Protein AF-A0A507DK52-F1 (afdb_monomer)

Sequence (835 aa):
MQAPTDKVDVGVMSPLPHKRPHTRAPPSRLPQSHIAHSTLGWSQSLVISVSSRRLSLATHFPAIAHRYPSHILLYHIPSPKPSNLTPEQDATLAEFKNKLAAVGAYDPQKHSDHLLLRFLRARKFNLDNARKMWLDCEKWRKDFGVEQLMLTFDFPEAAEVRAIYPRLYHKTDKAGRPIYIERFEKIDFHKLWAVTTQERMIQNHVYEYEKLVSYRLPACSQKAGHHIEQSCTILDLKGVGLSSFKSVYTLVQQVSHISQNYYPEMLGRMYIVNSPFLFTGVWALVKPLLDEVTVNKISILGSHYQEELFKSIEKENLPDFLGGDCKCADVGGCLNADTGPWTDGTVPGYPSVEWSTYPVLFLVIGQEELKDSLGGVKTPRKVTDGSPKREKPRHCTRQAVFYKGIIIKYPQMAAANGAPSFETSFWGDADKGLDQLMSRMRAGKHVGEDLALMLKDRASIEEDYGKKLAKLAKTFSPKEEIGSLRESLDVIQKELEATARVHLDLASAIKVQLERPLNDLVNSQSTIRKGQNSIVERALKTKTAASIQCQRAKERYEARCTELSALKFSQGSTKPDQLDKTRAKIEKTQSAVNQADGDYLSTVEKTRDAFTKWQDDFTTACNVCQKLEQDRIEFLRNSCWNYANLFSKACVQDDEACERIRTSLEKCDIHKDIQAALEKYSTGSSIPAPPSYINYYTSASDRPASIQAQAGQGGSPPPGVSDHLRFSSQLPSSSGSSDQLAAASASSSAEAGDVSAVLYEYNPWDVKEGVPTLFQVHVLYDYASQAFEELSITRGQVVPVIATQDDGWWEGVGMENGKRRKGLFPSNFVEKLTQ

Structure (mmCIF, N/CA/C/O backbone):
data_AF-A0A507DK52-F1
#
_entry.id   AF-A0A507DK52-F1
#
loop_
_atom_site.group_PDB
_atom_site.id
_atom_site.type_symbol
_atom_site.label_atom_id
_atom_site.label_alt_id
_atom_site.label_comp_id
_atom_site.label_asym_id
_atom_site.label_entity_id
_atom_site.label_seq_id
_atom_site.pdbx_PDB_ins_code
_atom_site.Cartn_x
_atom_site.Cartn_y
_atom_site.Cartn_z
_atom_site.occupancy
_atom_site.B_iso_or_equiv
_atom_site.auth_seq_id
_atom_site.auth_comp_id
_atom_site.auth_asym_id
_atom_site.auth_atom_id
_atom_site.pdbx_PDB_model_num
ATOM 1 N N . MET A 1 1 ? 2.475 -60.843 -34.904 1.00 36.31 1 MET A N 1
ATOM 2 C CA . MET A 1 1 ? 2.806 -62.119 -34.227 1.00 36.31 1 MET A CA 1
ATOM 3 C C . MET A 1 1 ? 3.762 -61.779 -33.094 1.00 36.31 1 MET A C 1
ATOM 5 O O . MET A 1 1 ? 4.665 -61.002 -33.356 1.00 36.31 1 MET A O 1
ATOM 9 N N . GLN A 1 2 ? 3.608 -62.253 -31.859 1.00 31.38 2 GLN A N 1
ATOM 10 C CA . GLN A 1 2 ? 2.614 -63.191 -31.306 1.00 31.38 2 GLN A CA 1
ATOM 11 C C . GLN A 1 2 ? 1.638 -62.481 -30.338 1.00 31.38 2 GLN A C 1
ATOM 13 O O . GLN A 1 2 ? 1.831 -61.316 -30.008 1.00 31.38 2 GLN A O 1
ATOM 18 N N . ALA A 1 3 ? 0.595 -63.191 -29.906 1.00 43.56 3 ALA A N 1
ATOM 19 C CA . ALA A 1 3 ? -0.238 -62.860 -28.742 1.00 43.56 3 ALA A CA 1
ATOM 20 C C . ALA A 1 3 ? -0.124 -64.015 -27.717 1.00 43.56 3 ALA A C 1
ATOM 22 O O . ALA A 1 3 ? 0.562 -65.001 -28.007 1.00 43.56 3 ALA A O 1
ATOM 23 N N . PRO A 1 4 ? -0.795 -63.938 -26.555 1.00 54.94 4 PRO A N 1
ATOM 24 C CA . PRO A 1 4 ? -2.114 -64.577 -26.513 1.00 54.94 4 PRO A CA 1
ATOM 25 C C . PRO A 1 4 ? -3.207 -63.777 -25.780 1.00 54.94 4 PRO A C 1
ATOM 27 O O . PRO A 1 4 ? -2.945 -62.838 -25.034 1.00 54.94 4 PRO A O 1
ATOM 30 N N . THR A 1 5 ? -4.449 -64.196 -26.012 1.00 53.88 5 THR A N 1
ATOM 31 C CA . THR A 1 5 ? -5.704 -63.675 -25.443 1.00 53.88 5 THR A CA 1
ATOM 32 C C . THR A 1 5 ? -6.383 -64.716 -24.557 1.00 53.88 5 THR A C 1
ATOM 34 O O . THR A 1 5 ? -6.245 -65.900 -24.843 1.00 53.88 5 THR A O 1
ATOM 37 N N . ASP A 1 6 ? -7.199 -64.279 -23.593 1.00 36.53 6 ASP A N 1
ATOM 38 C CA . ASP A 1 6 ? -8.356 -64.994 -23.009 1.00 36.53 6 ASP A CA 1
ATOM 39 C C . ASP A 1 6 ? -9.075 -64.030 -22.024 1.00 36.53 6 ASP A C 1
ATOM 41 O O . ASP A 1 6 ? -8.398 -63.221 -21.395 1.00 36.53 6 ASP A O 1
ATOM 45 N N . LYS A 1 7 ? -10.406 -64.014 -21.823 1.00 32.06 7 LYS A N 1
ATOM 46 C CA . LYS A 1 7 ? -11.526 -64.723 -22.482 1.00 32.06 7 LYS A CA 1
ATOM 47 C C . LYS A 1 7 ? -12.862 -63.957 -22.281 1.00 32.06 7 LYS A C 1
ATOM 49 O O . LYS A 1 7 ? -12.952 -63.100 -21.408 1.00 32.06 7 LYS A O 1
ATOM 54 N N . VAL A 1 8 ? -13.881 -64.289 -23.083 1.00 31.67 8 VAL A N 1
ATOM 55 C CA . VAL A 1 8 ? -15.316 -63.876 -22.980 1.00 31.67 8 VAL A CA 1
ATOM 56 C C . VAL A 1 8 ? -16.100 -65.069 -22.331 1.00 31.67 8 VAL A C 1
ATOM 58 O O . VAL A 1 8 ? -15.432 -66.040 -21.980 1.00 31.67 8 VAL A O 1
ATOM 61 N N . ASP A 1 9 ? -17.413 -65.224 -22.076 1.00 33.59 9 ASP A N 1
ATOM 62 C CA . ASP A 1 9 ? -18.742 -64.623 -22.387 1.00 33.59 9 ASP A CA 1
ATOM 63 C C . ASP A 1 9 ? -19.781 -65.272 -21.390 1.00 33.59 9 ASP A C 1
ATOM 65 O O . ASP A 1 9 ? -19.336 -66.032 -20.530 1.00 33.59 9 ASP A O 1
ATOM 69 N N . VAL A 1 10 ? -21.126 -65.137 -21.324 1.00 30.98 10 VAL A N 1
ATOM 70 C CA . VAL A 1 10 ? -22.242 -64.482 -22.067 1.00 30.98 10 VAL A CA 1
ATOM 71 C C . VAL A 1 10 ? -23.384 -64.156 -21.057 1.00 30.98 10 VAL A C 1
ATOM 73 O O . VAL A 1 10 ? -23.443 -64.779 -19.996 1.00 30.98 10 VAL A O 1
ATOM 76 N N . GLY A 1 11 ? -24.380 -63.316 -21.397 1.00 26.34 11 GLY A N 1
ATOM 77 C CA . GLY A 1 11 ? -25.705 -63.325 -20.722 1.00 26.34 11 GLY A CA 1
ATOM 78 C C . GLY A 1 11 ? -26.673 -62.189 -21.115 1.00 26.34 11 GLY A C 1
ATOM 79 O O . GLY A 1 11 ? -26.317 -61.022 -20.993 1.00 26.34 11 GLY A O 1
ATOM 80 N N . VAL A 1 12 ? -27.894 -62.499 -21.597 1.00 30.97 12 VAL A N 1
ATOM 81 C CA . VAL A 1 12 ? -28.795 -61.535 -22.290 1.00 30.97 12 VAL A CA 1
ATOM 82 C C . VAL A 1 12 ? -30.307 -61.756 -21.998 1.00 30.97 12 VAL A C 1
ATOM 84 O O . VAL A 1 12 ? -30.731 -62.888 -21.788 1.00 30.97 12 VAL A O 1
ATOM 87 N N . MET A 1 13 ? -31.105 -60.672 -22.122 1.00 27.50 13 MET A N 1
ATOM 88 C CA . MET A 1 13 ? -32.576 -60.568 -22.369 1.00 27.50 13 MET A CA 1
ATOM 89 C C . MET A 1 13 ? -33.604 -60.368 -21.215 1.00 27.50 13 MET A C 1
ATOM 91 O O . MET A 1 13 ? -33.316 -60.534 -20.035 1.00 27.50 13 MET A O 1
ATOM 95 N N . SER A 1 14 ? -34.804 -59.897 -21.613 1.00 27.22 14 SER A N 1
ATOM 96 C CA . SER A 1 14 ? -35.876 -59.198 -20.840 1.00 27.22 14 SER A CA 1
ATOM 97 C C . SER A 1 14 ? -37.252 -59.932 -20.993 1.00 27.22 14 SER A C 1
ATOM 99 O O . SER A 1 14 ? -37.206 -61.096 -21.385 1.00 27.22 14 SER A O 1
ATOM 101 N N . PRO A 1 15 ? -38.488 -59.344 -20.893 1.00 48.06 15 PRO A N 1
ATOM 102 C CA . PRO A 1 15 ? -39.073 -58.232 -20.086 1.00 48.06 15 PRO A CA 1
ATOM 103 C C . PRO A 1 15 ? -40.524 -58.458 -19.490 1.00 48.06 15 PRO A C 1
ATOM 105 O O . PRO A 1 15 ? -41.376 -59.024 -20.165 1.00 48.06 15 PRO A O 1
ATOM 108 N N . LEU A 1 16 ? -40.883 -57.794 -18.361 1.00 32.66 16 LEU A N 1
ATOM 109 C CA . LEU A 1 16 ? -42.265 -57.325 -17.956 1.00 32.66 16 LEU A CA 1
ATOM 110 C C . LEU A 1 16 ? -43.419 -58.396 -17.821 1.00 32.66 16 LEU A C 1
ATOM 112 O O . LEU A 1 16 ? -43.107 -59.575 -17.956 1.00 32.66 16 LEU A O 1
ATOM 116 N N . PRO A 1 17 ? -44.732 -58.101 -17.514 1.00 49.81 17 PRO A N 1
ATOM 117 C CA . PRO A 1 17 ? -45.453 -56.845 -17.162 1.00 49.81 17 PRO A CA 1
ATOM 118 C C . PRO A 1 17 ? -46.503 -56.872 -15.977 1.00 49.81 17 PRO A C 1
ATOM 120 O O . PRO A 1 17 ? -46.878 -57.914 -15.458 1.00 49.81 17 PRO A O 1
ATOM 123 N N . HIS A 1 18 ? -47.079 -55.688 -15.663 1.00 30.14 18 HIS A N 1
ATOM 124 C CA . HIS A 1 18 ? -48.444 -55.367 -15.124 1.00 30.14 18 HIS A CA 1
ATOM 125 C C . HIS A 1 18 ? -49.054 -55.955 -13.807 1.00 30.14 18 HIS A C 1
ATOM 127 O O . HIS A 1 18 ? -49.450 -57.115 -13.773 1.00 30.14 18 HIS A O 1
ATOM 133 N N . LYS A 1 19 ? -49.482 -55.066 -12.869 1.00 27.84 19 LYS A N 1
ATOM 134 C CA . LYS A 1 19 ? -50.908 -54.637 -12.627 1.00 27.84 19 LYS A CA 1
ATOM 135 C C . LYS A 1 19 ? -51.085 -53.570 -11.497 1.00 27.84 19 LYS A C 1
ATOM 137 O O . LYS A 1 19 ? -50.190 -53.346 -10.695 1.00 27.84 19 LYS A O 1
ATOM 142 N N . ARG A 1 20 ? -52.251 -52.891 -11.478 1.00 30.41 20 ARG A N 1
ATOM 143 C CA . ARG A 1 20 ? -52.842 -51.962 -10.449 1.00 30.41 20 ARG A CA 1
ATOM 144 C C . ARG A 1 20 ? -54.107 -52.661 -9.818 1.00 30.41 20 ARG A C 1
ATOM 146 O O . ARG A 1 20 ? -54.361 -53.755 -10.330 1.00 30.41 20 ARG A O 1
ATOM 153 N N . PRO A 1 21 ? -54.947 -52.146 -8.850 1.00 42.81 21 PRO A N 1
ATOM 154 C CA . PRO A 1 21 ? -55.213 -50.724 -8.480 1.00 42.81 21 PRO A CA 1
ATOM 155 C C . PRO A 1 21 ? -55.755 -50.299 -7.053 1.00 42.81 21 PRO A C 1
ATOM 157 O O . PRO A 1 21 ? -56.315 -51.085 -6.307 1.00 42.81 21 PRO A O 1
ATOM 160 N N . HIS A 1 22 ? -55.733 -48.970 -6.803 1.00 29.78 22 HIS A N 1
ATOM 161 C CA . HIS A 1 22 ? -56.733 -48.070 -6.138 1.00 29.78 22 HIS A CA 1
ATOM 162 C C . HIS A 1 22 ? -57.276 -48.188 -4.673 1.00 29.78 22 HIS A C 1
ATOM 164 O O . HIS A 1 22 ? -57.390 -49.245 -4.070 1.00 29.78 22 HIS A O 1
ATOM 170 N N . THR A 1 23 ? -57.796 -47.021 -4.214 1.00 28.00 23 THR A N 1
ATOM 171 C CA . THR A 1 23 ? -58.620 -46.689 -3.007 1.00 28.00 23 THR A CA 1
ATOM 172 C C . THR A 1 23 ? -57.853 -46.470 -1.681 1.00 28.00 23 THR A C 1
ATOM 174 O O . THR A 1 23 ? -56.815 -47.085 -1.489 1.00 28.00 23 THR A O 1
ATOM 177 N N . ARG A 1 24 ? -58.247 -45.582 -0.737 1.00 26.39 24 ARG A N 1
ATOM 178 C CA . ARG A 1 24 ? -59.306 -44.528 -0.659 1.00 26.39 24 ARG A CA 1
ATOM 179 C C . ARG A 1 24 ? -58.873 -43.404 0.334 1.00 26.39 24 ARG A C 1
ATOM 181 O O . ARG A 1 24 ? -57.851 -43.546 0.991 1.00 26.39 24 ARG A O 1
ATOM 188 N N . ALA A 1 25 ? -59.648 -42.320 0.470 1.00 26.28 25 ALA A N 1
ATOM 189 C CA . ALA A 1 25 ? -59.441 -41.192 1.415 1.00 26.28 25 ALA A CA 1
ATOM 190 C C . ALA A 1 25 ? -60.796 -40.761 2.051 1.00 26.28 25 ALA A C 1
ATOM 192 O O . ALA A 1 25 ? -61.799 -41.401 1.724 1.00 26.28 25 ALA A O 1
ATOM 193 N N . PRO A 1 26 ? -60.917 -39.600 2.741 1.00 53.44 26 PRO A N 1
ATOM 194 C CA . PRO A 1 26 ? -60.326 -39.123 4.012 1.00 53.44 26 PRO A CA 1
ATOM 195 C C . PRO A 1 26 ? -61.394 -39.151 5.163 1.00 53.44 26 PRO A C 1
ATOM 197 O O . PRO A 1 26 ? -62.356 -39.907 5.010 1.00 53.44 26 PRO A O 1
ATOM 200 N N . PRO A 1 27 ? -61.295 -38.408 6.306 1.00 41.84 27 PRO A N 1
ATOM 201 C CA . PRO A 1 27 ? -61.726 -36.991 6.353 1.00 41.84 27 PRO A CA 1
ATOM 202 C C . PRO A 1 27 ? -61.049 -36.077 7.424 1.00 41.84 27 PRO A C 1
ATOM 204 O O . PRO A 1 27 ? -60.087 -36.435 8.093 1.00 41.84 27 PRO A O 1
ATOM 207 N N . SER A 1 28 ? -61.580 -34.855 7.539 1.00 26.70 28 SER A N 1
ATOM 208 C CA . SER A 1 28 ? -61.141 -33.663 8.287 1.00 26.70 28 SER A CA 1
ATOM 209 C C . SER A 1 28 ? -61.308 -33.658 9.823 1.00 26.70 28 SER A C 1
ATOM 211 O O . SER A 1 28 ? -62.172 -34.351 10.358 1.00 26.70 28 SER A O 1
ATOM 213 N N . ARG A 1 29 ? -60.603 -32.722 10.505 1.00 25.83 29 ARG A N 1
ATOM 214 C CA . ARG A 1 29 ? -61.217 -31.619 11.303 1.00 25.83 29 ARG A CA 1
ATOM 215 C C . ARG A 1 29 ? -60.216 -30.563 11.829 1.00 25.83 29 ARG A C 1
ATOM 217 O O . ARG A 1 29 ? -59.236 -30.886 12.483 1.00 25.83 29 ARG A O 1
ATOM 224 N N . LEU A 1 30 ? -60.552 -29.293 11.590 1.00 31.02 30 LEU A N 1
ATOM 225 C CA . LEU A 1 30 ? -60.234 -28.103 12.413 1.00 31.02 30 LEU A CA 1
ATOM 226 C C . LEU A 1 30 ? -61.383 -27.937 13.458 1.00 31.02 30 LEU A C 1
ATOM 228 O O . LEU A 1 30 ? -62.433 -28.542 13.196 1.00 31.02 30 LEU A O 1
ATOM 232 N N . PRO A 1 31 ? -61.278 -27.178 14.589 1.00 31.92 31 PRO A N 1
ATOM 233 C CA . PRO A 1 31 ? -60.943 -25.736 14.579 1.00 31.92 31 PRO A CA 1
ATOM 234 C C . PRO A 1 31 ? -60.331 -25.071 15.855 1.00 31.92 31 PRO A C 1
ATOM 236 O O . PRO A 1 31 ? -60.193 -25.676 16.908 1.00 31.92 31 PRO A O 1
ATOM 239 N N . GLN A 1 32 ? -60.059 -23.760 15.721 1.00 24.33 32 GLN A N 1
ATOM 240 C CA . GLN A 1 32 ? -60.186 -22.672 16.724 1.00 24.33 32 GLN A CA 1
ATOM 241 C C . GLN A 1 32 ? -59.501 -22.749 18.111 1.00 24.33 32 GLN A C 1
ATOM 243 O O . GLN A 1 32 ? -60.077 -23.238 19.078 1.00 24.33 32 GLN A O 1
ATOM 248 N N . SER A 1 33 ? -58.419 -21.973 18.252 1.00 25.14 33 SER A N 1
ATOM 249 C CA . SER A 1 33 ? -58.284 -20.837 19.199 1.00 25.14 33 SER A CA 1
ATOM 250 C C . SER A 1 33 ? -57.061 -19.995 18.742 1.00 25.14 33 SER A C 1
ATOM 252 O O . SER A 1 33 ? -56.049 -20.577 18.369 1.00 25.14 33 SER A O 1
ATOM 254 N N . HIS A 1 34 ? -57.043 -18.668 18.523 1.00 23.17 34 HIS A N 1
ATOM 255 C CA . HIS A 1 34 ? -57.738 -17.486 19.075 1.00 23.17 34 HIS A CA 1
ATOM 256 C C . HIS A 1 34 ? -57.487 -17.282 20.589 1.00 23.17 34 HIS A C 1
ATOM 258 O O . HIS A 1 34 ? -57.711 -18.201 21.359 1.00 23.17 34 HIS A O 1
ATOM 264 N N . ILE A 1 35 ? -57.065 -16.111 21.093 1.00 22.66 35 ILE A N 1
ATOM 265 C CA . ILE A 1 35 ? -56.849 -14.804 20.437 1.00 22.66 35 ILE A CA 1
ATOM 266 C C . ILE A 1 35 ? -55.898 -13.910 21.266 1.00 22.66 35 ILE A C 1
ATOM 268 O O . ILE A 1 35 ? -55.923 -14.027 22.483 1.00 22.66 35 ILE A O 1
ATOM 272 N N . ALA A 1 36 ? -55.177 -12.990 20.595 1.00 21.69 36 ALA A N 1
ATOM 273 C CA . ALA A 1 36 ? -54.601 -11.715 21.098 1.00 21.69 36 ALA A CA 1
ATOM 274 C C . ALA A 1 36 ? -53.693 -11.761 22.367 1.00 21.69 36 ALA A C 1
ATOM 276 O O . ALA A 1 36 ? -53.655 -12.726 23.110 1.00 21.69 36 ALA A O 1
ATOM 277 N N . HIS A 1 37 ? -52.831 -10.790 22.674 1.00 24.80 37 HIS A N 1
ATOM 278 C CA . HIS A 1 37 ? -52.819 -9.338 22.451 1.00 24.80 37 HIS A CA 1
ATOM 279 C C . HIS A 1 37 ? -51.386 -8.896 22.051 1.00 24.80 37 HIS A C 1
ATOM 281 O O . HIS A 1 37 ? -50.420 -9.499 22.500 1.00 24.80 37 HIS A O 1
ATOM 287 N N . SER A 1 38 ? -51.142 -7.988 21.091 1.00 21.16 38 SER A N 1
ATOM 288 C CA . SER A 1 38 ? -51.466 -6.541 21.056 1.00 21.16 38 SER A CA 1
ATOM 289 C C . SER A 1 38 ? -50.903 -5.795 22.284 1.00 21.16 38 SER A C 1
ATOM 291 O O . SER A 1 38 ? -51.112 -6.249 23.397 1.00 21.16 38 SER A O 1
ATOM 293 N N . THR A 1 39 ? -50.209 -4.660 22.189 1.00 23.02 39 THR A N 1
ATOM 294 C CA . THR A 1 39 ? -50.473 -3.480 21.339 1.00 23.02 39 THR A CA 1
ATOM 295 C C . THR A 1 39 ? -49.235 -2.584 21.142 1.00 23.02 39 THR A C 1
ATOM 297 O O . THR A 1 39 ? -48.364 -2.566 21.997 1.00 23.02 39 THR A O 1
ATOM 300 N N . LEU A 1 40 ? -49.270 -1.762 20.080 1.00 20.78 40 LEU A N 1
ATOM 301 C CA . LEU A 1 40 ? -48.861 -0.337 20.000 1.00 20.78 40 LEU A CA 1
ATOM 302 C C . LEU A 1 40 ? -47.578 0.154 20.719 1.00 20.78 40 LEU A C 1
ATOM 304 O O . LEU A 1 40 ? -47.492 0.168 21.940 1.00 20.78 40 LEU A O 1
ATOM 308 N N . GLY A 1 41 ? -46.681 0.768 19.939 1.00 22.06 41 GLY A N 1
ATOM 309 C CA . GLY A 1 41 ? -45.532 1.560 20.409 1.00 22.06 41 GLY A CA 1
ATOM 310 C C . GLY A 1 41 ? -44.669 1.996 19.217 1.00 22.06 41 GLY A C 1
ATOM 311 O O . GLY A 1 41 ? -43.762 1.275 18.830 1.00 22.06 41 GLY A O 1
ATOM 312 N N . TRP A 1 42 ? -45.092 2.964 18.400 1.00 18.88 42 TRP A N 1
ATOM 313 C CA . TRP A 1 42 ? -44.870 4.410 18.596 1.00 18.88 42 TRP A CA 1
ATOM 314 C C . TRP A 1 42 ? -43.402 4.818 18.817 1.00 18.88 42 T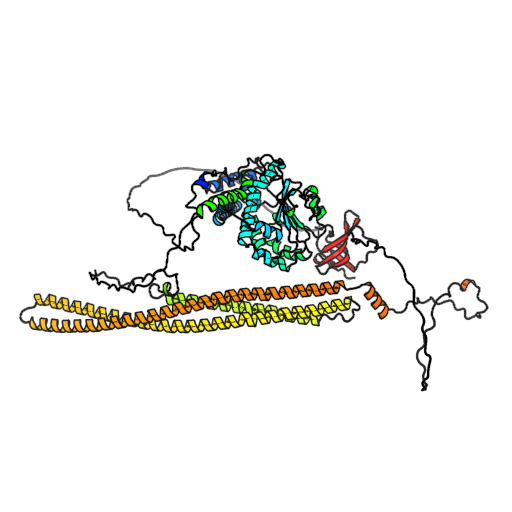RP A C 1
ATOM 316 O O . TRP A 1 42 ? -42.921 4.812 19.940 1.00 18.88 42 TRP A O 1
ATOM 326 N N . SER A 1 43 ? -42.811 5.285 17.709 1.00 20.08 43 SER A N 1
ATOM 327 C CA . SER A 1 43 ? -41.875 6.415 17.573 1.00 20.08 43 SER A CA 1
ATOM 328 C C . SER A 1 43 ? -40.494 6.408 18.258 1.00 20.08 43 SER A C 1
ATOM 330 O O . SER A 1 43 ? -40.205 5.695 19.207 1.00 20.08 43 SER A O 1
ATOM 332 N N . GLN A 1 44 ? -39.673 7.327 17.730 1.00 21.31 44 GLN A N 1
ATOM 333 C CA . GLN A 1 44 ? -38.335 7.757 18.153 1.00 21.31 44 GLN A CA 1
ATOM 334 C C . GLN A 1 44 ? -37.199 6.843 17.653 1.00 21.31 44 GLN A C 1
ATOM 336 O O . GLN A 1 44 ? -37.151 5.655 17.935 1.00 21.31 44 GLN A O 1
ATOM 341 N N . SER A 1 45 ? -36.323 7.294 16.749 1.00 21.42 45 SER A N 1
ATOM 342 C CA . SER A 1 45 ? -35.524 8.537 16.735 1.00 21.42 45 SER A CA 1
ATOM 343 C C . SER A 1 45 ? -34.545 8.601 17.898 1.00 21.42 45 SER A C 1
ATOM 345 O O . SER A 1 45 ? -34.919 9.077 18.961 1.00 21.42 45 SER A O 1
ATOM 347 N N . LEU A 1 46 ? -33.281 8.235 17.653 1.00 24.27 46 LEU A N 1
ATOM 348 C CA . LEU A 1 46 ? -32.137 9.056 18.071 1.00 24.27 46 LEU A CA 1
ATOM 349 C C . LEU A 1 46 ? -30.838 8.655 17.338 1.00 24.27 46 LEU A C 1
ATOM 351 O O . LEU A 1 46 ? -29.949 8.016 17.891 1.00 24.27 46 LEU A O 1
ATOM 355 N N . VAL A 1 47 ? -30.695 9.097 16.084 1.00 23.92 47 VAL A N 1
ATOM 356 C CA . VAL A 1 47 ? -29.358 9.326 15.506 1.00 23.92 47 VAL A CA 1
ATOM 357 C C . VAL A 1 47 ? -28.919 10.721 15.957 1.00 23.92 47 VAL A C 1
ATOM 359 O O . VAL A 1 47 ? -29.177 11.720 15.292 1.00 23.92 47 VAL A O 1
ATOM 362 N N . ILE A 1 48 ? -28.326 10.786 17.150 1.00 21.44 48 ILE A N 1
ATOM 363 C CA . ILE A 1 48 ? -27.749 11.982 17.785 1.00 21.44 48 ILE A CA 1
ATOM 364 C C . ILE A 1 48 ? -26.475 11.530 18.511 1.00 21.44 48 ILE A C 1
ATOM 366 O O . ILE A 1 48 ? -26.504 10.517 19.198 1.00 21.44 48 ILE A O 1
ATOM 370 N N . SER A 1 49 ? -25.349 12.241 18.459 1.00 21.02 49 SER A N 1
ATOM 371 C CA . SER A 1 49 ? -24.916 13.276 17.510 1.00 21.02 49 SER A CA 1
ATOM 372 C C . SER A 1 49 ? -23.402 13.449 17.659 1.00 21.02 49 SER A C 1
ATOM 374 O O . SER A 1 49 ? -22.896 13.426 18.779 1.00 21.02 49 SER A O 1
ATOM 376 N N . VAL A 1 50 ? -22.693 13.705 16.557 1.00 21.73 50 VAL A N 1
ATOM 377 C CA . VAL A 1 50 ? -21.355 14.319 16.592 1.00 21.73 50 VAL A CA 1
ATOM 378 C C . VAL A 1 50 ? -21.357 15.537 15.664 1.00 21.73 50 VAL A C 1
ATOM 380 O O . VAL A 1 50 ? -20.825 15.526 14.556 1.00 21.73 50 VAL A O 1
ATOM 383 N N . SER A 1 51 ? -22.031 16.604 16.101 1.00 21.98 51 SER A N 1
ATOM 384 C CA . SER A 1 51 ? -22.117 17.873 15.368 1.00 21.98 51 SER A CA 1
ATOM 385 C C . SER A 1 51 ? -20.788 18.645 15.344 1.00 21.98 51 SER A C 1
ATOM 387 O O . SER A 1 51 ? -20.598 19.586 16.115 1.00 21.98 51 SER A O 1
ATOM 389 N N . SER A 1 52 ? -19.924 18.351 14.372 1.00 24.38 52 SER A N 1
ATOM 390 C CA . SER A 1 52 ? -18.824 19.244 13.965 1.00 24.38 52 SER A CA 1
ATOM 391 C C . SER A 1 52 ? -19.218 20.099 12.757 1.00 24.38 52 SER A C 1
ATOM 393 O O . SER A 1 52 ? -18.832 19.840 11.624 1.00 24.38 52 SER A O 1
ATOM 395 N N . ARG A 1 53 ? -20.036 21.120 13.044 1.00 28.27 53 ARG A N 1
ATOM 396 C CA . ARG A 1 53 ? -20.330 22.335 12.251 1.00 28.27 53 ARG A CA 1
ATOM 397 C C . ARG A 1 53 ? -19.801 22.380 10.796 1.00 28.27 53 ARG A C 1
ATOM 399 O O . ARG A 1 53 ? -18.813 23.053 10.515 1.00 28.27 53 ARG A O 1
ATOM 406 N N . ARG A 1 54 ? -20.578 21.854 9.845 1.00 27.50 54 ARG A N 1
ATOM 407 C CA . ARG A 1 54 ? -20.814 22.562 8.570 1.00 27.50 54 ARG A CA 1
ATOM 408 C C . ARG A 1 54 ? -22.192 23.218 8.660 1.00 27.50 54 ARG A C 1
ATOM 410 O O . ARG A 1 54 ? -23.130 22.581 9.136 1.00 27.50 54 ARG A O 1
ATOM 417 N N . LEU A 1 55 ? -22.309 24.494 8.286 1.00 25.23 55 LEU A N 1
ATOM 418 C CA . LEU A 1 55 ? -23.612 25.169 8.252 1.00 25.23 55 LEU A CA 1
ATOM 419 C C . LEU A 1 55 ? -24.460 24.605 7.106 1.00 25.23 55 LEU A C 1
ATOM 421 O O . LEU A 1 55 ? -23.949 24.314 6.027 1.00 25.23 55 LEU A O 1
ATOM 425 N N . SER A 1 56 ? -25.766 24.488 7.340 1.00 29.89 56 SER A N 1
ATOM 426 C CA . SER A 1 56 ? -26.719 24.088 6.308 1.00 29.89 56 SER A CA 1
ATOM 427 C C . SER A 1 56 ? -26.997 25.245 5.345 1.00 29.89 56 SER A C 1
ATOM 429 O O . SER A 1 56 ? -27.800 26.130 5.642 1.00 29.89 56 SER A O 1
ATOM 431 N N . LEU A 1 57 ? -26.370 25.206 4.167 1.00 28.98 57 LEU A N 1
ATOM 432 C CA . LEU A 1 57 ? -26.817 25.974 2.996 1.00 28.98 57 LEU A CA 1
ATOM 433 C C . LEU A 1 57 ? -28.049 25.332 2.326 1.00 28.98 57 LEU A C 1
ATOM 435 O O . LEU A 1 57 ? -28.862 26.029 1.726 1.00 28.98 57 LEU A O 1
ATOM 439 N N . ALA A 1 58 ? -28.248 24.020 2.504 1.00 31.61 58 ALA A N 1
ATOM 440 C CA . ALA A 1 58 ? -29.344 23.262 1.893 1.00 31.61 58 ALA A CA 1
ATOM 441 C C . ALA A 1 58 ? -30.751 23.667 2.382 1.00 31.61 58 ALA A C 1
ATOM 443 O O . ALA A 1 58 ? -31.733 23.434 1.685 1.00 31.61 58 ALA A O 1
ATOM 444 N N . THR A 1 59 ? -30.875 24.290 3.560 1.00 33.53 59 THR A N 1
ATOM 445 C CA . THR A 1 59 ? -32.177 24.669 4.148 1.00 33.53 59 THR A CA 1
ATOM 446 C C . THR A 1 59 ? -32.661 26.078 3.788 1.00 33.53 59 THR A C 1
ATOM 448 O O . THR A 1 59 ? -33.710 26.475 4.283 1.00 33.53 59 THR A O 1
ATOM 451 N N . HIS A 1 60 ? -31.937 26.833 2.950 1.00 28.62 60 HIS A N 1
ATOM 452 C CA . HIS A 1 60 ? -32.321 28.203 2.560 1.00 28.62 60 HIS A CA 1
ATOM 453 C C . HIS A 1 60 ? -32.623 28.402 1.063 1.00 28.62 60 HIS A C 1
ATOM 455 O O . HIS A 1 60 ? -33.162 29.445 0.708 1.00 28.62 60 HIS A O 1
ATOM 461 N N . PHE A 1 61 ? -32.388 27.406 0.195 1.00 33.16 61 PHE A N 1
ATOM 462 C CA . PHE A 1 61 ? -32.625 27.529 -1.256 1.00 33.16 61 PHE A CA 1
ATOM 463 C C . PHE A 1 61 ? -33.651 26.529 -1.847 1.00 33.16 61 PHE A C 1
ATOM 465 O O . PHE A 1 61 ? -33.301 25.744 -2.731 1.00 33.16 61 PHE A O 1
ATOM 472 N N . PRO A 1 62 ? -34.950 26.587 -1.473 1.00 32.06 62 PRO A N 1
ATOM 473 C CA . PRO A 1 62 ? -36.001 25.836 -2.178 1.00 32.06 62 PRO A CA 1
ATOM 474 C C . PRO A 1 62 ? -36.111 26.198 -3.672 1.00 32.06 62 PRO A C 1
ATOM 476 O O . PRO A 1 62 ? -36.492 25.369 -4.493 1.00 32.06 62 PRO A O 1
ATOM 479 N N . ALA A 1 63 ? -35.766 27.440 -4.033 1.00 31.33 63 ALA A N 1
ATOM 480 C CA . ALA A 1 63 ? -35.950 27.984 -5.378 1.00 31.33 63 ALA A CA 1
ATOM 481 C C . ALA A 1 63 ? -35.029 27.367 -6.451 1.00 31.33 63 ALA A C 1
ATOM 483 O O . ALA A 1 63 ? -35.392 27.361 -7.625 1.00 31.33 63 ALA A O 1
ATOM 484 N N . ILE A 1 64 ? -33.861 26.835 -6.070 1.00 36.03 64 ILE A N 1
ATOM 485 C CA . ILE A 1 64 ? -32.904 26.248 -7.026 1.00 36.03 64 ILE A CA 1
ATOM 486 C C . ILE A 1 64 ? -33.340 24.828 -7.416 1.00 36.03 64 ILE A C 1
ATOM 488 O O . ILE A 1 64 ? -33.343 24.488 -8.598 1.00 36.03 64 ILE A O 1
ATOM 492 N N . ALA A 1 65 ? -33.808 24.030 -6.450 1.00 32.59 65 ALA A N 1
ATOM 493 C CA . ALA A 1 65 ? -34.271 22.658 -6.684 1.00 32.59 65 ALA A CA 1
ATOM 494 C C . ALA A 1 65 ? -35.473 22.568 -7.647 1.00 32.59 65 ALA A C 1
ATOM 496 O O . ALA A 1 65 ? -35.638 21.563 -8.329 1.00 32.59 65 ALA A O 1
ATOM 497 N N . HIS A 1 66 ? -36.288 23.624 -7.747 1.00 32.22 66 HIS A N 1
ATOM 498 C CA . HIS A 1 66 ? -37.417 23.694 -8.682 1.00 32.22 66 HIS A CA 1
ATOM 499 C C . HIS A 1 66 ? -37.049 24.141 -10.109 1.00 32.22 66 HIS A C 1
ATOM 501 O O . HIS A 1 66 ? -37.918 24.112 -10.980 1.00 32.22 66 HIS A O 1
ATOM 507 N N . ARG A 1 67 ? -35.799 24.552 -10.375 1.00 36.31 67 ARG A N 1
ATOM 508 C CA . ARG A 1 67 ? -35.357 24.993 -11.715 1.00 36.31 67 ARG A CA 1
ATOM 509 C C . ARG A 1 67 ? -34.694 23.907 -12.563 1.00 36.31 67 ARG A C 1
ATOM 511 O O . ARG A 1 67 ? -34.512 24.128 -13.755 1.00 36.31 67 ARG A O 1
ATOM 518 N N . TYR A 1 68 ? -34.392 22.750 -11.978 1.00 35.06 68 TYR A N 1
ATOM 519 C CA . TYR A 1 68 ? -33.825 21.600 -12.681 1.00 35.06 68 TYR A CA 1
ATOM 520 C C . TYR A 1 68 ? -34.814 20.429 -12.643 1.00 35.06 68 TYR A C 1
ATOM 522 O O . TYR A 1 68 ? -35.150 19.963 -11.552 1.00 35.06 68 TYR A O 1
ATOM 530 N N . PRO A 1 69 ? -35.311 19.940 -13.794 1.00 32.09 69 PRO A N 1
ATOM 531 C CA . PRO A 1 69 ? -36.205 18.791 -13.812 1.00 32.09 69 PRO A CA 1
ATOM 532 C C . PRO A 1 69 ? -35.481 17.543 -13.289 1.00 32.09 69 PRO A C 1
ATOM 534 O O . PRO A 1 69 ? -34.339 17.267 -13.656 1.00 32.09 69 PRO A O 1
ATOM 537 N N . SER A 1 70 ? -36.172 16.748 -12.467 1.00 32.56 70 SER A N 1
ATOM 538 C CA . SER A 1 70 ? -35.642 15.583 -11.729 1.00 32.56 70 SER A CA 1
ATOM 539 C C . SER A 1 70 ? -35.245 14.373 -12.601 1.00 32.56 70 SER A C 1
ATOM 541 O O . SER A 1 70 ? -35.189 13.245 -12.119 1.00 32.56 70 SER A O 1
ATOM 543 N N . HIS A 1 71 ? -34.996 14.605 -13.890 1.00 37.81 71 HIS A N 1
ATOM 544 C CA . HIS A 1 71 ? -34.786 13.612 -14.942 1.00 37.81 71 HIS A CA 1
ATOM 545 C C . HIS A 1 71 ? -33.356 13.639 -15.529 1.00 37.81 71 HIS A C 1
ATOM 547 O O . HIS A 1 71 ? -32.995 12.736 -16.274 1.00 37.81 71 HIS A O 1
ATOM 553 N N . ILE A 1 72 ? -32.535 14.647 -15.201 1.00 41.31 72 ILE A N 1
ATOM 554 C CA . ILE A 1 72 ? -31.295 14.982 -15.939 1.00 41.31 72 ILE A CA 1
ATOM 555 C C . ILE A 1 72 ? -30.118 13.997 -15.745 1.00 41.31 72 ILE A C 1
ATOM 557 O O . ILE A 1 72 ? -29.243 13.924 -16.600 1.00 41.31 72 ILE A O 1
ATOM 561 N N . LEU A 1 73 ? -30.093 13.175 -14.690 1.00 41.78 73 LEU A N 1
ATOM 562 C CA . LEU A 1 73 ? -28.997 12.211 -14.441 1.00 41.78 73 LEU A CA 1
ATOM 563 C C . LEU A 1 73 ? -29.180 10.835 -15.122 1.00 41.78 73 LEU A C 1
ATOM 565 O O . LEU A 1 73 ? -28.499 9.873 -14.772 1.00 41.78 73 LEU A O 1
ATOM 569 N N . LEU A 1 74 ? -30.144 10.693 -16.038 1.00 38.69 74 LEU A N 1
ATOM 570 C CA . LEU A 1 74 ? -30.744 9.393 -16.361 1.00 38.69 74 LEU A CA 1
ATOM 571 C C . LEU A 1 74 ? -30.581 8.976 -17.834 1.00 38.69 74 LEU A C 1
ATOM 573 O O . LEU A 1 74 ? -31.542 8.996 -18.591 1.00 38.69 74 LEU A O 1
ATOM 577 N N . TYR A 1 75 ? -29.363 8.570 -18.213 1.00 44.28 75 TYR A N 1
ATOM 578 C CA . TYR A 1 75 ? -29.025 7.364 -19.006 1.00 44.28 75 TYR A CA 1
ATOM 579 C C . TYR A 1 75 ? -29.923 6.867 -20.181 1.00 44.28 75 TYR A C 1
ATOM 581 O O . TYR A 1 75 ? -29.800 5.709 -20.593 1.00 44.28 75 TYR A O 1
ATOM 589 N N . HIS A 1 76 ? -30.766 7.700 -20.795 1.00 42.53 76 HIS A N 1
ATOM 590 C CA . HIS A 1 76 ? -31.601 7.323 -21.940 1.00 42.53 76 HIS A CA 1
ATOM 591 C C . HIS A 1 76 ? -31.302 8.159 -23.190 1.00 42.53 76 HIS A C 1
ATOM 593 O O . HIS A 1 76 ? -32.122 8.944 -23.664 1.00 42.53 76 HIS A O 1
ATOM 599 N N . ILE A 1 77 ? -30.135 7.910 -23.790 1.00 48.03 77 ILE A N 1
ATOM 600 C CA . ILE A 1 77 ? -30.027 8.009 -25.249 1.00 48.03 77 ILE A CA 1
ATOM 601 C C . ILE A 1 77 ? -30.783 6.801 -25.828 1.00 48.03 77 ILE A C 1
ATOM 603 O O . ILE A 1 77 ? -30.479 5.676 -25.414 1.00 48.03 77 ILE A O 1
ATOM 607 N N . PRO A 1 78 ? -31.714 6.983 -26.786 1.00 47.62 78 PRO A N 1
ATOM 608 C CA . PRO A 1 78 ? -32.333 5.886 -27.530 1.00 47.62 78 PRO A CA 1
ATOM 609 C C . PRO A 1 78 ? -31.299 5.139 -28.391 1.00 47.62 78 PRO A C 1
ATOM 611 O O . PRO A 1 78 ? -31.153 5.377 -29.588 1.00 47.62 78 PRO A O 1
ATOM 614 N N . SER A 1 79 ? -30.529 4.252 -27.764 1.00 53.94 79 SER A N 1
ATOM 615 C CA . SER A 1 79 ? -29.511 3.445 -28.436 1.00 53.94 79 SER A CA 1
ATOM 616 C C . SER A 1 79 ? -30.166 2.243 -29.133 1.00 53.94 79 SER A C 1
ATOM 618 O O . SER A 1 79 ? -31.042 1.611 -28.532 1.00 53.94 79 SER A O 1
ATOM 620 N N . PRO A 1 80 ? -29.762 1.880 -30.368 1.00 60.53 80 PRO A N 1
ATOM 621 C CA . PRO A 1 80 ? -30.254 0.678 -31.039 1.00 60.53 80 PRO A CA 1
ATOM 622 C C . PRO A 1 80 ? -30.080 -0.572 -30.169 1.00 60.53 80 PRO A C 1
ATOM 624 O O . PRO A 1 80 ? -29.104 -0.675 -29.414 1.00 60.53 80 PRO A O 1
ATOM 627 N N . LYS A 1 81 ? -30.988 -1.553 -30.303 1.00 64.94 81 LYS A N 1
ATOM 628 C CA . LYS A 1 81 ? -30.803 -2.858 -29.650 1.00 64.94 81 LYS A CA 1
ATOM 629 C C . LYS A 1 81 ? -29.444 -3.430 -30.098 1.00 64.94 81 LYS A C 1
ATOM 631 O O . LYS A 1 81 ? -29.200 -3.458 -31.305 1.00 64.94 81 LYS A O 1
ATOM 636 N N . PRO A 1 82 ? -28.570 -3.877 -29.176 1.00 70.94 82 PRO A N 1
ATOM 637 C CA . PRO A 1 82 ? -27.264 -4.429 -29.528 1.00 70.94 82 PRO A CA 1
ATOM 638 C C . PRO A 1 82 ? -27.404 -5.571 -30.541 1.00 70.94 82 PRO A C 1
ATOM 640 O O . PRO A 1 82 ? -27.989 -6.611 -30.248 1.00 70.94 82 PRO A O 1
ATOM 643 N N . SER A 1 83 ? -26.863 -5.358 -31.741 1.00 57.81 83 SER A N 1
ATOM 644 C CA . SER A 1 83 ? -27.048 -6.224 -32.915 1.00 57.81 83 SER A CA 1
ATOM 645 C C . SER A 1 83 ? -26.287 -7.551 -32.851 1.00 57.81 83 SER A C 1
ATOM 647 O O . SER A 1 83 ? -26.542 -8.441 -33.654 1.00 57.81 83 SER A O 1
ATOM 649 N N . ASN A 1 84 ? -25.345 -7.675 -31.912 1.00 75.31 84 ASN A N 1
ATOM 650 C CA . ASN A 1 84 ? -24.316 -8.717 -31.899 1.00 75.31 84 ASN A CA 1
ATOM 651 C C . ASN A 1 84 ? -24.443 -9.646 -30.672 1.00 75.31 84 ASN A C 1
ATOM 653 O O . ASN A 1 84 ? -23.430 -10.062 -30.113 1.00 75.31 84 ASN A O 1
ATOM 657 N N . LEU A 1 85 ? -25.670 -9.926 -30.215 1.00 86.06 85 LEU A N 1
ATOM 658 C CA . LEU A 1 85 ? -25.937 -10.915 -29.163 1.00 86.06 85 LEU A CA 1
ATOM 659 C C . LEU A 1 85 ? -26.340 -12.263 -29.766 1.00 86.06 85 LEU A C 1
ATOM 661 O O . LEU A 1 85 ? -27.107 -12.309 -30.728 1.00 86.06 85 LEU A O 1
ATOM 665 N N . THR A 1 86 ? -25.893 -13.362 -29.157 1.00 91.62 86 THR A N 1
ATOM 666 C CA . THR A 1 86 ? -26.478 -14.687 -29.429 1.00 91.62 86 THR A CA 1
ATOM 667 C C . THR A 1 86 ? -27.862 -14.814 -28.761 1.00 91.62 86 THR A C 1
ATOM 669 O O . THR A 1 86 ? -28.150 -14.067 -27.817 1.00 91.62 86 THR A O 1
ATOM 672 N N . PRO A 1 87 ? -28.730 -15.756 -29.183 1.00 92.19 87 PRO A N 1
ATOM 673 C CA . PRO A 1 87 ? -30.030 -15.977 -28.537 1.00 92.19 87 PRO A CA 1
ATOM 674 C C . PRO A 1 87 ? -29.922 -16.246 -27.027 1.00 92.19 87 PRO A C 1
ATOM 676 O O . PRO A 1 87 ? -30.748 -15.778 -26.244 1.00 92.19 87 PRO A O 1
ATOM 679 N N . GLU A 1 88 ? -28.868 -16.943 -26.600 1.00 92.50 88 GLU A N 1
ATOM 680 C CA . GLU A 1 88 ? -28.579 -17.259 -25.198 1.00 92.50 88 GLU A CA 1
ATOM 681 C C . GLU A 1 88 ? -28.165 -16.005 -24.414 1.00 92.50 88 GLU A C 1
ATOM 683 O O . GLU A 1 88 ? -28.557 -15.834 -23.259 1.00 92.50 88 GLU A O 1
ATOM 688 N N . GLN A 1 89 ? -27.408 -15.097 -25.037 1.00 94.06 89 GLN A N 1
ATOM 689 C CA . GLN A 1 89 ? -27.017 -13.820 -24.433 1.00 94.06 89 GLN A CA 1
ATOM 690 C C . GLN A 1 89 ? -28.207 -12.861 -24.301 1.00 94.06 89 GLN A C 1
ATOM 692 O O . GLN A 1 89 ? -28.338 -12.200 -23.271 1.00 94.06 89 GLN A O 1
ATOM 697 N N . ASP A 1 90 ? -29.098 -12.816 -25.297 1.00 92.94 90 ASP A N 1
ATOM 698 C CA . ASP A 1 90 ? -30.331 -12.017 -25.255 1.00 92.94 90 ASP A CA 1
ATOM 699 C C . ASP A 1 90 ? -31.302 -12.546 -24.179 1.00 92.94 90 ASP A C 1
ATOM 701 O O . ASP A 1 90 ? -31.843 -11.777 -23.381 1.00 92.94 90 ASP A O 1
ATOM 705 N N . ALA A 1 91 ? -31.433 -13.874 -24.063 1.00 93.75 91 ALA A N 1
ATOM 706 C CA . ALA A 1 91 ? -32.172 -14.523 -22.979 1.00 93.75 91 ALA A CA 1
ATOM 707 C C . ALA A 1 91 ? -31.547 -14.255 -21.596 1.00 93.75 91 ALA A C 1
ATOM 709 O O . ALA A 1 91 ? -32.265 -13.945 -20.643 1.00 93.75 91 ALA A O 1
ATOM 710 N N . THR A 1 92 ? -30.214 -14.295 -21.484 1.00 96.12 92 THR A N 1
ATOM 711 C CA . THR A 1 92 ? -29.498 -13.977 -20.235 1.00 96.12 92 THR A CA 1
ATOM 712 C C . THR A 1 92 ? -29.711 -12.515 -19.831 1.00 96.12 92 THR A C 1
ATOM 714 O O . THR A 1 92 ? -29.939 -12.229 -18.656 1.00 96.12 92 THR A O 1
ATOM 717 N N . LEU A 1 93 ? -29.703 -11.580 -20.788 1.00 95.31 93 LEU A N 1
ATOM 718 C CA . LEU A 1 93 ? -30.011 -10.166 -20.554 1.00 95.31 93 LEU A CA 1
ATOM 719 C C . LEU A 1 93 ? -31.466 -9.960 -20.095 1.00 95.31 93 LEU A C 1
ATOM 721 O O . LEU A 1 93 ? -31.719 -9.145 -19.205 1.00 95.31 93 LEU A O 1
ATOM 725 N N . ALA A 1 94 ? -32.420 -10.717 -20.644 1.00 94.62 94 ALA A N 1
ATOM 726 C CA . ALA A 1 94 ? -33.808 -10.694 -20.190 1.00 94.62 94 ALA A CA 1
ATOM 727 C C . ALA A 1 94 ? -33.962 -11.238 -18.753 1.00 94.62 94 ALA A C 1
ATOM 729 O O . ALA A 1 94 ? -34.608 -10.596 -17.921 1.00 94.62 94 ALA A O 1
ATOM 730 N N . GLU A 1 95 ? -33.325 -12.367 -18.414 1.00 96.38 95 GLU A N 1
ATOM 731 C CA . GLU A 1 95 ? -33.332 -12.886 -17.036 1.00 96.38 95 GLU A CA 1
ATOM 732 C C . GLU A 1 95 ? -32.630 -11.919 -16.064 1.00 96.38 95 GLU A C 1
ATOM 734 O O . GLU A 1 95 ? -33.093 -11.732 -14.937 1.00 96.38 95 GLU A O 1
ATOM 739 N N . PHE A 1 96 ? -31.571 -11.232 -16.504 1.00 97.44 96 PHE A N 1
ATOM 740 C CA . PHE A 1 96 ? -30.860 -10.225 -15.712 1.00 97.44 96 PHE A CA 1
ATOM 741 C C . PHE A 1 96 ? -31.753 -9.043 -15.332 1.00 97.44 96 PHE A C 1
ATOM 743 O O . PHE A 1 96 ? -31.874 -8.728 -14.145 1.00 97.44 96 PHE A O 1
ATOM 750 N N . LYS A 1 97 ? -32.463 -8.456 -16.307 1.00 96.19 97 LYS A N 1
ATOM 751 C CA . LYS A 1 97 ? -33.471 -7.411 -16.059 1.00 96.19 97 LYS A CA 1
ATOM 752 C C . LYS A 1 97 ? -34.518 -7.881 -15.045 1.00 96.19 97 LYS A C 1
ATOM 754 O O . LYS A 1 97 ? -34.787 -7.172 -14.078 1.00 96.19 97 LYS A O 1
ATOM 759 N N . ASN A 1 98 ? -35.037 -9.101 -15.198 1.00 95.56 98 ASN A N 1
ATOM 760 C CA . ASN A 1 98 ? -36.028 -9.678 -14.282 1.00 95.56 98 ASN A CA 1
ATOM 761 C C . ASN A 1 98 ? -35.475 -9.870 -12.852 1.00 95.56 98 ASN A C 1
ATOM 763 O O . ASN A 1 98 ? -36.111 -9.455 -11.880 1.00 95.56 98 ASN A O 1
ATOM 767 N N . LYS A 1 99 ? -34.268 -10.437 -12.701 1.00 95.12 99 LYS A N 1
ATOM 768 C CA . LYS A 1 99 ? -33.592 -10.660 -11.404 1.00 95.12 99 LYS A CA 1
ATOM 769 C C . LYS A 1 99 ? -33.213 -9.367 -10.670 1.00 95.12 99 LYS A C 1
ATOM 771 O O . LYS A 1 99 ? -33.062 -9.400 -9.441 1.00 95.12 99 LYS A O 1
ATOM 776 N N . LEU A 1 100 ? -33.032 -8.261 -11.394 1.00 95.75 100 LEU A N 1
ATOM 777 C CA . LEU A 1 100 ? -32.785 -6.927 -10.838 1.00 95.75 100 LEU A CA 1
ATOM 778 C C . LEU A 1 100 ? -34.089 -6.182 -10.513 1.00 95.75 100 LEU A C 1
ATOM 780 O O . LEU A 1 100 ? -34.207 -5.614 -9.426 1.00 95.75 100 LEU A O 1
ATOM 784 N N . ALA A 1 101 ? -35.095 -6.242 -11.390 1.00 93.62 101 ALA A N 1
ATOM 785 C CA . ALA A 1 101 ? -36.417 -5.656 -11.152 1.00 93.62 101 ALA A CA 1
ATOM 786 C C . ALA A 1 101 ? -37.086 -6.245 -9.898 1.00 93.62 101 ALA A C 1
ATOM 788 O O . ALA A 1 101 ? -37.616 -5.504 -9.073 1.00 93.62 101 ALA A O 1
ATOM 789 N N . ALA A 1 102 ? -36.960 -7.562 -9.690 1.00 93.19 102 ALA A N 1
ATOM 790 C CA . ALA A 1 102 ? -37.476 -8.270 -8.514 1.00 93.19 102 ALA A CA 1
ATOM 791 C C . ALA A 1 102 ? -36.878 -7.815 -7.161 1.00 93.19 102 ALA A C 1
ATOM 793 O O . ALA A 1 102 ? -37.379 -8.218 -6.114 1.00 93.19 102 ALA A O 1
ATOM 794 N N . VAL A 1 103 ? -35.815 -6.999 -7.164 1.00 93.31 103 VAL A N 1
ATOM 795 C CA . VAL A 1 103 ? -35.213 -6.393 -5.959 1.00 93.31 103 VAL A CA 1
ATOM 796 C C . VAL A 1 103 ? -35.145 -4.860 -6.031 1.00 93.31 103 VAL A C 1
ATOM 798 O O . VAL A 1 103 ? -34.426 -4.243 -5.251 1.00 93.31 103 VAL A O 1
ATOM 801 N N . GLY A 1 104 ? -35.875 -4.233 -6.962 1.00 91.94 104 GLY A N 1
ATOM 802 C CA . GLY A 1 104 ? -35.900 -2.773 -7.126 1.00 91.94 104 GLY A CA 1
ATOM 803 C C . GLY A 1 104 ? -34.601 -2.159 -7.665 1.00 91.94 104 GLY A C 1
ATOM 804 O O . GLY A 1 104 ? -34.411 -0.954 -7.548 1.00 91.94 104 GLY A O 1
ATOM 805 N N . ALA A 1 105 ? -33.710 -2.967 -8.252 1.00 90.44 105 ALA A N 1
ATOM 806 C CA . ALA A 1 105 ? -32.398 -2.546 -8.757 1.00 90.44 105 ALA A CA 1
ATOM 807 C C . ALA A 1 105 ? -32.348 -2.377 -10.291 1.00 90.44 105 ALA A C 1
ATOM 809 O O . ALA A 1 105 ? -31.266 -2.267 -10.867 1.00 90.44 105 ALA A O 1
ATOM 810 N N . TYR A 1 106 ? -33.503 -2.374 -10.966 1.00 91.94 106 TYR A N 1
ATOM 811 C CA . TYR A 1 106 ? -33.628 -2.070 -12.394 1.00 91.94 106 TYR A CA 1
ATOM 812 C C . TYR A 1 106 ? -34.708 -1.013 -12.632 1.00 91.94 106 TYR A C 1
ATOM 814 O O . TYR A 1 106 ? -35.818 -1.136 -12.120 1.00 91.94 106 TYR A O 1
ATOM 822 N N . ASP A 1 107 ? -34.375 -0.009 -13.440 1.00 85.75 107 ASP A N 1
ATOM 823 C CA . ASP A 1 107 ? -35.269 1.049 -13.893 1.00 85.75 107 ASP A CA 1
ATOM 824 C C . ASP A 1 107 ? -35.042 1.227 -15.409 1.00 85.75 107 ASP A C 1
ATOM 826 O O . ASP A 1 107 ? -33.933 1.591 -15.815 1.00 85.75 107 ASP A O 1
ATOM 830 N N . PRO A 1 108 ? -36.036 0.952 -16.274 1.00 83.06 108 PRO A N 1
ATOM 831 C CA . PRO A 1 108 ? -35.866 1.010 -17.726 1.00 83.06 108 PRO A CA 1
ATOM 832 C C . PRO A 1 108 ? -35.670 2.435 -18.267 1.00 83.06 108 PRO A C 1
ATOM 834 O O . PRO A 1 108 ? -35.233 2.588 -19.405 1.00 83.06 108 PRO A O 1
ATOM 837 N N . GLN A 1 109 ? -35.947 3.478 -17.472 1.00 76.69 109 GLN A N 1
ATOM 838 C CA . GLN A 1 109 ? -35.627 4.865 -17.831 1.00 76.69 109 GLN A CA 1
ATOM 839 C C . GLN A 1 109 ? -34.159 5.218 -17.538 1.00 76.69 109 GLN A C 1
ATOM 841 O O . GLN A 1 109 ? -33.679 6.249 -17.997 1.00 76.69 109 GLN A O 1
ATOM 846 N N . LYS A 1 110 ? -33.441 4.373 -16.783 1.00 74.31 110 LYS A N 1
ATOM 847 C CA . LYS A 1 110 ? -32.071 4.632 -16.304 1.00 74.31 110 LYS A CA 1
ATOM 848 C C . LYS A 1 110 ? -31.054 3.584 -16.736 1.00 74.31 110 LYS A C 1
ATOM 850 O O . LYS A 1 110 ? -29.866 3.866 -16.758 1.00 74.31 110 LYS A O 1
ATOM 855 N N . HIS A 1 111 ? -31.473 2.357 -17.021 1.00 86.44 111 HIS A N 1
ATOM 856 C CA . HIS A 1 111 ? -30.553 1.248 -17.262 1.00 86.44 111 HIS A CA 1
ATOM 857 C C . HIS A 1 111 ? -30.757 0.702 -18.675 1.00 86.44 111 HIS A C 1
ATOM 859 O O . HIS A 1 111 ? -31.610 -0.154 -18.921 1.00 86.44 111 HIS A O 1
ATOM 865 N N . SER A 1 112 ? -29.963 1.228 -19.610 1.00 84.81 112 SER A N 1
ATOM 866 C CA . SER A 1 112 ? -29.941 0.772 -21.000 1.00 84.81 112 SER A CA 1
ATOM 867 C C . SER A 1 112 ? -29.369 -0.644 -21.128 1.00 84.81 112 SER A C 1
ATOM 869 O O . SER A 1 112 ? -28.582 -1.107 -20.298 1.00 84.81 112 SER A O 1
ATOM 871 N N . ASP A 1 113 ? -29.738 -1.335 -22.206 1.00 88.88 113 ASP A N 1
ATOM 872 C CA . ASP A 1 113 ? -29.271 -2.695 -22.496 1.00 88.88 113 ASP A CA 1
ATOM 873 C C . ASP A 1 113 ? -27.742 -2.777 -22.572 1.00 88.88 113 ASP A C 1
ATOM 875 O O . ASP A 1 113 ? -27.152 -3.702 -22.018 1.00 88.88 113 ASP A O 1
ATOM 879 N N . HIS A 1 114 ? -27.091 -1.776 -23.172 1.00 85.94 114 HIS A N 1
ATOM 880 C CA . HIS A 1 114 ? -25.628 -1.689 -23.244 1.00 85.94 114 HIS A CA 1
ATOM 881 C C . HIS A 1 114 ? -24.990 -1.517 -21.857 1.00 85.94 114 HIS A C 1
ATOM 883 O O . HIS A 1 114 ? -24.018 -2.204 -21.546 1.00 85.94 114 HIS A O 1
ATOM 889 N N . LEU A 1 115 ? -25.574 -0.692 -20.972 1.00 87.75 115 LEU A N 1
ATOM 890 C CA . LEU A 1 115 ? -25.096 -0.555 -19.590 1.00 87.75 115 LEU A CA 1
ATOM 891 C C . LEU A 1 115 ? -25.161 -1.894 -18.839 1.00 87.75 115 LEU A C 1
ATOM 893 O O . LEU A 1 115 ? -24.182 -2.285 -18.208 1.00 87.75 115 LEU A O 1
ATOM 897 N N . LEU A 1 116 ? -26.273 -2.628 -18.945 1.00 92.00 116 LEU A N 1
ATOM 898 C CA . LEU A 1 116 ? -26.417 -3.951 -18.327 1.00 92.00 116 LEU A CA 1
ATOM 899 C C . LEU A 1 116 ? -25.461 -4.994 -18.934 1.00 92.00 116 LEU A C 1
ATOM 901 O O . LEU A 1 116 ? -24.874 -5.801 -18.209 1.00 92.00 116 LEU A O 1
ATOM 905 N N . LEU A 1 117 ? -25.265 -4.968 -20.255 1.00 92.19 117 LEU A N 1
ATOM 906 C CA . LEU A 1 117 ? -24.363 -5.885 -20.953 1.00 92.19 117 LEU A CA 1
ATOM 907 C C . LEU A 1 117 ? -22.907 -5.729 -20.527 1.00 92.19 117 LEU A C 1
ATOM 909 O O . LEU A 1 117 ? -22.194 -6.728 -20.502 1.00 92.19 117 LEU A O 1
ATOM 913 N N . ARG A 1 118 ? -22.458 -4.533 -20.138 1.00 91.19 118 ARG A N 1
ATOM 914 C CA . ARG A 1 118 ? -21.099 -4.331 -19.607 1.00 91.19 118 ARG A CA 1
ATOM 915 C C . ARG A 1 118 ? -20.848 -5.152 -18.332 1.00 91.19 118 ARG A C 1
ATOM 917 O O . ARG A 1 118 ? -19.788 -5.759 -18.208 1.00 91.19 118 ARG A O 1
ATOM 924 N N . PHE A 1 119 ? -21.837 -5.275 -17.442 1.00 94.31 119 PHE A N 1
ATOM 925 C CA . PHE A 1 119 ? -21.749 -6.128 -16.243 1.00 94.31 119 PHE A CA 1
ATOM 926 C C . PHE A 1 119 ? -21.825 -7.627 -16.573 1.00 94.31 119 PHE A C 1
ATOM 928 O O . PHE A 1 119 ? -21.114 -8.426 -15.963 1.00 94.31 119 PHE A O 1
ATOM 935 N N . LEU A 1 120 ? -22.639 -8.017 -17.561 1.00 94.19 120 LEU A N 1
ATOM 936 C CA . LEU A 1 120 ? -22.700 -9.404 -18.039 1.00 94.19 120 LEU A CA 1
ATOM 937 C C . LEU A 1 120 ? -21.381 -9.833 -18.704 1.00 94.19 120 LEU A C 1
ATOM 939 O O . LEU A 1 120 ? -20.821 -10.864 -18.334 1.00 94.19 120 LEU A O 1
ATOM 943 N N . ARG A 1 121 ? -20.840 -9.025 -19.625 1.00 91.38 121 ARG A N 1
ATOM 944 C CA . ARG A 1 121 ? -19.555 -9.258 -20.312 1.00 91.38 121 ARG A CA 1
ATOM 945 C C . ARG A 1 121 ? -18.397 -9.382 -19.316 1.00 91.38 121 ARG A C 1
ATOM 947 O O . ARG A 1 121 ? -17.733 -10.418 -19.304 1.00 91.38 121 ARG A O 1
ATOM 954 N N . ALA A 1 122 ? -18.261 -8.431 -18.386 1.00 90.31 122 ALA A N 1
ATOM 955 C CA . ALA A 1 122 ? -17.225 -8.442 -17.343 1.00 90.31 122 ALA A CA 1
ATOM 956 C C . ALA A 1 122 ? -17.316 -9.629 -16.360 1.00 90.31 122 ALA A C 1
ATOM 958 O O . ALA A 1 122 ? -16.399 -9.856 -15.565 1.00 90.31 122 ALA A O 1
ATOM 959 N N . ARG A 1 123 ? -18.408 -10.404 -16.385 1.00 93.19 123 ARG A N 1
ATOM 960 C CA . ARG A 1 123 ? -18.571 -11.655 -15.626 1.00 93.19 123 ARG A CA 1
ATOM 961 C C . ARG A 1 123 ? -18.808 -12.871 -16.531 1.00 93.19 123 ARG A C 1
ATOM 963 O O . ARG A 1 123 ? -19.328 -13.881 -16.067 1.00 93.19 123 ARG A O 1
ATOM 970 N N . LYS A 1 124 ? -18.385 -12.797 -17.803 1.00 91.88 124 LYS A N 1
ATOM 971 C CA . LYS A 1 124 ? -18.454 -13.870 -18.819 1.00 91.88 124 LYS A CA 1
ATOM 972 C C . LYS A 1 124 ? -19.871 -14.474 -18.940 1.00 91.88 124 LYS A C 1
ATOM 974 O O . LYS A 1 124 ? -20.038 -15.686 -19.007 1.00 91.88 124 LYS A O 1
ATOM 979 N N . PHE A 1 125 ? -20.887 -13.605 -18.905 1.00 93.94 125 PHE A N 1
ATOM 980 C CA . PHE A 1 125 ? -22.330 -13.900 -18.845 1.00 93.94 125 PHE A CA 1
ATOM 981 C C . PHE A 1 125 ? -22.787 -14.777 -17.657 1.00 93.94 125 PHE A C 1
ATOM 983 O O . PHE A 1 125 ? -23.933 -15.221 -17.622 1.00 93.94 125 PHE A O 1
ATOM 990 N N . ASN A 1 126 ? -21.957 -14.963 -16.620 1.00 95.75 126 ASN A N 1
ATOM 991 C CA . ASN A 1 126 ? -22.410 -15.560 -15.365 1.00 95.75 126 ASN A CA 1
ATOM 992 C C . ASN A 1 126 ? -23.377 -14.604 -14.649 1.00 95.75 126 ASN A C 1
ATOM 994 O O . ASN A 1 126 ? -22.985 -13.583 -14.075 1.00 95.75 126 ASN A O 1
ATOM 998 N N . LEU A 1 127 ? -24.653 -14.967 -14.698 1.00 94.69 127 LEU A N 1
ATOM 999 C CA . LEU A 1 127 ? -25.771 -14.115 -14.331 1.00 94.69 127 LEU A CA 1
ATOM 1000 C C . LEU A 1 127 ? -25.786 -13.697 -12.854 1.00 94.69 127 LEU A C 1
ATOM 1002 O O . LEU A 1 127 ? -26.049 -12.536 -12.544 1.00 94.69 127 LEU A O 1
ATOM 1006 N N . ASP A 1 128 ? -25.477 -14.613 -11.937 1.00 94.56 128 ASP A N 1
ATOM 1007 C CA . ASP A 1 128 ? -25.531 -14.315 -10.503 1.00 94.56 128 ASP A CA 1
ATOM 1008 C C . ASP A 1 128 ? -24.286 -13.538 -10.031 1.00 94.56 128 ASP A C 1
ATOM 1010 O O . ASP A 1 128 ? -24.405 -12.653 -9.179 1.00 94.56 128 ASP A O 1
ATOM 1014 N N . ASN A 1 129 ? -23.121 -13.743 -10.663 1.00 95.62 129 ASN A N 1
ATOM 1015 C CA . ASN A 1 129 ? -21.944 -12.887 -10.466 1.00 95.62 129 ASN A CA 1
ATOM 1016 C C . ASN A 1 129 ? -22.164 -11.470 -11.022 1.00 95.62 129 ASN A C 1
ATOM 1018 O O . ASN A 1 129 ? -21.806 -10.495 -10.358 1.00 95.62 129 ASN A O 1
ATOM 1022 N N . ALA A 1 130 ? -22.780 -11.336 -12.203 1.00 96.38 130 ALA A N 1
ATOM 1023 C CA . ALA A 1 130 ? -23.166 -10.038 -12.764 1.00 96.38 130 ALA A CA 1
ATOM 1024 C C . ALA A 1 130 ? -24.191 -9.320 -11.869 1.00 96.38 130 ALA A C 1
ATOM 1026 O O . ALA A 1 130 ? -24.064 -8.124 -11.615 1.00 96.38 130 ALA A O 1
ATOM 1027 N N . ARG A 1 131 ? -25.158 -10.059 -11.306 1.00 96.19 131 ARG A N 1
ATOM 1028 C CA . ARG A 1 131 ? -26.133 -9.546 -10.329 1.00 96.19 131 ARG A CA 1
ATOM 1029 C C . ARG A 1 131 ? -25.478 -9.074 -9.039 1.00 96.19 131 ARG A C 1
ATOM 1031 O O . ARG A 1 131 ? -25.836 -8.002 -8.559 1.00 96.19 131 ARG A O 1
ATOM 1038 N N . LYS A 1 132 ? -24.515 -9.823 -8.490 1.00 96.19 132 LYS A N 1
ATOM 1039 C CA . LYS A 1 132 ? -23.765 -9.369 -7.312 1.00 96.19 132 LYS A CA 1
ATOM 1040 C C . LYS A 1 132 ? -23.009 -8.075 -7.622 1.00 96.19 132 LYS A C 1
ATOM 1042 O O . LYS A 1 132 ? -23.184 -7.097 -6.911 1.00 96.19 132 LYS A O 1
ATOM 1047 N N . MET A 1 133 ? -22.252 -8.054 -8.720 1.00 95.56 133 MET A N 1
ATOM 1048 C CA . MET A 1 133 ? -21.468 -6.897 -9.160 1.00 95.56 133 MET A CA 1
ATOM 1049 C C . MET A 1 133 ? -22.333 -5.648 -9.395 1.00 95.56 133 MET A C 1
ATOM 1051 O O . MET A 1 133 ? -21.955 -4.554 -8.985 1.00 95.56 133 MET A O 1
ATOM 1055 N N . TRP A 1 134 ? -23.513 -5.811 -10.000 1.00 95.75 134 TRP A N 1
ATOM 1056 C CA . TRP A 1 134 ? -24.480 -4.727 -10.174 1.00 95.75 134 TRP A CA 1
ATOM 1057 C C . TRP A 1 134 ? -24.963 -4.168 -8.833 1.00 95.75 134 TRP A C 1
ATOM 1059 O O . TRP A 1 134 ? -24.943 -2.960 -8.632 1.00 95.75 134 TRP A O 1
ATOM 1069 N N . LEU A 1 135 ? -25.354 -5.035 -7.892 1.00 95.12 135 LEU A N 1
ATOM 1070 C CA . LEU A 1 135 ? -25.824 -4.621 -6.565 1.00 95.12 135 LEU A CA 1
ATOM 1071 C C . LEU A 1 135 ? -24.702 -4.004 -5.709 1.00 95.12 135 LEU A C 1
ATOM 1073 O O . LEU A 1 135 ? -24.957 -3.057 -4.965 1.00 95.12 135 LEU A O 1
ATOM 1077 N N . ASP A 1 136 ? -23.465 -4.489 -5.844 1.00 95.81 136 ASP A N 1
ATOM 1078 C CA . ASP A 1 136 ? -22.278 -3.889 -5.225 1.00 95.81 136 ASP A CA 1
ATOM 1079 C C . ASP A 1 136 ? -22.019 -2.474 -5.784 1.00 95.81 136 ASP A C 1
ATOM 1081 O O . ASP A 1 136 ? -21.715 -1.561 -5.016 1.00 95.81 136 ASP A O 1
ATOM 1085 N N . CYS A 1 137 ? -22.175 -2.275 -7.100 1.00 94.81 137 CYS A N 1
ATOM 1086 C CA . CYS A 1 137 ? -22.049 -0.969 -7.755 1.00 94.81 137 CYS A CA 1
ATOM 1087 C C . CYS A 1 137 ? -23.177 -0.011 -7.350 1.00 94.81 137 CYS A C 1
ATOM 1089 O O . CYS A 1 137 ? -22.909 1.098 -6.896 1.00 94.81 137 CYS A O 1
ATOM 1091 N N . GLU A 1 138 ? -24.432 -0.459 -7.411 1.00 91.69 138 GLU A N 1
ATOM 1092 C CA . GLU A 1 138 ? -25.606 0.308 -6.980 1.00 91.69 138 GLU A CA 1
ATOM 1093 C C . GLU A 1 138 ? -25.525 0.741 -5.510 1.00 91.69 138 GLU A C 1
ATOM 1095 O O . GLU A 1 138 ? -26.060 1.789 -5.142 1.00 91.69 138 GLU A O 1
ATOM 1100 N N . LYS A 1 139 ? -24.859 -0.049 -4.660 1.00 93.75 139 LYS A N 1
ATOM 1101 C CA . LYS A 1 139 ? -24.537 0.337 -3.284 1.00 93.75 139 LYS A CA 1
ATOM 1102 C C . LYS A 1 139 ? -23.392 1.353 -3.243 1.00 93.75 139 LYS A C 1
ATOM 1104 O O . LYS A 1 139 ? -23.540 2.390 -2.604 1.00 93.75 139 LYS A O 1
ATOM 1109 N N . TRP A 1 140 ? -22.285 1.092 -3.944 1.00 95.69 140 TRP A N 1
ATOM 1110 C CA . TRP A 1 140 ? -21.130 1.995 -3.982 1.00 95.69 140 TRP A CA 1
ATOM 1111 C C . TRP A 1 140 ? -21.481 3.394 -4.500 1.00 95.69 140 TRP A C 1
ATOM 1113 O O . TRP A 1 140 ? -21.068 4.366 -3.877 1.00 95.69 140 TRP A O 1
ATOM 1123 N N . ARG A 1 141 ? -22.290 3.524 -5.564 1.00 93.75 141 ARG A N 1
ATOM 1124 C CA . ARG A 1 141 ? -22.716 4.835 -6.091 1.00 93.75 141 ARG A CA 1
ATOM 1125 C C . ARG A 1 141 ? -23.379 5.696 -5.014 1.00 93.75 141 ARG A C 1
ATOM 1127 O O . ARG A 1 141 ? -23.055 6.873 -4.879 1.00 93.75 141 ARG A O 1
ATOM 1134 N N . LYS A 1 142 ? -24.239 5.076 -4.199 1.00 90.94 142 LYS A N 1
ATOM 1135 C CA . LYS A 1 142 ? -24.964 5.717 -3.091 1.00 90.94 142 LYS A CA 1
ATOM 1136 C C . LYS A 1 142 ? -24.053 6.019 -1.898 1.00 90.94 142 LYS A C 1
ATOM 1138 O O . LYS A 1 142 ? -24.140 7.109 -1.346 1.00 90.94 142 LYS A O 1
ATOM 1143 N N . ASP A 1 143 ? -23.161 5.095 -1.536 1.00 92.75 143 ASP A N 1
ATOM 1144 C CA . ASP A 1 143 ? -22.188 5.281 -0.447 1.00 92.75 143 ASP A CA 1
ATOM 1145 C C . ASP A 1 143 ? -21.128 6.356 -0.776 1.00 92.75 143 ASP A C 1
ATOM 1147 O O . ASP A 1 143 ? -20.668 7.064 0.118 1.00 92.75 143 ASP A O 1
ATOM 1151 N N . PHE A 1 144 ? -20.736 6.477 -2.049 1.00 91.44 144 PHE A N 1
ATOM 1152 C CA . PHE A 1 144 ? -19.792 7.481 -2.563 1.00 91.44 144 PHE A CA 1
ATOM 1153 C C . PHE A 1 144 ? -20.480 8.817 -2.905 1.00 91.44 144 PHE A C 1
ATOM 1155 O O . PHE A 1 144 ? -19.827 9.857 -2.951 1.00 91.44 144 PHE A O 1
ATOM 1162 N N . GLY A 1 145 ? -21.798 8.801 -3.132 1.00 92.12 145 GLY A N 1
ATOM 1163 C CA . GLY A 1 145 ? -22.599 9.977 -3.467 1.00 92.12 145 GLY A CA 1
ATOM 1164 C C . GLY A 1 145 ? -22.414 10.467 -4.906 1.00 92.12 145 GLY A C 1
ATOM 1165 O O . GLY A 1 145 ? -22.375 11.676 -5.124 1.00 92.12 145 GLY A O 1
ATOM 1166 N N . VAL A 1 146 ? -22.292 9.564 -5.886 1.00 89.00 146 VAL A N 1
ATOM 1167 C CA . VAL A 1 146 ? -21.981 9.904 -7.294 1.00 89.00 146 VAL A CA 1
ATOM 1168 C C . VAL A 1 146 ? -22.992 10.893 -7.890 1.00 89.00 146 VAL A C 1
ATOM 1170 O O . VAL A 1 146 ? -22.608 11.868 -8.530 1.00 89.00 146 VAL A O 1
ATOM 1173 N N . GLU A 1 147 ? -24.282 10.722 -7.615 1.00 83.94 147 GLU A N 1
ATOM 1174 C CA . GLU A 1 147 ? -25.333 11.624 -8.103 1.00 83.94 147 GLU A CA 1
ATOM 1175 C C . GLU A 1 147 ? -25.224 13.033 -7.485 1.00 83.94 147 GLU A C 1
ATOM 1177 O O . GLU A 1 147 ? -25.496 14.029 -8.151 1.00 83.94 147 GLU A O 1
ATOM 1182 N N . GLN A 1 148 ? -24.774 13.137 -6.229 1.00 82.75 148 GLN A N 1
ATOM 1183 C CA . GLN A 1 148 ? -24.521 14.415 -5.553 1.00 82.75 148 GLN A CA 1
ATOM 1184 C C . GLN A 1 148 ? -23.223 15.069 -6.056 1.00 82.75 148 GLN A C 1
ATOM 1186 O O . GLN A 1 148 ? -23.165 16.291 -6.217 1.00 82.75 148 GLN A O 1
ATOM 1191 N N . LEU A 1 149 ? -22.198 14.260 -6.339 1.00 86.31 149 LEU A N 1
ATOM 1192 C CA . LEU A 1 149 ? -20.925 14.686 -6.917 1.00 86.31 149 LEU A CA 1
ATOM 1193 C C . LEU A 1 149 ? -21.156 15.418 -8.246 1.00 86.31 149 LEU A C 1
ATOM 1195 O O . LEU A 1 149 ? -20.700 16.546 -8.406 1.00 86.31 149 LEU A O 1
ATOM 1199 N N . MET A 1 150 ? -21.953 14.837 -9.147 1.00 81.62 150 MET A N 1
ATOM 1200 C CA . MET A 1 150 ? -22.279 15.439 -10.448 1.00 81.62 150 MET A CA 1
ATOM 1201 C C . MET A 1 150 ? -23.028 16.777 -10.365 1.00 81.62 150 MET A C 1
ATOM 1203 O O . MET A 1 150 ? -23.055 17.520 -11.341 1.00 81.62 150 MET A O 1
ATOM 1207 N N . LEU A 1 151 ? -23.621 17.102 -9.213 1.00 77.44 151 LEU A N 1
ATOM 1208 C CA . LEU A 1 151 ? -24.348 18.353 -8.984 1.00 77.44 151 LEU A CA 1
ATOM 1209 C C . LEU A 1 151 ? -23.549 19.398 -8.190 1.00 77.44 151 LEU A C 1
ATOM 1211 O O . LEU A 1 151 ? -23.949 20.560 -8.169 1.00 77.44 151 LEU A O 1
ATOM 1215 N N . THR A 1 152 ? -22.477 19.007 -7.486 1.00 79.25 152 THR A N 1
ATOM 1216 C CA . THR A 1 152 ? -21.800 19.885 -6.502 1.00 79.25 152 THR A CA 1
ATOM 1217 C C . THR A 1 152 ? -20.278 19.733 -6.396 1.00 79.25 152 THR A C 1
ATOM 1219 O O . THR A 1 152 ? -19.668 20.369 -5.535 1.00 79.25 152 THR A O 1
ATOM 1222 N N . PHE A 1 153 ? -19.634 18.920 -7.237 1.00 85.81 153 PHE A N 1
ATOM 1223 C CA . PHE A 1 153 ? -18.176 18.816 -7.252 1.00 85.81 153 PHE A CA 1
ATOM 1224 C C . PHE A 1 153 ? -17.534 20.023 -7.944 1.00 85.81 153 PHE A C 1
ATOM 1226 O O . PHE A 1 153 ? -17.585 20.156 -9.164 1.00 85.81 153 PHE A O 1
ATOM 1233 N N . ASP A 1 154 ? -16.896 20.875 -7.143 1.00 83.44 154 ASP A N 1
ATOM 1234 C CA . ASP A 1 154 ? -16.014 21.941 -7.612 1.00 83.44 154 ASP A CA 1
ATOM 1235 C C . ASP A 1 154 ? -14.536 21.528 -7.480 1.00 83.44 154 ASP A C 1
ATOM 1237 O O . ASP A 1 154 ? -14.121 20.901 -6.491 1.00 83.44 154 ASP A O 1
ATOM 1241 N N . PHE A 1 155 ? -13.741 21.895 -8.485 1.00 87.75 155 PHE A N 1
ATOM 1242 C CA . PHE A 1 155 ? -12.323 21.560 -8.639 1.00 87.75 155 PHE A CA 1
ATOM 1243 C C . PHE A 1 155 ? -11.536 22.798 -9.111 1.00 87.75 155 PHE A C 1
ATOM 1245 O O . PHE A 1 155 ? -11.005 22.805 -10.223 1.00 87.75 155 PHE A O 1
ATOM 1252 N N . PRO A 1 156 ? -11.472 23.876 -8.302 1.00 88.31 156 PRO A N 1
ATOM 1253 C CA . PRO A 1 156 ? -10.844 25.133 -8.706 1.00 88.31 156 PRO A CA 1
ATOM 1254 C C . PRO A 1 156 ? -9.339 24.969 -8.957 1.00 88.31 156 PRO A C 1
ATOM 1256 O O . PRO A 1 156 ? -8.779 25.663 -9.803 1.00 88.31 156 PRO A O 1
ATOM 1259 N N . GLU A 1 157 ? -8.689 23.995 -8.311 1.00 92.06 157 GLU A N 1
ATOM 1260 C CA . GLU A 1 157 ? -7.282 23.667 -8.549 1.00 92.06 157 GLU A CA 1
ATOM 1261 C C . GLU A 1 157 ? -7.024 22.938 -9.887 1.00 92.06 157 GLU A C 1
ATOM 1263 O O . GLU A 1 157 ? -5.877 22.610 -10.193 1.00 92.06 157 GLU A O 1
ATOM 1268 N N . ALA A 1 158 ? -8.052 22.672 -10.708 1.00 87.25 158 ALA A N 1
ATOM 1269 C CA . ALA A 1 158 ? -7.941 21.890 -11.946 1.00 87.25 158 ALA A CA 1
ATOM 1270 C C . ALA A 1 158 ? -6.843 22.379 -12.904 1.00 87.25 158 ALA A C 1
ATOM 1272 O O . ALA A 1 158 ? -6.216 21.562 -13.580 1.00 87.25 158 ALA A O 1
ATOM 1273 N N . ALA A 1 159 ? -6.608 23.693 -12.979 1.00 86.56 159 ALA A N 1
ATOM 1274 C CA . ALA A 1 159 ? -5.567 24.271 -13.826 1.00 86.56 159 ALA A CA 1
ATOM 1275 C C . ALA A 1 159 ? -4.154 23.957 -13.300 1.00 86.56 159 ALA A C 1
ATOM 1277 O O . ALA A 1 159 ? -3.298 23.516 -14.066 1.00 86.56 159 ALA A O 1
ATOM 1278 N N . GLU A 1 160 ? -3.928 24.107 -11.993 1.00 89.44 160 GLU A N 1
ATOM 1279 C CA . GLU A 1 160 ? -2.653 23.792 -11.333 1.00 89.44 160 GLU A CA 1
ATOM 1280 C C . GLU A 1 160 ? -2.374 22.284 -11.365 1.00 89.44 160 GLU A C 1
ATOM 1282 O O . GLU A 1 160 ? -1.290 21.846 -11.753 1.00 89.44 160 GLU A O 1
ATOM 1287 N N . VAL A 1 161 ? -3.392 21.472 -11.062 1.00 89.44 161 VAL A N 1
ATOM 1288 C CA . VAL A 1 161 ? -3.330 20.010 -11.160 1.00 89.44 161 VAL A CA 1
ATOM 1289 C C . VAL A 1 161 ? -3.021 19.561 -12.590 1.00 89.44 161 VAL A C 1
ATOM 1291 O O . VAL A 1 161 ? -2.217 18.648 -12.763 1.00 89.44 161 VAL A O 1
ATOM 1294 N N . ARG A 1 162 ? -3.595 20.199 -13.623 1.00 86.69 162 ARG A N 1
ATOM 1295 C CA . ARG A 1 162 ? -3.285 19.888 -15.031 1.00 86.69 162 ARG A CA 1
ATOM 1296 C C . ARG A 1 162 ? -1.873 20.323 -15.430 1.00 86.69 162 ARG A C 1
ATOM 1298 O O . ARG A 1 162 ? -1.254 19.635 -16.232 1.00 86.69 162 ARG A O 1
ATOM 1305 N N . ALA A 1 163 ? -1.348 21.413 -14.871 1.00 86.69 163 ALA A N 1
ATOM 1306 C CA . ALA A 1 163 ? 0.028 21.846 -15.116 1.00 86.69 163 ALA A CA 1
ATOM 1307 C C . ALA A 1 163 ? 1.073 20.894 -14.494 1.00 86.69 163 ALA A C 1
ATOM 1309 O O . ALA A 1 163 ? 2.155 20.730 -15.052 1.00 86.69 163 ALA A O 1
ATOM 1310 N N . ILE A 1 164 ? 0.748 20.248 -13.366 1.00 87.56 164 ILE A N 1
ATOM 1311 C CA . ILE A 1 164 ? 1.629 19.285 -12.674 1.00 87.56 164 ILE A CA 1
ATOM 1312 C C . ILE A 1 164 ? 1.452 17.848 -13.206 1.00 87.56 164 ILE A C 1
ATOM 1314 O O . ILE A 1 164 ? 2.423 17.100 -13.301 1.00 87.56 164 ILE A O 1
ATOM 1318 N N . TYR A 1 165 ? 0.221 17.455 -13.549 1.00 87.62 165 TYR A N 1
ATOM 1319 C CA . TYR A 1 165 ? -0.151 16.124 -14.046 1.00 87.62 165 TYR A CA 1
ATOM 1320 C C . TYR A 1 165 ? -1.171 16.264 -15.196 1.00 87.62 165 TYR A C 1
ATOM 1322 O O . TYR A 1 165 ? -2.389 16.183 -14.968 1.00 87.62 165 TYR A O 1
ATOM 1330 N N . PRO A 1 166 ? -0.693 16.498 -16.436 1.00 88.31 166 PRO A N 1
ATOM 1331 C CA . PRO A 1 166 ? -1.551 16.729 -17.591 1.00 88.31 166 PRO A CA 1
ATOM 1332 C C . PRO A 1 166 ? -2.410 15.507 -17.913 1.00 88.31 166 PRO A C 1
ATOM 1334 O O . PRO A 1 166 ? -1.895 14.431 -18.220 1.00 88.31 166 PRO A O 1
ATOM 1337 N N . ARG A 1 167 ? -3.732 15.693 -17.845 1.00 89.19 167 ARG A N 1
ATOM 1338 C CA . ARG A 1 167 ? -4.749 14.678 -18.139 1.00 89.19 167 ARG A CA 1
ATOM 1339 C C . ARG A 1 167 ? -5.918 15.315 -18.878 1.00 89.19 167 ARG A C 1
ATOM 1341 O O . ARG A 1 167 ? -6.430 16.344 -18.428 1.00 89.19 167 ARG A O 1
ATOM 1348 N N . LEU A 1 168 ? -6.331 14.722 -19.996 1.00 89.38 168 LEU A N 1
ATOM 1349 C CA . LEU A 1 168 ? -7.363 15.272 -20.878 1.00 89.38 168 LEU A CA 1
ATOM 1350 C C . LEU A 1 168 ? -8.037 14.205 -21.751 1.00 89.38 168 LEU A C 1
ATOM 1352 O O . LEU A 1 168 ? -7.458 13.153 -22.012 1.00 89.38 168 LEU A O 1
ATOM 1356 N N . TYR A 1 169 ? -9.231 14.521 -22.255 1.00 92.88 169 TYR A N 1
ATOM 1357 C CA . TYR A 1 169 ? -9.796 13.863 -23.435 1.00 92.88 169 TYR A CA 1
ATOM 1358 C C . TYR A 1 169 ? -9.476 14.690 -24.681 1.00 92.88 169 TYR A C 1
ATOM 1360 O O . TYR A 1 169 ? -9.456 15.917 -24.607 1.00 92.88 169 TYR A O 1
ATOM 1368 N N . HIS A 1 170 ? -9.210 14.030 -25.808 1.00 93.62 170 HIS A N 1
ATOM 1369 C CA . HIS A 1 170 ? -8.749 14.691 -27.024 1.00 93.62 170 HIS A CA 1
ATOM 1370 C C . HIS A 1 170 ? -9.184 13.939 -28.289 1.00 93.62 170 HIS A C 1
ATOM 1372 O O . HIS A 1 170 ? -8.574 12.945 -28.670 1.00 93.62 170 HIS A O 1
ATOM 1378 N N . LYS A 1 171 ? -10.217 14.439 -28.971 1.00 95.06 171 LYS A N 1
ATOM 1379 C CA . LYS A 1 171 ? -10.739 13.915 -30.244 1.00 95.06 171 LYS A CA 1
ATOM 1380 C C . LYS A 1 171 ? -11.065 12.411 -30.182 1.00 95.06 171 LYS A C 1
ATOM 1382 O O . LYS A 1 171 ? -11.349 11.870 -29.112 1.00 95.06 171 LYS A O 1
ATOM 1387 N N . THR A 1 172 ? -11.093 11.737 -31.333 1.00 96.94 172 THR A N 1
ATOM 1388 C CA . THR A 1 172 ? -11.390 10.304 -31.444 1.00 96.94 172 THR A CA 1
ATOM 1389 C C . THR A 1 172 ? -10.338 9.542 -32.238 1.00 96.94 172 THR A C 1
ATOM 1391 O O . THR A 1 172 ? -9.714 10.079 -33.157 1.00 96.94 172 THR A O 1
ATOM 1394 N N . ASP A 1 173 ? -10.200 8.261 -31.910 1.00 96.88 173 ASP A N 1
ATOM 1395 C CA . ASP A 1 173 ? -9.465 7.285 -32.709 1.00 96.88 173 ASP A CA 1
ATOM 1396 C C . ASP A 1 173 ? -10.246 6.874 -33.982 1.00 96.88 173 ASP A C 1
ATOM 1398 O O . ASP A 1 173 ? -11.367 7.338 -34.226 1.00 96.88 173 ASP A O 1
ATOM 1402 N N . LYS A 1 174 ? -9.661 5.994 -34.805 1.00 96.50 174 LYS A N 1
ATOM 1403 C CA . LYS A 1 174 ? -10.251 5.491 -36.063 1.00 96.50 174 LYS A CA 1
ATOM 1404 C C . LYS A 1 174 ? -11.508 4.636 -35.862 1.00 96.50 174 LYS A C 1
ATOM 1406 O O . LYS A 1 174 ? -12.249 4.414 -36.812 1.00 96.50 174 LYS A O 1
ATOM 1411 N N . ALA A 1 175 ? -11.760 4.164 -34.640 1.00 94.62 175 ALA A N 1
ATOM 1412 C CA . ALA A 1 175 ? -12.970 3.439 -34.257 1.00 94.62 175 ALA A CA 1
ATOM 1413 C C . ALA A 1 175 ? -14.034 4.364 -33.629 1.00 94.62 175 ALA A C 1
ATOM 1415 O O . ALA A 1 175 ? -15.005 3.875 -33.055 1.00 94.62 175 ALA A O 1
ATOM 1416 N N . GLY A 1 176 ? -13.847 5.690 -33.692 1.00 95.44 176 GLY A N 1
ATOM 1417 C CA . GLY A 1 176 ? -14.758 6.684 -33.121 1.00 95.44 176 GLY A CA 1
ATOM 1418 C C . GLY A 1 176 ? -14.694 6.798 -31.594 1.00 95.44 176 GLY A C 1
ATOM 1419 O O . GLY A 1 176 ? -15.504 7.510 -31.002 1.00 95.44 176 GLY A O 1
ATOM 1420 N N . ARG A 1 177 ? -13.751 6.123 -30.926 1.00 96.75 177 ARG A N 1
ATOM 1421 C CA . ARG A 1 177 ? -13.628 6.134 -29.461 1.00 96.75 177 ARG A CA 1
ATOM 1422 C C . ARG A 1 177 ? -12.927 7.416 -29.008 1.00 96.75 177 ARG A C 1
ATOM 1424 O O . ARG A 1 177 ? -11.907 7.765 -29.602 1.00 96.75 177 ARG A O 1
ATOM 1431 N N . PRO A 1 178 ? -13.405 8.114 -27.959 1.00 97.06 178 PRO A N 1
ATOM 1432 C CA . PRO A 1 178 ? -12.707 9.277 -27.421 1.00 97.06 178 PRO A CA 1
ATOM 1433 C C . PRO A 1 178 ? -11.315 8.878 -26.918 1.00 97.06 178 PRO A C 1
ATOM 1435 O O . PRO A 1 178 ? -11.182 7.884 -26.194 1.00 97.06 178 PRO A O 1
ATOM 1438 N N . ILE A 1 179 ? -10.290 9.650 -27.288 1.00 96.94 179 ILE A N 1
ATOM 1439 C CA . ILE A 1 179 ? -8.925 9.422 -26.800 1.00 96.94 179 ILE A CA 1
ATOM 1440 C C . ILE A 1 179 ? -8.786 10.084 -25.426 1.00 96.94 179 ILE A C 1
ATOM 1442 O O . ILE A 1 179 ? -9.158 11.244 -25.258 1.00 96.94 179 ILE A O 1
ATOM 1446 N N . TYR A 1 180 ? -8.255 9.359 -24.446 1.00 96.06 180 TYR A N 1
ATOM 1447 C CA . TYR A 1 180 ? -7.848 9.871 -23.138 1.00 96.06 180 TYR A CA 1
ATOM 1448 C C . TYR A 1 180 ? -6.323 9.861 -23.048 1.00 96.06 180 TYR A C 1
ATOM 1450 O O . TYR A 1 180 ? -5.700 8.867 -23.412 1.00 96.06 180 TYR A O 1
ATOM 1458 N N . ILE A 1 181 ? -5.716 10.949 -22.581 1.00 94.62 181 ILE A N 1
ATOM 1459 C CA . ILE A 1 181 ? -4.260 11.108 -22.517 1.00 94.62 181 ILE A CA 1
ATOM 1460 C C . ILE A 1 181 ? -3.874 11.505 -21.094 1.00 94.62 181 ILE A C 1
ATOM 1462 O O . ILE A 1 181 ? -4.359 12.519 -20.592 1.00 94.62 181 ILE A O 1
ATOM 1466 N N . GLU A 1 182 ? -2.967 10.748 -20.474 1.00 91.69 182 GLU A N 1
ATOM 1467 C CA . GLU A 1 182 ? -2.250 11.142 -19.256 1.00 91.69 182 GLU A CA 1
ATOM 1468 C C . GLU A 1 182 ? -0.746 11.260 -19.549 1.00 91.69 182 GLU A C 1
ATOM 1470 O O . GLU A 1 182 ? -0.177 10.394 -20.218 1.00 91.69 182 GLU A O 1
ATOM 1475 N N . ARG A 1 183 ? -0.082 12.307 -19.042 1.00 89.62 183 ARG A N 1
ATOM 1476 C CA . ARG A 1 183 ? 1.370 12.507 -19.199 1.00 89.62 183 ARG A CA 1
ATOM 1477 C C . ARG A 1 183 ? 2.085 12.571 -17.858 1.00 89.62 183 ARG A C 1
ATOM 1479 O O . ARG A 1 183 ? 1.638 13.266 -16.949 1.00 89.62 183 ARG A O 1
ATOM 1486 N N . PHE A 1 184 ? 3.238 11.910 -17.775 1.00 83.69 184 PHE A N 1
ATOM 1487 C CA . PHE A 1 184 ? 3.989 11.745 -16.531 1.00 83.69 184 PHE A CA 1
ATOM 1488 C C . PHE A 1 184 ? 5.372 12.443 -16.535 1.00 83.69 184 PHE A C 1
ATOM 1490 O O . PHE A 1 184 ? 6.183 12.181 -15.650 1.00 83.69 184 PHE A O 1
ATOM 1497 N N . GLU A 1 185 ? 5.612 13.370 -17.483 1.00 69.94 185 GLU A N 1
ATOM 1498 C CA . GLU A 1 185 ? 6.939 13.856 -17.946 1.00 69.94 185 GLU A CA 1
ATOM 1499 C C . GLU A 1 185 ? 7.962 14.288 -16.871 1.00 69.94 185 GLU A C 1
ATOM 1501 O O . GLU A 1 185 ? 9.167 14.240 -17.125 1.00 69.94 185 GLU A O 1
ATOM 1506 N N . LYS A 1 186 ? 7.487 14.690 -15.685 1.00 62.50 186 LYS A N 1
ATOM 1507 C CA . LYS A 1 186 ? 8.178 14.645 -14.378 1.00 62.50 186 LYS A CA 1
ATOM 1508 C C . LYS A 1 186 ? 7.177 15.079 -13.302 1.00 62.50 186 LYS A C 1
ATOM 1510 O O . LYS A 1 186 ? 7.213 16.223 -12.849 1.00 62.50 186 LYS A O 1
ATOM 1515 N N . ILE A 1 187 ? 6.230 14.207 -12.938 1.00 74.50 187 ILE A N 1
ATOM 1516 C CA . ILE A 1 187 ? 5.214 14.573 -11.933 1.00 74.50 187 ILE A CA 1
ATOM 1517 C C . ILE A 1 187 ? 5.890 14.807 -10.580 1.00 74.50 187 ILE A C 1
ATOM 1519 O O . ILE A 1 187 ? 6.361 13.884 -9.917 1.00 74.50 187 ILE A O 1
ATOM 1523 N N . ASP A 1 188 ? 5.886 16.062 -10.148 1.00 74.00 188 ASP A N 1
ATOM 1524 C CA . ASP A 1 188 ? 6.290 16.441 -8.804 1.00 74.00 188 ASP A CA 1
ATOM 1525 C C . ASP A 1 188 ? 5.130 16.164 -7.838 1.00 74.00 188 ASP A C 1
ATOM 1527 O O . ASP A 1 188 ? 4.216 16.974 -7.669 1.00 74.00 188 ASP A O 1
ATOM 1531 N N . PHE A 1 189 ? 5.159 14.991 -7.203 1.00 75.44 189 PHE A N 1
ATOM 1532 C CA . PHE A 1 189 ? 4.131 14.589 -6.242 1.00 75.44 189 PHE A CA 1
ATOM 1533 C C . PHE A 1 189 ? 4.083 15.479 -4.998 1.00 75.44 189 PHE A C 1
ATOM 1535 O O . PHE A 1 189 ? 3.019 15.602 -4.398 1.00 75.44 189 PHE A O 1
ATOM 1542 N N . HIS A 1 190 ? 5.181 16.144 -4.625 1.00 78.81 190 HIS A N 1
ATOM 1543 C CA . HIS A 1 190 ? 5.152 17.108 -3.527 1.00 78.81 190 HIS A CA 1
ATOM 1544 C C . HIS A 1 190 ? 4.345 18.352 -3.924 1.00 78.81 190 HIS A C 1
ATOM 1546 O O . HIS A 1 190 ? 3.536 18.831 -3.134 1.00 78.81 190 HIS A O 1
ATOM 1552 N N . LYS A 1 191 ? 4.497 18.852 -5.159 1.00 85.19 191 LYS A N 1
ATOM 1553 C CA . LYS A 1 191 ? 3.633 19.918 -5.695 1.00 85.19 191 LYS A CA 1
ATOM 1554 C C . LYS A 1 191 ? 2.187 19.443 -5.869 1.00 85.19 191 LYS A C 1
ATOM 1556 O O . LYS A 1 191 ? 1.277 20.152 -5.453 1.00 85.19 191 LYS A O 1
ATOM 1561 N N . LEU A 1 192 ? 1.961 18.245 -6.417 1.00 85.81 192 LEU A N 1
ATOM 1562 C CA . LEU A 1 192 ? 0.609 17.707 -6.632 1.00 85.81 192 LEU A CA 1
ATOM 1563 C C . LEU A 1 192 ? -0.179 17.599 -5.316 1.00 85.81 192 LEU A C 1
ATOM 1565 O O . LEU A 1 192 ? -1.322 18.043 -5.247 1.00 85.81 192 LEU A O 1
ATOM 1569 N N . TRP A 1 193 ? 0.448 17.077 -4.257 1.00 86.38 193 TRP A N 1
ATOM 1570 C CA . TRP A 1 193 ? -0.168 16.952 -2.931 1.00 86.38 193 TRP A CA 1
ATOM 1571 C C . TRP A 1 193 ? -0.136 18.240 -2.091 1.00 86.38 193 TRP A C 1
ATOM 1573 O O . TRP A 1 193 ? -0.697 18.262 -0.997 1.00 86.38 193 TRP A O 1
ATOM 1583 N N . ALA A 1 194 ? 0.472 19.318 -2.600 1.00 89.31 194 ALA A N 1
ATOM 1584 C CA . ALA A 1 194 ? 0.325 20.665 -2.051 1.00 89.31 194 ALA A CA 1
ATOM 1585 C C . ALA A 1 194 ? -0.894 21.408 -2.633 1.00 89.31 194 ALA A C 1
ATOM 1587 O O . ALA A 1 194 ? -1.476 22.230 -1.929 1.00 89.31 194 ALA A O 1
ATOM 1588 N N . VAL A 1 195 ? -1.292 21.117 -3.882 1.00 91.19 195 VAL A N 1
ATOM 1589 C CA . VAL A 1 195 ? -2.444 21.767 -4.545 1.00 91.19 195 VAL A CA 1
ATOM 1590 C C . VAL A 1 195 ? -3.755 20.978 -4.440 1.00 91.19 195 VAL A C 1
ATOM 1592 O O . VAL A 1 195 ? -4.827 21.572 -4.498 1.00 91.19 195 VAL A O 1
ATOM 1595 N N . THR A 1 196 ? -3.707 19.649 -4.276 1.00 92.62 196 THR A N 1
ATOM 1596 C CA . THR A 1 196 ? -4.911 18.806 -4.158 1.00 92.62 196 THR A CA 1
ATOM 1597 C C . THR A 1 196 ? -4.700 17.591 -3.250 1.00 92.62 196 THR A C 1
ATOM 1599 O O . THR A 1 196 ? -3.599 17.331 -2.772 1.00 92.62 196 THR A O 1
ATOM 1602 N N . THR A 1 197 ? -5.759 16.813 -3.010 1.00 90.00 197 THR A N 1
ATOM 1603 C CA . THR A 1 197 ? -5.714 15.585 -2.197 1.00 90.00 197 THR A CA 1
ATOM 1604 C C . THR A 1 197 ? -6.028 14.340 -3.025 1.00 90.00 197 THR A C 1
ATOM 1606 O O . THR A 1 197 ? -6.719 14.403 -4.043 1.00 90.00 197 THR A O 1
ATOM 1609 N N . GLN A 1 198 ? -5.579 13.169 -2.560 1.00 85.81 198 GLN A N 1
ATOM 1610 C CA . GLN A 1 198 ? -5.932 11.881 -3.173 1.00 85.81 198 GLN A CA 1
ATOM 1611 C C . GLN A 1 198 ? -7.458 11.658 -3.223 1.00 85.81 198 GLN A C 1
ATOM 1613 O O . GLN A 1 198 ? -7.966 11.122 -4.204 1.00 85.81 198 GLN A O 1
ATOM 1618 N N . GLU A 1 199 ? -8.200 12.125 -2.213 1.00 89.75 199 GLU A N 1
ATOM 1619 C CA . GLU A 1 199 ? -9.668 12.078 -2.190 1.00 89.75 199 GLU A CA 1
ATOM 1620 C C . GLU A 1 199 ? -10.280 12.912 -3.327 1.00 89.75 199 GLU A C 1
ATOM 1622 O O . GLU A 1 199 ? -11.096 12.400 -4.094 1.00 89.75 199 GLU A O 1
ATOM 1627 N N . ARG A 1 200 ? -9.837 14.167 -3.495 1.00 92.75 200 ARG A N 1
ATOM 1628 C CA . ARG A 1 200 ? -10.322 15.061 -4.561 1.00 92.75 200 ARG A CA 1
ATOM 1629 C C . ARG A 1 200 ? -9.916 14.580 -5.953 1.00 92.75 200 ARG A C 1
ATOM 1631 O O . ARG A 1 200 ? -10.680 14.733 -6.899 1.00 92.75 200 ARG A O 1
ATOM 1638 N N . MET A 1 201 ? -8.769 13.915 -6.073 1.00 90.19 201 MET A N 1
ATOM 1639 C CA . MET A 1 201 ? -8.336 13.253 -7.307 1.00 90.19 201 MET A CA 1
ATOM 1640 C C . MET A 1 201 ? -9.211 12.049 -7.681 1.00 90.19 201 MET A C 1
ATOM 1642 O O . MET A 1 201 ? -9.541 11.892 -8.856 1.00 90.19 201 MET A O 1
ATOM 1646 N N . ILE A 1 202 ? -9.627 11.234 -6.705 1.00 91.81 202 ILE A N 1
ATOM 1647 C CA . ILE A 1 202 ? -10.586 10.136 -6.912 1.00 91.81 202 ILE A CA 1
ATOM 1648 C C . ILE A 1 202 ? -11.982 10.685 -7.252 1.00 91.81 202 ILE A C 1
ATOM 1650 O O . ILE A 1 202 ? -12.615 10.197 -8.186 1.00 91.81 202 ILE A O 1
ATOM 1654 N N . GLN A 1 203 ? -12.436 11.740 -6.568 1.00 93.19 203 GLN A N 1
ATOM 1655 C CA . GLN A 1 203 ? -13.680 12.452 -6.891 1.00 93.19 203 GLN A CA 1
ATOM 1656 C C . GLN A 1 203 ? -13.660 13.003 -8.328 1.00 93.19 203 GLN A C 1
ATOM 1658 O O . GLN A 1 203 ? -14.561 12.701 -9.107 1.00 93.19 203 GLN A O 1
ATOM 1663 N N . ASN A 1 204 ? -12.597 13.707 -8.733 1.00 92.12 204 ASN A N 1
ATOM 1664 C CA . ASN A 1 204 ? -12.437 14.204 -10.102 1.00 92.12 204 ASN A CA 1
ATOM 1665 C C . ASN A 1 204 ? -12.385 13.070 -11.144 1.00 92.12 204 ASN A C 1
ATOM 1667 O O . ASN A 1 204 ? -12.914 13.219 -12.242 1.00 92.12 204 ASN A O 1
ATOM 1671 N N . HIS A 1 205 ? -11.763 11.931 -10.820 1.00 91.69 205 HIS A N 1
ATOM 1672 C CA . HIS A 1 205 ? -11.730 10.769 -11.711 1.00 91.69 205 HIS A CA 1
ATOM 1673 C C . HIS A 1 205 ? -13.136 10.190 -11.946 1.00 91.69 205 HIS A C 1
ATOM 1675 O O . HIS A 1 205 ? -13.516 9.969 -13.093 1.00 91.69 205 HIS A O 1
ATOM 1681 N N . VAL A 1 206 ? -13.929 10.014 -10.882 1.00 93.25 206 VAL A N 1
ATOM 1682 C CA . VAL A 1 206 ? -15.332 9.570 -10.978 1.00 93.25 206 VAL A CA 1
ATOM 1683 C C . VAL A 1 206 ? -16.178 10.585 -11.757 1.00 93.25 206 VAL A C 1
ATOM 1685 O O . VAL A 1 206 ? -16.903 10.197 -12.669 1.00 93.25 206 VAL A O 1
ATOM 1688 N N . TYR A 1 207 ? -16.026 11.882 -11.478 1.00 91.19 207 TYR A N 1
ATOM 1689 C CA . TYR A 1 207 ? -16.714 12.965 -12.191 1.00 91.19 207 TYR A CA 1
ATOM 1690 C C . TYR A 1 207 ? -16.411 12.967 -13.704 1.00 91.19 207 TYR A C 1
ATOM 1692 O O . TYR A 1 207 ? -17.320 13.052 -14.532 1.00 91.19 207 TYR A O 1
ATOM 1700 N N . GLU A 1 208 ? -15.146 12.792 -14.100 1.00 89.81 208 GLU A N 1
ATOM 1701 C CA . GLU A 1 208 ? -14.766 12.685 -15.515 1.00 89.81 208 GLU A CA 1
ATOM 1702 C C . GLU A 1 208 ? -15.200 11.365 -16.179 1.00 89.81 208 GLU A C 1
ATOM 1704 O O . GLU A 1 208 ? -15.405 11.343 -17.396 1.00 89.81 208 GLU A O 1
ATOM 1709 N N . TYR A 1 209 ? -15.400 10.286 -15.414 1.00 90.81 209 TYR A N 1
ATOM 1710 C CA . TYR A 1 209 ? -16.000 9.036 -15.901 1.00 90.81 209 TYR A CA 1
ATOM 1711 C C . TYR A 1 209 ? -17.509 9.175 -16.140 1.00 90.81 209 TYR A C 1
ATOM 1713 O O . TYR A 1 209 ? -17.999 8.787 -17.201 1.00 90.81 209 TYR A O 1
ATOM 1721 N N . GLU A 1 210 ? -18.249 9.787 -15.216 1.00 90.12 210 GLU A N 1
ATOM 1722 C CA . GLU A 1 210 ? -19.669 10.100 -15.422 1.00 90.12 210 GLU A CA 1
ATOM 1723 C C . GLU A 1 210 ? -19.857 11.064 -16.609 1.00 90.12 210 GLU A C 1
ATOM 1725 O O . GLU A 1 210 ? -20.760 10.851 -17.418 1.00 90.12 210 GLU A O 1
ATOM 1730 N N . LYS A 1 211 ? -18.970 12.058 -16.802 1.00 87.12 211 LYS A N 1
ATOM 1731 C CA . LYS A 1 211 ? -18.926 12.884 -18.029 1.00 87.12 211 LYS A CA 1
ATOM 1732 C C . LYS A 1 211 ? -18.597 12.068 -19.285 1.00 87.12 211 LYS A C 1
ATOM 1734 O O . LYS A 1 211 ? -19.210 12.283 -20.331 1.00 87.12 211 LYS A O 1
ATOM 1739 N N . LEU A 1 212 ? -17.649 11.129 -19.226 1.00 89.88 212 LEU A N 1
ATOM 1740 C CA . LEU A 1 212 ? -17.347 10.247 -20.361 1.00 89.88 212 LEU A CA 1
ATOM 1741 C C . LEU A 1 212 ? -18.603 9.468 -20.791 1.00 89.88 212 LEU A C 1
ATOM 1743 O O . LEU A 1 212 ? -18.923 9.453 -21.977 1.00 89.88 212 LEU A O 1
ATOM 1747 N N . VAL A 1 213 ? -19.343 8.892 -19.839 1.00 87.00 213 VAL A N 1
ATOM 1748 C CA . VAL A 1 213 ? -20.554 8.094 -20.108 1.00 87.00 213 VAL A CA 1
ATOM 1749 C C . VAL A 1 213 ? -21.763 8.945 -20.508 1.00 87.00 213 VAL A C 1
ATOM 1751 O O . VAL A 1 213 ? -22.473 8.580 -21.441 1.00 87.00 213 VAL A O 1
ATOM 1754 N N . SER A 1 214 ? -21.996 10.072 -19.835 1.00 79.50 214 SER A N 1
ATOM 1755 C CA . SER A 1 214 ? -23.219 10.878 -19.998 1.00 79.50 214 SER A CA 1
ATOM 1756 C C . SER A 1 214 ? -23.138 11.897 -21.136 1.00 79.50 214 SER A C 1
ATOM 1758 O O . SER A 1 214 ? -24.168 12.396 -21.581 1.00 79.50 214 SER A O 1
ATOM 1760 N N . TYR A 1 215 ? -21.927 12.231 -21.598 1.00 81.75 215 TYR A N 1
ATOM 1761 C CA . TYR A 1 215 ? -21.698 13.355 -22.508 1.00 81.75 215 TYR A CA 1
ATOM 1762 C C . TYR A 1 215 ? -20.781 13.019 -23.692 1.00 81.75 215 TYR A C 1
ATOM 1764 O O . TYR A 1 215 ? -21.192 13.189 -24.840 1.00 81.75 215 TYR A O 1
ATOM 1772 N N . ARG A 1 216 ? -19.571 12.486 -23.449 1.00 90.31 216 ARG A N 1
ATOM 1773 C CA . ARG A 1 216 ? -18.587 12.262 -24.531 1.00 90.31 216 ARG A CA 1
ATOM 1774 C C . ARG A 1 216 ? -18.900 11.035 -25.403 1.00 90.31 216 ARG A C 1
ATOM 1776 O O . ARG A 1 216 ? -18.979 11.169 -26.620 1.00 90.31 216 ARG A O 1
ATOM 1783 N N . LEU A 1 217 ? -19.133 9.857 -24.811 1.00 90.88 217 LEU A N 1
ATOM 1784 C CA . LEU A 1 217 ? -19.495 8.626 -25.544 1.00 90.88 217 LEU A CA 1
ATOM 1785 C C . LEU A 1 217 ? -20.796 8.757 -26.377 1.00 90.88 217 LEU A C 1
ATOM 1787 O O . LEU A 1 217 ? -20.825 8.251 -27.504 1.00 90.88 217 LEU A O 1
ATOM 1791 N N . PRO A 1 218 ? -21.847 9.465 -25.909 1.00 87.75 218 PRO A N 1
ATOM 1792 C CA . PRO A 1 218 ? -23.018 9.801 -26.722 1.00 87.75 218 PRO A CA 1
ATOM 1793 C C . PRO A 1 218 ? -22.691 10.619 -27.978 1.00 87.75 218 PRO A C 1
ATOM 1795 O O . PRO A 1 218 ? -23.071 10.211 -29.076 1.00 87.75 218 PRO A O 1
ATOM 1798 N N . ALA A 1 219 ? -21.927 11.711 -27.846 1.00 90.44 219 ALA A N 1
ATOM 1799 C CA . ALA A 1 219 ? -21.516 12.534 -28.984 1.00 90.44 219 ALA A CA 1
ATOM 1800 C C . ALA A 1 219 ? -20.669 11.735 -29.988 1.00 90.44 219 ALA A C 1
ATOM 1802 O O . ALA A 1 219 ? -20.900 11.799 -31.195 1.00 90.44 219 ALA A O 1
ATOM 1803 N N . CYS A 1 220 ? -19.740 10.910 -29.490 1.00 93.56 220 CYS A N 1
ATOM 1804 C CA . CYS A 1 220 ? -18.963 9.987 -30.315 1.00 93.56 220 CYS A CA 1
ATOM 1805 C C . CYS A 1 220 ? -19.850 8.971 -31.051 1.00 93.56 220 CYS A C 1
ATOM 1807 O O . CYS A 1 220 ? -19.640 8.737 -32.238 1.00 93.56 220 CYS A O 1
ATOM 1809 N N . SER A 1 221 ? -20.877 8.417 -30.393 1.00 91.25 221 SER A N 1
ATOM 1810 C CA . SER A 1 221 ? -21.833 7.495 -31.028 1.00 91.25 221 SER A CA 1
ATOM 1811 C C . SER A 1 221 ? -22.607 8.169 -32.168 1.00 91.25 221 SER A C 1
ATOM 1813 O O . SER A 1 221 ? -22.718 7.627 -33.266 1.00 91.25 221 SER A O 1
ATOM 1815 N N . GLN A 1 222 ? -23.109 9.385 -31.932 1.00 89.62 222 GLN A N 1
ATOM 1816 C CA . GLN A 1 222 ? -23.834 10.165 -32.940 1.00 89.62 222 GLN A CA 1
ATOM 1817 C C . GLN A 1 222 ? -22.922 10.581 -34.108 1.00 89.62 222 GLN A C 1
ATOM 1819 O O . GLN A 1 222 ? -23.375 10.620 -35.250 1.00 89.62 222 GLN A O 1
ATOM 1824 N N . LYS A 1 223 ? -21.633 10.839 -33.843 1.00 92.56 223 LYS A N 1
ATOM 1825 C CA . LYS A 1 223 ? -20.619 11.145 -34.863 1.00 92.56 223 LYS A CA 1
ATOM 1826 C C . LYS A 1 223 ? -20.233 9.932 -35.713 1.00 92.56 223 LYS A C 1
ATOM 1828 O O . LYS A 1 223 ? -20.073 10.074 -36.922 1.00 92.56 223 LYS A O 1
ATOM 1833 N N . ALA A 1 224 ? -20.064 8.767 -35.087 1.00 91.12 224 ALA A N 1
ATOM 1834 C CA . ALA A 1 224 ? -19.644 7.528 -35.741 1.00 91.12 224 ALA A CA 1
ATOM 1835 C C . ALA A 1 224 ? -20.787 6.809 -36.484 1.00 91.12 224 ALA A C 1
ATOM 1837 O O . ALA A 1 224 ? -20.536 5.937 -37.311 1.00 91.12 224 ALA A O 1
ATOM 1838 N N . GLY A 1 225 ? -22.048 7.138 -36.179 1.00 87.88 225 GLY A N 1
ATOM 1839 C CA . GLY A 1 225 ? -23.225 6.470 -36.749 1.00 87.88 225 GLY A CA 1
ATOM 1840 C C . GLY A 1 225 ? -23.499 5.073 -36.172 1.00 87.88 225 GLY A C 1
ATOM 1841 O O . GLY A 1 225 ? -24.430 4.400 -36.609 1.00 87.88 225 GLY A O 1
ATOM 1842 N N . HIS A 1 226 ? -22.724 4.641 -35.175 1.00 86.56 226 HIS A N 1
ATOM 1843 C CA . HIS A 1 226 ? -22.907 3.396 -34.431 1.00 86.56 226 HIS A CA 1
ATOM 1844 C C . HIS A 1 226 ? -22.634 3.617 -32.939 1.00 86.56 226 HIS A C 1
ATOM 1846 O O . HIS A 1 226 ? -22.114 4.655 -32.537 1.00 86.56 226 HIS A O 1
ATOM 1852 N N . HIS A 1 227 ? -22.985 2.650 -32.089 1.00 86.69 227 HIS A N 1
ATOM 1853 C CA . HIS A 1 227 ? -22.755 2.802 -30.653 1.00 86.69 227 HIS A CA 1
ATOM 1854 C C . HIS A 1 227 ? -21.254 2.777 -30.317 1.00 86.69 227 HIS A C 1
ATOM 1856 O O . HIS A 1 227 ? -20.516 1.915 -30.800 1.00 86.69 227 HIS A O 1
ATOM 1862 N N . ILE A 1 228 ? -20.830 3.718 -29.472 1.00 90.75 228 ILE A N 1
ATOM 1863 C CA . ILE A 1 228 ? -19.493 3.837 -28.890 1.00 90.75 228 ILE A CA 1
ATOM 1864 C C . ILE A 1 228 ? -19.653 3.769 -27.366 1.00 90.75 228 ILE A C 1
ATOM 1866 O O . ILE A 1 228 ? -20.216 4.674 -26.756 1.00 90.75 228 ILE A O 1
ATOM 1870 N N . GLU A 1 229 ? -19.158 2.696 -26.744 1.00 88.81 229 GLU A N 1
ATOM 1871 C CA . GLU A 1 229 ? -19.231 2.467 -25.286 1.00 88.81 229 GLU A CA 1
ATOM 1872 C C . GLU A 1 229 ? -17.851 2.427 -24.593 1.00 88.81 229 GLU A C 1
ATOM 1874 O O . GLU A 1 229 ? -17.762 2.171 -23.392 1.00 88.81 229 GLU A O 1
ATOM 1879 N N . GLN A 1 230 ? -16.775 2.699 -25.342 1.00 93.62 230 GLN A N 1
ATOM 1880 C CA . GLN A 1 230 ? -15.377 2.541 -24.923 1.00 93.62 230 GLN A CA 1
ATOM 1881 C C . GLN A 1 230 ? -14.494 3.736 -25.296 1.00 93.62 230 GLN A C 1
ATOM 1883 O O . GLN A 1 230 ? -14.752 4.402 -26.296 1.00 93.62 230 GLN A O 1
ATOM 1888 N N . SER A 1 231 ? -13.414 3.951 -24.540 1.00 95.19 231 SER A N 1
ATOM 1889 C CA . SER A 1 231 ? -12.340 4.912 -24.839 1.00 95.19 231 SER A CA 1
ATOM 1890 C C . SER A 1 231 ? -11.054 4.236 -25.344 1.00 95.19 231 SER A C 1
ATOM 1892 O O . SER A 1 231 ? -10.850 3.025 -25.187 1.00 95.19 231 SER A O 1
ATOM 1894 N N . CYS A 1 232 ? -10.169 5.039 -25.942 1.00 96.94 232 CYS A N 1
ATOM 1895 C CA . CYS A 1 232 ? -8.777 4.681 -26.217 1.00 96.94 232 CYS A CA 1
ATOM 1896 C C . CYS A 1 232 ? -7.863 5.489 -25.285 1.00 96.94 232 CYS A C 1
ATOM 1898 O O . CYS A 1 232 ? -7.940 6.712 -25.282 1.00 96.94 232 CYS A O 1
ATOM 1900 N N . THR A 1 233 ? -7.000 4.848 -24.498 1.00 96.38 233 THR A N 1
ATOM 1901 C CA . THR A 1 233 ? -6.148 5.538 -23.508 1.00 96.38 233 THR A CA 1
ATOM 1902 C C . THR A 1 233 ? -4.685 5.578 -23.948 1.00 96.38 233 THR A C 1
ATOM 1904 O O . THR A 1 233 ? -4.163 4.574 -24.423 1.00 96.38 233 THR A O 1
ATOM 1907 N N . ILE A 1 234 ? -3.998 6.700 -23.734 1.00 96.56 234 ILE A N 1
ATOM 1908 C CA . ILE A 1 234 ? -2.546 6.848 -23.889 1.00 96.56 234 ILE A CA 1
ATOM 1909 C C . ILE A 1 234 ? -1.952 7.295 -22.548 1.00 96.56 234 ILE A C 1
ATOM 1911 O O . ILE A 1 234 ? -2.363 8.318 -22.000 1.00 96.56 234 ILE A O 1
ATOM 1915 N N . LEU A 1 235 ? -0.985 6.539 -22.028 1.00 93.25 235 LEU A N 1
ATOM 1916 C CA . LEU A 1 235 ? -0.208 6.868 -20.832 1.00 93.25 235 LEU A CA 1
ATOM 1917 C C . LEU A 1 235 ? 1.242 7.137 -21.253 1.00 93.25 235 LEU A C 1
ATOM 1919 O O . LEU A 1 235 ? 1.955 6.215 -21.644 1.00 93.25 235 LEU A O 1
ATOM 1923 N N . ASP A 1 236 ? 1.668 8.396 -21.202 1.00 92.00 236 ASP A N 1
ATOM 1924 C CA . ASP A 1 236 ? 3.010 8.824 -21.609 1.00 92.00 236 ASP A CA 1
ATOM 1925 C C . ASP A 1 236 ? 3.980 8.823 -20.417 1.00 92.00 236 ASP A C 1
ATOM 1927 O O . ASP A 1 236 ? 3.985 9.752 -19.604 1.00 92.00 236 ASP A O 1
ATOM 1931 N N . LEU A 1 237 ? 4.798 7.767 -20.327 1.00 87.25 237 LEU A N 1
ATOM 1932 C CA . LEU A 1 237 ? 5.761 7.507 -19.247 1.00 87.25 237 LEU A CA 1
ATOM 1933 C C . LEU A 1 237 ? 7.143 8.140 -19.469 1.00 87.25 237 LEU A C 1
ATOM 1935 O O . LEU A 1 237 ? 8.091 7.834 -18.739 1.00 87.25 237 LEU A O 1
ATOM 1939 N N . LYS A 1 238 ? 7.276 9.044 -20.447 1.00 83.81 238 LYS A N 1
ATOM 1940 C CA . LYS A 1 238 ? 8.502 9.818 -20.671 1.00 83.81 238 LYS A CA 1
ATOM 1941 C C . LYS A 1 238 ? 8.972 10.433 -19.349 1.00 83.81 238 LYS A C 1
ATOM 1943 O O . LYS A 1 238 ? 8.168 10.965 -18.598 1.00 83.81 238 LYS A O 1
ATOM 1948 N N . GLY A 1 239 ? 10.264 10.349 -19.039 1.00 69.38 239 GLY A N 1
ATOM 1949 C CA . GLY A 1 239 ? 10.835 10.961 -17.830 1.00 69.38 239 GLY A CA 1
ATOM 1950 C C . GLY A 1 239 ? 10.444 10.331 -16.480 1.00 69.38 239 GLY A C 1
ATOM 1951 O O . GLY A 1 239 ? 10.863 10.861 -15.450 1.00 69.38 239 GLY A O 1
ATOM 1952 N N . VAL A 1 240 ? 9.695 9.220 -16.448 1.00 68.56 240 VAL A N 1
ATOM 1953 C CA . VAL A 1 240 ? 9.312 8.529 -15.202 1.00 68.56 240 VAL A CA 1
ATOM 1954 C C . VAL A 1 240 ? 10.443 7.640 -14.678 1.00 68.56 240 VAL A C 1
ATOM 1956 O O . VAL A 1 240 ? 10.838 6.674 -15.325 1.00 68.56 240 VAL A O 1
ATOM 1959 N N . GLY A 1 241 ? 10.911 7.921 -13.458 1.00 59.88 241 GLY A N 1
ATOM 1960 C CA . GLY A 1 241 ? 11.783 7.024 -12.688 1.00 59.88 241 GLY A CA 1
ATOM 1961 C C . GLY A 1 241 ? 10.990 6.060 -11.795 1.00 59.88 241 GLY A C 1
ATOM 1962 O O . GLY A 1 241 ? 9.912 6.403 -11.306 1.00 59.88 241 GLY A O 1
ATOM 1963 N N . LEU A 1 242 ? 11.534 4.867 -11.526 1.00 56.03 242 LEU A N 1
ATOM 1964 C CA . LEU A 1 242 ? 10.861 3.813 -10.742 1.00 56.03 242 LEU A CA 1
ATOM 1965 C C . LEU A 1 242 ? 10.441 4.270 -9.334 1.00 56.03 242 LEU A C 1
ATOM 1967 O O . LEU A 1 242 ? 9.357 3.925 -8.861 1.00 56.03 242 LEU A O 1
ATOM 1971 N N . SER A 1 243 ? 11.262 5.103 -8.690 1.00 54.12 243 SER A N 1
ATOM 1972 C CA . SER A 1 243 ? 10.997 5.696 -7.372 1.00 54.12 243 SER A CA 1
ATOM 1973 C C . SER A 1 243 ? 9.674 6.476 -7.303 1.00 54.12 243 SER A C 1
ATOM 1975 O O . SER A 1 243 ? 9.017 6.487 -6.260 1.00 54.12 243 SER A O 1
ATOM 1977 N N . SER A 1 244 ? 9.228 7.058 -8.422 1.00 59.41 244 SER A N 1
ATOM 1978 C CA . SER A 1 244 ? 7.955 7.786 -8.525 1.00 59.41 244 SER A CA 1
ATOM 1979 C C . SER A 1 244 ? 6.728 6.873 -8.452 1.00 59.41 244 SER A C 1
ATOM 1981 O O . SER A 1 244 ? 5.692 7.277 -7.923 1.00 59.41 244 SER A O 1
ATOM 1983 N N . PHE A 1 245 ? 6.828 5.630 -8.935 1.00 61.75 245 PHE A N 1
ATOM 1984 C CA . PHE A 1 245 ? 5.688 4.711 -9.016 1.00 61.75 245 PHE A CA 1
ATOM 1985 C C . PHE A 1 245 ? 5.109 4.366 -7.633 1.00 61.75 245 PHE A C 1
ATOM 1987 O O . PHE A 1 245 ? 3.891 4.284 -7.459 1.00 61.75 245 PHE A O 1
ATOM 1994 N N . LYS A 1 246 ? 5.969 4.251 -6.612 1.00 60.00 246 LYS A N 1
ATOM 1995 C CA . LYS A 1 246 ? 5.563 3.970 -5.225 1.00 60.00 246 LYS A CA 1
ATOM 1996 C C . LYS A 1 246 ? 4.581 5.010 -4.669 1.00 60.00 246 LYS A C 1
ATOM 1998 O O . LYS A 1 246 ? 3.681 4.649 -3.914 1.00 60.00 246 LYS A O 1
ATOM 2003 N N . SER A 1 247 ? 4.725 6.272 -5.075 1.00 59.56 247 SER A N 1
ATOM 2004 C CA . SER A 1 247 ? 3.892 7.400 -4.634 1.00 59.56 247 SER A CA 1
ATOM 2005 C C . SER A 1 247 ? 2.502 7.438 -5.280 1.00 59.56 247 SER A C 1
ATOM 2007 O O . SER A 1 247 ? 1.624 8.134 -4.774 1.00 59.56 247 SER A O 1
ATOM 2009 N N . VAL A 1 248 ? 2.285 6.693 -6.372 1.00 63.69 248 VAL A N 1
ATOM 2010 C CA . VAL A 1 248 ? 0.991 6.599 -7.079 1.00 63.69 248 VAL A CA 1
ATOM 2011 C C . VAL A 1 248 ? 0.356 5.216 -7.036 1.00 63.69 248 VAL A C 1
ATOM 2013 O O . VAL A 1 248 ? -0.826 5.105 -7.346 1.00 63.69 248 VAL A O 1
ATOM 2016 N N . TYR A 1 249 ? 1.075 4.170 -6.621 1.00 68.12 249 TYR A N 1
ATOM 2017 C CA . TYR A 1 249 ? 0.563 2.795 -6.601 1.00 68.12 249 TYR A CA 1
ATOM 2018 C C . TYR A 1 249 ? -0.801 2.659 -5.898 1.00 68.12 249 TYR A C 1
ATOM 2020 O O . TYR A 1 249 ? -1.689 1.978 -6.403 1.00 68.12 249 TYR A O 1
ATOM 2028 N N . THR A 1 250 ? -1.015 3.363 -4.782 1.00 67.06 250 THR A N 1
ATOM 2029 C CA . THR A 1 250 ? -2.296 3.360 -4.050 1.00 67.06 250 THR A CA 1
ATOM 2030 C C . THR A 1 250 ? -3.429 4.044 -4.823 1.00 67.06 250 THR A C 1
ATOM 2032 O O . THR A 1 250 ? -4.559 3.559 -4.798 1.00 67.06 250 THR A O 1
ATOM 2035 N N . LEU A 1 251 ? -3.138 5.132 -5.544 1.00 72.44 251 LEU A N 1
ATOM 2036 C CA . LEU A 1 251 ? -4.085 5.815 -6.431 1.00 72.44 251 LEU A CA 1
ATOM 2037 C C . LEU A 1 251 ? -4.419 4.937 -7.647 1.00 72.44 251 LEU A C 1
ATOM 2039 O O . LEU A 1 251 ? -5.592 4.762 -7.960 1.00 72.44 251 LEU A O 1
ATOM 2043 N N . VAL A 1 252 ? -3.411 4.329 -8.280 1.00 76.56 252 VAL A N 1
ATOM 2044 C CA . VAL A 1 252 ? -3.574 3.393 -9.408 1.00 76.56 252 VAL A CA 1
ATOM 2045 C C . VAL A 1 252 ? -4.400 2.174 -8.989 1.00 76.56 252 VAL A C 1
ATOM 2047 O O . VAL A 1 252 ? -5.308 1.772 -9.712 1.00 76.56 252 VAL A O 1
ATOM 2050 N N . GLN A 1 253 ? -4.157 1.621 -7.797 1.00 78.44 253 GLN A N 1
ATOM 2051 C CA . GLN A 1 253 ? -4.940 0.516 -7.239 1.00 78.44 253 GLN A CA 1
ATOM 2052 C C . GLN A 1 253 ? -6.406 0.914 -6.991 1.00 78.44 253 GLN A C 1
ATOM 2054 O O . GLN A 1 253 ? -7.310 0.148 -7.325 1.00 78.44 253 GLN A O 1
ATOM 2059 N N . GLN A 1 254 ? -6.663 2.109 -6.443 1.00 81.56 254 GLN A N 1
ATOM 2060 C CA . GLN A 1 254 ? -8.025 2.619 -6.227 1.00 81.56 254 GLN A CA 1
ATOM 2061 C C . GLN A 1 254 ? -8.763 2.896 -7.542 1.00 81.56 254 GLN A C 1
ATOM 2063 O O . GLN A 1 254 ? -9.906 2.469 -7.694 1.00 81.56 254 GLN A O 1
ATOM 2068 N N . VAL A 1 255 ? -8.108 3.556 -8.502 1.00 85.38 255 VAL A N 1
ATOM 2069 C CA . VAL A 1 255 ? -8.641 3.801 -9.850 1.00 85.38 255 VAL A CA 1
ATOM 2070 C C . VAL A 1 255 ? -8.963 2.476 -10.539 1.00 85.38 255 VAL A C 1
ATOM 2072 O O . VAL A 1 255 ? -10.103 2.267 -10.938 1.00 85.38 255 VAL A O 1
ATOM 2075 N N . SER A 1 256 ? -8.019 1.532 -10.573 1.00 84.56 256 SER A N 1
ATOM 2076 C CA . SER A 1 256 ? -8.221 0.201 -11.160 1.00 84.56 256 SER A CA 1
ATOM 2077 C C . SER A 1 256 ? -9.394 -0.557 -10.520 1.00 84.56 256 SER A C 1
ATOM 2079 O O . SER A 1 256 ? -10.207 -1.160 -11.227 1.00 84.56 256 SER A O 1
ATOM 2081 N N . HIS A 1 257 ? -9.542 -0.480 -9.192 1.00 87.12 257 HIS A N 1
ATOM 2082 C CA . HIS A 1 257 ? -10.676 -1.070 -8.479 1.00 87.12 257 HIS A CA 1
ATOM 2083 C C . HIS A 1 257 ? -12.014 -0.420 -8.866 1.00 87.12 257 HIS A C 1
ATOM 2085 O O . HIS A 1 257 ? -13.004 -1.134 -9.042 1.00 87.12 257 HIS A O 1
ATOM 2091 N N . ILE A 1 258 ? -12.063 0.912 -8.993 1.00 90.06 258 ILE A N 1
ATOM 2092 C CA . ILE A 1 258 ? -13.260 1.655 -9.414 1.00 90.06 258 ILE A CA 1
ATOM 2093 C C . ILE A 1 258 ? -13.622 1.299 -10.862 1.00 90.06 258 ILE A C 1
ATOM 2095 O O . ILE A 1 258 ? -14.759 0.902 -11.126 1.00 90.06 258 ILE A O 1
ATOM 2099 N N . SER A 1 259 ? -12.653 1.353 -11.781 1.00 87.50 259 SER A N 1
ATOM 2100 C CA . SER A 1 259 ? -12.846 1.009 -13.191 1.00 87.50 259 SER A CA 1
ATOM 2101 C C . SER A 1 259 ? -13.381 -0.416 -13.361 1.00 87.50 259 SER A C 1
ATOM 2103 O O . SER A 1 259 ? -14.389 -0.613 -14.033 1.00 87.50 259 SER A O 1
ATOM 2105 N N . GLN A 1 260 ? -12.775 -1.418 -12.715 1.00 85.25 260 GLN A N 1
ATOM 2106 C CA . GLN A 1 260 ? -13.175 -2.818 -12.903 1.00 85.25 260 GLN A CA 1
ATOM 2107 C C . GLN A 1 260 ? -14.490 -3.202 -12.218 1.00 85.25 260 GLN A C 1
ATOM 2109 O O . GLN A 1 260 ? -15.212 -4.046 -12.749 1.00 85.25 260 GLN A O 1
ATOM 2114 N N . ASN A 1 261 ? -14.807 -2.644 -11.043 1.00 88.56 261 ASN A N 1
ATOM 2115 C CA . ASN A 1 261 ? -15.990 -3.064 -10.281 1.00 88.56 261 ASN A CA 1
ATOM 2116 C C . ASN A 1 261 ? -17.237 -2.221 -10.560 1.00 88.56 261 ASN A C 1
ATOM 2118 O O . ASN A 1 261 ? -18.346 -2.749 -10.465 1.00 88.56 261 ASN A O 1
ATOM 2122 N N . TYR A 1 262 ? -17.068 -0.944 -10.911 1.00 92.25 262 TYR A N 1
ATOM 2123 C CA . TYR A 1 262 ? -18.175 0.011 -11.035 1.00 92.25 262 TYR A CA 1
ATOM 2124 C C . TYR A 1 262 ? -18.341 0.558 -12.459 1.00 92.25 262 TYR A C 1
ATOM 2126 O O . TYR A 1 262 ? -19.462 0.871 -12.858 1.00 92.25 262 TYR A O 1
ATOM 2134 N N . TYR A 1 263 ? -17.268 0.565 -13.259 1.00 91.62 263 TYR A N 1
ATOM 2135 C CA . TYR A 1 263 ? -17.273 1.005 -14.661 1.00 91.62 263 TYR A CA 1
ATOM 2136 C C . TYR A 1 263 ? -16.784 -0.078 -15.648 1.00 91.62 263 TYR A C 1
ATOM 2138 O O . TYR A 1 263 ? -15.952 0.214 -16.512 1.00 91.62 263 TYR A O 1
ATOM 2146 N N . PRO A 1 264 ? -17.305 -1.324 -15.588 1.00 91.00 264 PRO A N 1
ATOM 2147 C CA . PRO A 1 264 ? -16.812 -2.435 -16.403 1.00 91.00 264 PRO A CA 1
ATOM 2148 C C . PRO A 1 264 ? -16.800 -2.142 -17.908 1.00 91.00 264 PRO A C 1
ATOM 2150 O O . PRO A 1 264 ? -17.630 -1.381 -18.407 1.00 91.00 264 PRO A O 1
ATOM 2153 N N . GLU A 1 265 ? -15.886 -2.798 -18.627 1.00 89.94 265 GLU A N 1
ATOM 2154 C CA . GLU A 1 265 ? -15.754 -2.803 -20.096 1.00 89.94 265 GLU A CA 1
ATOM 2155 C C . GLU A 1 265 ? -15.518 -1.453 -20.802 1.00 89.94 265 GLU A C 1
ATOM 2157 O O . GLU A 1 265 ? -15.550 -1.421 -22.028 1.00 89.94 265 GLU A O 1
ATOM 2162 N N . MET A 1 266 ? -15.216 -0.356 -20.092 1.00 90.44 266 MET A N 1
ATOM 2163 C CA . MET A 1 266 ? -14.972 0.955 -20.733 1.00 90.44 266 MET A CA 1
ATOM 2164 C C . MET A 1 266 ? -13.653 1.072 -21.501 1.00 90.44 266 MET A C 1
ATOM 2166 O O . MET A 1 266 ? -13.535 1.934 -22.372 1.00 90.44 266 MET A O 1
ATOM 2170 N N . LEU A 1 267 ? -12.656 0.234 -21.212 1.00 93.12 267 LEU A N 1
ATOM 2171 C CA . LEU A 1 267 ? -11.409 0.257 -21.971 1.00 93.12 267 LEU A CA 1
ATOM 2172 C C . LEU A 1 267 ? -11.593 -0.466 -23.309 1.00 93.12 267 LEU A C 1
ATOM 2174 O O . LEU A 1 267 ? -11.964 -1.643 -23.321 1.00 93.12 267 LEU A O 1
ATOM 2178 N N . GLY A 1 268 ? -11.293 0.219 -24.416 1.00 93.31 268 GLY A N 1
ATOM 2179 C CA . GLY A 1 268 ? -11.255 -0.367 -25.760 1.00 93.31 268 GLY A CA 1
ATOM 2180 C C . GLY A 1 268 ? -9.842 -0.663 -26.272 1.00 93.31 268 GLY A C 1
ATOM 2181 O O . GLY A 1 268 ? -9.628 -1.684 -26.923 1.00 93.31 268 GLY A O 1
ATOM 2182 N N . ARG A 1 269 ? -8.873 0.213 -25.985 1.00 94.56 269 ARG A N 1
ATOM 2183 C CA . ARG A 1 269 ? -7.431 0.024 -26.238 1.00 94.56 269 ARG A CA 1
ATOM 2184 C C . ARG A 1 269 ? -6.651 0.922 -25.275 1.00 94.56 269 ARG A C 1
ATOM 2186 O O . ARG A 1 269 ? -7.139 1.992 -24.914 1.00 94.56 269 ARG A O 1
ATOM 2193 N N . MET A 1 270 ? -5.458 0.507 -24.866 1.00 95.50 270 MET A N 1
ATOM 2194 C CA . MET A 1 270 ? -4.514 1.341 -24.126 1.00 95.50 270 MET A CA 1
ATOM 2195 C C . MET A 1 270 ? -3.126 1.251 -24.749 1.00 95.50 270 MET A C 1
ATOM 2197 O O . MET A 1 270 ? -2.672 0.164 -25.102 1.00 95.50 270 MET A O 1
ATOM 2201 N N . TYR A 1 271 ? -2.443 2.385 -24.807 1.00 96.12 271 TYR A N 1
ATOM 2202 C CA . TYR A 1 271 ? -1.048 2.507 -25.192 1.00 96.12 271 TYR A CA 1
ATOM 2203 C C . TYR A 1 271 ? -0.260 3.103 -24.029 1.00 96.12 271 TYR A C 1
ATOM 2205 O O . TYR A 1 271 ? -0.579 4.189 -23.553 1.00 96.12 271 TYR A O 1
ATOM 2213 N N . ILE A 1 272 ? 0.761 2.395 -23.563 1.00 93.19 272 ILE A N 1
ATOM 2214 C CA . ILE A 1 272 ? 1.735 2.899 -22.596 1.00 93.19 272 ILE A CA 1
ATOM 2215 C C . ILE A 1 272 ? 2.986 3.231 -23.403 1.00 93.19 272 ILE A C 1
ATOM 2217 O O . ILE A 1 272 ? 3.617 2.324 -23.937 1.00 93.19 272 ILE A O 1
ATOM 2221 N N . VAL A 1 273 ? 3.290 4.518 -23.562 1.00 93.19 273 VAL A N 1
ATOM 2222 C CA . VAL A 1 273 ? 4.296 5.033 -24.509 1.00 93.19 273 VAL A CA 1
ATOM 2223 C C . VAL A 1 273 ? 5.457 5.702 -23.782 1.00 93.19 273 VAL A C 1
ATOM 2225 O O . VAL A 1 273 ? 5.303 6.135 -22.640 1.00 93.19 273 VAL A O 1
ATOM 2228 N N . ASN A 1 274 ? 6.626 5.773 -24.430 1.00 88.62 274 ASN A N 1
ATOM 2229 C CA . ASN A 1 274 ? 7.892 6.146 -23.784 1.00 88.62 274 ASN A CA 1
ATOM 2230 C C . ASN A 1 274 ? 8.190 5.284 -22.541 1.00 88.62 274 ASN A C 1
ATOM 2232 O O . ASN A 1 274 ? 8.794 5.756 -21.577 1.00 88.62 274 ASN A O 1
ATOM 2236 N N . SER A 1 275 ? 7.746 4.023 -22.551 1.00 82.38 275 SER A N 1
ATOM 2237 C CA . SER A 1 275 ? 7.942 3.086 -21.450 1.00 82.38 275 SER A CA 1
ATOM 2238 C C . SER A 1 275 ? 9.440 2.813 -21.257 1.00 82.38 275 SER A C 1
ATOM 2240 O O . SER A 1 275 ? 10.069 2.294 -22.183 1.00 82.38 275 SER A O 1
ATOM 2242 N N . PRO A 1 276 ? 10.038 3.108 -20.086 1.00 70.81 276 PRO A N 1
ATOM 2243 C CA . PRO A 1 276 ? 11.421 2.726 -19.820 1.00 70.81 276 PRO A CA 1
ATOM 2244 C C . PRO A 1 276 ? 11.543 1.196 -19.757 1.00 70.81 276 PRO A C 1
ATOM 2246 O O . PRO A 1 276 ? 10.604 0.515 -19.346 1.00 70.81 276 PRO A O 1
ATOM 2249 N N . PHE A 1 277 ? 12.711 0.648 -20.105 1.00 58.22 277 PHE A N 1
ATOM 2250 C CA . PHE A 1 277 ? 12.975 -0.803 -20.120 1.00 58.22 277 PHE A CA 1
ATOM 2251 C C . PHE A 1 277 ? 12.589 -1.504 -18.799 1.00 58.22 277 PHE A C 1
ATOM 2253 O O . PHE A 1 277 ? 11.960 -2.562 -18.790 1.00 58.22 277 PHE A O 1
ATOM 2260 N N . LEU A 1 278 ? 12.867 -0.851 -17.665 1.00 53.31 278 LEU A N 1
ATOM 2261 C CA . LEU A 1 278 ? 12.560 -1.351 -16.320 1.00 53.31 278 LEU A CA 1
ATOM 2262 C C . LEU A 1 278 ? 11.058 -1.311 -15.954 1.00 53.31 278 LEU A C 1
ATOM 2264 O O . LEU A 1 278 ? 10.664 -1.828 -14.906 1.00 53.31 278 LEU A O 1
ATOM 2268 N N . PHE A 1 279 ? 10.190 -0.741 -16.801 1.00 64.44 279 PHE A N 1
ATOM 2269 C CA . PHE A 1 279 ? 8.736 -0.781 -16.601 1.00 64.44 279 PHE A CA 1
ATOM 2270 C C . PHE A 1 279 ? 8.176 -2.208 -16.678 1.00 64.44 279 PHE A C 1
ATOM 2272 O O . PHE A 1 279 ? 7.117 -2.465 -16.121 1.00 64.44 279 PHE A O 1
ATOM 2279 N N . THR A 1 280 ? 8.895 -3.163 -17.271 1.00 61.25 280 THR A N 1
ATOM 2280 C CA . THR A 1 280 ? 8.576 -4.602 -17.197 1.00 61.25 280 THR A CA 1
ATOM 2281 C C . THR A 1 280 ? 8.384 -5.087 -15.751 1.00 61.25 280 THR A C 1
ATOM 2283 O O . THR A 1 280 ? 7.414 -5.791 -15.459 1.00 61.25 280 THR A O 1
ATOM 2286 N N . GLY A 1 281 ? 9.227 -4.635 -14.815 1.00 57.97 281 GLY A N 1
ATOM 2287 C CA . GLY A 1 281 ? 9.094 -4.925 -13.382 1.00 57.97 281 GLY A CA 1
ATOM 2288 C C . GLY A 1 281 ? 7.893 -4.231 -12.726 1.00 57.97 281 GLY A C 1
ATOM 2289 O O . GLY A 1 281 ? 7.198 -4.831 -11.908 1.00 57.97 281 GLY A O 1
ATOM 2290 N N . VAL A 1 282 ? 7.586 -2.994 -13.128 1.00 64.06 282 VAL A N 1
ATOM 2291 C CA . VAL A 1 282 ? 6.374 -2.272 -12.687 1.00 64.06 282 VAL A CA 1
ATOM 2292 C C . VAL A 1 282 ? 5.111 -2.963 -13.208 1.00 64.06 282 VAL A C 1
ATOM 2294 O O . VAL A 1 282 ? 4.148 -3.163 -12.469 1.00 64.06 282 VAL A O 1
ATOM 2297 N N . TRP A 1 283 ? 5.130 -3.400 -14.464 1.00 72.75 283 TRP A N 1
ATOM 2298 C CA . TRP A 1 283 ? 4.045 -4.124 -15.107 1.00 72.75 283 TRP A CA 1
ATOM 2299 C C . TRP A 1 283 ? 3.793 -5.482 -14.448 1.00 72.75 283 TRP A C 1
ATOM 2301 O O . TRP A 1 283 ? 2.637 -5.847 -14.254 1.00 72.75 283 TRP A O 1
ATOM 2311 N N . ALA A 1 284 ? 4.833 -6.184 -13.989 1.00 66.88 284 ALA A N 1
ATOM 2312 C CA . ALA A 1 284 ? 4.682 -7.401 -13.189 1.00 66.88 284 ALA A CA 1
ATOM 2313 C C . ALA A 1 284 ? 3.945 -7.170 -11.849 1.00 66.88 284 ALA A C 1
ATOM 2315 O O . ALA A 1 284 ? 3.273 -8.081 -11.366 1.00 66.88 284 ALA A O 1
ATOM 2316 N N . LEU A 1 285 ? 4.008 -5.959 -11.275 1.00 62.28 285 LEU A N 1
ATOM 2317 C CA . LEU A 1 285 ? 3.245 -5.571 -10.077 1.00 62.28 285 LEU A CA 1
ATOM 2318 C C . LEU A 1 285 ? 1.812 -5.107 -10.398 1.00 62.28 285 LEU A C 1
ATOM 2320 O O . LEU A 1 285 ? 0.913 -5.297 -9.582 1.00 62.28 285 LEU A O 1
ATOM 2324 N N . VAL A 1 286 ? 1.582 -4.504 -11.571 1.00 69.62 286 VAL A N 1
ATOM 2325 C CA . VAL A 1 286 ? 0.259 -3.998 -11.993 1.00 69.62 286 VAL A CA 1
ATOM 2326 C C . VAL A 1 286 ? -0.612 -5.091 -12.617 1.00 69.62 286 VAL A C 1
ATOM 2328 O O . VAL A 1 286 ? -1.808 -5.141 -12.344 1.00 69.62 286 VAL A O 1
ATOM 2331 N N . LYS A 1 287 ? -0.037 -5.989 -13.423 1.00 79.00 287 LYS A N 1
ATOM 2332 C CA . LYS A 1 287 ? -0.754 -7.046 -14.157 1.00 79.00 287 LYS A CA 1
ATOM 2333 C C . LYS A 1 287 ? -1.653 -7.929 -13.266 1.00 79.00 287 LYS A C 1
ATOM 2335 O O . LYS A 1 287 ? -2.769 -8.199 -13.696 1.00 79.00 287 LYS A O 1
ATOM 2340 N N . PRO A 1 288 ? -1.273 -8.329 -12.031 1.00 77.69 288 PRO A N 1
ATOM 2341 C CA . PRO A 1 288 ? -2.156 -9.081 -11.127 1.00 77.69 288 PRO A CA 1
ATOM 2342 C C . PRO A 1 288 ? -3.373 -8.297 -10.608 1.00 77.69 288 PRO A C 1
ATOM 2344 O O . PRO A 1 288 ? -4.283 -8.898 -10.042 1.00 77.69 288 PRO A O 1
ATOM 2347 N N . LEU A 1 289 ? -3.393 -6.968 -10.766 1.00 72.81 289 LEU A N 1
ATOM 2348 C CA . LEU A 1 289 ? -4.526 -6.108 -10.408 1.00 72.81 289 LEU A CA 1
ATOM 2349 C C . LEU A 1 289 ? -5.540 -5.955 -11.551 1.00 72.81 289 LEU A C 1
ATOM 2351 O O . LEU A 1 289 ? -6.515 -5.233 -11.365 1.00 72.81 289 LEU A O 1
ATOM 2355 N N . LEU A 1 290 ? -5.304 -6.557 -12.721 1.00 77.81 290 LEU A N 1
ATOM 2356 C CA . LEU A 1 290 ? -6.108 -6.394 -13.934 1.00 77.81 290 LEU A CA 1
ATOM 2357 C C . LEU A 1 290 ? -6.624 -7.746 -14.433 1.00 77.81 290 LEU A C 1
ATOM 2359 O O . LEU A 1 290 ? -5.938 -8.764 -14.335 1.00 77.81 290 LEU A O 1
ATOM 2363 N N . ASP A 1 291 ? -7.820 -7.756 -15.014 1.00 79.81 291 ASP A N 1
ATOM 2364 C CA . ASP A 1 291 ? -8.339 -8.938 -15.691 1.00 79.81 291 ASP A CA 1
ATOM 2365 C C . ASP A 1 291 ? -7.647 -9.192 -17.050 1.00 79.81 291 ASP A C 1
ATOM 2367 O O . ASP A 1 291 ? -7.108 -8.292 -17.696 1.00 79.81 291 ASP A O 1
ATOM 2371 N N . GLU A 1 292 ? -7.700 -10.444 -17.501 1.00 81.00 292 GLU A N 1
ATOM 2372 C CA . GLU A 1 292 ? -7.105 -10.939 -18.751 1.00 81.00 292 GLU A CA 1
ATOM 2373 C C . GLU A 1 292 ? -7.573 -10.183 -20.012 1.00 81.00 292 GLU A C 1
ATOM 2375 O O . GLU A 1 292 ? -6.777 -9.927 -20.916 1.00 81.00 292 GLU A O 1
ATOM 2380 N N . VAL A 1 293 ? -8.847 -9.782 -20.076 1.00 81.25 293 VAL A N 1
ATOM 2381 C CA . VAL A 1 293 ? -9.415 -9.054 -21.222 1.00 81.25 293 VAL A CA 1
ATOM 2382 C C . VAL A 1 293 ? -8.934 -7.602 -21.221 1.00 81.25 293 VAL A C 1
ATOM 2384 O O . VAL A 1 293 ? -8.675 -7.046 -22.286 1.00 81.25 293 VAL A O 1
ATOM 2387 N N . THR A 1 294 ? -8.748 -6.998 -20.046 1.00 83.69 294 THR A N 1
ATOM 2388 C CA . THR A 1 294 ? -8.087 -5.692 -19.897 1.00 83.69 294 THR A CA 1
ATOM 2389 C C . THR A 1 294 ? -6.604 -5.758 -20.266 1.00 83.69 294 THR A C 1
ATOM 2391 O O . THR A 1 294 ? -6.140 -4.909 -21.025 1.00 83.69 294 THR A O 1
ATOM 2394 N N . VAL A 1 295 ? -5.867 -6.783 -19.820 1.00 85.81 295 VAL A N 1
ATOM 2395 C CA . VAL A 1 295 ? -4.453 -7.003 -20.187 1.00 85.81 295 VAL A CA 1
ATOM 2396 C C . VAL A 1 295 ? -4.277 -7.094 -21.705 1.00 85.81 295 VAL A C 1
ATOM 2398 O O . VAL A 1 295 ? -3.427 -6.402 -22.259 1.00 85.81 295 VAL A O 1
ATOM 2401 N N . ASN A 1 296 ? -5.128 -7.855 -22.397 1.00 89.62 296 ASN A N 1
ATOM 2402 C CA . ASN A 1 296 ? -5.049 -8.035 -23.852 1.00 89.62 296 ASN A CA 1
ATOM 2403 C C . ASN A 1 296 ? -5.424 -6.776 -24.670 1.00 89.62 296 ASN A C 1
ATOM 2405 O O . ASN A 1 296 ? -5.262 -6.765 -25.890 1.00 89.62 296 ASN A O 1
ATOM 2409 N N . LYS A 1 297 ? -5.913 -5.707 -24.025 1.00 91.81 297 LYS A N 1
ATOM 2410 C CA . LYS A 1 297 ? -6.177 -4.394 -24.645 1.00 91.81 297 LYS A CA 1
ATOM 2411 C C . LYS A 1 297 ? -5.007 -3.408 -24.485 1.00 91.81 297 LYS A C 1
ATOM 2413 O O . LYS A 1 297 ? -5.092 -2.304 -25.026 1.00 91.81 297 LYS A O 1
ATOM 2418 N N . ILE A 1 298 ? -3.955 -3.764 -23.740 1.00 92.56 298 ILE A N 1
ATOM 2419 C CA . ILE A 1 298 ? -2.834 -2.882 -23.376 1.00 92.56 298 ILE A CA 1
ATOM 2420 C C . ILE A 1 298 ? -1.604 -3.195 -24.239 1.00 92.56 298 ILE A C 1
ATOM 2422 O O . ILE A 1 298 ? -1.137 -4.328 -24.289 1.00 92.56 298 ILE A O 1
ATOM 2426 N N . SER A 1 299 ? -1.051 -2.173 -24.890 1.00 92.50 299 SER A N 1
ATOM 2427 C CA . SER A 1 299 ? 0.216 -2.233 -25.629 1.00 92.50 299 SER A CA 1
ATOM 2428 C C . SER A 1 299 ? 1.264 -1.379 -24.919 1.00 92.50 299 SER A C 1
ATOM 2430 O O . SER A 1 299 ? 1.039 -0.189 -24.705 1.00 92.50 299 SER A O 1
ATOM 2432 N N . ILE A 1 300 ? 2.398 -1.976 -24.551 1.00 89.56 300 ILE A N 1
ATOM 2433 C CA . ILE A 1 300 ? 3.527 -1.290 -23.906 1.00 89.56 300 ILE A CA 1
ATOM 2434 C C . ILE A 1 300 ? 4.593 -1.041 -24.970 1.00 89.56 300 ILE A C 1
ATOM 2436 O O . ILE A 1 300 ? 4.990 -1.972 -25.664 1.00 89.56 300 ILE A O 1
ATOM 2440 N N . LEU A 1 301 ? 5.016 0.212 -25.119 1.00 89.94 301 LEU A N 1
ATOM 2441 C CA . LEU A 1 301 ? 5.844 0.697 -26.219 1.00 89.94 301 LEU A CA 1
ATOM 2442 C C . LEU A 1 301 ? 6.961 1.604 -25.681 1.00 89.94 301 LEU A C 1
ATOM 2444 O O . LEU A 1 301 ? 6.728 2.442 -24.806 1.00 89.94 301 LEU A O 1
ATOM 2448 N N . GLY A 1 302 ? 8.170 1.451 -26.227 1.00 84.06 302 GLY A N 1
ATOM 2449 C CA . GLY A 1 302 ? 9.335 2.277 -25.893 1.00 84.06 302 GLY A CA 1
ATOM 2450 C C . GLY A 1 302 ? 9.262 3.695 -26.479 1.00 84.06 302 GLY A C 1
ATOM 2451 O O . GLY A 1 302 ? 8.197 4.304 -26.554 1.00 84.06 302 GLY A O 1
ATOM 2452 N N . SER A 1 303 ? 10.403 4.231 -26.916 1.00 83.81 303 SER A N 1
ATOM 2453 C CA . SER A 1 303 ? 10.526 5.555 -27.559 1.00 83.81 303 SER A CA 1
ATOM 2454 C C . SER A 1 303 ? 9.936 5.633 -28.977 1.00 83.81 303 SER A C 1
ATOM 2456 O O . SER A 1 303 ? 9.531 6.711 -29.412 1.00 83.81 303 SER A O 1
ATOM 2458 N N . HIS A 1 304 ? 9.862 4.502 -29.685 1.00 86.94 304 HIS A N 1
ATOM 2459 C CA . HIS A 1 304 ? 9.453 4.397 -31.096 1.00 86.94 304 HIS A CA 1
ATOM 2460 C C . HIS A 1 304 ? 8.005 3.891 -31.230 1.00 86.94 304 HIS A C 1
ATOM 2462 O O . HIS A 1 304 ? 7.716 2.893 -31.881 1.00 86.94 304 HIS A O 1
ATOM 2468 N N . TYR A 1 305 ? 7.083 4.552 -30.529 1.00 93.31 305 TYR A N 1
ATOM 2469 C CA . TYR A 1 305 ? 5.681 4.140 -30.377 1.00 93.31 305 TYR A CA 1
ATOM 2470 C C . TYR A 1 305 ? 4.736 4.677 -31.468 1.00 93.31 305 TYR A C 1
ATOM 2472 O O . TYR A 1 305 ? 3.578 4.265 -31.542 1.00 93.31 305 TYR A O 1
ATOM 2480 N N . GLN A 1 306 ? 5.194 5.630 -32.282 1.00 93.56 306 GLN A N 1
ATOM 2481 C CA . GLN A 1 306 ? 4.340 6.485 -33.109 1.00 93.56 306 GLN A CA 1
ATOM 2482 C C . GLN A 1 306 ? 3.605 5.691 -34.199 1.00 93.56 306 GLN A C 1
ATOM 2484 O O . GLN A 1 306 ? 2.399 5.857 -34.365 1.00 93.56 306 GLN A O 1
ATOM 2489 N N . GLU A 1 307 ? 4.285 4.765 -34.882 1.00 92.44 307 GLU A N 1
ATOM 2490 C CA . GLU A 1 307 ? 3.662 3.923 -35.915 1.00 92.44 307 GLU A CA 1
ATOM 2491 C C . GLU A 1 307 ? 2.537 3.035 -35.366 1.00 92.44 307 GLU A C 1
ATOM 2493 O O . GLU A 1 307 ? 1.514 2.843 -36.022 1.00 92.44 307 GLU A O 1
ATOM 2498 N N . GLU A 1 308 ? 2.687 2.512 -34.147 1.00 92.50 308 GLU A N 1
ATOM 2499 C CA . GLU A 1 308 ? 1.664 1.685 -33.498 1.00 92.50 308 GLU A CA 1
ATOM 2500 C C . GLU A 1 308 ? 0.458 2.524 -33.031 1.00 92.50 308 GLU A C 1
ATOM 2502 O O . GLU A 1 308 ? -0.675 2.039 -33.082 1.00 92.50 308 GLU A O 1
ATOM 2507 N N . LEU A 1 309 ? 0.655 3.806 -32.684 1.00 96.00 309 LEU A N 1
ATOM 2508 C CA . LEU A 1 309 ? -0.460 4.746 -32.518 1.00 96.00 309 LEU A CA 1
ATOM 2509 C C . LEU A 1 309 ? -1.168 5.014 -33.855 1.00 96.00 309 LEU A C 1
ATOM 2511 O O . LEU A 1 309 ? -2.394 4.916 -33.915 1.00 96.00 309 LEU A O 1
ATOM 2515 N N . PHE A 1 310 ? -0.430 5.284 -34.939 1.00 96.25 310 PHE A N 1
ATOM 2516 C CA . PHE A 1 310 ? -1.006 5.617 -36.254 1.00 96.25 310 PHE A CA 1
ATOM 2517 C C . PHE A 1 310 ? -1.813 4.477 -36.900 1.00 96.25 310 PHE A C 1
ATOM 2519 O O . PHE A 1 310 ? -2.668 4.730 -37.751 1.00 96.25 310 PHE A O 1
ATOM 2526 N N . LYS A 1 311 ? -1.629 3.223 -36.463 1.00 94.69 311 LYS A N 1
ATOM 2527 C CA . LYS A 1 311 ? -2.516 2.099 -36.828 1.00 94.69 311 LYS A CA 1
ATOM 2528 C C . LYS A 1 311 ? -3.942 2.262 -36.284 1.00 94.69 311 LYS A C 1
ATOM 2530 O O . LYS A 1 311 ? -4.872 1.712 -36.867 1.00 94.69 311 LYS A O 1
ATOM 2535 N N . SER A 1 312 ? -4.131 3.005 -35.189 1.00 93.44 312 SER A N 1
ATOM 2536 C CA . SER A 1 312 ? -5.421 3.148 -34.493 1.00 93.44 312 SER A CA 1
ATOM 2537 C C . SER A 1 312 ? -5.967 4.577 -34.424 1.00 93.44 312 SER A C 1
ATOM 2539 O O . SER A 1 312 ? -7.174 4.741 -34.279 1.00 93.44 312 SER A O 1
ATOM 2541 N N . ILE A 1 313 ? -5.123 5.603 -34.555 1.00 96.94 313 ILE A N 1
ATOM 2542 C CA . ILE A 1 313 ? -5.464 7.028 -34.421 1.00 96.94 313 ILE A CA 1
ATOM 2543 C C . ILE A 1 313 ? -4.997 7.770 -35.682 1.00 96.94 313 ILE A C 1
ATOM 2545 O O . ILE A 1 313 ? -3.898 7.514 -36.167 1.00 96.94 313 ILE A O 1
ATOM 2549 N N . GLU A 1 314 ? -5.816 8.672 -36.234 1.00 96.25 314 GLU A N 1
ATOM 2550 C CA . GLU A 1 314 ? -5.381 9.528 -37.353 1.00 96.25 314 GLU A CA 1
ATOM 2551 C C . GLU A 1 314 ? -4.411 10.61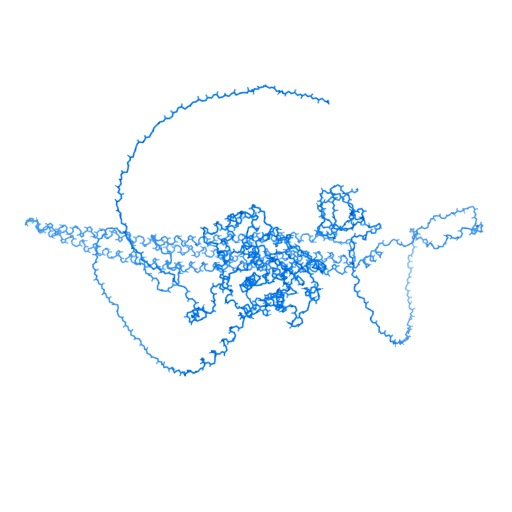6 -36.883 1.00 96.25 314 GLU A C 1
ATOM 2553 O O . GLU A 1 314 ? -4.541 11.143 -35.775 1.00 96.25 314 GLU A O 1
ATOM 2558 N N . LYS A 1 315 ? -3.429 10.969 -37.718 1.00 95.50 315 LYS A N 1
ATOM 2559 C CA . LYS A 1 315 ? -2.302 11.824 -37.312 1.00 95.50 315 LYS A CA 1
ATOM 2560 C C . LYS A 1 315 ? -2.754 13.244 -36.954 1.00 95.50 315 LYS A C 1
ATOM 2562 O O . LYS A 1 315 ? -2.258 13.826 -35.994 1.00 95.50 315 LYS A O 1
ATOM 2567 N N . GLU A 1 316 ? -3.782 13.745 -37.627 1.00 94.75 316 GLU A N 1
ATOM 2568 C CA . GLU A 1 316 ? -4.464 15.018 -37.373 1.00 94.75 316 GLU A CA 1
ATOM 2569 C C . GLU A 1 316 ? -5.294 15.004 -36.078 1.00 94.75 316 GLU A C 1
ATOM 2571 O O . GLU A 1 316 ? -5.701 16.064 -35.587 1.00 94.75 316 GLU A O 1
ATOM 2576 N N . ASN A 1 317 ? -5.566 13.818 -35.519 1.00 94.50 317 ASN A N 1
ATOM 2577 C CA . ASN A 1 317 ? -6.261 13.625 -34.247 1.00 94.50 317 ASN A CA 1
ATOM 2578 C C . ASN A 1 317 ? -5.329 13.338 -33.063 1.00 94.50 317 ASN A C 1
ATOM 2580 O O . ASN A 1 317 ? -5.785 13.386 -31.922 1.00 94.50 317 ASN A O 1
ATOM 2584 N N . LEU A 1 318 ? -4.041 13.096 -33.310 1.00 95.31 318 LEU A N 1
ATOM 2585 C CA . LEU A 1 318 ? -3.025 12.955 -32.273 1.00 95.31 318 LEU A CA 1
ATOM 2586 C C . LEU A 1 318 ? -2.326 14.313 -32.022 1.00 95.31 318 LEU A C 1
ATOM 2588 O O . LEU A 1 318 ? -2.021 15.019 -32.986 1.00 95.31 318 LEU A O 1
ATOM 2592 N N . PRO A 1 319 ? -2.043 14.704 -30.764 1.00 94.75 319 PRO A N 1
ATOM 2593 C CA . PRO A 1 319 ? -1.251 15.900 -30.472 1.00 94.75 319 PRO A CA 1
ATOM 2594 C C . PRO A 1 319 ? 0.196 15.830 -30.976 1.00 94.75 319 PRO A C 1
ATOM 2596 O O . PRO A 1 319 ? 0.816 14.763 -30.986 1.00 94.75 319 PRO A O 1
ATOM 2599 N N . ASP A 1 320 ? 0.767 16.988 -31.305 1.00 92.50 320 ASP A N 1
ATOM 2600 C CA . ASP A 1 320 ? 2.156 17.126 -31.762 1.00 92.50 320 ASP A CA 1
ATOM 2601 C C . ASP A 1 320 ? 3.206 16.618 -30.758 1.00 92.50 320 ASP A C 1
ATOM 2603 O O . ASP A 1 320 ? 4.170 15.961 -31.153 1.00 92.50 320 ASP A O 1
ATOM 2607 N N . PHE A 1 321 ? 2.981 16.785 -29.453 1.00 90.88 321 PHE A N 1
ATOM 2608 C CA . PHE A 1 321 ? 3.840 16.222 -28.400 1.00 90.88 321 PHE A CA 1
ATOM 2609 C C . PHE A 1 321 ? 3.835 14.676 -28.314 1.00 90.88 321 PHE A C 1
ATOM 2611 O O . PHE A 1 321 ? 4.650 14.115 -27.581 1.00 90.88 321 PHE A O 1
ATOM 2618 N N . LEU A 1 322 ? 2.955 13.987 -29.056 1.00 93.69 322 LEU A N 1
ATOM 2619 C CA . LEU A 1 322 ? 2.965 12.529 -29.273 1.00 93.69 322 LEU A CA 1
ATOM 2620 C C . LEU A 1 322 ? 3.354 12.142 -30.719 1.00 93.69 322 LEU A C 1
ATOM 2622 O O . LEU A 1 322 ? 3.240 10.978 -31.098 1.00 93.69 322 LEU A O 1
ATOM 2626 N N . GLY A 1 323 ? 3.817 13.100 -31.533 1.00 92.00 323 GLY A N 1
ATOM 2627 C CA . GLY A 1 323 ? 4.203 12.900 -32.937 1.00 92.00 323 GLY A CA 1
ATOM 2628 C C . GLY A 1 323 ? 3.081 13.113 -33.963 1.00 92.00 323 GLY A C 1
ATOM 2629 O O . GLY A 1 323 ? 3.283 12.841 -35.147 1.00 92.00 323 GLY A O 1
ATOM 2630 N N . GLY A 1 324 ? 1.904 13.576 -33.534 1.00 94.69 324 GLY A N 1
ATOM 2631 C CA . GLY A 1 324 ? 0.797 13.920 -34.427 1.00 94.69 324 GLY A CA 1
ATOM 2632 C C . GLY A 1 324 ? 0.913 15.305 -35.073 1.00 94.69 324 GLY A C 1
ATOM 2633 O O . GLY A 1 324 ? 1.915 16.001 -34.927 1.00 94.69 324 GLY A O 1
ATOM 2634 N N . ASP A 1 325 ? -0.143 15.715 -35.774 1.00 95.31 325 ASP A N 1
ATOM 2635 C CA . ASP A 1 325 ? -0.259 17.038 -36.407 1.00 95.31 325 ASP A CA 1
ATOM 2636 C C . ASP A 1 325 ? -1.245 17.968 -35.681 1.00 95.31 325 ASP A C 1
ATOM 2638 O O . ASP A 1 325 ? -1.374 19.142 -36.040 1.00 95.31 325 ASP A O 1
ATOM 2642 N N . CYS A 1 326 ? -1.955 17.486 -34.654 1.00 93.69 326 CYS A N 1
ATOM 2643 C CA . CYS A 1 326 ? -2.904 18.322 -33.930 1.00 93.69 326 CYS A CA 1
ATOM 2644 C C . CYS A 1 326 ? -2.193 19.314 -33.001 1.00 93.69 326 CYS A C 1
ATOM 2646 O O . CYS A 1 326 ? -1.316 18.931 -32.225 1.00 93.69 326 CYS A O 1
ATOM 2648 N N . LYS A 1 327 ? -2.614 20.587 -33.057 1.00 91.00 327 LYS A N 1
ATOM 2649 C CA . LYS A 1 327 ? -2.066 21.678 -32.225 1.00 91.00 327 LYS A CA 1
ATOM 2650 C C . LYS A 1 327 ? -3.101 22.469 -31.426 1.00 91.00 327 LYS A C 1
ATOM 2652 O O . LYS A 1 327 ? -2.726 23.114 -30.455 1.00 91.00 327 LYS A O 1
ATOM 2657 N N . CYS A 1 328 ? -4.383 22.430 -31.810 1.00 87.94 328 CYS A N 1
ATOM 2658 C CA . CYS A 1 328 ? -5.484 23.156 -31.149 1.00 87.94 328 CYS A CA 1
ATOM 2659 C C . CYS A 1 328 ? -5.154 24.624 -30.816 1.00 87.94 328 CYS A C 1
ATOM 2661 O O . CYS A 1 328 ? -5.336 25.078 -29.683 1.00 87.94 328 CYS A O 1
ATOM 2663 N N . ALA A 1 329 ? -4.640 25.356 -31.810 1.00 82.81 329 ALA A N 1
ATOM 2664 C CA . ALA A 1 329 ? -4.185 26.737 -31.651 1.00 82.81 329 ALA A CA 1
ATOM 2665 C C . ALA A 1 329 ? -5.289 27.659 -31.102 1.00 82.81 329 ALA A C 1
ATOM 2667 O O . ALA A 1 329 ? -5.035 28.451 -30.196 1.00 82.81 329 ALA A O 1
ATOM 2668 N N . ASP A 1 330 ? -6.523 27.481 -31.579 1.00 76.88 330 ASP A N 1
ATOM 2669 C CA . ASP A 1 330 ? -7.691 28.323 -31.278 1.00 76.88 330 ASP A CA 1
ATOM 2670 C C . ASP A 1 330 ? -8.144 28.263 -29.806 1.00 76.88 330 ASP A C 1
ATOM 2672 O O . ASP A 1 330 ? -8.913 29.108 -29.353 1.00 76.88 330 ASP A O 1
ATOM 2676 N N . VAL A 1 331 ? -7.661 27.271 -29.047 1.00 74.38 331 VAL A N 1
ATOM 2677 C CA . VAL A 1 331 ? -7.985 27.044 -27.626 1.00 74.38 331 VAL A CA 1
ATOM 2678 C C . VAL A 1 331 ? -6.735 26.945 -26.737 1.00 74.38 331 VAL A C 1
ATOM 2680 O O . VAL A 1 331 ? -6.784 26.399 -25.637 1.00 74.38 331 VAL A O 1
ATOM 2683 N N . GLY A 1 332 ? -5.599 27.482 -27.195 1.00 78.12 332 GLY A N 1
ATOM 2684 C CA . GLY A 1 332 ? -4.382 27.577 -26.380 1.00 78.12 332 GLY A CA 1
ATOM 2685 C C . GLY A 1 332 ? -3.605 26.264 -26.224 1.00 78.12 332 GLY A C 1
ATOM 2686 O O . GLY A 1 332 ? -2.980 26.043 -25.185 1.00 78.12 332 GLY A O 1
ATOM 2687 N N . GLY A 1 333 ? -3.623 25.401 -27.243 1.00 85.12 333 GLY A N 1
ATOM 2688 C CA . GLY A 1 333 ? -2.793 24.196 -27.315 1.00 85.12 333 GLY A CA 1
ATOM 2689 C C . GLY A 1 333 ? -3.509 22.908 -26.898 1.00 85.12 333 GLY A C 1
ATOM 2690 O O . GLY A 1 333 ? -4.385 22.915 -26.033 1.00 85.12 333 GLY A O 1
ATOM 2691 N N . CYS A 1 334 ? -3.103 21.771 -27.475 1.00 88.12 334 CYS A N 1
ATOM 2692 C CA . CYS A 1 334 ? -3.763 20.474 -27.263 1.00 88.12 334 CYS A CA 1
ATOM 2693 C C . CYS A 1 334 ? -3.934 20.072 -25.790 1.00 88.12 334 CYS A C 1
ATOM 2695 O O . CYS A 1 334 ? -4.972 19.513 -25.459 1.00 88.12 334 CYS A O 1
ATOM 2697 N N . LEU A 1 335 ? -2.983 20.389 -24.899 1.00 82.31 335 LEU A N 1
ATOM 2698 C CA . LEU A 1 335 ? -3.081 20.066 -23.463 1.00 82.31 335 LEU A CA 1
ATOM 2699 C C . LEU A 1 335 ? -4.239 20.779 -22.741 1.00 82.31 335 LEU A C 1
ATOM 2701 O O . LEU A 1 335 ? -4.696 20.290 -21.711 1.00 82.31 335 LEU A O 1
ATOM 2705 N N . ASN A 1 336 ? -4.719 21.906 -23.271 1.00 75.50 336 ASN A N 1
ATOM 2706 C CA . ASN A 1 336 ? -5.840 22.672 -22.719 1.00 75.50 336 ASN A CA 1
ATOM 2707 C C . ASN A 1 336 ? -7.181 22.340 -23.402 1.00 75.50 336 ASN A C 1
ATOM 2709 O O . ASN A 1 336 ? -8.232 22.802 -22.959 1.00 75.50 336 ASN A O 1
ATOM 2713 N N . ALA A 1 337 ? -7.156 21.526 -24.460 1.00 75.69 337 ALA A N 1
ATOM 2714 C CA . ALA A 1 337 ? -8.289 21.276 -25.337 1.00 75.69 337 ALA A CA 1
ATOM 2715 C C . ALA A 1 337 ? -9.039 19.978 -24.976 1.00 75.69 337 ALA A C 1
ATOM 2717 O O . ALA A 1 337 ? -8.686 18.907 -25.469 1.00 75.69 337 ALA A O 1
ATOM 2718 N N . ASP A 1 338 ? -10.139 20.084 -24.214 1.00 86.06 338 ASP A N 1
ATOM 2719 C CA . ASP A 1 338 ? -11.195 19.045 -24.107 1.00 86.06 338 ASP A CA 1
ATOM 2720 C C . ASP A 1 338 ? -12.043 19.032 -25.398 1.00 86.06 338 ASP A C 1
ATOM 2722 O O . ASP A 1 338 ? -13.254 19.255 -25.386 1.00 86.06 338 ASP A O 1
ATOM 2726 N N . THR A 1 339 ? -11.361 18.892 -26.537 1.00 87.75 339 THR A N 1
ATOM 2727 C CA . THR A 1 339 ? -11.906 18.997 -27.897 1.00 87.75 339 THR A CA 1
ATOM 2728 C C . THR A 1 339 ? -12.286 17.624 -28.442 1.00 87.75 339 THR A C 1
ATOM 2730 O O . THR A 1 339 ? -11.658 16.623 -28.105 1.00 87.75 339 THR A O 1
ATOM 2733 N N . GLY A 1 340 ? -13.288 17.574 -29.312 1.00 91.69 340 GLY A N 1
ATOM 2734 C CA . GLY A 1 340 ? -13.802 16.367 -29.954 1.00 91.69 340 GLY A CA 1
ATOM 2735 C C . GLY A 1 340 ? -15.291 16.527 -30.269 1.00 91.69 340 GLY A C 1
ATOM 2736 O O . GLY A 1 340 ? -15.837 17.602 -30.022 1.00 91.69 340 GLY A O 1
ATOM 2737 N N . PRO A 1 341 ? -15.986 15.472 -30.732 1.00 93.50 341 PRO A N 1
ATOM 2738 C CA . PRO A 1 341 ? -17.393 15.549 -31.153 1.00 93.50 341 PRO A CA 1
ATOM 2739 C C . PRO A 1 341 ? -18.377 16.111 -30.109 1.00 93.50 341 PRO A C 1
ATOM 2741 O O . PRO A 1 341 ? -19.491 16.497 -30.445 1.00 93.50 341 PRO A O 1
ATOM 2744 N N . TRP A 1 342 ? -17.975 16.150 -28.835 1.00 90.25 342 TRP A N 1
ATOM 2745 C CA . TRP A 1 342 ? -18.728 16.708 -27.710 1.00 90.25 342 TRP A CA 1
ATOM 2746 C C . TRP A 1 342 ? -18.557 18.229 -27.511 1.00 90.25 342 TRP A C 1
ATOM 2748 O O . TRP A 1 342 ? -19.260 18.813 -26.688 1.00 90.25 342 TRP A O 1
ATOM 2758 N N . THR A 1 343 ? -17.634 18.884 -28.218 1.00 87.62 343 THR A N 1
ATOM 2759 C CA . THR A 1 343 ? -17.261 20.307 -28.035 1.00 87.62 343 THR A CA 1
ATOM 2760 C C . THR A 1 343 ? -16.872 21.030 -29.324 1.00 87.62 343 THR A C 1
ATOM 2762 O O . THR A 1 343 ? -16.938 22.254 -29.358 1.00 87.62 343 THR A O 1
ATOM 2765 N N . ASP A 1 344 ? -16.505 20.315 -30.390 1.00 86.38 344 ASP A N 1
ATOM 2766 C CA . ASP A 1 344 ? -16.079 20.878 -31.681 1.00 86.38 344 ASP A CA 1
ATOM 2767 C C . ASP A 1 344 ? -17.236 21.395 -32.564 1.00 86.38 344 ASP A C 1
ATOM 2769 O O . ASP A 1 344 ? -17.007 21.879 -33.671 1.00 86.38 344 ASP A O 1
ATOM 2773 N N . GLY A 1 345 ? -18.482 21.294 -32.087 1.00 84.25 345 GLY A N 1
ATOM 2774 C CA . GLY A 1 345 ? -19.686 21.719 -32.807 1.00 84.25 345 GLY A CA 1
ATOM 2775 C C . GLY A 1 345 ? -20.072 20.823 -33.989 1.00 84.25 345 GLY A C 1
ATOM 2776 O O . GLY A 1 345 ? -21.046 21.110 -34.682 1.00 84.25 345 GLY A O 1
ATOM 2777 N N . THR A 1 346 ? -19.349 19.726 -34.241 1.00 87.44 346 THR A N 1
ATOM 2778 C CA . THR A 1 346 ? -19.571 18.867 -35.415 1.00 87.44 346 THR A CA 1
ATOM 2779 C C . THR A 1 346 ? -20.645 17.790 -35.217 1.00 87.44 346 THR A C 1
ATOM 2781 O O . THR A 1 346 ? -20.820 16.929 -36.087 1.00 87.44 346 THR A O 1
ATOM 2784 N N . VAL A 1 347 ? -21.373 17.842 -34.094 1.00 87.56 347 VAL A N 1
ATOM 2785 C CA . VAL A 1 347 ? -22.518 16.986 -33.758 1.00 87.56 347 VAL A CA 1
ATOM 2786 C C . VAL A 1 347 ? -23.683 17.869 -33.279 1.00 87.56 347 VAL A C 1
ATOM 2788 O O . VAL A 1 347 ? -23.543 18.555 -32.265 1.00 87.56 347 VAL A O 1
ATOM 2791 N N . PRO A 1 348 ? -24.851 17.866 -33.953 1.00 82.06 348 PRO A N 1
ATOM 2792 C CA . PRO A 1 348 ? -26.002 18.660 -33.527 1.00 82.06 348 PRO A CA 1
ATOM 2793 C C . PRO A 1 348 ? -26.449 18.312 -32.101 1.00 82.06 348 PRO A C 1
ATOM 2795 O O . PRO A 1 348 ? -26.726 17.150 -31.806 1.00 82.06 348 PRO A O 1
ATOM 2798 N N . GLY A 1 349 ? -26.529 19.332 -31.240 1.00 76.25 349 GLY A N 1
ATOM 2799 C CA . GLY A 1 349 ? -26.800 19.197 -29.802 1.00 76.25 349 GLY A CA 1
ATOM 2800 C C . GLY A 1 349 ? -25.559 19.301 -28.904 1.00 76.25 349 GLY A C 1
ATOM 2801 O O . GLY A 1 349 ? -25.718 19.404 -27.688 1.00 76.25 349 GLY A O 1
ATOM 2802 N N . TYR A 1 350 ? -24.351 19.329 -29.482 1.00 80.12 350 TYR A N 1
ATOM 2803 C CA . TYR A 1 350 ? -23.081 19.426 -28.757 1.00 80.12 350 TYR A CA 1
ATOM 2804 C C . TYR A 1 350 ? -22.260 20.666 -29.175 1.00 80.12 350 TYR A C 1
ATOM 2806 O O . TYR A 1 350 ? -22.198 20.973 -30.366 1.00 80.12 350 TYR A O 1
ATOM 2814 N N . PRO A 1 351 ? -21.593 21.364 -28.232 1.00 73.44 351 PRO A N 1
ATOM 2815 C CA . PRO A 1 351 ? -21.722 21.198 -26.784 1.00 73.44 351 PRO A CA 1
ATOM 2816 C C . PRO A 1 351 ? -23.131 21.569 -26.296 1.00 73.44 351 PRO A C 1
ATOM 2818 O O . PRO A 1 351 ? -23.735 22.520 -26.793 1.00 73.44 351 PRO A O 1
ATOM 2821 N N . SER A 1 352 ? -23.679 20.811 -25.340 1.00 66.44 352 SER A N 1
ATOM 2822 C CA . SER A 1 352 ? -25.045 21.073 -24.866 1.00 66.44 352 SER A CA 1
ATOM 2823 C C . SER A 1 352 ? -25.065 22.257 -23.899 1.00 66.44 352 SER A C 1
ATOM 2825 O O . SER A 1 352 ? -24.149 22.428 -23.091 1.00 66.44 352 SER A O 1
ATOM 2827 N N . VAL A 1 353 ? -26.131 23.063 -23.952 1.00 59.31 353 VAL A N 1
ATOM 2828 C CA . VAL A 1 353 ? -26.276 24.257 -23.097 1.00 59.31 353 VAL A CA 1
ATOM 2829 C C . VAL A 1 353 ? -26.195 23.885 -21.612 1.00 59.31 353 VAL A C 1
ATOM 2831 O O . VAL A 1 353 ? -25.559 24.595 -20.833 1.00 59.31 353 VAL A O 1
ATOM 2834 N N . GLU A 1 354 ? -26.755 22.733 -21.234 1.00 56.47 354 GLU A N 1
ATOM 2835 C CA . GLU A 1 354 ? -26.692 22.184 -19.877 1.00 56.47 354 GLU A CA 1
ATOM 2836 C C . GLU A 1 354 ? -25.235 21.925 -19.463 1.00 56.47 354 GLU A C 1
ATOM 2838 O O . GLU A 1 354 ? -24.728 22.597 -18.565 1.00 56.47 354 GLU A O 1
ATOM 2843 N N . TRP A 1 355 ? -24.512 21.048 -20.169 1.00 56.72 355 TRP A N 1
ATOM 2844 C CA . TRP A 1 355 ? -23.124 20.707 -19.829 1.00 56.72 355 TRP A CA 1
ATOM 2845 C C . TRP A 1 355 ? -22.152 21.894 -19.952 1.00 56.72 355 TRP A C 1
ATOM 2847 O O . TRP A 1 355 ? -21.172 21.948 -19.210 1.00 56.72 355 TRP A O 1
ATOM 2857 N N . SER A 1 356 ? -22.438 22.883 -20.808 1.00 46.00 356 SER A N 1
ATOM 2858 C CA . SER A 1 356 ? -21.639 24.115 -20.913 1.00 46.00 356 SER A CA 1
ATOM 2859 C C . SER A 1 356 ? -21.878 25.139 -19.793 1.00 46.00 356 SER A C 1
ATOM 2861 O O . SER A 1 356 ? -21.036 26.010 -19.590 1.00 46.00 356 SER A O 1
ATOM 2863 N N . THR A 1 357 ? -22.997 25.066 -19.055 1.00 46.53 357 THR A N 1
ATOM 2864 C CA . THR A 1 357 ? -23.352 26.083 -18.040 1.00 46.53 357 THR A CA 1
ATOM 2865 C C . THR A 1 357 ? -23.025 25.690 -16.598 1.00 46.53 357 THR A C 1
ATOM 2867 O O . THR A 1 357 ? -22.945 26.588 -15.756 1.00 46.53 357 THR A O 1
ATOM 2870 N N . TYR A 1 358 ? -22.739 24.411 -16.313 1.00 48.34 358 TYR A N 1
ATOM 2871 C CA . TYR A 1 358 ? -22.326 23.938 -14.977 1.00 48.34 358 TYR A CA 1
ATOM 2872 C C . TYR A 1 358 ? -21.210 24.780 -14.312 1.00 48.34 358 TYR A C 1
ATOM 2874 O O . TYR A 1 358 ? -21.371 25.114 -13.139 1.00 48.34 358 TYR A O 1
ATOM 2882 N N . PRO A 1 359 ? -20.125 25.198 -15.005 1.00 41.44 359 PRO A N 1
ATOM 2883 C CA . PRO A 1 359 ? -19.080 26.028 -14.387 1.00 41.44 359 PRO A CA 1
ATOM 2884 C C . PRO A 1 359 ? -19.469 27.507 -14.222 1.00 41.44 359 PRO A C 1
ATOM 2886 O O . PRO A 1 359 ? -18.868 28.227 -13.430 1.00 41.44 359 PRO A O 1
ATOM 2889 N N . VAL A 1 360 ? -20.429 27.994 -15.013 1.00 34.75 360 VAL A N 1
ATOM 2890 C CA . VAL A 1 360 ? -20.655 29.436 -15.222 1.00 34.75 360 VAL A CA 1
ATOM 2891 C C . VAL A 1 360 ? -21.707 29.994 -14.265 1.00 34.75 360 VAL A C 1
ATOM 2893 O O . VAL A 1 360 ? -21.584 31.129 -13.800 1.00 34.75 360 VAL A O 1
ATOM 2896 N N . LEU A 1 361 ? -22.738 29.211 -13.935 1.00 34.81 361 LEU A N 1
ATOM 2897 C CA . LEU A 1 361 ? -23.906 29.737 -13.221 1.00 34.81 361 LEU A CA 1
ATOM 2898 C C . LEU A 1 361 ? -23.599 30.180 -11.777 1.00 34.81 361 LEU A C 1
ATOM 2900 O O . LEU A 1 361 ? -24.218 31.121 -11.282 1.00 34.81 361 LEU A O 1
ATOM 2904 N N . PHE A 1 362 ? -22.608 29.566 -11.123 1.00 35.00 362 PHE A N 1
ATOM 2905 C CA . PHE A 1 362 ? -22.175 29.956 -9.774 1.00 35.00 362 PHE A CA 1
ATOM 2906 C C . PHE A 1 362 ? -21.445 31.311 -9.738 1.00 35.00 362 PHE A C 1
ATOM 2908 O O . PHE A 1 362 ? -21.591 32.063 -8.775 1.00 35.00 362 PHE A O 1
ATOM 2915 N N . LEU A 1 363 ? -20.696 31.649 -10.795 1.00 32.56 363 LEU A N 1
ATOM 2916 C CA . LEU A 1 363 ? -19.924 32.896 -10.880 1.00 32.56 363 LEU A CA 1
ATOM 2917 C C . LEU A 1 363 ? -20.809 34.136 -11.050 1.00 32.56 363 LEU A C 1
ATOM 2919 O O . LEU A 1 363 ? -20.479 35.190 -10.513 1.00 32.56 363 LEU A O 1
ATOM 2923 N N . VAL A 1 364 ? -21.932 34.013 -11.764 1.00 31.23 364 VAL A N 1
ATOM 2924 C CA . VAL A 1 364 ? -22.870 35.129 -11.975 1.00 31.23 364 VAL A CA 1
ATOM 2925 C C . VAL A 1 364 ? -23.643 35.437 -10.690 1.00 31.23 364 VAL A C 1
ATOM 2927 O O . VAL A 1 364 ? -23.647 36.579 -10.236 1.00 31.23 364 VAL A O 1
ATOM 2930 N N . ILE A 1 365 ? -24.229 34.415 -10.056 1.00 37.72 365 ILE A N 1
ATOM 2931 C CA . ILE A 1 365 ? -25.036 34.580 -8.832 1.00 37.72 365 ILE A CA 1
ATOM 2932 C C . ILE A 1 365 ? -24.175 35.135 -7.680 1.00 37.72 365 ILE A C 1
ATOM 2934 O O . ILE A 1 365 ? -24.601 36.038 -6.961 1.00 37.72 365 ILE A O 1
ATOM 2938 N N . GLY A 1 366 ? -22.927 34.667 -7.549 1.00 34.59 366 GLY A N 1
ATOM 2939 C CA . GLY A 1 366 ? -22.010 35.109 -6.494 1.00 34.59 366 GLY A CA 1
ATOM 2940 C C . GLY A 1 366 ? -21.534 36.569 -6.580 1.00 34.59 366 GLY A C 1
ATOM 2941 O O . GLY A 1 366 ? -20.977 37.064 -5.600 1.00 34.59 366 GLY A O 1
ATOM 2942 N N . GLN A 1 367 ? -21.728 37.272 -7.706 1.00 30.61 367 GLN A N 1
ATOM 2943 C CA . GLN A 1 367 ? -21.288 38.669 -7.866 1.00 30.61 367 GLN A CA 1
ATOM 2944 C C . GLN A 1 367 ? -22.378 39.724 -7.630 1.00 30.61 367 GLN A C 1
ATOM 2946 O O . GLN A 1 367 ? -22.035 40.886 -7.385 1.00 30.61 367 GLN A O 1
ATOM 2951 N N . GLU A 1 368 ? -23.662 39.357 -7.667 1.00 31.77 368 GLU A N 1
ATOM 2952 C CA . GLU A 1 368 ? -24.756 40.295 -7.374 1.00 31.77 368 GLU A CA 1
ATOM 2953 C C . GLU A 1 368 ? -25.039 40.367 -5.861 1.00 31.77 368 GLU A C 1
ATOM 2955 O O . GLU A 1 368 ? -24.947 41.447 -5.273 1.00 31.77 368 GLU A O 1
ATOM 2960 N N . GLU A 1 369 ? -25.243 39.229 -5.184 1.00 41.03 369 GLU A N 1
ATOM 2961 C CA . GLU A 1 369 ? -25.615 39.191 -3.751 1.00 41.03 369 GLU A CA 1
ATOM 2962 C C . GLU A 1 369 ? -24.524 39.727 -2.790 1.00 41.03 369 GLU A C 1
ATOM 2964 O O . GLU A 1 369 ? -24.806 40.125 -1.651 1.00 41.03 369 GLU A O 1
ATOM 2969 N N . LEU A 1 370 ? -23.262 39.797 -3.234 1.00 31.98 370 LEU A N 1
ATOM 2970 C CA . LEU A 1 370 ? -22.156 40.309 -2.414 1.00 31.98 370 LEU A CA 1
ATOM 2971 C C . LEU A 1 370 ? -22.141 41.846 -2.281 1.00 31.98 370 LEU A C 1
ATOM 2973 O O . LEU A 1 370 ? -21.446 42.374 -1.413 1.00 31.98 370 LEU A O 1
ATOM 2977 N N . LYS A 1 371 ? -22.890 42.577 -3.121 1.00 30.80 371 LYS A N 1
ATOM 2978 C CA . LYS A 1 371 ? -22.992 44.047 -3.033 1.00 30.80 371 LYS A CA 1
ATOM 2979 C C . LYS A 1 371 ? -24.033 44.496 -2.009 1.00 30.80 371 LYS A C 1
ATOM 2981 O O . LYS A 1 371 ? -23.766 45.424 -1.248 1.00 30.80 371 LYS A O 1
ATOM 2986 N N . ASP A 1 372 ? -25.164 43.800 -1.931 1.00 34.97 372 ASP A N 1
ATOM 2987 C CA . ASP A 1 372 ? -26.277 44.185 -1.054 1.00 34.97 372 ASP A CA 1
ATOM 2988 C C . ASP A 1 372 ? -26.044 43.788 0.417 1.00 34.97 372 ASP A C 1
ATOM 2990 O O . ASP A 1 372 ? -26.512 44.460 1.339 1.00 34.97 372 ASP A O 1
ATOM 2994 N N . SER A 1 373 ? -25.260 42.735 0.670 1.00 32.12 373 SER A N 1
ATOM 2995 C CA . SER A 1 373 ? -25.009 42.213 2.025 1.00 32.12 373 SER A CA 1
ATOM 2996 C C . SER A 1 373 ? -24.004 43.020 2.868 1.00 32.12 373 SER A C 1
ATOM 2998 O O . SER A 1 373 ? -23.924 42.815 4.081 1.00 32.12 373 SER A O 1
ATOM 3000 N N . LEU A 1 374 ? -23.278 43.979 2.280 1.00 31.02 374 LEU A N 1
ATOM 3001 C CA . LEU A 1 374 ? -22.325 44.851 2.993 1.00 31.02 374 LEU A CA 1
ATOM 3002 C C . LEU A 1 374 ? -22.932 46.193 3.459 1.00 31.02 374 LEU A C 1
ATOM 3004 O O . LEU A 1 374 ? -22.213 47.063 3.954 1.00 31.02 374 LEU A O 1
ATOM 3008 N N . GLY A 1 375 ? -24.263 46.333 3.393 1.00 31.34 375 GLY A N 1
ATOM 3009 C CA . GLY A 1 375 ? -25.065 47.509 3.776 1.00 31.34 375 GLY A CA 1
ATOM 3010 C C . GLY A 1 375 ? -25.084 47.930 5.261 1.00 31.34 375 GLY A C 1
ATOM 3011 O O . GLY A 1 375 ? -26.026 48.591 5.686 1.00 31.34 375 GLY A O 1
ATOM 3012 N N . GLY A 1 376 ? -24.048 47.608 6.043 1.00 36.72 376 GLY A N 1
ATOM 3013 C CA . GLY A 1 376 ? -23.715 48.287 7.303 1.00 36.72 376 GLY A CA 1
ATOM 3014 C C . GLY A 1 376 ? -24.378 47.789 8.600 1.00 36.72 376 GLY A C 1
ATOM 3015 O O . GLY A 1 376 ? -25.587 47.862 8.793 1.00 36.72 376 GLY A O 1
ATOM 3016 N N . VAL A 1 377 ? -23.540 47.439 9.586 1.00 26.41 377 VAL A N 1
ATOM 3017 C CA . VAL A 1 377 ? -23.909 47.332 11.013 1.00 26.41 377 VAL A CA 1
ATOM 3018 C C . VAL A 1 377 ? -22.837 48.031 11.860 1.00 26.41 377 VAL A C 1
ATOM 3020 O O . VAL A 1 377 ? -21.643 47.879 11.612 1.00 26.41 377 VAL A O 1
ATOM 3023 N N . LYS A 1 378 ? -23.250 48.819 12.864 1.00 29.22 378 LYS A N 1
ATOM 3024 C CA . LYS A 1 378 ? -22.344 49.540 13.783 1.00 29.22 378 LYS A CA 1
ATOM 3025 C C . LYS A 1 378 ? -21.935 48.670 14.980 1.00 29.22 378 LYS A C 1
ATOM 3027 O O . LYS A 1 378 ? -22.707 47.838 15.446 1.00 29.22 378 LYS A O 1
ATOM 3032 N N . THR A 1 379 ? -20.735 48.898 15.510 1.00 25.91 379 THR A N 1
ATOM 3033 C CA . THR A 1 379 ? -20.157 48.129 16.625 1.00 25.91 379 THR A CA 1
ATOM 3034 C C . THR A 1 379 ? -20.708 48.538 18.007 1.00 25.91 379 THR A C 1
ATOM 3036 O O . THR A 1 379 ? -20.843 49.732 18.285 1.00 25.91 379 THR A O 1
ATOM 3039 N N . PRO A 1 380 ? -20.982 47.580 18.918 1.00 28.31 380 PRO A N 1
ATOM 3040 C CA . PRO A 1 380 ? -21.302 47.855 20.323 1.00 28.31 380 PRO A CA 1
ATOM 3041 C C . PRO A 1 380 ? -20.063 47.829 21.248 1.00 28.31 380 PRO A C 1
ATOM 3043 O O . PRO A 1 380 ? -19.029 47.238 20.935 1.00 28.31 380 PRO A O 1
ATOM 3046 N N . ARG A 1 381 ? -20.170 48.479 22.418 1.00 25.00 381 ARG A N 1
ATOM 3047 C CA . ARG A 1 381 ? -19.101 48.630 23.434 1.00 25.00 381 ARG A CA 1
ATOM 3048 C C . ARG A 1 381 ? -19.018 47.457 24.429 1.00 25.00 381 ARG A C 1
ATOM 3050 O O . ARG A 1 381 ? -20.013 46.800 24.711 1.00 25.00 381 ARG A O 1
ATOM 3057 N N . LYS A 1 382 ? -17.842 47.297 25.059 1.00 27.20 382 LYS A N 1
ATOM 3058 C CA . LYS A 1 382 ? -17.654 46.530 26.310 1.00 27.20 382 LYS A CA 1
ATOM 3059 C C . LYS A 1 382 ? -18.342 47.206 27.508 1.00 27.20 382 LYS A C 1
ATOM 3061 O O . LYS A 1 382 ? -18.263 48.426 27.637 1.00 27.20 382 LYS A O 1
ATOM 3066 N N . VAL A 1 383 ? -18.853 46.390 28.433 1.00 26.12 383 VAL A N 1
ATOM 3067 C CA . VAL A 1 383 ? -19.062 46.685 29.870 1.00 26.12 383 VAL A CA 1
ATOM 3068 C C . VAL A 1 383 ? -18.657 45.424 30.663 1.00 26.12 383 VAL A C 1
ATOM 3070 O O . VAL A 1 383 ? -18.582 44.342 30.078 1.00 26.12 383 VAL A O 1
ATOM 3073 N N . THR A 1 384 ? -18.328 45.551 31.951 1.00 29.56 384 THR A N 1
ATOM 3074 C CA . THR A 1 384 ? -17.731 44.494 32.794 1.00 29.56 384 THR A CA 1
ATOM 3075 C C . THR A 1 384 ? -18.398 44.360 34.169 1.00 29.56 384 THR A C 1
ATOM 3077 O O . THR A 1 384 ? -18.982 45.324 34.652 1.00 29.56 384 THR A O 1
ATOM 3080 N N . ASP A 1 385 ? -18.143 43.212 34.814 1.00 28.55 385 ASP A N 1
ATOM 3081 C CA . ASP A 1 385 ? -18.316 42.896 36.249 1.00 28.55 385 ASP A CA 1
ATOM 3082 C C . ASP A 1 385 ? -19.731 42.498 36.750 1.00 28.55 385 ASP A C 1
ATOM 3084 O O . ASP A 1 385 ? -20.752 42.877 36.180 1.00 28.55 385 ASP A O 1
ATOM 3088 N N . GLY A 1 386 ? -19.774 41.665 37.804 1.00 25.95 386 GLY A N 1
ATOM 3089 C CA . GLY A 1 386 ? -20.988 41.111 38.427 1.00 25.95 386 GLY A CA 1
ATOM 3090 C C . GLY A 1 386 ? -20.815 39.696 39.018 1.00 25.95 386 GLY A C 1
ATOM 3091 O O . GLY A 1 386 ? -20.924 38.699 38.309 1.00 25.95 386 GLY A O 1
ATOM 3092 N N . SER A 1 387 ? -20.584 39.601 40.333 1.00 27.12 387 SER A N 1
ATOM 3093 C CA . SER A 1 387 ? -20.299 38.354 41.086 1.00 27.12 387 SER A CA 1
ATOM 3094 C C . SER A 1 387 ? -21.567 37.578 41.572 1.00 27.12 387 SER A C 1
ATOM 3096 O O . SER A 1 387 ? -22.680 38.087 41.434 1.00 27.12 387 SER A O 1
ATOM 3098 N N . PRO A 1 388 ? -21.464 36.323 42.088 1.00 39.00 388 PRO A N 1
ATOM 3099 C CA . PRO A 1 388 ? -22.520 35.302 41.931 1.00 39.00 388 PRO A CA 1
ATOM 3100 C C . PRO A 1 388 ? -23.537 35.159 43.086 1.00 39.00 388 PRO A C 1
ATOM 3102 O O . PRO A 1 388 ? -23.360 35.684 44.185 1.00 39.00 388 PRO A O 1
ATOM 3105 N N . LYS A 1 389 ? -24.578 34.333 42.867 1.00 26.81 389 LYS A N 1
ATOM 3106 C CA . LYS A 1 389 ? -25.519 33.850 43.901 1.00 26.81 389 LYS A CA 1
ATOM 3107 C C . LYS A 1 389 ? -25.491 32.322 44.053 1.00 26.81 389 LYS A C 1
ATOM 3109 O O . LYS A 1 389 ? -25.345 31.593 43.079 1.00 26.81 389 LYS A O 1
ATOM 3114 N N . ARG A 1 390 ? -25.661 31.854 45.296 1.00 25.78 390 ARG A N 1
ATOM 3115 C CA . ARG A 1 390 ? -25.834 30.438 45.680 1.00 25.78 390 ARG A CA 1
ATOM 3116 C C . ARG A 1 390 ? -27.310 30.033 45.620 1.00 25.78 390 ARG A C 1
ATOM 3118 O O . ARG A 1 390 ? -28.152 30.793 46.091 1.00 25.78 390 ARG A O 1
ATOM 3125 N N . GLU A 1 391 ? -27.586 28.789 45.237 1.00 27.09 391 GLU A N 1
ATOM 3126 C CA . GLU A 1 391 ? -28.843 28.097 45.565 1.00 27.09 391 GLU A CA 1
ATOM 3127 C C . GLU A 1 391 ? -28.601 26.903 46.507 1.00 27.09 391 GLU A C 1
ATOM 3129 O O . GLU A 1 391 ? -27.465 26.470 46.705 1.00 27.09 391 GLU A O 1
ATOM 3134 N N . LYS A 1 392 ? -29.670 26.408 47.148 1.00 25.84 392 LYS A N 1
ATOM 3135 C CA . LYS A 1 392 ? -29.632 25.322 48.146 1.00 25.84 392 LYS A CA 1
ATOM 3136 C C . LYS A 1 392 ? -30.336 24.067 47.608 1.00 25.84 392 LYS A C 1
ATOM 3138 O O . LYS A 1 392 ? -31.440 24.205 47.078 1.00 25.84 392 LYS A O 1
ATOM 3143 N N . PRO A 1 393 ? -29.802 22.850 47.818 1.00 26.89 393 PRO A N 1
ATOM 3144 C CA . PRO A 1 393 ? -30.530 21.624 47.504 1.00 26.89 393 PRO A CA 1
ATOM 3145 C C . PRO A 1 393 ? -31.718 21.433 48.461 1.00 26.89 393 PRO A C 1
ATOM 3147 O O . PRO A 1 393 ? -31.597 21.643 49.670 1.00 26.89 393 PRO A O 1
ATOM 3150 N N . ARG A 1 394 ? -32.870 21.007 47.932 1.00 27.16 394 ARG A N 1
ATOM 3151 C CA . ARG A 1 394 ? -34.038 20.605 48.736 1.00 27.16 394 ARG A CA 1
ATOM 3152 C C . ARG A 1 394 ? -33.967 19.109 49.046 1.00 27.16 394 ARG A C 1
ATOM 3154 O O . ARG A 1 394 ? -33.706 18.312 48.152 1.00 27.16 394 ARG A O 1
ATOM 3161 N N . HIS A 1 395 ? -34.255 18.718 50.285 1.00 26.64 395 HIS A N 1
ATOM 3162 C CA . HIS A 1 395 ? -34.609 17.330 50.595 1.00 26.64 395 HIS A CA 1
ATOM 3163 C C . HIS A 1 395 ? -36.053 17.039 50.163 1.00 26.64 395 HIS A C 1
ATOM 3165 O O . HIS A 1 395 ? -36.927 17.894 50.302 1.00 26.64 395 HIS A O 1
ATOM 3171 N N . CYS A 1 396 ? -36.311 15.813 49.711 1.00 23.91 396 CYS A N 1
ATOM 3172 C CA . CYS A 1 396 ? -37.656 15.257 49.607 1.00 23.91 396 CYS A CA 1
ATOM 3173 C C . CYS A 1 396 ? -37.606 13.767 49.961 1.00 23.91 396 CYS A C 1
ATOM 3175 O O . CYS A 1 396 ? -36.928 12.987 49.296 1.00 23.91 396 CYS A O 1
ATOM 3177 N N . THR A 1 397 ? -38.300 13.377 51.026 1.00 29.09 397 THR A N 1
ATOM 3178 C CA . THR A 1 397 ? -38.466 11.985 51.457 1.00 29.09 397 THR A CA 1
ATOM 3179 C C . THR A 1 397 ? -39.858 11.491 51.088 1.00 29.09 397 THR A C 1
ATOM 3181 O O . THR A 1 397 ? -40.839 12.163 51.407 1.00 29.09 397 THR A O 1
ATOM 3184 N N . ARG A 1 398 ? -39.975 10.281 50.516 1.00 25.06 398 ARG A N 1
ATOM 3185 C CA . ARG A 1 398 ? -41.172 9.439 50.698 1.00 25.06 398 ARG A CA 1
ATOM 3186 C C . ARG A 1 398 ? -40.973 7.962 50.339 1.00 25.06 398 ARG A C 1
ATOM 3188 O O . ARG A 1 398 ? -40.475 7.634 49.275 1.00 25.06 398 ARG A O 1
ATOM 3195 N N . GLN A 1 399 ? -41.453 7.128 51.264 1.00 24.25 399 GLN A N 1
ATOM 3196 C CA . GLN A 1 399 ? -42.017 5.778 51.105 1.00 24.25 399 GLN A CA 1
ATOM 3197 C C . GLN A 1 399 ? -41.250 4.746 50.258 1.00 24.25 399 GLN A C 1
ATOM 3199 O O . GLN A 1 399 ? -41.344 4.699 49.037 1.00 24.25 399 GLN A O 1
ATOM 3204 N N . ALA A 1 400 ? -40.617 3.804 50.963 1.00 23.28 400 ALA A N 1
ATOM 3205 C CA . ALA A 1 400 ? -40.236 2.510 50.412 1.00 23.28 400 ALA A CA 1
ATOM 3206 C C . ALA A 1 400 ? -41.454 1.575 50.278 1.00 23.28 400 ALA A C 1
ATOM 3208 O O . ALA A 1 400 ? -42.356 1.591 51.118 1.00 23.28 400 ALA A O 1
ATOM 3209 N N . VAL A 1 401 ? -41.420 0.695 49.275 1.00 25.69 401 VAL A N 1
ATOM 3210 C CA . VAL A 1 401 ? -42.265 -0.504 49.181 1.00 25.69 401 VAL A CA 1
ATOM 3211 C C . VAL A 1 401 ? -41.331 -1.712 49.158 1.00 25.69 401 VAL A C 1
ATOM 3213 O O . VAL A 1 401 ? -40.450 -1.797 48.306 1.00 25.69 401 VAL A O 1
ATOM 3216 N N . PHE A 1 402 ? -41.494 -2.637 50.104 1.00 28.41 402 PHE A N 1
ATOM 3217 C CA . PHE A 1 402 ? -40.700 -3.866 50.153 1.00 28.41 402 PHE A CA 1
ATOM 3218 C C . PHE A 1 402 ? -41.190 -4.873 49.109 1.00 28.41 402 PHE A C 1
ATOM 3220 O O . PHE A 1 402 ? -42.334 -5.312 49.182 1.00 28.41 402 PHE A O 1
ATOM 3227 N N . TYR A 1 403 ? -40.296 -5.335 48.233 1.00 25.38 403 TYR A N 1
ATOM 3228 C CA . TYR A 1 403 ? -40.412 -6.647 47.592 1.00 25.38 403 TYR A CA 1
ATOM 3229 C C . TYR A 1 403 ? -39.054 -7.360 47.555 1.00 25.38 403 TYR A C 1
ATOM 3231 O O . TYR A 1 403 ? -37.996 -6.734 47.607 1.00 25.38 403 TYR A O 1
ATOM 3239 N N . LYS A 1 404 ? -39.093 -8.696 47.564 1.00 31.58 404 LYS A N 1
ATOM 3240 C CA . LYS A 1 404 ? -37.919 -9.566 47.735 1.00 31.58 404 LYS A CA 1
ATOM 3241 C C . LYS A 1 404 ? -37.096 -9.658 46.445 1.00 31.58 404 LYS A C 1
ATOM 3243 O O . LYS A 1 404 ? -37.666 -9.857 45.379 1.00 31.58 404 LYS A O 1
ATOM 3248 N N . GLY A 1 405 ? -35.768 -9.629 46.575 1.00 27.02 405 GLY A N 1
ATOM 3249 C CA . GLY A 1 405 ? -34.825 -9.873 45.476 1.00 27.02 405 GLY A CA 1
ATOM 3250 C C . GLY A 1 405 ? -33.714 -8.828 45.415 1.00 27.02 405 GLY A C 1
ATOM 3251 O O . GLY A 1 405 ? -33.804 -7.873 44.651 1.00 27.02 405 GLY A O 1
ATOM 3252 N N . ILE A 1 406 ? -32.657 -9.001 46.216 1.00 28.61 406 ILE A N 1
ATOM 3253 C CA . ILE A 1 406 ? -31.511 -8.080 46.213 1.00 28.61 406 ILE A CA 1
ATOM 3254 C C . ILE A 1 406 ? -30.596 -8.398 45.021 1.00 28.61 406 ILE A C 1
ATOM 3256 O O . ILE A 1 406 ? -29.596 -9.098 45.148 1.00 28.61 406 ILE A O 1
ATOM 3260 N N . ILE A 1 407 ? -30.928 -7.828 43.863 1.00 27.20 407 ILE A N 1
ATOM 3261 C CA . ILE A 1 407 ? -29.913 -7.343 42.925 1.00 27.20 407 ILE A CA 1
ATOM 3262 C C . ILE A 1 407 ? -29.765 -5.855 43.233 1.00 27.20 407 ILE A C 1
ATOM 3264 O O . ILE A 1 407 ? -30.704 -5.088 43.013 1.00 27.20 407 ILE A O 1
ATOM 3268 N N . ILE A 1 408 ? -28.609 -5.432 43.752 1.00 29.61 408 ILE A N 1
ATOM 3269 C CA . ILE A 1 408 ? -28.340 -4.004 43.965 1.00 29.61 408 ILE A CA 1
ATOM 3270 C C . ILE A 1 408 ? -28.043 -3.371 42.603 1.00 29.61 408 ILE A C 1
ATOM 3272 O O . ILE A 1 408 ? -26.891 -3.237 42.197 1.00 29.61 408 ILE A O 1
ATOM 3276 N N . LYS A 1 409 ? -29.099 -2.981 41.882 1.00 26.36 409 LYS A N 1
ATOM 3277 C CA . LYS A 1 409 ? -28.968 -2.051 40.761 1.00 26.36 409 LYS A CA 1
ATOM 3278 C C . LYS A 1 409 ? -28.627 -0.676 41.325 1.00 26.36 409 LYS A C 1
ATOM 3280 O O . LYS A 1 409 ? -29.512 0.068 41.743 1.00 26.36 409 LYS A O 1
ATOM 3285 N N . TYR A 1 410 ? -27.336 -0.363 41.354 1.00 31.73 410 TYR A N 1
ATOM 3286 C CA . TYR A 1 410 ? -26.863 0.991 41.617 1.00 31.73 410 TYR A CA 1
ATOM 3287 C C . TYR A 1 410 ? -27.472 1.948 40.582 1.00 31.73 410 TYR A C 1
ATOM 3289 O O . TYR A 1 410 ? -27.552 1.585 39.403 1.00 31.73 410 TYR A O 1
ATOM 3297 N N . PRO A 1 411 ? -27.897 3.163 40.974 1.00 31.97 411 PRO A N 1
ATOM 3298 C CA . PRO A 1 411 ? -28.259 4.184 40.005 1.00 31.97 411 PRO A CA 1
ATOM 3299 C C . PRO A 1 411 ? -27.048 4.459 39.112 1.00 31.97 411 PRO A C 1
ATOM 3301 O O . PRO A 1 411 ? -25.991 4.841 39.615 1.00 31.97 411 PRO A O 1
ATOM 3304 N N . GLN A 1 412 ? -27.185 4.273 37.797 1.00 35.19 412 GLN A N 1
ATOM 3305 C CA . GLN A 1 412 ? -26.166 4.748 36.867 1.00 35.19 412 GLN A CA 1
ATOM 3306 C C . GLN A 1 412 ? -26.106 6.272 36.980 1.00 35.19 412 GLN A C 1
ATOM 3308 O O . GLN A 1 412 ? -27.019 6.972 36.542 1.00 35.19 412 GLN A O 1
ATOM 3313 N N . MET A 1 413 ? -25.025 6.787 37.565 1.00 37.69 413 MET A N 1
ATOM 3314 C CA . MET A 1 413 ? -24.683 8.197 37.440 1.00 37.69 413 MET A CA 1
ATOM 3315 C C . MET A 1 413 ? -24.297 8.440 35.983 1.00 37.69 413 MET A C 1
ATOM 3317 O O . MET A 1 413 ? -23.171 8.167 35.577 1.00 37.69 413 MET A O 1
ATOM 3321 N N . ALA A 1 414 ? -25.262 8.895 35.183 1.00 37.28 414 ALA A N 1
ATOM 3322 C CA . ALA A 1 414 ? -25.023 9.276 33.801 1.00 37.28 414 ALA A CA 1
ATOM 3323 C C . ALA A 1 414 ? -23.950 10.375 33.769 1.00 37.28 414 ALA A C 1
ATOM 3325 O O . ALA A 1 414 ? -24.158 11.468 34.301 1.00 37.28 414 ALA A O 1
ATOM 3326 N N . ALA A 1 415 ? -22.793 10.068 33.179 1.00 39.72 415 ALA A N 1
ATOM 3327 C CA . ALA A 1 415 ? -21.692 11.014 33.067 1.00 39.72 415 ALA A CA 1
ATOM 3328 C C . ALA A 1 415 ? -22.141 12.225 32.236 1.00 39.72 415 ALA A C 1
ATOM 3330 O O . ALA A 1 415 ? -22.578 12.082 31.093 1.00 39.72 415 ALA A O 1
ATOM 3331 N N . ALA A 1 416 ? -22.072 13.419 32.822 1.00 38.94 416 ALA A N 1
ATOM 3332 C CA . ALA A 1 416 ? -22.633 14.618 32.215 1.00 38.94 416 ALA A CA 1
ATOM 3333 C C . ALA A 1 416 ? -21.817 15.061 30.987 1.00 38.94 416 ALA A C 1
ATOM 3335 O O . ALA A 1 416 ? -20.722 15.597 31.126 1.00 38.94 416 ALA A O 1
ATOM 3336 N N . ASN A 1 417 ? -22.387 14.877 29.792 1.00 47.12 417 ASN A N 1
ATOM 3337 C CA . ASN A 1 417 ? -21.931 15.440 28.511 1.00 47.12 417 ASN A CA 1
ATOM 3338 C C . ASN A 1 417 ? -20.468 15.135 28.103 1.00 47.12 417 ASN A C 1
ATOM 3340 O O . ASN A 1 417 ? -19.906 15.843 27.268 1.00 47.12 417 ASN A O 1
ATOM 3344 N N . GLY A 1 418 ? -19.853 14.092 28.667 1.00 53.72 418 GLY A N 1
ATOM 3345 C CA . GLY A 1 418 ? -18.502 13.645 28.312 1.00 53.72 418 GLY A CA 1
ATOM 3346 C C . GLY A 1 418 ? -18.478 12.675 27.125 1.00 53.72 418 GLY A C 1
ATOM 3347 O O . GLY A 1 418 ? -19.431 11.932 26.896 1.00 53.72 418 GLY A O 1
ATOM 3348 N N . ALA A 1 419 ? -17.364 12.648 26.391 1.00 65.62 419 ALA A N 1
ATOM 3349 C CA . ALA A 1 419 ? -17.072 11.565 25.450 1.00 65.62 419 ALA A CA 1
ATOM 3350 C C . ALA A 1 419 ? -16.784 10.252 26.216 1.00 65.62 419 ALA A C 1
ATOM 3352 O O . ALA A 1 419 ? -16.253 10.316 27.329 1.00 65.62 419 ALA A O 1
ATOM 3353 N N . PRO A 1 420 ? -17.102 9.068 25.655 1.00 81.19 420 PRO A N 1
ATOM 3354 C CA . PRO A 1 420 ? -16.899 7.797 26.344 1.00 81.19 420 PRO A CA 1
ATOM 3355 C C . PRO A 1 420 ? -15.417 7.542 26.654 1.00 81.19 420 PRO A C 1
ATOM 3357 O O . PRO A 1 420 ? -14.540 7.703 25.805 1.00 81.19 420 PRO A O 1
ATOM 3360 N N . SER A 1 421 ? -15.161 7.112 27.885 1.00 86.94 421 SER A N 1
ATOM 3361 C CA . SER A 1 421 ? -13.841 6.881 28.478 1.00 86.94 421 SER A CA 1
ATOM 3362 C C . SER A 1 421 ? -13.803 5.524 29.186 1.00 86.94 421 SER A C 1
ATOM 3364 O O . SER A 1 421 ? -14.840 4.895 29.418 1.00 86.94 421 SER A O 1
ATOM 3366 N N . PHE A 1 422 ? -12.618 5.040 29.559 1.00 91.88 422 PHE A N 1
ATOM 3367 C CA . PHE A 1 422 ? -12.496 3.766 30.272 1.00 91.88 422 PHE A CA 1
ATOM 3368 C C . PHE A 1 422 ? -13.188 3.836 31.645 1.00 91.88 422 PHE A C 1
ATOM 3370 O O . PHE A 1 422 ? -13.968 2.946 31.983 1.00 91.88 422 PHE A O 1
ATOM 3377 N N . GLU A 1 423 ? -12.992 4.932 32.385 1.00 89.56 423 GLU A N 1
ATOM 3378 C CA . GLU A 1 423 ? -13.645 5.186 33.681 1.00 89.56 423 GLU A CA 1
ATOM 3379 C C . GLU A 1 423 ? -15.180 5.286 33.602 1.00 89.56 423 GLU A C 1
ATOM 3381 O O . GLU A 1 423 ? -15.851 5.078 34.606 1.00 89.56 423 GLU A O 1
ATOM 3386 N N . THR A 1 424 ? -15.766 5.568 32.433 1.00 88.19 424 THR A N 1
ATOM 3387 C CA . THR A 1 424 ? -17.231 5.580 32.248 1.00 88.19 424 THR A CA 1
ATOM 3388 C C . THR A 1 424 ? -17.774 4.263 31.689 1.00 88.19 424 THR A C 1
ATOM 3390 O O . THR A 1 424 ? -18.966 3.993 31.826 1.00 88.19 424 THR A O 1
ATOM 3393 N N . SER A 1 425 ? -16.915 3.412 31.113 1.00 90.00 425 SER A N 1
ATOM 3394 C CA . SER A 1 425 ? -17.330 2.225 30.348 1.00 90.00 425 SER A CA 1
ATOM 3395 C C . SER A 1 425 ? -17.082 0.882 31.050 1.00 90.00 425 SER A C 1
ATOM 3397 O O . SER A 1 425 ? -17.802 -0.077 30.782 1.00 90.00 425 SER A O 1
ATOM 3399 N N . PHE A 1 426 ? -16.091 0.776 31.944 1.00 90.81 426 PHE A N 1
ATOM 3400 C CA . PHE A 1 426 ? -15.641 -0.513 32.504 1.00 90.81 426 PHE A CA 1
ATOM 3401 C C . PHE A 1 426 ? -16.181 -0.852 33.909 1.00 90.81 426 PHE A C 1
ATOM 3403 O O . PHE A 1 426 ? -15.493 -1.517 34.670 1.00 90.81 426 PHE A O 1
ATOM 3410 N N . TRP A 1 427 ? -17.406 -0.467 34.281 1.00 85.75 427 TRP A N 1
ATOM 3411 C CA . TRP A 1 427 ? -18.005 -0.921 35.556 1.00 85.75 427 TRP A CA 1
ATOM 3412 C C . TRP A 1 427 ? -18.591 -2.343 35.433 1.00 85.75 427 TRP A C 1
ATOM 3414 O O . TRP A 1 427 ? -17.943 -3.329 35.789 1.00 85.75 427 TRP A O 1
ATOM 3424 N N . GLY A 1 428 ? -19.788 -2.455 34.846 1.00 78.19 428 GLY A N 1
ATOM 3425 C CA . GLY A 1 428 ? -20.466 -3.727 34.565 1.00 78.19 428 GLY A CA 1
ATOM 3426 C C . GLY A 1 428 ? -21.093 -4.423 35.783 1.00 78.19 428 GLY A C 1
ATOM 3427 O O . GLY A 1 428 ? -20.726 -4.185 36.932 1.00 78.19 428 GLY A O 1
ATOM 3428 N N . ASP A 1 429 ? -22.054 -5.315 35.524 1.00 77.69 429 ASP A N 1
ATOM 3429 C CA . ASP A 1 429 ? -22.675 -6.134 36.571 1.00 77.69 429 ASP A CA 1
ATOM 3430 C C . ASP A 1 429 ? -21.660 -7.101 37.202 1.00 77.69 429 ASP A C 1
ATOM 3432 O O . ASP A 1 429 ? -20.899 -7.771 36.497 1.00 77.69 429 ASP A O 1
ATOM 3436 N N . ALA A 1 430 ? -21.712 -7.221 38.532 1.00 75.12 430 ALA A N 1
ATOM 3437 C CA . ALA A 1 430 ? -20.830 -8.069 39.341 1.00 75.12 430 ALA A CA 1
ATOM 3438 C C . ALA A 1 430 ? -19.322 -7.794 39.132 1.00 75.12 430 ALA A C 1
ATOM 3440 O O . ALA A 1 430 ? -18.520 -8.724 39.109 1.00 75.12 430 ALA A O 1
ATOM 3441 N N . ASP A 1 431 ? -18.951 -6.518 38.971 1.00 82.06 431 ASP A N 1
ATOM 3442 C CA . ASP A 1 431 ? -17.569 -6.002 38.925 1.00 82.06 431 ASP A CA 1
ATOM 3443 C C . ASP A 1 431 ? -16.676 -6.554 37.787 1.00 82.06 431 ASP A C 1
ATOM 3445 O O . ASP A 1 431 ? -15.462 -6.335 37.766 1.00 82.06 431 ASP A O 1
ATOM 3449 N N . LYS A 1 432 ? -17.282 -7.212 36.786 1.00 86.38 432 LYS A N 1
ATOM 3450 C CA . LYS A 1 432 ? -16.614 -7.857 35.634 1.00 86.38 432 LYS A CA 1
ATOM 3451 C C . LYS A 1 432 ? -15.732 -6.931 34.793 1.00 86.38 432 LYS A C 1
ATOM 3453 O O . LYS A 1 432 ? -14.899 -7.408 34.020 1.00 86.38 432 LYS A O 1
ATOM 3458 N N . GLY A 1 433 ? -15.930 -5.618 34.875 1.00 89.62 433 GLY A N 1
ATOM 3459 C CA . GLY A 1 433 ? -15.199 -4.669 34.048 1.00 89.62 433 GLY A CA 1
ATOM 3460 C C . GLY A 1 433 ? -13.694 -4.614 34.335 1.00 89.62 433 GLY A C 1
ATOM 3461 O O . GLY A 1 433 ? -12.927 -4.364 33.404 1.00 89.62 433 GLY A O 1
ATOM 3462 N N . LEU A 1 434 ? -13.248 -4.968 35.551 1.00 91.38 434 LEU A N 1
ATOM 3463 C CA . LEU A 1 434 ? -11.822 -5.151 35.855 1.00 91.38 434 LEU A CA 1
ATOM 3464 C C . LEU A 1 434 ? -11.208 -6.281 35.017 1.00 91.38 434 LEU A C 1
ATOM 3466 O O . LEU A 1 434 ? -10.178 -6.074 34.373 1.00 91.38 434 LEU A O 1
ATOM 3470 N N . ASP A 1 435 ? -11.850 -7.451 34.978 1.00 91.69 435 ASP A N 1
ATOM 3471 C CA . ASP A 1 435 ? -11.374 -8.594 34.192 1.00 91.69 435 ASP A CA 1
ATOM 3472 C C . ASP A 1 435 ? -11.339 -8.271 32.698 1.00 91.69 435 ASP A C 1
ATOM 3474 O O . ASP A 1 435 ? -10.359 -8.590 32.020 1.00 91.69 435 ASP A O 1
ATOM 3478 N N . GLN A 1 436 ? -12.370 -7.590 32.189 1.00 94.50 436 GLN A N 1
ATOM 3479 C CA . GLN A 1 436 ? -12.455 -7.204 30.782 1.00 94.50 436 GLN A CA 1
ATOM 3480 C C . GLN A 1 436 ? -11.379 -6.174 30.398 1.00 94.50 436 GLN A C 1
ATOM 3482 O O . GLN A 1 436 ? -10.709 -6.341 29.373 1.00 94.50 436 GLN A O 1
ATOM 3487 N N . LEU A 1 437 ? -11.159 -5.152 31.233 1.00 95.38 437 LEU A N 1
ATOM 3488 C CA . LEU A 1 437 ? -10.088 -4.168 31.057 1.00 95.38 437 LEU A CA 1
ATOM 3489 C C . LEU A 1 437 ? -8.717 -4.855 31.073 1.00 95.38 437 LEU A C 1
ATOM 3491 O O . LEU A 1 437 ? -7.931 -4.715 30.136 1.00 95.38 437 LEU A O 1
ATOM 3495 N N . MET A 1 438 ? -8.441 -5.667 32.095 1.00 95.81 438 MET A N 1
ATOM 3496 C CA . MET A 1 438 ? -7.158 -6.357 32.238 1.00 95.81 438 MET A CA 1
ATOM 3497 C C . MET A 1 438 ? -6.935 -7.407 31.147 1.00 95.81 438 MET A C 1
ATOM 3499 O O . MET A 1 438 ? -5.795 -7.616 30.734 1.00 95.81 438 MET A O 1
ATOM 3503 N N . SER A 1 439 ? -7.999 -8.015 30.614 1.00 95.94 439 SER A N 1
ATOM 3504 C CA . SER A 1 439 ? -7.940 -8.862 29.420 1.00 95.94 439 SER A CA 1
ATOM 3505 C C . SER A 1 439 ? -7.514 -8.061 28.190 1.00 95.94 439 SER A C 1
ATOM 3507 O O . SER A 1 439 ? -6.561 -8.440 27.504 1.00 95.94 439 SER A O 1
ATOM 3509 N N . ARG A 1 440 ? -8.107 -6.882 27.959 1.00 96.06 440 ARG A N 1
ATOM 3510 C CA . ARG A 1 440 ? -7.714 -6.005 26.847 1.00 96.06 440 ARG A CA 1
ATOM 3511 C C . ARG A 1 440 ? -6.280 -5.471 26.981 1.00 96.06 440 ARG A C 1
ATOM 3513 O O . ARG A 1 440 ? -5.585 -5.368 25.968 1.00 96.06 440 ARG A O 1
ATOM 3520 N N . MET A 1 441 ? -5.804 -5.226 28.205 1.00 97.31 441 MET A N 1
ATOM 3521 C CA . MET A 1 441 ? -4.405 -4.864 28.495 1.00 97.31 441 MET A CA 1
ATOM 3522 C C . MET A 1 441 ? -3.434 -6.068 28.485 1.00 97.31 441 MET A C 1
ATOM 3524 O O . MET A 1 441 ? -2.216 -5.884 28.570 1.00 97.31 441 MET A O 1
ATOM 3528 N N . ARG A 1 442 ? -3.927 -7.313 28.386 1.00 97.56 442 ARG A N 1
ATOM 3529 C CA . ARG A 1 442 ? -3.122 -8.503 28.042 1.00 97.56 442 ARG A CA 1
ATOM 3530 C C . ARG A 1 442 ? -3.053 -8.686 26.525 1.00 97.56 442 ARG A C 1
ATOM 3532 O O . ARG A 1 442 ? -1.955 -8.798 25.996 1.00 97.56 442 ARG A O 1
ATOM 3539 N N . ALA A 1 443 ? -4.179 -8.588 25.816 1.00 97.38 443 ALA A N 1
ATOM 3540 C CA . ALA A 1 443 ? -4.210 -8.639 24.350 1.00 97.38 443 ALA A CA 1
ATOM 3541 C C . ALA A 1 443 ? -3.316 -7.561 23.701 1.00 97.38 443 ALA A C 1
ATOM 3543 O O . ALA A 1 443 ? -2.532 -7.863 22.806 1.00 97.38 443 ALA A O 1
ATOM 3544 N N . GLY A 1 444 ? -3.353 -6.322 24.212 1.00 96.25 444 GLY A N 1
ATOM 3545 C CA . GLY A 1 444 ? -2.486 -5.237 23.735 1.00 96.25 444 GLY A CA 1
ATOM 3546 C C . GLY A 1 444 ? -0.984 -5.494 23.936 1.00 96.25 444 GLY A C 1
ATOM 3547 O O . GLY A 1 444 ? -0.188 -5.021 23.125 1.00 96.25 444 GLY A O 1
ATOM 3548 N N . LYS A 1 445 ? -0.605 -6.269 24.969 1.00 96.50 445 LYS A N 1
ATOM 3549 C CA . LYS A 1 445 ? 0.778 -6.718 25.213 1.00 96.50 445 LYS A CA 1
ATOM 3550 C C . LYS A 1 445 ? 1.212 -7.719 24.142 1.00 96.50 445 LYS A C 1
ATOM 3552 O O . LYS A 1 445 ? 2.239 -7.491 23.519 1.00 96.50 445 LYS A O 1
ATOM 3557 N N . HIS A 1 446 ? 0.418 -8.768 23.912 1.00 96.88 446 HIS A N 1
ATOM 3558 C CA . HIS A 1 446 ? 0.756 -9.834 22.961 1.00 96.88 446 HIS A CA 1
ATOM 3559 C C . HIS A 1 446 ? 1.005 -9.292 21.549 1.00 96.88 446 HIS A C 1
ATOM 3561 O O . HIS A 1 446 ? 2.076 -9.519 21.009 1.00 96.88 446 HIS A O 1
ATOM 3567 N N . VAL A 1 447 ? 0.128 -8.420 21.036 1.00 96.25 447 VAL A N 1
ATOM 3568 C CA . VAL A 1 447 ? 0.326 -7.761 19.726 1.00 96.25 447 VAL A CA 1
ATOM 3569 C C . VAL A 1 447 ? 1.639 -6.955 19.648 1.00 96.25 447 VAL A C 1
ATOM 3571 O O . VAL A 1 447 ? 2.214 -6.811 18.572 1.00 96.25 447 VAL A O 1
ATOM 3574 N N . GLY A 1 448 ? 2.130 -6.422 20.773 1.00 95.38 448 GLY A N 1
ATOM 3575 C CA . GLY A 1 448 ? 3.436 -5.758 20.840 1.00 95.38 448 GLY A CA 1
ATOM 3576 C C . GLY A 1 448 ? 4.617 -6.735 20.838 1.00 95.38 448 GLY A C 1
ATOM 3577 O O . GLY A 1 448 ? 5.642 -6.439 20.233 1.00 95.38 448 GLY A O 1
ATOM 3578 N N . GLU A 1 449 ? 4.470 -7.901 21.469 1.00 96.88 449 GLU A N 1
ATOM 3579 C CA . GLU A 1 449 ? 5.467 -8.983 21.449 1.00 96.88 449 GLU A CA 1
ATOM 3580 C C . GLU A 1 449 ? 5.561 -9.634 20.063 1.00 96.88 449 GLU A C 1
ATOM 3582 O O . GLU A 1 449 ? 6.663 -9.823 19.552 1.00 96.88 449 GLU A O 1
ATOM 3587 N N . ASP A 1 450 ? 4.418 -9.890 19.421 1.00 96.75 450 ASP A N 1
ATOM 3588 C CA . ASP A 1 450 ? 4.332 -10.454 18.070 1.00 96.75 450 ASP A CA 1
ATOM 3589 C C . ASP A 1 450 ? 4.998 -9.523 17.038 1.00 96.75 450 ASP A C 1
ATOM 3591 O O . ASP A 1 450 ? 5.768 -9.970 16.184 1.00 96.75 450 ASP A O 1
ATOM 3595 N N . LEU A 1 451 ? 4.765 -8.205 17.141 1.00 96.19 451 LEU A N 1
ATOM 3596 C CA . LEU A 1 451 ? 5.416 -7.225 16.267 1.00 96.19 451 LEU A CA 1
ATOM 3597 C C . LEU A 1 451 ? 6.919 -7.093 16.562 1.00 96.19 451 LEU A C 1
ATOM 3599 O O . LEU A 1 451 ? 7.706 -6.961 15.625 1.00 96.19 451 LEU A O 1
ATOM 3603 N N . ALA A 1 452 ? 7.336 -7.152 17.830 1.00 96.44 452 ALA A N 1
ATOM 3604 C CA . ALA A 1 452 ? 8.754 -7.138 18.190 1.00 96.44 452 ALA A CA 1
ATOM 3605 C C . ALA A 1 452 ? 9.495 -8.364 17.628 1.00 96.44 452 ALA A C 1
ATOM 3607 O O . ALA A 1 452 ? 10.591 -8.217 17.089 1.00 96.44 452 ALA A O 1
ATOM 3608 N N . LEU A 1 453 ? 8.875 -9.549 17.677 1.00 96.44 453 LEU A N 1
ATOM 3609 C CA . LEU A 1 453 ? 9.408 -10.765 17.061 1.00 96.44 453 LEU A CA 1
ATOM 3610 C C . LEU A 1 453 ? 9.524 -10.622 15.535 1.00 96.44 453 LEU A C 1
ATOM 3612 O O . LEU A 1 453 ? 10.589 -10.884 14.983 1.00 96.44 453 LEU A O 1
ATOM 3616 N N . MET A 1 454 ? 8.487 -10.109 14.863 1.00 97.62 454 MET A N 1
ATOM 3617 C CA . MET A 1 454 ? 8.528 -9.839 13.419 1.00 97.62 454 MET A CA 1
ATOM 3618 C C . MET A 1 454 ? 9.675 -8.884 13.045 1.00 97.62 454 MET A C 1
ATOM 3620 O O . MET A 1 454 ? 10.433 -9.169 12.119 1.00 97.62 454 MET A O 1
ATOM 3624 N N . LEU A 1 455 ? 9.851 -7.781 13.784 1.00 97.88 455 LEU A N 1
ATOM 3625 C CA . LEU A 1 455 ? 10.933 -6.815 13.552 1.00 97.88 455 LEU A CA 1
ATOM 3626 C C . LEU A 1 455 ? 12.322 -7.446 13.734 1.00 97.88 455 LEU A C 1
ATOM 3628 O O . LEU A 1 455 ? 13.209 -7.220 12.909 1.00 97.88 455 LEU A O 1
ATOM 3632 N N . LYS A 1 456 ? 12.499 -8.259 14.780 1.00 97.81 456 LYS A N 1
ATOM 3633 C CA . LYS A 1 456 ? 13.736 -8.997 15.062 1.00 97.81 456 LYS A CA 1
ATOM 3634 C C . LYS A 1 456 ? 14.090 -9.967 13.933 1.00 97.81 456 LYS A C 1
ATOM 3636 O O . LYS A 1 456 ? 15.218 -9.950 13.435 1.00 97.81 456 LYS A O 1
ATOM 3641 N N . ASP A 1 457 ? 13.131 -10.788 13.514 1.00 97.88 457 ASP A N 1
ATOM 3642 C CA . ASP A 1 457 ? 13.332 -11.803 12.479 1.00 97.88 457 ASP A CA 1
ATOM 3643 C C . ASP A 1 457 ? 13.577 -11.139 11.115 1.00 97.88 457 ASP A C 1
ATOM 3645 O O . ASP A 1 457 ? 14.512 -11.507 10.399 1.00 97.88 457 ASP A O 1
ATOM 3649 N N . ARG A 1 458 ? 12.835 -10.065 10.799 1.00 97.81 458 ARG A N 1
ATOM 3650 C CA . ARG A 1 458 ? 13.067 -9.237 9.607 1.00 97.81 458 ARG A CA 1
ATOM 3651 C C . ARG A 1 458 ? 14.477 -8.649 9.590 1.00 97.81 458 ARG A C 1
ATOM 3653 O O . ARG A 1 458 ? 15.134 -8.704 8.553 1.00 97.81 458 ARG A O 1
ATOM 3660 N N . ALA A 1 459 ? 14.956 -8.132 10.720 1.00 98.19 459 ALA A N 1
ATOM 3661 C CA . ALA A 1 459 ? 16.313 -7.612 10.832 1.00 98.19 459 ALA A CA 1
ATOM 3662 C C . ALA A 1 459 ? 17.380 -8.712 10.713 1.00 98.19 459 ALA A C 1
ATOM 3664 O O . ALA A 1 459 ? 18.457 -8.448 10.191 1.00 98.19 459 ALA A O 1
ATOM 3665 N N . SER A 1 460 ? 17.105 -9.946 11.151 1.00 98.00 460 SER A N 1
ATOM 3666 C CA . SER A 1 460 ? 18.021 -11.076 10.931 1.00 98.00 460 SER A CA 1
ATOM 3667 C C . SER A 1 460 ? 18.135 -11.451 9.449 1.00 98.00 460 SER A C 1
ATOM 3669 O O . SER A 1 460 ? 19.233 -11.744 8.984 1.00 98.00 460 SER A O 1
ATOM 3671 N N . ILE A 1 461 ? 17.027 -11.397 8.699 1.00 98.06 461 ILE A N 1
ATOM 3672 C CA . ILE A 1 461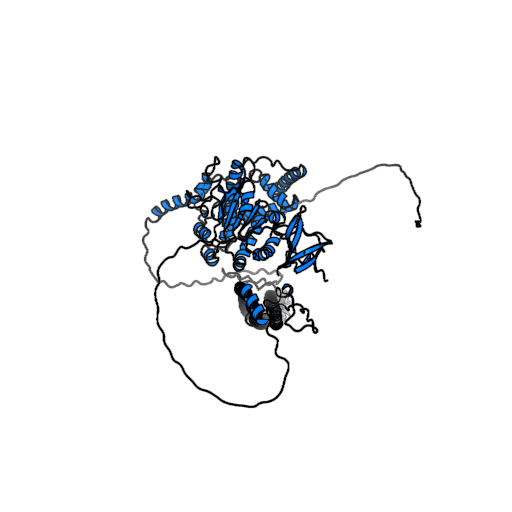 ? 17.012 -11.639 7.245 1.00 98.06 461 ILE A CA 1
ATOM 3673 C C . ILE A 1 461 ? 17.868 -10.596 6.512 1.00 98.06 461 ILE A C 1
ATOM 3675 O O . ILE A 1 461 ? 18.701 -10.965 5.687 1.00 98.06 461 ILE A O 1
ATOM 3679 N N . GLU A 1 462 ? 17.703 -9.311 6.840 1.00 97.81 462 GLU A N 1
ATOM 3680 C CA . GLU A 1 462 ? 18.497 -8.218 6.257 1.00 97.81 462 GLU A CA 1
ATOM 3681 C C . GLU A 1 462 ? 19.988 -8.318 6.624 1.00 97.81 462 GLU A C 1
ATOM 3683 O O . GLU A 1 462 ? 20.855 -8.145 5.767 1.00 97.81 462 GLU A O 1
ATOM 3688 N N . GLU A 1 463 ? 20.305 -8.682 7.872 1.00 98.44 463 GLU A N 1
ATOM 3689 C CA . GLU A 1 463 ? 21.691 -8.853 8.317 1.00 98.44 463 GLU A CA 1
ATOM 3690 C C . GLU A 1 463 ? 22.392 -10.001 7.571 1.00 98.44 463 GLU A C 1
ATOM 3692 O O . GLU A 1 463 ? 23.539 -9.866 7.140 1.00 98.44 463 GLU A O 1
ATOM 3697 N N . ASP A 1 464 ? 21.706 -11.129 7.378 1.00 98.38 464 ASP A N 1
ATOM 3698 C CA . ASP A 1 464 ? 22.258 -12.273 6.652 1.00 98.38 464 ASP A CA 1
ATOM 3699 C C . ASP A 1 464 ? 22.318 -12.050 5.137 1.00 98.38 464 ASP A C 1
ATOM 3701 O O . ASP A 1 464 ? 23.214 -12.593 4.486 1.00 98.38 464 ASP A O 1
ATOM 3705 N N . TYR A 1 465 ? 21.422 -11.239 4.569 1.00 98.19 465 TYR A N 1
ATOM 3706 C CA . TYR A 1 465 ? 21.517 -10.788 3.180 1.00 98.19 465 TYR A CA 1
ATOM 3707 C C . TYR A 1 465 ? 22.746 -9.888 2.979 1.00 98.19 465 TYR A C 1
ATOM 3709 O O . TYR A 1 465 ? 23.607 -10.208 2.155 1.00 98.19 465 TYR A O 1
ATOM 3717 N N . GLY A 1 466 ? 22.917 -8.858 3.816 1.00 98.12 466 GLY A N 1
ATOM 3718 C CA . GLY A 1 466 ? 24.092 -7.982 3.793 1.00 98.12 466 GLY A CA 1
ATOM 3719 C C . GLY A 1 466 ? 25.416 -8.738 3.983 1.00 98.12 466 GLY A C 1
ATOM 3720 O O . GLY A 1 466 ? 26.361 -8.536 3.220 1.00 98.12 466 GLY A O 1
ATOM 3721 N N . LYS A 1 467 ? 25.485 -9.704 4.915 1.00 98.31 467 LYS A N 1
ATOM 3722 C CA . LYS A 1 467 ? 26.658 -10.597 5.066 1.00 98.31 467 LYS A CA 1
ATOM 3723 C C . LYS A 1 467 ? 26.956 -11.410 3.802 1.00 98.31 467 LYS A C 1
ATOM 3725 O O . LYS A 1 467 ? 28.126 -11.586 3.456 1.00 98.31 467 LYS A O 1
ATOM 3730 N N . LYS A 1 468 ? 25.928 -11.937 3.125 1.00 98.31 468 LYS A N 1
ATOM 3731 C CA . LYS A 1 468 ? 26.089 -12.732 1.893 1.00 98.31 468 LYS A CA 1
ATOM 3732 C C . LYS A 1 468 ? 26.594 -11.866 0.740 1.00 98.31 468 LYS A C 1
ATOM 3734 O O . LYS A 1 468 ? 27.551 -12.274 0.084 1.00 98.31 468 LYS A O 1
ATOM 3739 N N . LEU A 1 469 ? 26.050 -10.659 0.560 1.00 97.50 469 LEU A N 1
ATOM 3740 C CA . LEU A 1 469 ? 26.554 -9.686 -0.418 1.00 97.50 469 LEU A CA 1
ATOM 3741 C C . LEU A 1 469 ? 28.012 -9.289 -0.133 1.00 97.50 469 LEU A C 1
ATOM 3743 O O . LEU A 1 469 ? 28.851 -9.369 -1.028 1.00 97.50 469 LEU A O 1
ATOM 3747 N N . ALA A 1 470 ? 28.359 -8.974 1.121 1.00 97.12 470 ALA A N 1
ATOM 3748 C CA . ALA A 1 470 ? 29.734 -8.637 1.513 1.00 97.12 470 ALA A CA 1
ATOM 3749 C C . ALA A 1 470 ? 30.734 -9.786 1.274 1.00 97.12 470 ALA A C 1
ATOM 3751 O O . ALA A 1 470 ? 31.923 -9.544 1.063 1.00 97.12 470 ALA A O 1
ATOM 3752 N N . LYS A 1 471 ? 30.276 -11.046 1.309 1.00 97.25 471 LYS A N 1
ATOM 3753 C CA . LYS A 1 471 ? 31.090 -12.212 0.936 1.00 97.25 471 LYS A CA 1
ATOM 3754 C C . LYS A 1 471 ? 31.203 -12.362 -0.586 1.00 97.25 471 LYS A C 1
ATOM 3756 O O . LYS A 1 471 ? 32.292 -12.656 -1.077 1.00 97.25 471 LYS A O 1
ATOM 3761 N N . LEU A 1 472 ? 30.111 -12.157 -1.324 1.00 96.12 472 LEU A N 1
ATOM 3762 C CA . LEU A 1 472 ? 30.081 -12.232 -2.788 1.00 96.12 472 LEU A CA 1
ATOM 3763 C C . LEU A 1 472 ? 31.021 -11.194 -3.416 1.00 96.12 472 LEU A C 1
ATOM 3765 O O . LEU A 1 472 ? 31.878 -11.563 -4.217 1.00 96.12 472 LEU A O 1
ATOM 3769 N N . ALA A 1 473 ? 30.943 -9.938 -2.967 1.00 95.69 473 ALA A N 1
ATOM 3770 C CA . ALA A 1 473 ? 31.811 -8.847 -3.411 1.00 95.69 473 ALA A CA 1
ATOM 3771 C C . ALA A 1 473 ? 33.306 -9.192 -3.277 1.00 95.69 473 ALA A C 1
ATOM 3773 O O . ALA A 1 473 ? 34.090 -8.977 -4.194 1.00 95.69 473 ALA A O 1
ATOM 3774 N N . LYS A 1 474 ? 33.700 -9.816 -2.160 1.00 93.94 474 LYS A N 1
ATOM 3775 C CA . LYS A 1 474 ? 35.086 -10.252 -1.900 1.00 93.94 474 LYS A CA 1
ATOM 3776 C C . LYS A 1 474 ? 35.510 -11.502 -2.672 1.00 93.94 474 LYS A C 1
ATOM 3778 O O . LYS A 1 474 ? 36.697 -11.814 -2.704 1.00 93.94 474 LYS A O 1
ATOM 3783 N N . THR A 1 475 ? 34.554 -12.228 -3.247 1.00 94.00 475 THR A N 1
ATOM 3784 C CA . THR A 1 475 ? 34.804 -13.421 -4.069 1.00 94.00 475 THR A CA 1
ATOM 3785 C C . THR A 1 475 ? 35.001 -13.037 -5.538 1.00 94.00 475 THR A C 1
ATOM 3787 O O . THR A 1 475 ? 35.851 -13.612 -6.212 1.00 94.00 475 THR A O 1
ATOM 3790 N N . PHE A 1 476 ? 34.265 -12.035 -6.026 1.00 91.94 476 PHE A N 1
ATOM 3791 C CA . PHE A 1 476 ? 34.480 -11.447 -7.346 1.00 91.94 476 PHE A CA 1
ATOM 3792 C C . PHE A 1 476 ? 35.790 -10.646 -7.363 1.00 91.94 476 PHE A C 1
ATOM 3794 O O . PHE A 1 476 ? 35.971 -9.734 -6.562 1.00 91.94 476 PHE A O 1
ATOM 3801 N N . SER A 1 477 ? 36.737 -10.997 -8.237 1.00 89.31 477 SER A N 1
ATOM 3802 C CA . SER A 1 477 ? 38.039 -10.318 -8.311 1.00 89.31 477 SER A CA 1
ATOM 3803 C C . SER A 1 477 ? 38.593 -10.358 -9.744 1.00 89.31 477 SER A C 1
ATOM 3805 O O . SER A 1 477 ? 39.326 -11.287 -10.086 1.00 89.31 477 SER A O 1
ATOM 3807 N N . PRO A 1 478 ? 38.243 -9.380 -10.603 1.00 90.94 478 PRO A N 1
ATOM 3808 C CA . PRO A 1 478 ? 38.533 -9.416 -12.042 1.00 90.94 478 PRO A CA 1
ATOM 3809 C C . PRO A 1 478 ? 39.991 -9.036 -12.379 1.00 90.94 478 PRO A C 1
ATOM 3811 O O . PRO A 1 478 ? 40.238 -8.152 -13.189 1.00 90.94 478 PRO A O 1
ATOM 3814 N N . LYS A 1 479 ? 40.972 -9.663 -11.717 1.00 90.00 479 LYS A N 1
ATOM 3815 C CA . LYS A 1 479 ? 42.406 -9.297 -11.753 1.00 90.00 479 LYS A CA 1
ATOM 3816 C C . LYS A 1 479 ? 43.110 -9.523 -13.091 1.00 90.00 479 LYS A C 1
ATOM 3818 O O . LYS A 1 479 ? 44.165 -8.936 -13.316 1.00 90.00 479 LYS A O 1
ATOM 3823 N N . GLU A 1 480 ? 42.588 -10.427 -13.910 1.00 91.38 480 GLU A N 1
ATOM 3824 C CA . GLU A 1 480 ? 43.186 -10.800 -15.198 1.00 91.38 480 GLU A CA 1
ATOM 3825 C C . GLU A 1 480 ? 42.767 -9.836 -16.319 1.00 91.38 480 GLU A C 1
ATOM 3827 O O . GLU A 1 480 ? 43.500 -9.683 -17.297 1.00 91.38 480 GLU A O 1
ATOM 3832 N N . GLU A 1 481 ? 41.643 -9.138 -16.121 1.00 94.75 481 GLU A N 1
ATOM 3833 C CA . GLU A 1 481 ? 41.092 -8.146 -17.041 1.00 94.75 481 GLU A CA 1
ATOM 3834 C C . GLU A 1 481 ? 41.936 -6.858 -17.081 1.00 94.75 481 GLU A C 1
ATOM 3836 O O . GLU A 1 481 ? 42.674 -6.537 -16.142 1.00 94.75 481 GLU A O 1
ATOM 3841 N N . ILE A 1 482 ? 41.823 -6.099 -18.170 1.00 93.44 482 ILE A N 1
ATOM 3842 C CA . ILE A 1 482 ? 42.549 -4.841 -18.395 1.00 93.44 482 ILE A CA 1
ATOM 3843 C C . ILE A 1 482 ? 41.634 -3.717 -18.910 1.00 93.44 482 ILE A C 1
ATOM 3845 O O . ILE A 1 482 ? 40.429 -3.891 -19.072 1.00 93.44 482 ILE A O 1
ATOM 3849 N N . GLY A 1 483 ? 42.218 -2.534 -19.119 1.00 94.38 483 GLY A N 1
ATOM 3850 C CA . GLY A 1 483 ? 41.536 -1.397 -19.734 1.00 94.38 483 GLY A CA 1
ATOM 3851 C C . GLY A 1 483 ? 40.397 -0.803 -18.902 1.00 94.38 483 GLY A C 1
ATOM 3852 O O . GLY A 1 483 ? 40.343 -0.917 -17.678 1.00 94.38 483 GLY A O 1
ATOM 3853 N N . SER A 1 484 ? 39.487 -0.137 -19.597 1.00 95.56 484 SER A N 1
ATOM 3854 C CA . SER A 1 484 ? 38.301 0.518 -19.051 1.00 95.56 484 SER A CA 1
ATOM 3855 C C . SER A 1 484 ? 37.214 -0.473 -18.611 1.00 95.56 484 SER A C 1
ATOM 3857 O O . SER A 1 484 ? 36.464 -0.182 -17.676 1.00 95.56 484 SER A O 1
ATOM 3859 N N . LEU A 1 485 ? 37.150 -1.676 -19.197 1.00 95.25 485 LEU A N 1
ATOM 3860 C CA . LEU A 1 485 ? 36.303 -2.760 -18.692 1.00 95.25 485 LEU A CA 1
ATOM 3861 C C . LEU A 1 485 ? 36.727 -3.183 -17.277 1.00 95.25 485 LEU A C 1
ATOM 3863 O O . LEU A 1 485 ? 35.886 -3.242 -16.377 1.00 95.25 485 LEU A O 1
ATOM 3867 N N . ARG A 1 486 ? 38.031 -3.390 -17.039 1.00 95.44 486 ARG A N 1
ATOM 3868 C CA . ARG A 1 486 ? 38.596 -3.704 -15.710 1.00 95.44 486 ARG A CA 1
ATOM 3869 C C . ARG A 1 486 ? 38.195 -2.680 -14.644 1.00 95.44 486 ARG A C 1
ATOM 3871 O O . ARG A 1 486 ? 37.867 -3.081 -13.525 1.00 95.44 486 ARG A O 1
ATOM 3878 N N . GLU A 1 487 ? 38.191 -1.389 -14.979 1.00 95.69 487 GLU A N 1
ATOM 3879 C CA . GLU A 1 487 ? 37.763 -0.318 -14.066 1.00 95.69 487 GLU A CA 1
ATOM 3880 C C . GLU A 1 487 ? 36.276 -0.430 -13.698 1.00 95.69 487 GLU A C 1
ATOM 3882 O O . GLU A 1 487 ? 35.926 -0.350 -12.517 1.00 95.69 487 GLU A O 1
ATOM 3887 N N . SER A 1 488 ? 35.406 -0.694 -14.677 1.00 96.62 488 SER A N 1
ATOM 3888 C CA . SER A 1 488 ? 33.965 -0.869 -14.450 1.00 96.62 488 SER A CA 1
ATOM 3889 C C . SER A 1 488 ? 33.619 -2.144 -13.680 1.00 96.62 488 SER A C 1
ATOM 3891 O O . SER A 1 488 ? 32.738 -2.115 -12.817 1.00 96.62 488 SER A O 1
ATOM 3893 N N . LEU A 1 489 ? 34.348 -3.244 -13.887 1.00 96.31 489 LEU A N 1
ATOM 3894 C CA . LEU A 1 489 ? 34.190 -4.442 -13.055 1.00 96.31 489 LEU A CA 1
ATOM 3895 C C . LEU A 1 489 ? 34.635 -4.188 -11.596 1.00 96.31 489 LEU A C 1
ATOM 3897 O O . LEU A 1 489 ? 34.004 -4.681 -10.659 1.00 96.31 489 LEU A O 1
ATOM 3901 N N . ASP A 1 490 ? 35.657 -3.356 -11.374 1.00 96.06 490 ASP A N 1
ATOM 3902 C CA . ASP A 1 490 ? 36.027 -2.885 -10.032 1.00 96.06 490 ASP A CA 1
ATOM 3903 C C . ASP A 1 490 ? 34.986 -1.928 -9.417 1.00 96.06 490 ASP A C 1
ATOM 3905 O O . ASP A 1 490 ? 34.893 -1.846 -8.191 1.00 96.06 490 ASP A O 1
ATOM 3909 N N . VAL A 1 491 ? 34.197 -1.196 -10.216 1.00 96.75 491 VAL A N 1
ATOM 3910 C CA . VAL A 1 491 ? 33.034 -0.433 -9.717 1.00 96.75 491 VAL A CA 1
ATOM 3911 C C . VAL A 1 491 ? 31.921 -1.381 -9.276 1.00 96.75 491 VAL A C 1
ATOM 3913 O O . VAL A 1 491 ? 31.444 -1.244 -8.151 1.00 96.75 491 VAL A O 1
ATOM 3916 N N . ILE A 1 492 ? 31.583 -2.400 -10.075 1.00 95.81 492 ILE A N 1
ATOM 3917 C CA . ILE A 1 492 ? 30.609 -3.440 -9.690 1.00 95.81 492 ILE A CA 1
ATOM 3918 C C . ILE A 1 492 ? 30.993 -4.072 -8.342 1.00 95.81 492 ILE A C 1
ATOM 3920 O O . ILE A 1 492 ? 30.148 -4.186 -7.453 1.00 95.81 492 ILE A O 1
ATOM 3924 N N . GLN A 1 493 ? 32.273 -4.405 -8.133 1.00 95.94 493 GLN A N 1
ATOM 3925 C CA . GLN A 1 493 ? 32.738 -4.951 -6.854 1.00 95.94 493 GLN A CA 1
ATOM 3926 C C . GLN A 1 493 ? 32.467 -4.001 -5.666 1.00 95.94 493 GLN A C 1
ATOM 3928 O O . GLN A 1 493 ? 31.974 -4.435 -4.621 1.00 95.94 493 GLN A O 1
ATOM 3933 N N . LYS A 1 494 ? 32.767 -2.704 -5.826 1.00 96.50 494 LYS A N 1
ATOM 3934 C CA . LYS A 1 494 ? 32.592 -1.673 -4.784 1.00 96.50 494 LYS A CA 1
ATOM 3935 C C . LYS A 1 494 ? 31.120 -1.413 -4.474 1.00 96.50 494 LYS A C 1
ATOM 3937 O O . LYS A 1 494 ? 30.766 -1.274 -3.306 1.00 96.50 494 LYS A O 1
ATOM 3942 N N . GLU A 1 495 ? 30.262 -1.385 -5.488 1.00 96.81 495 GLU A N 1
ATOM 3943 C CA . GLU A 1 495 ? 28.825 -1.154 -5.316 1.00 96.81 495 GLU A CA 1
ATOM 3944 C C . GLU A 1 495 ? 28.114 -2.360 -4.677 1.00 96.81 495 GLU A C 1
ATOM 3946 O O . GLU A 1 495 ? 27.208 -2.178 -3.860 1.00 96.81 495 GLU A O 1
ATOM 3951 N N . LEU A 1 496 ? 28.593 -3.591 -4.910 1.00 96.06 496 LEU A N 1
ATOM 3952 C CA . LEU A 1 496 ? 28.174 -4.759 -4.125 1.00 96.06 496 LEU A CA 1
ATOM 3953 C C . LEU A 1 496 ? 28.585 -4.640 -2.641 1.00 96.06 496 LEU A C 1
ATOM 3955 O O . LEU A 1 496 ? 27.786 -4.982 -1.767 1.00 96.06 496 LEU A O 1
ATOM 3959 N N . GLU A 1 497 ? 29.783 -4.127 -2.319 1.00 96.88 497 GLU A N 1
ATOM 3960 C CA . GLU A 1 497 ? 30.163 -3.835 -0.921 1.00 96.88 497 GLU A CA 1
ATOM 3961 C C . GLU A 1 497 ? 29.358 -2.671 -0.307 1.00 96.88 497 GLU A C 1
ATOM 3963 O O . GLU A 1 497 ? 29.077 -2.686 0.896 1.00 96.88 497 GLU A O 1
ATOM 3968 N N . ALA A 1 498 ? 28.972 -1.670 -1.104 1.00 96.69 498 ALA A N 1
ATOM 3969 C CA . ALA A 1 498 ? 28.139 -0.553 -0.660 1.00 96.69 498 ALA A CA 1
ATOM 3970 C C . ALA A 1 498 ? 26.716 -1.023 -0.317 1.00 96.69 498 ALA A C 1
ATOM 3972 O O . ALA A 1 498 ? 26.264 -0.817 0.811 1.00 96.69 498 ALA A O 1
ATOM 3973 N N . THR A 1 499 ? 26.072 -1.747 -1.235 1.00 96.75 499 THR A N 1
ATOM 3974 C CA . THR A 1 499 ? 24.758 -2.392 -1.050 1.00 96.75 499 THR A CA 1
ATOM 3975 C C . THR A 1 499 ? 24.775 -3.305 0.181 1.00 96.75 499 THR A C 1
ATOM 3977 O O . THR A 1 499 ? 23.928 -3.205 1.069 1.00 96.75 499 THR A O 1
ATOM 3980 N N . ALA A 1 500 ? 25.813 -4.138 0.325 1.00 98.19 500 ALA A N 1
ATOM 3981 C CA . ALA A 1 500 ? 25.986 -4.989 1.501 1.00 98.19 500 ALA A CA 1
ATOM 3982 C C . ALA A 1 500 ? 25.989 -4.202 2.826 1.00 98.19 500 ALA A C 1
ATOM 3984 O O . ALA A 1 500 ? 25.415 -4.659 3.816 1.00 98.19 500 ALA A O 1
ATOM 3985 N N . ARG A 1 501 ? 26.613 -3.015 2.851 1.00 98.12 501 ARG A N 1
ATOM 3986 C CA . ARG A 1 501 ? 26.632 -2.129 4.024 1.00 98.12 501 ARG A CA 1
ATOM 3987 C C . ARG A 1 501 ? 25.264 -1.493 4.285 1.00 98.12 501 ARG A C 1
ATOM 3989 O O . ARG A 1 501 ? 24.841 -1.493 5.437 1.00 98.12 501 ARG A O 1
ATOM 3996 N N . VAL A 1 502 ? 24.548 -1.048 3.248 1.00 97.25 502 VAL A N 1
ATOM 3997 C CA . VAL A 1 502 ? 23.179 -0.498 3.362 1.00 97.25 502 VAL A CA 1
ATOM 3998 C C . VAL A 1 502 ? 22.244 -1.483 4.074 1.00 97.25 502 VAL A C 1
ATOM 4000 O O . VAL A 1 502 ? 21.568 -1.100 5.029 1.00 97.25 502 VAL A O 1
ATOM 4003 N N . HIS A 1 503 ? 22.259 -2.763 3.693 1.00 98.06 503 HIS A N 1
ATOM 4004 C CA . HIS A 1 503 ? 21.417 -3.786 4.329 1.00 98.06 503 HIS A CA 1
ATOM 4005 C C . HIS A 1 503 ? 21.846 -4.143 5.768 1.00 98.06 503 HIS A C 1
ATOM 4007 O O . HIS A 1 503 ? 20.994 -4.401 6.622 1.00 98.06 503 HIS A O 1
ATOM 4013 N N . LEU A 1 504 ? 23.146 -4.093 6.087 1.00 98.50 504 LEU A N 1
ATOM 4014 C CA . LEU A 1 504 ? 23.637 -4.254 7.466 1.00 98.50 504 LEU A CA 1
ATOM 4015 C C . LEU A 1 504 ? 23.226 -3.074 8.365 1.00 98.50 504 LEU A C 1
ATOM 4017 O O . LEU A 1 504 ? 22.778 -3.284 9.497 1.00 98.50 504 LEU A O 1
ATOM 4021 N N . ASP A 1 505 ? 23.320 -1.845 7.858 1.00 97.88 505 ASP A N 1
ATOM 4022 C CA . ASP A 1 505 ? 22.897 -0.636 8.570 1.00 97.88 505 ASP A CA 1
ATOM 4023 C C . ASP A 1 505 ? 21.369 -0.595 8.743 1.00 97.88 505 ASP A C 1
ATOM 4025 O O . ASP A 1 505 ? 20.879 -0.222 9.812 1.00 97.88 505 ASP A O 1
ATOM 4029 N N . LEU A 1 506 ? 20.604 -1.062 7.749 1.00 97.81 506 LEU A N 1
ATOM 4030 C CA . LEU A 1 506 ? 19.154 -1.263 7.834 1.00 97.81 506 LEU A CA 1
ATOM 4031 C C . LEU A 1 506 ? 18.782 -2.275 8.929 1.00 97.81 506 LEU A C 1
ATOM 4033 O O . LEU A 1 506 ? 17.933 -1.983 9.773 1.00 97.81 506 LEU A O 1
ATOM 4037 N N . ALA A 1 507 ? 19.438 -3.438 8.961 1.00 98.56 507 ALA A N 1
ATOM 4038 C CA . ALA A 1 507 ? 19.235 -4.441 10.003 1.00 98.56 507 ALA A CA 1
ATOM 4039 C C . ALA A 1 507 ? 19.529 -3.877 11.405 1.00 98.56 507 ALA A C 1
ATOM 4041 O O . ALA A 1 507 ? 18.750 -4.073 12.341 1.00 98.56 507 ALA A O 1
ATOM 4042 N N . SER A 1 508 ? 20.622 -3.122 11.541 1.00 98.50 508 SER A N 1
ATOM 4043 C CA . SER A 1 508 ? 20.981 -2.414 12.774 1.00 98.50 508 SER A CA 1
ATOM 4044 C C . SER A 1 508 ? 19.915 -1.383 13.173 1.00 98.50 508 SER A C 1
ATOM 4046 O O . SER A 1 508 ? 19.464 -1.364 14.321 1.00 98.50 508 SER A O 1
ATOM 4048 N N . ALA A 1 509 ? 19.432 -0.579 12.220 1.00 97.81 509 ALA A N 1
ATOM 4049 C CA . ALA A 1 509 ? 18.406 0.433 12.451 1.00 97.81 509 ALA A CA 1
ATOM 4050 C C . ALA A 1 509 ? 17.069 -0.175 12.904 1.00 97.81 509 ALA A C 1
ATOM 4052 O O . ALA A 1 509 ? 16.476 0.333 13.854 1.00 97.81 509 ALA A O 1
ATOM 4053 N N . ILE A 1 510 ? 16.621 -1.289 12.312 1.00 98.25 510 ILE A N 1
ATOM 4054 C CA . ILE A 1 510 ? 15.400 -1.991 12.749 1.00 98.25 510 ILE A CA 1
ATOM 4055 C C . ILE A 1 510 ? 15.544 -2.456 14.210 1.00 98.25 510 ILE A C 1
ATOM 4057 O O . ILE A 1 510 ? 14.658 -2.198 15.028 1.00 98.25 510 IL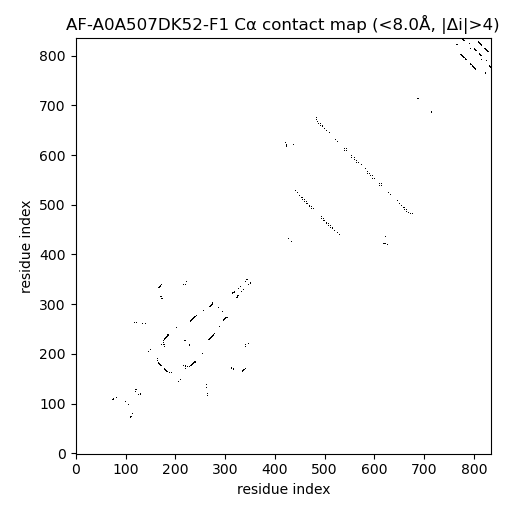E A O 1
ATOM 4061 N N . LYS A 1 511 ? 16.682 -3.065 14.572 1.00 98.06 511 LYS A N 1
ATOM 4062 C CA . LYS A 1 511 ? 16.952 -3.540 15.943 1.00 98.06 511 LYS A CA 1
ATOM 4063 C C . LYS A 1 511 ? 17.001 -2.392 16.959 1.00 98.06 511 LYS A C 1
ATOM 4065 O O . LYS A 1 511 ? 16.420 -2.480 18.040 1.00 98.06 511 LYS A O 1
ATOM 4070 N N . VAL A 1 512 ? 17.701 -1.307 16.628 1.00 97.69 512 VAL A N 1
ATOM 4071 C CA . VAL A 1 512 ? 17.969 -0.196 17.558 1.00 97.69 512 VAL A CA 1
ATOM 4072 C C . VAL A 1 512 ? 16.800 0.787 17.663 1.00 97.69 512 VAL A C 1
ATOM 4074 O O . VAL A 1 512 ? 16.509 1.247 18.763 1.00 97.69 512 VAL A O 1
ATOM 4077 N N . GLN A 1 513 ? 16.128 1.110 16.556 1.00 95.38 513 GLN A N 1
ATOM 4078 C CA . GLN A 1 513 ? 15.101 2.160 16.509 1.00 95.38 513 GLN A CA 1
ATOM 4079 C C . GLN A 1 513 ? 13.673 1.624 16.682 1.00 95.38 513 GLN A C 1
ATOM 4081 O O . GLN A 1 513 ? 12.789 2.393 17.058 1.00 95.38 513 GLN A O 1
ATOM 4086 N N . LEU A 1 514 ? 13.430 0.333 16.411 1.00 97.06 514 LEU A N 1
ATOM 4087 C CA . LEU A 1 514 ? 12.087 -0.263 16.423 1.00 97.06 514 LEU A CA 1
ATOM 4088 C C . LEU A 1 514 ? 11.969 -1.422 17.425 1.00 97.06 514 LEU A C 1
ATOM 4090 O O . LEU A 1 514 ? 11.141 -1.354 18.329 1.00 97.06 514 LEU A O 1
ATOM 4094 N N . GLU A 1 515 ? 12.801 -2.462 17.300 1.00 97.56 515 GLU A N 1
ATOM 4095 C CA . GLU A 1 515 ? 12.688 -3.693 18.103 1.00 97.56 515 GLU A CA 1
ATOM 4096 C C . GLU A 1 515 ? 12.904 -3.439 19.605 1.00 97.56 515 GLU A C 1
ATOM 4098 O O . GLU A 1 515 ? 12.046 -3.783 20.422 1.00 97.56 515 GLU A O 1
ATOM 4103 N N . ARG A 1 516 ? 14.035 -2.829 19.994 1.00 97.44 516 ARG A N 1
ATOM 4104 C CA . ARG A 1 516 ? 14.339 -2.577 21.416 1.00 97.44 516 ARG A CA 1
ATOM 4105 C C . ARG A 1 516 ? 13.345 -1.599 22.058 1.00 97.44 516 ARG A C 1
ATOM 4107 O O . ARG A 1 516 ? 12.744 -1.991 23.058 1.00 97.44 516 ARG A O 1
ATOM 4114 N N . PRO A 1 517 ? 13.053 -0.412 21.480 1.00 97.25 517 PRO A N 1
ATOM 4115 C CA . PRO A 1 517 ? 12.129 0.530 22.109 1.00 97.25 517 PRO A CA 1
ATOM 4116 C C . PRO A 1 517 ? 10.695 -0.019 22.232 1.00 97.25 517 PRO A C 1
ATOM 4118 O O . PRO A 1 517 ? 9.992 0.312 23.188 1.00 97.25 517 PRO A O 1
ATOM 4121 N N . LEU A 1 518 ? 10.268 -0.908 21.321 1.00 96.50 518 LEU A N 1
ATOM 4122 C CA . LEU A 1 518 ? 8.995 -1.626 21.445 1.00 96.50 518 LEU A CA 1
ATOM 4123 C C . LEU A 1 518 ? 9.005 -2.623 22.614 1.00 96.50 518 LEU A C 1
ATOM 4125 O O . LEU A 1 518 ? 8.060 -2.640 23.404 1.00 96.50 518 LEU A O 1
ATOM 4129 N N . ASN A 1 519 ? 10.066 -3.422 22.763 1.00 97.25 519 ASN A N 1
ATOM 4130 C CA . ASN A 1 519 ? 10.220 -4.332 23.903 1.00 97.25 519 ASN A CA 1
ATOM 4131 C C . ASN A 1 519 ? 10.232 -3.575 25.243 1.00 97.25 519 ASN A C 1
ATOM 4133 O O . ASN A 1 519 ? 9.563 -3.991 26.192 1.00 97.25 519 ASN A O 1
ATOM 4137 N N . ASP A 1 520 ? 10.943 -2.450 25.324 1.00 96.56 520 ASP A N 1
ATOM 4138 C CA . ASP A 1 520 ? 11.014 -1.618 26.530 1.00 96.56 520 ASP A CA 1
ATOM 4139 C C . ASP A 1 520 ? 9.634 -1.055 26.909 1.00 96.56 520 ASP A C 1
ATOM 4141 O O . ASP A 1 520 ? 9.211 -1.154 28.068 1.00 96.56 520 ASP A O 1
ATOM 4145 N N . LEU A 1 521 ? 8.875 -0.556 25.924 1.00 95.00 521 LEU A N 1
ATOM 4146 C CA . LEU A 1 521 ? 7.489 -0.123 26.114 1.00 95.00 521 LEU A CA 1
ATOM 4147 C C . LEU A 1 521 ? 6.608 -1.274 26.622 1.00 95.00 521 LEU A C 1
ATOM 4149 O O . LEU A 1 521 ? 5.943 -1.136 27.650 1.00 95.00 521 LEU A O 1
ATOM 4153 N N . VAL A 1 522 ? 6.621 -2.421 25.938 1.00 95.88 522 VAL A N 1
ATOM 4154 C CA . VAL A 1 522 ? 5.820 -3.609 26.282 1.00 95.88 522 VAL A CA 1
ATOM 4155 C C . VAL A 1 522 ? 6.103 -4.079 27.715 1.00 95.88 522 VAL A C 1
ATOM 4157 O O . VAL A 1 522 ? 5.166 -4.361 28.472 1.00 95.88 522 VAL A O 1
ATOM 4160 N N . ASN A 1 523 ? 7.371 -4.102 28.132 1.00 95.94 523 ASN A N 1
ATOM 4161 C CA . ASN A 1 523 ? 7.779 -4.482 29.486 1.00 95.94 523 ASN A CA 1
ATOM 4162 C C . ASN A 1 523 ? 7.362 -3.449 30.547 1.00 95.94 523 ASN A C 1
ATOM 4164 O O . ASN A 1 523 ? 6.838 -3.826 31.606 1.00 95.94 523 ASN A O 1
ATOM 4168 N N . SER A 1 524 ? 7.507 -2.155 30.248 1.00 96.38 524 SER A N 1
ATOM 4169 C CA . SER A 1 524 ? 7.055 -1.057 31.109 1.00 96.38 524 SER A CA 1
ATOM 4170 C C . SER A 1 524 ? 5.537 -1.105 31.338 1.00 96.38 524 SER A C 1
ATOM 4172 O O . SER A 1 524 ? 5.076 -1.251 32.476 1.00 96.38 524 SER A O 1
ATOM 4174 N N . GLN A 1 525 ? 4.737 -1.126 30.263 1.00 96.94 525 GLN A N 1
ATOM 4175 C CA . GLN A 1 525 ? 3.273 -1.204 30.356 1.00 96.94 525 GLN A CA 1
ATOM 4176 C C . GLN A 1 525 ? 2.803 -2.481 31.069 1.00 96.94 525 GLN A C 1
ATOM 4178 O O . GLN A 1 525 ? 1.878 -2.448 31.886 1.00 96.94 525 GLN A O 1
ATOM 4183 N N . SER A 1 526 ? 3.467 -3.614 30.810 1.00 96.50 526 SER A N 1
ATOM 4184 C CA . SER A 1 526 ? 3.181 -4.894 31.467 1.00 96.50 526 SER A CA 1
ATOM 4185 C C . SER A 1 526 ? 3.360 -4.825 32.990 1.00 96.50 526 SER A C 1
ATOM 4187 O O . SER A 1 526 ? 2.592 -5.458 33.728 1.00 96.50 526 SER A O 1
ATOM 4189 N N . THR A 1 527 ? 4.327 -4.032 33.459 1.00 97.12 527 THR A N 1
ATOM 4190 C CA . THR A 1 527 ? 4.617 -3.797 34.880 1.00 97.12 527 THR A CA 1
ATOM 4191 C C . THR A 1 527 ? 3.596 -2.850 35.511 1.00 97.12 527 THR A C 1
ATOM 4193 O O . THR A 1 527 ? 2.994 -3.201 36.528 1.00 97.12 527 THR A O 1
ATOM 4196 N N . ILE A 1 528 ? 3.304 -1.710 34.872 1.00 96.88 528 ILE A N 1
ATOM 4197 C CA . ILE A 1 528 ? 2.316 -0.732 35.367 1.00 96.88 528 ILE A CA 1
ATOM 4198 C C . ILE A 1 528 ? 0.929 -1.383 35.504 1.00 96.88 528 ILE A C 1
ATOM 4200 O O . ILE A 1 528 ? 0.299 -1.284 36.559 1.00 96.88 528 ILE A O 1
ATOM 4204 N N . ARG A 1 529 ? 0.486 -2.147 34.493 1.00 97.06 529 ARG A N 1
ATOM 4205 C CA . ARG A 1 529 ? -0.774 -2.915 34.527 1.00 97.06 529 ARG A CA 1
ATOM 4206 C C . ARG A 1 529 ? -0.833 -3.897 35.706 1.00 97.06 529 ARG A C 1
ATOM 4208 O O . ARG A 1 529 ? -1.867 -3.991 36.362 1.00 97.06 529 ARG A O 1
ATOM 4215 N N . LYS A 1 530 ? 0.256 -4.630 35.997 1.00 97.69 530 LYS A N 1
ATOM 4216 C CA . LYS A 1 530 ? 0.319 -5.551 37.155 1.00 97.69 530 LYS A CA 1
ATOM 4217 C C . LYS A 1 530 ? 0.145 -4.797 38.480 1.00 97.69 530 LYS A C 1
ATOM 4219 O O . LYS A 1 530 ? -0.573 -5.280 39.355 1.00 97.69 530 LYS A O 1
ATOM 4224 N N . GLY A 1 531 ? 0.759 -3.618 38.606 1.00 97.50 531 GLY A N 1
ATOM 4225 C CA . GLY A 1 531 ? 0.595 -2.734 39.762 1.00 97.50 531 GLY A CA 1
ATOM 4226 C C . GLY A 1 531 ? -0.859 -2.303 39.960 1.00 97.50 531 GLY A C 1
ATOM 4227 O O . GLY A 1 531 ? -1.432 -2.563 41.016 1.00 97.50 531 GLY A O 1
ATOM 4228 N N . GLN A 1 532 ? -1.479 -1.735 38.920 1.00 97.44 532 GLN A N 1
ATOM 4229 C CA . GLN A 1 532 ? -2.879 -1.288 38.960 1.00 97.44 532 GLN A CA 1
ATOM 4230 C C . GLN A 1 532 ? -3.848 -2.432 39.301 1.00 97.44 532 GLN A C 1
ATOM 4232 O O . GLN A 1 532 ? -4.694 -2.283 40.180 1.00 97.44 532 GLN A O 1
ATOM 4237 N N . ASN A 1 533 ? -3.674 -3.611 38.695 1.00 96.81 533 ASN A N 1
ATOM 4238 C CA . ASN A 1 533 ? -4.488 -4.786 39.012 1.00 96.81 533 ASN A CA 1
ATOM 4239 C C . ASN A 1 533 ? -4.387 -5.197 40.496 1.00 96.81 533 ASN A C 1
ATOM 4241 O O . ASN A 1 533 ? -5.404 -5.440 41.138 1.00 96.81 533 ASN A O 1
ATOM 4245 N N . SER A 1 534 ? -3.176 -5.212 41.068 1.00 97.75 534 SER A N 1
ATOM 4246 C CA . SER A 1 534 ? -2.944 -5.556 42.484 1.00 97.75 534 SER A CA 1
ATOM 4247 C C . SER A 1 534 ? -3.562 -4.551 43.470 1.00 97.75 534 SER A C 1
ATOM 4249 O O . SER A 1 534 ? -3.929 -4.926 44.589 1.00 97.75 534 SER A O 1
ATOM 4251 N N . ILE A 1 535 ? -3.691 -3.282 43.069 1.00 97.62 535 ILE A N 1
ATOM 4252 C CA . ILE A 1 535 ? -4.374 -2.240 43.849 1.00 97.62 535 ILE A CA 1
ATOM 4253 C C . ILE A 1 535 ? -5.888 -2.493 43.830 1.00 97.62 535 ILE A C 1
ATOM 4255 O O . ILE A 1 535 ? -6.483 -2.697 44.891 1.00 97.62 535 ILE A O 1
ATOM 4259 N N . VAL A 1 536 ? -6.499 -2.573 42.641 1.00 97.12 536 VAL A N 1
ATOM 4260 C CA . VAL A 1 536 ? -7.959 -2.735 42.516 1.00 97.12 536 VAL A CA 1
ATOM 4261 C C . VAL A 1 536 ? -8.433 -4.071 43.085 1.00 97.12 536 VAL A C 1
ATOM 4263 O O . VAL A 1 536 ? -9.419 -4.087 43.818 1.00 97.12 536 VAL A O 1
ATOM 4266 N N . GLU A 1 537 ? -7.730 -5.183 42.838 1.00 96.38 537 GLU A N 1
ATOM 4267 C CA . GLU A 1 537 ? -8.074 -6.484 43.433 1.00 96.38 537 GLU A CA 1
ATOM 4268 C C . GLU A 1 537 ? -8.152 -6.417 44.964 1.00 96.38 537 GLU A C 1
ATOM 4270 O O . GLU A 1 537 ? -8.997 -7.073 45.574 1.00 96.38 537 GLU A O 1
ATOM 4275 N N . ARG A 1 538 ? -7.270 -5.641 45.603 1.00 97.81 538 ARG A N 1
ATOM 4276 C CA . ARG A 1 538 ? -7.242 -5.492 47.062 1.00 97.81 538 ARG A CA 1
ATOM 4277 C C . ARG A 1 538 ? -8.440 -4.688 47.553 1.00 97.81 538 ARG A C 1
ATOM 4279 O O . ARG A 1 538 ? -9.098 -5.115 48.498 1.00 97.81 538 ARG A O 1
ATOM 4286 N N . ALA A 1 539 ? -8.762 -3.581 46.885 1.00 96.00 539 ALA A N 1
ATOM 4287 C CA . ALA A 1 539 ? -9.950 -2.790 47.193 1.00 96.00 539 ALA A CA 1
ATOM 4288 C C . ALA A 1 539 ? -11.248 -3.592 46.966 1.00 96.00 539 ALA A C 1
ATOM 4290 O O . ALA A 1 539 ? -12.130 -3.590 47.821 1.00 96.00 539 ALA A O 1
ATOM 4291 N N . LEU A 1 540 ? -11.325 -4.366 45.878 1.00 94.88 540 LEU A N 1
ATOM 4292 C CA . LEU A 1 540 ? -12.445 -5.253 45.543 1.00 94.88 540 LEU A CA 1
ATOM 4293 C C . LEU A 1 540 ? -12.638 -6.384 46.572 1.00 94.88 540 LEU A C 1
ATOM 4295 O O . LEU A 1 540 ? -13.771 -6.697 46.952 1.00 94.88 540 LEU A O 1
ATOM 4299 N N . LYS A 1 541 ? -11.546 -6.967 47.084 1.00 96.19 541 LYS A N 1
ATOM 4300 C CA . LYS A 1 541 ? -11.590 -7.957 48.176 1.00 96.19 541 LYS A CA 1
ATOM 4301 C C . LYS A 1 541 ? -12.118 -7.329 49.475 1.00 96.19 541 LYS A C 1
ATOM 4303 O O . LYS A 1 541 ? -12.991 -7.918 50.113 1.00 96.19 541 LYS A O 1
ATOM 4308 N N . THR A 1 542 ? -11.690 -6.111 49.818 1.00 96.75 542 THR A N 1
ATOM 4309 C CA . THR A 1 542 ? -12.210 -5.355 50.977 1.00 96.75 542 THR A CA 1
ATOM 4310 C C . THR A 1 542 ? -13.694 -4.998 50.822 1.00 96.75 542 THR A C 1
ATOM 4312 O O . THR A 1 542 ? -14.482 -5.273 51.725 1.00 96.75 542 THR A O 1
ATOM 4315 N N . LYS A 1 543 ? -14.099 -4.462 49.662 1.00 95.44 543 LYS A N 1
ATOM 4316 C CA . LYS A 1 543 ? -15.493 -4.158 49.288 1.00 95.44 543 LYS A CA 1
ATOM 4317 C C . LYS A 1 543 ? -16.400 -5.382 49.448 1.00 95.44 543 LYS A C 1
ATOM 4319 O O . LYS A 1 543 ? -17.445 -5.302 50.097 1.00 95.44 543 LYS A O 1
ATOM 4324 N N . THR A 1 544 ? -15.980 -6.528 48.909 1.00 94.56 544 THR A N 1
ATOM 4325 C CA . THR A 1 544 ? -16.708 -7.804 49.016 1.00 94.56 544 THR A CA 1
ATOM 4326 C C . THR A 1 544 ? -16.842 -8.255 50.474 1.00 94.56 544 THR A C 1
ATOM 4328 O O . THR A 1 544 ? -17.942 -8.586 50.919 1.00 94.56 544 THR A O 1
ATOM 4331 N N . ALA A 1 545 ? -15.756 -8.214 51.253 1.00 95.44 545 ALA A N 1
ATOM 4332 C CA . ALA A 1 545 ? -15.775 -8.603 52.663 1.00 95.44 545 ALA A CA 1
ATOM 4333 C C . ALA A 1 545 ? -16.694 -7.704 53.515 1.00 95.44 545 ALA A C 1
ATOM 4335 O O . ALA A 1 545 ? -17.486 -8.219 54.307 1.00 95.44 545 ALA A O 1
ATOM 4336 N N . ALA A 1 546 ? -16.639 -6.381 53.320 1.00 94.19 546 ALA A N 1
ATOM 4337 C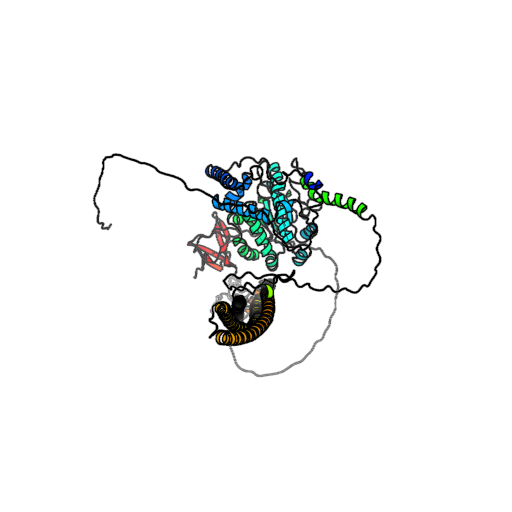 CA . ALA A 1 546 ? -17.510 -5.426 54.004 1.00 94.19 546 ALA A CA 1
ATOM 4338 C C . ALA A 1 546 ? -18.991 -5.652 53.648 1.00 94.19 546 ALA A C 1
ATOM 4340 O O . ALA A 1 546 ? -19.830 -5.746 54.542 1.00 94.19 546 ALA A O 1
ATOM 4341 N N . SER A 1 547 ? -19.295 -5.869 52.363 1.00 94.25 547 SER A N 1
ATOM 4342 C CA . SER A 1 547 ? -20.654 -6.167 51.882 1.00 94.25 547 SER A CA 1
ATOM 4343 C C . SER A 1 547 ? -21.256 -7.406 52.557 1.00 94.25 547 SER A C 1
ATOM 4345 O O . SER A 1 547 ? -22.403 -7.378 53.001 1.00 94.25 547 SER A O 1
ATOM 4347 N N . ILE A 1 548 ? -20.470 -8.481 52.700 1.00 95.31 548 ILE A N 1
ATOM 4348 C CA . ILE A 1 548 ? -20.896 -9.718 53.379 1.00 95.31 548 ILE A CA 1
ATOM 4349 C C . ILE A 1 548 ? -21.126 -9.482 54.882 1.00 95.31 548 ILE A C 1
ATOM 4351 O O . ILE A 1 548 ? -22.061 -10.044 55.456 1.00 95.31 548 ILE A O 1
ATOM 4355 N N . GLN A 1 549 ? -20.307 -8.653 55.538 1.00 94.44 549 GLN A N 1
ATOM 4356 C CA . GLN A 1 549 ? -20.513 -8.289 56.946 1.00 94.44 549 GLN A CA 1
ATOM 4357 C C . GLN A 1 549 ? -21.779 -7.441 57.138 1.00 94.44 549 GLN A C 1
ATOM 4359 O O . GLN A 1 549 ? -22.567 -7.730 58.036 1.00 94.44 549 GLN A O 1
ATOM 4364 N N . CYS A 1 550 ? -22.005 -6.458 56.266 1.00 95.88 550 CYS A N 1
ATOM 4365 C CA . CYS A 1 550 ? -23.179 -5.588 56.271 1.00 95.88 550 CYS A CA 1
ATOM 4366 C C . CYS A 1 550 ? -24.484 -6.369 56.066 1.00 95.88 550 CYS A C 1
ATOM 4368 O O . CYS A 1 550 ? -25.415 -6.236 56.860 1.00 95.88 550 CYS A O 1
ATOM 4370 N N . GLN A 1 551 ? -24.526 -7.274 55.083 1.00 95.25 551 GLN A N 1
ATOM 4371 C CA . GLN A 1 551 ? -25.686 -8.141 54.854 1.00 95.25 551 GLN A CA 1
ATOM 4372 C C . GLN A 1 551 ? -25.980 -9.045 56.070 1.00 95.25 551 GLN A C 1
ATOM 4374 O O . GLN A 1 551 ? -27.130 -9.156 56.489 1.00 95.25 551 GLN A O 1
ATOM 4379 N N . ARG A 1 552 ? -24.949 -9.610 56.717 1.00 96.44 552 ARG A N 1
ATOM 4380 C CA . ARG A 1 552 ? -25.113 -10.399 57.956 1.00 96.44 552 ARG A CA 1
ATOM 4381 C C . ARG A 1 552 ? -25.568 -9.562 59.157 1.00 96.44 552 ARG A C 1
ATOM 4383 O O . ARG A 1 552 ? -26.272 -10.079 60.022 1.00 96.44 552 ARG A O 1
ATOM 4390 N N . ALA A 1 553 ? -25.156 -8.299 59.255 1.00 95.50 553 ALA A N 1
ATOM 4391 C CA . ALA A 1 553 ? -25.615 -7.390 60.306 1.00 95.50 553 ALA A CA 1
ATOM 4392 C C . ALA A 1 553 ? -27.088 -7.001 60.094 1.00 95.50 553 ALA A C 1
ATOM 4394 O O . ALA A 1 553 ? -27.884 -7.087 61.030 1.00 95.50 553 ALA A O 1
ATOM 4395 N N . LYS A 1 554 ? -27.470 -6.705 58.846 1.00 96.38 554 LYS A N 1
ATOM 4396 C CA . LYS A 1 554 ? -28.857 -6.477 58.430 1.00 96.38 554 LYS A CA 1
ATOM 4397 C C . LYS A 1 554 ? -29.770 -7.651 58.792 1.00 96.38 554 LYS A C 1
ATOM 4399 O O . LYS A 1 554 ? -30.786 -7.447 59.444 1.00 96.38 554 LYS A O 1
ATOM 4404 N N . GLU A 1 555 ? -29.391 -8.877 58.431 1.00 97.12 555 GLU A N 1
ATOM 4405 C CA . GLU A 1 555 ? -30.165 -10.094 58.731 1.00 97.12 555 GLU A CA 1
ATOM 4406 C C . GLU A 1 555 ? -30.391 -10.285 60.241 1.00 97.12 555 GLU A C 1
ATOM 4408 O O . GLU A 1 555 ? -31.483 -10.659 60.674 1.00 97.12 555 GLU A O 1
ATOM 4413 N N . ARG A 1 556 ? -29.381 -9.977 61.070 1.00 96.19 556 ARG A N 1
ATOM 4414 C CA . ARG A 1 556 ? -29.500 -10.005 62.539 1.00 96.19 556 ARG A CA 1
ATOM 4415 C C . ARG A 1 556 ? -30.467 -8.940 63.054 1.00 96.19 556 ARG A C 1
ATOM 4417 O O . ARG A 1 556 ? -31.276 -9.242 63.930 1.00 96.19 556 ARG A O 1
ATOM 4424 N N . TYR A 1 557 ? -30.393 -7.722 62.523 1.00 96.75 557 TYR A N 1
ATOM 4425 C CA . TYR A 1 557 ? -31.301 -6.631 62.871 1.00 96.75 557 TYR A CA 1
ATOM 4426 C C . TYR A 1 557 ? -32.751 -6.955 62.478 1.00 96.75 557 TYR A C 1
ATOM 4428 O O . TYR A 1 557 ? -33.640 -6.895 63.326 1.00 96.75 557 TYR A O 1
ATOM 4436 N N . GLU A 1 558 ? -32.992 -7.404 61.242 1.00 96.44 558 GLU A N 1
ATOM 4437 C CA . GLU A 1 558 ? -34.318 -7.817 60.758 1.00 96.44 558 GLU A CA 1
ATOM 4438 C C . GLU A 1 558 ? -34.907 -8.950 61.625 1.00 96.44 558 GLU A C 1
ATOM 4440 O O . GLU A 1 558 ? -36.076 -8.889 62.028 1.00 96.44 558 GLU A O 1
ATOM 4445 N N . ALA A 1 559 ? -34.091 -9.939 62.013 1.00 95.62 559 ALA A N 1
ATOM 4446 C CA . ALA A 1 559 ? -34.503 -11.006 62.927 1.00 95.62 559 ALA A CA 1
ATOM 4447 C C . ALA A 1 559 ? -34.867 -10.487 64.333 1.00 95.62 559 ALA A C 1
ATOM 4449 O O . ALA A 1 559 ? -35.900 -10.879 64.881 1.00 95.62 559 ALA A O 1
ATOM 4450 N N . ARG A 1 560 ? -34.075 -9.570 64.912 1.00 95.62 560 ARG A N 1
ATOM 4451 C CA . ARG A 1 560 ? -34.362 -8.963 66.228 1.00 95.62 560 ARG A CA 1
ATOM 4452 C C . ARG A 1 560 ? -35.605 -8.073 66.206 1.00 95.62 560 ARG A C 1
ATOM 4454 O O . ARG A 1 560 ? -36.411 -8.137 67.132 1.00 95.62 560 ARG A O 1
ATOM 4461 N N . CYS A 1 561 ? -35.815 -7.302 65.142 1.00 94.62 561 CYS A N 1
ATOM 4462 C CA . CYS A 1 561 ? -37.035 -6.515 64.942 1.00 94.62 561 CYS A CA 1
ATOM 4463 C C . CYS A 1 561 ? -38.282 -7.405 64.805 1.00 94.62 561 CYS A C 1
ATOM 4465 O O . CYS A 1 561 ? -39.345 -7.067 65.335 1.00 94.62 561 CYS A O 1
ATOM 4467 N N . THR A 1 562 ? -38.148 -8.573 64.173 1.00 95.19 562 THR A N 1
ATOM 4468 C CA . THR A 1 562 ? -39.219 -9.579 64.091 1.00 95.19 562 THR A CA 1
ATOM 4469 C C . THR A 1 562 ? -39.515 -10.205 65.462 1.00 95.19 562 THR A C 1
ATOM 4471 O O . THR A 1 562 ? -40.676 -10.260 65.868 1.00 95.19 562 THR A O 1
ATOM 4474 N N . GLU A 1 563 ? -38.483 -10.598 66.220 1.00 94.50 563 GLU A N 1
ATOM 4475 C CA . GLU A 1 563 ? -38.610 -11.108 67.597 1.00 94.50 563 GLU A CA 1
ATOM 4476 C C . GLU A 1 563 ? -39.321 -10.096 68.514 1.00 94.50 563 GLU A C 1
ATOM 4478 O O . GLU A 1 563 ? -40.286 -10.435 69.202 1.00 94.50 563 GLU A O 1
ATOM 4483 N N . LEU A 1 564 ? -38.887 -8.833 68.483 1.00 93.94 564 LEU A N 1
ATOM 4484 C CA . LEU A 1 564 ? -39.468 -7.738 69.258 1.00 93.94 564 LEU A CA 1
ATOM 4485 C C . LEU A 1 564 ? -40.946 -7.503 68.917 1.00 93.94 564 LEU A C 1
ATOM 4487 O O . LEU A 1 564 ? -41.757 -7.271 69.815 1.00 93.94 564 LEU A O 1
ATOM 4491 N N . SER A 1 565 ? -41.296 -7.564 67.631 1.00 92.69 565 SER A N 1
ATOM 4492 C CA . SER A 1 565 ? -42.669 -7.364 67.154 1.00 92.69 565 SER A CA 1
ATOM 4493 C C . SER A 1 565 ? -43.593 -8.498 67.603 1.00 92.69 565 SER A C 1
ATOM 4495 O O . SER A 1 565 ? -44.688 -8.234 68.098 1.00 92.69 565 SER A O 1
ATOM 4497 N N . ALA A 1 566 ? -43.129 -9.750 67.526 1.00 92.69 566 ALA A N 1
ATOM 4498 C CA . ALA A 1 566 ? -43.864 -10.910 68.029 1.00 92.69 566 ALA A CA 1
ATOM 4499 C C . ALA A 1 566 ? -44.075 -10.848 69.555 1.00 92.69 566 ALA A C 1
ATOM 4501 O O . ALA A 1 566 ? -45.175 -11.123 70.039 1.00 92.69 566 ALA A O 1
ATOM 4502 N N . LEU A 1 567 ? -43.058 -10.424 70.317 1.00 90.31 567 LEU A N 1
ATOM 4503 C CA . LEU A 1 567 ? -43.178 -10.234 71.766 1.00 90.31 567 LEU A CA 1
ATOM 4504 C C . LEU A 1 567 ? -44.192 -9.133 72.117 1.00 90.31 567 LEU A C 1
ATOM 4506 O O . LEU A 1 567 ? -45.085 -9.379 72.928 1.00 90.31 567 LEU A O 1
ATOM 4510 N N . LYS A 1 568 ? -44.115 -7.961 71.468 1.00 89.62 568 LYS A N 1
ATOM 4511 C CA . LYS A 1 568 ? -45.075 -6.857 71.662 1.00 89.62 568 LYS A CA 1
ATOM 4512 C C . LYS A 1 568 ? -46.510 -7.261 71.299 1.00 89.62 568 LYS A C 1
ATOM 4514 O O . LYS A 1 568 ? -47.429 -6.906 72.026 1.00 89.62 568 LYS A O 1
ATOM 4519 N N . PHE A 1 569 ? -46.706 -8.060 70.247 1.00 88.31 569 PHE A N 1
ATOM 4520 C CA . PHE A 1 569 ? -48.020 -8.621 69.910 1.00 88.31 569 PHE A CA 1
ATOM 4521 C C . PHE A 1 569 ? -48.532 -9.579 71.002 1.00 88.31 569 PHE A C 1
ATOM 4523 O O . PHE A 1 569 ? -49.658 -9.436 71.474 1.00 88.31 569 PHE A O 1
ATOM 4530 N N . SER A 1 570 ? -47.687 -10.502 71.482 1.00 84.25 570 SER A N 1
ATOM 4531 C CA . SER A 1 570 ? -48.060 -11.472 72.530 1.00 84.25 570 SER A CA 1
ATOM 4532 C C . SER A 1 570 ? -48.403 -10.841 73.891 1.00 84.25 570 SER A C 1
ATOM 4534 O O . SER A 1 570 ? -49.125 -11.441 74.694 1.00 84.25 570 SER A O 1
ATOM 4536 N N . GLN A 1 571 ? -47.933 -9.616 74.153 1.00 83.12 571 GLN A N 1
ATOM 4537 C CA . GLN A 1 571 ? -48.214 -8.884 75.389 1.00 83.12 571 GLN A CA 1
ATOM 4538 C C . GLN A 1 571 ? -49.721 -8.662 75.596 1.00 83.12 571 GLN A C 1
ATOM 4540 O O . GLN A 1 571 ? -50.203 -8.807 76.717 1.00 83.12 571 GLN A O 1
ATOM 4545 N N . GLY A 1 572 ? -50.476 -8.405 74.519 1.00 78.12 572 GLY A N 1
ATOM 4546 C CA . GLY A 1 572 ? -51.930 -8.199 74.559 1.00 78.12 572 GLY A CA 1
ATOM 4547 C C . GLY A 1 572 ? -52.759 -9.447 74.900 1.00 78.12 572 GLY A C 1
ATOM 4548 O O . GLY A 1 572 ? -53.969 -9.344 75.073 1.00 78.12 572 GLY A O 1
ATOM 4549 N N . SER A 1 573 ? -52.132 -10.623 75.006 1.00 79.19 573 SER A N 1
ATOM 4550 C CA . SER A 1 573 ? -52.779 -11.889 75.396 1.00 79.19 573 SER A CA 1
ATOM 4551 C C . SER A 1 573 ? -52.077 -12.584 76.572 1.00 79.19 573 SER A C 1
ATOM 4553 O O . SER A 1 573 ? -52.346 -13.748 76.866 1.00 79.19 573 SER A O 1
ATOM 4555 N N . THR A 1 574 ? -51.157 -11.889 77.245 1.00 80.56 574 THR A N 1
ATOM 4556 C CA . THR A 1 574 ? -50.419 -12.413 78.402 1.00 80.56 574 THR A CA 1
ATOM 4557 C C . THR A 1 574 ? -51.278 -12.328 79.670 1.00 80.56 574 THR A C 1
ATOM 4559 O O . THR A 1 574 ? -51.908 -11.305 79.933 1.00 80.56 574 THR A O 1
ATOM 4562 N N . LYS A 1 575 ? -51.297 -13.397 80.478 1.00 80.31 575 LYS A N 1
ATOM 4563 C CA . LYS A 1 575 ? -52.026 -13.430 81.758 1.00 80.31 575 LYS A CA 1
ATOM 4564 C C . LYS A 1 575 ? -51.408 -12.466 82.791 1.00 80.31 575 LYS A C 1
ATOM 4566 O O . LYS A 1 575 ? -50.189 -12.279 82.759 1.00 80.31 575 LYS A O 1
ATOM 4571 N N . PRO A 1 576 ? -52.193 -11.907 83.738 1.00 75.62 576 PRO A N 1
ATOM 4572 C CA . PRO A 1 576 ? -51.700 -10.912 84.696 1.00 75.62 576 PRO A CA 1
ATOM 4573 C C . PRO A 1 576 ? -50.466 -11.346 85.498 1.00 75.62 576 PRO A C 1
ATOM 4575 O O . PRO A 1 576 ? -49.560 -10.542 85.687 1.00 75.62 576 PRO A O 1
ATOM 4578 N N . ASP A 1 577 ? -50.380 -12.625 85.879 1.00 81.12 577 ASP A N 1
ATOM 4579 C CA . ASP A 1 577 ? -49.259 -13.223 86.621 1.00 81.12 577 ASP A CA 1
ATOM 4580 C C . ASP A 1 577 ? -47.921 -13.229 85.858 1.00 81.12 577 ASP A C 1
ATOM 4582 O O . ASP A 1 577 ? -46.873 -13.473 86.455 1.00 81.12 577 ASP A O 1
ATOM 4586 N N . GLN A 1 578 ? -47.928 -12.972 84.543 1.00 80.44 578 GLN A N 1
ATOM 4587 C CA . GLN A 1 578 ? -46.727 -13.027 83.694 1.00 80.44 578 GLN A CA 1
ATOM 4588 C C . GLN A 1 578 ? -46.475 -11.741 82.899 1.00 80.44 578 GLN A C 1
ATOM 4590 O O . GLN A 1 578 ? -45.502 -11.683 82.143 1.00 80.44 578 GLN A O 1
ATOM 4595 N N . LEU A 1 579 ? -47.294 -10.696 83.080 1.00 80.38 579 LEU A N 1
ATOM 4596 C CA . LEU A 1 579 ? -47.144 -9.428 82.356 1.00 80.38 579 LEU A CA 1
ATOM 4597 C C . LEU A 1 579 ? -45.771 -8.785 82.582 1.00 80.38 579 LEU A C 1
ATOM 4599 O O . LEU A 1 579 ? -45.116 -8.424 81.604 1.00 80.38 579 LEU A O 1
ATOM 4603 N N . ASP A 1 580 ? -45.287 -8.715 83.824 1.00 84.69 580 ASP A N 1
ATOM 4604 C CA . ASP A 1 580 ? -43.980 -8.113 84.130 1.00 84.69 580 ASP A CA 1
ATOM 4605 C C . ASP A 1 580 ? -42.812 -8.921 83.550 1.00 84.69 580 ASP A C 1
ATOM 4607 O O . ASP A 1 580 ? -41.847 -8.360 83.028 1.00 84.69 580 ASP A O 1
ATOM 4611 N N . LYS A 1 581 ? -42.929 -10.254 83.538 1.00 86.62 581 LYS A N 1
ATOM 4612 C CA . LYS A 1 581 ? -41.948 -11.156 82.916 1.00 86.62 581 LYS A CA 1
ATOM 4613 C C . LYS A 1 581 ? -41.895 -10.969 81.394 1.00 86.62 581 LYS A C 1
ATOM 4615 O O . LYS A 1 581 ? -40.808 -10.962 80.812 1.00 86.62 581 LYS A O 1
ATOM 4620 N N . THR A 1 582 ? -43.048 -10.776 80.750 1.00 85.12 582 THR A N 1
ATOM 4621 C CA . THR A 1 582 ? -43.138 -10.441 79.319 1.00 85.12 582 THR A CA 1
ATOM 4622 C C . THR A 1 582 ? -42.608 -9.031 79.040 1.00 85.12 582 THR A C 1
ATOM 4624 O O . THR A 1 582 ? -41.849 -8.852 78.088 1.00 85.12 582 THR A O 1
ATOM 4627 N N . ARG A 1 583 ? -42.908 -8.046 79.897 1.00 87.81 583 ARG A N 1
ATOM 4628 C CA . ARG A 1 583 ? -42.405 -6.665 79.799 1.00 87.81 583 ARG A CA 1
ATOM 4629 C C . ARG A 1 583 ? -40.880 -6.597 79.892 1.00 87.81 583 ARG A C 1
ATOM 4631 O O . ARG A 1 583 ? -40.249 -6.053 78.990 1.00 87.81 583 ARG A O 1
ATOM 4638 N N . ALA A 1 584 ? -40.281 -7.234 80.898 1.00 89.69 584 ALA A N 1
ATOM 4639 C CA . ALA A 1 584 ? -38.828 -7.316 81.047 1.00 89.69 584 ALA A CA 1
ATOM 4640 C C . ALA A 1 584 ? -38.155 -8.020 79.850 1.00 89.69 584 ALA A C 1
ATOM 4642 O O . ALA A 1 584 ? -37.058 -7.645 79.430 1.00 89.69 584 ALA A O 1
ATOM 4643 N N . LYS A 1 585 ? -38.822 -9.016 79.243 1.00 91.38 585 LYS A N 1
ATOM 4644 C CA . LYS A 1 585 ? -38.346 -9.646 78.002 1.00 91.38 585 LYS A CA 1
ATOM 4645 C C . LYS A 1 585 ? -38.423 -8.689 76.804 1.00 91.38 585 LYS A C 1
ATOM 4647 O O . LYS A 1 585 ? -37.479 -8.648 76.021 1.00 91.38 585 LYS A O 1
ATOM 4652 N N . ILE A 1 586 ? -39.491 -7.898 76.678 1.00 91.44 586 ILE A N 1
ATOM 4653 C CA . ILE A 1 586 ? -39.630 -6.865 75.636 1.00 91.44 586 ILE A CA 1
ATOM 4654 C C . ILE A 1 586 ? -38.551 -5.788 75.784 1.00 91.44 586 ILE A C 1
ATOM 4656 O O . ILE A 1 586 ? -37.920 -5.445 74.790 1.00 91.44 586 ILE A O 1
ATOM 4660 N N . GLU A 1 587 ? -38.285 -5.295 76.994 1.00 93.75 587 GLU A N 1
ATOM 4661 C CA . GLU A 1 587 ? -37.233 -4.301 77.255 1.00 93.75 587 GLU A CA 1
ATOM 4662 C C . GLU A 1 587 ? -35.834 -4.863 76.932 1.00 93.75 587 GLU A C 1
ATOM 4664 O O . GLU A 1 587 ? -35.044 -4.209 76.244 1.00 93.75 587 GLU A O 1
ATOM 4669 N N . LYS A 1 588 ? -35.555 -6.124 77.298 1.00 95.00 588 LYS A N 1
ATOM 4670 C CA . LYS A 1 588 ? -34.308 -6.813 76.927 1.00 95.00 588 LYS A CA 1
ATOM 4671 C C . LYS A 1 588 ? -34.151 -6.982 75.410 1.00 95.00 588 LYS A C 1
ATOM 4673 O O . LYS A 1 588 ? -33.078 -6.697 74.877 1.00 95.00 588 LYS A O 1
ATOM 4678 N N . THR A 1 589 ? -35.192 -7.417 74.697 1.00 92.81 589 THR A N 1
ATOM 4679 C CA . THR A 1 589 ? -35.135 -7.565 73.232 1.00 92.81 589 THR A CA 1
ATOM 4680 C C . THR A 1 589 ? -35.111 -6.200 72.526 1.00 92.81 589 THR A C 1
ATOM 4682 O O . THR A 1 589 ? -34.442 -6.070 71.507 1.00 92.81 589 THR A O 1
ATOM 4685 N N . GLN A 1 590 ? -35.732 -5.152 73.081 1.00 95.19 590 GLN A N 1
ATOM 4686 C CA . GLN A 1 590 ? -35.623 -3.775 72.578 1.00 95.19 590 GLN A CA 1
ATOM 4687 C C . GLN A 1 590 ? -34.184 -3.255 72.690 1.00 95.19 590 GLN A C 1
ATOM 4689 O O . GLN A 1 590 ? -33.670 -2.684 71.733 1.00 95.19 590 GLN A O 1
ATOM 4694 N N . SER A 1 591 ? -33.502 -3.502 73.813 1.00 95.00 591 SER A N 1
ATOM 4695 C CA . SER A 1 591 ? -32.077 -3.180 73.963 1.00 95.00 591 SER A CA 1
ATOM 4696 C C . SER A 1 591 ? -31.213 -3.937 72.940 1.00 95.00 591 SER A C 1
ATOM 4698 O O . SER A 1 591 ? -30.370 -3.330 72.280 1.00 95.00 591 SER A O 1
ATOM 4700 N N . ALA A 1 592 ? -31.488 -5.227 72.713 1.00 94.44 592 ALA A N 1
ATOM 4701 C CA . ALA A 1 592 ? -30.799 -6.029 71.697 1.00 94.44 592 ALA A CA 1
ATOM 4702 C C . ALA A 1 592 ? -31.086 -5.583 70.245 1.00 94.44 592 ALA A C 1
ATOM 4704 O O . ALA A 1 592 ? -30.210 -5.717 69.391 1.00 94.44 592 ALA A O 1
ATOM 4705 N N . VAL A 1 593 ? -32.276 -5.036 69.956 1.00 96.69 593 VAL A N 1
ATOM 4706 C CA . VAL A 1 593 ? -32.582 -4.369 68.675 1.00 96.69 593 VAL A CA 1
ATOM 4707 C C . VAL A 1 593 ? -31.733 -3.113 68.517 1.00 96.69 593 VAL A C 1
ATOM 4709 O O . VAL A 1 593 ? -31.070 -2.969 67.497 1.00 96.69 593 VAL A O 1
ATOM 4712 N N . ASN A 1 594 ? -31.693 -2.244 69.530 1.00 95.25 594 ASN A N 1
ATOM 4713 C CA . ASN A 1 594 ? -30.921 -0.999 69.477 1.00 95.25 594 ASN A CA 1
ATOM 4714 C C . ASN A 1 594 ? -29.410 -1.268 69.307 1.00 95.25 594 ASN A C 1
ATOM 4716 O O . ASN A 1 594 ? -28.729 -0.535 68.596 1.00 95.25 594 ASN A O 1
ATOM 4720 N N . GLN A 1 595 ? -28.884 -2.341 69.914 1.00 95.69 595 GLN A N 1
ATOM 4721 C CA . GLN A 1 595 ? -27.503 -2.781 69.691 1.00 95.69 595 GLN A CA 1
ATOM 4722 C C . GLN A 1 595 ? -27.283 -3.271 68.250 1.00 95.69 595 GLN A C 1
ATOM 4724 O O . GLN A 1 595 ? -26.322 -2.857 67.606 1.00 95.69 595 GLN A O 1
ATOM 4729 N N . ALA A 1 596 ? -28.180 -4.116 67.726 1.00 95.62 596 ALA A N 1
ATOM 4730 C CA . ALA A 1 596 ? -28.085 -4.620 66.355 1.00 95.62 596 ALA A CA 1
ATOM 4731 C C . ALA A 1 596 ? -28.225 -3.508 65.296 1.00 95.62 596 ALA A C 1
ATOM 4733 O O . ALA A 1 596 ? -27.623 -3.612 64.230 1.00 95.62 596 ALA A O 1
ATOM 4734 N N . ASP A 1 597 ? -28.980 -2.448 65.596 1.00 96.94 597 ASP A N 1
ATOM 4735 C CA . ASP A 1 597 ? -29.106 -1.239 64.772 1.00 96.94 597 ASP A CA 1
ATOM 4736 C C . ASP A 1 597 ? -27.770 -0.481 64.696 1.00 96.94 597 ASP A C 1
ATOM 4738 O O . ASP A 1 597 ? -27.271 -0.207 63.607 1.00 96.94 597 ASP A O 1
ATOM 4742 N N . GLY A 1 598 ? -27.126 -0.236 65.845 1.00 96.19 598 GLY A N 1
ATOM 4743 C CA . GLY A 1 598 ? -25.802 0.395 65.913 1.00 96.19 598 GLY A CA 1
ATOM 4744 C C . GLY A 1 598 ? -24.700 -0.419 65.223 1.00 96.19 598 GLY A C 1
ATOM 4745 O O . GLY A 1 598 ? -23.899 0.139 64.467 1.00 96.19 598 GLY A O 1
ATOM 4746 N N . ASP A 1 599 ? -24.691 -1.743 65.416 1.00 95.19 599 ASP A N 1
ATOM 4747 C CA . ASP A 1 599 ? -23.794 -2.659 64.698 1.00 95.19 599 ASP A CA 1
ATOM 4748 C C . ASP A 1 599 ? -24.023 -2.580 63.178 1.00 95.19 599 ASP A C 1
ATOM 4750 O O . ASP A 1 599 ? -23.066 -2.458 62.405 1.00 95.19 599 ASP A O 1
ATOM 4754 N N . TYR A 1 600 ? -25.287 -2.610 62.737 1.00 97.12 600 TYR A N 1
ATOM 4755 C CA . TYR A 1 600 ? -25.650 -2.532 61.323 1.00 97.12 600 TYR A CA 1
ATOM 4756 C C . TYR A 1 600 ? -25.235 -1.193 60.705 1.00 97.12 600 TYR A C 1
ATOM 4758 O O . TYR A 1 600 ? -24.508 -1.204 59.709 1.00 97.12 600 TYR A O 1
ATOM 4766 N N . LEU A 1 601 ? -25.573 -0.061 61.329 1.00 95.50 601 LEU A N 1
ATOM 4767 C CA . LEU A 1 601 ? -25.138 1.277 60.909 1.00 95.50 601 LEU A CA 1
ATOM 4768 C C . LEU A 1 601 ? -23.612 1.344 60.747 1.00 95.50 601 LEU A C 1
ATOM 4770 O O . LEU A 1 601 ? -23.124 1.743 59.689 1.00 95.50 601 LEU A O 1
ATOM 4774 N N . SER A 1 602 ? -22.849 0.839 61.723 1.00 96.12 602 SER A N 1
ATOM 4775 C CA . SER A 1 602 ? -21.385 0.799 61.634 1.00 96.12 602 SER A CA 1
ATOM 4776 C C . SER A 1 602 ? -20.874 -0.056 60.463 1.00 96.12 602 SER A C 1
ATOM 4778 O O . SER A 1 602 ? -19.870 0.286 59.835 1.00 96.12 602 SER A O 1
ATOM 4780 N N . THR A 1 603 ? -21.546 -1.165 60.125 1.00 94.62 603 THR A N 1
ATOM 4781 C CA . THR A 1 603 ? -21.197 -1.959 58.930 1.00 94.62 603 THR A CA 1
ATOM 4782 C C . THR A 1 603 ? -21.612 -1.303 57.612 1.00 94.62 603 THR A C 1
ATOM 4784 O O . THR A 1 603 ? -20.910 -1.483 56.615 1.00 94.62 603 THR A O 1
ATOM 4787 N N . VAL A 1 604 ? -22.686 -0.506 57.589 1.00 95.44 604 VAL A N 1
ATOM 4788 C CA . VAL A 1 604 ? -23.092 0.288 56.416 1.00 95.44 604 VAL A CA 1
ATOM 4789 C C . VAL A 1 604 ? -22.041 1.354 56.109 1.00 95.44 604 VAL A C 1
ATOM 4791 O O . VAL A 1 604 ? -21.621 1.465 54.959 1.00 95.44 604 VAL A O 1
ATOM 4794 N N . GLU A 1 605 ? -21.545 2.071 57.120 1.00 94.31 605 GLU A N 1
ATOM 4795 C CA . GLU A 1 605 ? -20.474 3.063 56.947 1.00 94.31 605 GLU A CA 1
ATOM 4796 C C . GLU A 1 605 ? -19.176 2.425 56.439 1.00 94.31 605 GLU A C 1
ATOM 4798 O O . GLU A 1 605 ? -18.672 2.814 55.388 1.00 94.31 605 GLU A O 1
ATOM 4803 N N . LYS A 1 606 ? -18.702 1.354 57.092 1.00 94.50 606 LYS A N 1
ATOM 4804 C CA . LYS A 1 606 ? -17.521 0.591 56.640 1.00 94.50 606 LYS A CA 1
ATOM 4805 C C . LYS A 1 606 ? -17.668 0.065 55.207 1.00 94.50 606 LYS A C 1
ATOM 4807 O O . LYS A 1 606 ? -16.681 -0.019 54.480 1.00 94.50 606 LYS A O 1
ATOM 4812 N N . THR A 1 607 ? -18.888 -0.282 54.791 1.00 93.06 607 THR A N 1
ATOM 4813 C CA . THR A 1 607 ? -19.172 -0.717 53.416 1.00 93.06 607 THR A CA 1
ATOM 4814 C C . THR A 1 607 ? -19.128 0.455 52.443 1.00 93.06 607 THR A C 1
ATOM 4816 O O . THR A 1 607 ? -18.456 0.341 51.423 1.00 93.06 607 THR A O 1
ATOM 4819 N N . ARG A 1 608 ? -19.770 1.589 52.758 1.00 94.06 608 ARG A N 1
ATOM 4820 C CA . ARG A 1 608 ? -19.694 2.828 51.963 1.00 94.06 608 ARG A CA 1
ATOM 4821 C C . ARG A 1 608 ? -18.239 3.230 51.728 1.00 94.06 608 ARG A C 1
ATOM 4823 O O . ARG A 1 608 ? -17.848 3.437 50.587 1.00 94.06 608 ARG A O 1
ATOM 4830 N N . ASP A 1 609 ? -17.436 3.269 52.784 1.00 94.25 609 ASP A N 1
ATOM 4831 C CA . ASP A 1 609 ? -16.057 3.755 52.715 1.00 94.25 609 ASP A CA 1
ATOM 4832 C C . ASP A 1 609 ? -15.160 2.793 51.901 1.00 94.25 609 ASP A C 1
ATOM 4834 O O . ASP A 1 609 ? -14.315 3.231 51.116 1.00 94.25 609 ASP A O 1
ATOM 4838 N N . ALA A 1 610 ? -15.404 1.477 51.990 1.00 93.94 610 ALA A N 1
ATOM 4839 C CA . ALA A 1 610 ? -14.769 0.475 51.129 1.00 93.94 610 ALA A CA 1
ATOM 4840 C C . ALA A 1 610 ? -15.226 0.555 49.656 1.00 93.94 610 ALA A C 1
ATOM 4842 O O . ALA A 1 610 ? -14.426 0.297 48.754 1.00 93.94 610 ALA A O 1
ATOM 4843 N N . PHE A 1 611 ? -16.487 0.923 49.400 1.00 94.75 611 PHE A N 1
ATOM 4844 C CA . PHE A 1 611 ? -17.005 1.182 48.052 1.00 94.75 611 PHE A CA 1
ATOM 4845 C C . PHE A 1 611 ? -16.345 2.411 47.426 1.00 94.75 611 PHE A C 1
ATOM 4847 O O . PHE A 1 611 ? -15.844 2.296 46.310 1.00 94.75 611 PHE A O 1
ATOM 4854 N N . THR A 1 612 ? -16.278 3.537 48.147 1.00 93.62 612 THR A N 1
ATOM 4855 C CA . THR A 1 612 ? -15.591 4.756 47.692 1.00 93.62 612 THR A CA 1
ATOM 4856 C C . THR A 1 612 ? -14.138 4.450 47.345 1.00 93.62 612 THR A C 1
ATOM 4858 O O . THR A 1 612 ? -13.706 4.714 46.228 1.00 93.62 612 THR A O 1
ATOM 4861 N N . LYS A 1 613 ? -13.399 3.770 48.236 1.00 94.94 613 LYS A N 1
ATOM 4862 C CA . LYS A 1 613 ? -11.987 3.453 47.982 1.00 94.94 613 LYS A CA 1
ATOM 4863 C C . LYS A 1 613 ? -11.776 2.559 46.753 1.00 94.94 613 LYS A C 1
ATOM 4865 O O . LYS A 1 613 ? -10.808 2.754 46.023 1.00 94.94 613 LYS A O 1
ATOM 4870 N N . TRP A 1 614 ? -12.670 1.596 46.511 1.00 95.81 614 TRP A N 1
ATOM 4871 C CA . TRP A 1 614 ? -12.652 0.786 45.288 1.00 95.81 614 TRP A CA 1
ATOM 4872 C C . TRP A 1 614 ? -13.008 1.603 44.041 1.00 95.81 614 TRP A C 1
ATOM 4874 O O . TRP A 1 614 ? -12.372 1.418 43.006 1.00 95.81 614 TRP A O 1
ATOM 4884 N N . GLN A 1 615 ? -13.975 2.518 44.137 1.00 94.06 615 GLN A N 1
ATOM 4885 C CA . GLN A 1 615 ? -14.354 3.414 43.047 1.00 94.06 615 GLN A CA 1
ATOM 4886 C C . GLN A 1 615 ? -13.185 4.335 42.656 1.00 94.06 615 GLN A C 1
ATOM 4888 O O . GLN A 1 615 ? -12.868 4.430 41.471 1.00 94.06 615 GLN A O 1
ATOM 4893 N N . ASP A 1 616 ? -12.496 4.934 43.630 1.00 93.44 616 ASP A N 1
ATOM 4894 C CA . ASP A 1 616 ? -11.327 5.797 43.411 1.00 93.44 616 ASP A CA 1
ATOM 4895 C C . ASP A 1 616 ? -10.151 5.021 42.786 1.00 93.44 616 ASP A C 1
ATOM 4897 O O . ASP A 1 616 ? -9.577 5.442 41.775 1.00 93.44 616 ASP A O 1
ATOM 4901 N N . ASP A 1 617 ? -9.818 3.851 43.348 1.00 96.56 617 ASP A N 1
ATOM 4902 C CA . ASP A 1 617 ? -8.738 2.989 42.851 1.00 96.56 617 ASP A CA 1
ATOM 4903 C C . ASP A 1 617 ? -9.022 2.484 41.431 1.00 96.56 617 ASP A C 1
ATOM 4905 O O . ASP A 1 617 ? -8.126 2.452 40.586 1.00 96.56 617 ASP A O 1
ATOM 4909 N N . PHE A 1 618 ? -10.268 2.103 41.141 1.00 96.62 618 PHE A N 1
ATOM 4910 C CA . PHE A 1 618 ? -10.637 1.585 39.829 1.00 96.62 618 PHE A CA 1
ATOM 4911 C C . PHE A 1 618 ? -10.762 2.683 38.766 1.00 96.62 618 PHE A C 1
ATOM 4913 O O . PHE A 1 618 ? -10.326 2.474 37.635 1.00 96.62 618 PHE A O 1
ATOM 4920 N N . THR A 1 619 ? -11.257 3.870 39.127 1.00 93.81 619 THR A N 1
ATOM 4921 C CA . THR A 1 619 ? -11.234 5.062 38.258 1.00 93.81 619 THR A CA 1
ATOM 4922 C C . THR A 1 619 ? -9.790 5.420 37.894 1.00 93.81 619 THR A C 1
ATOM 4924 O O . THR A 1 619 ? -9.457 5.592 36.719 1.00 93.81 619 THR A O 1
ATOM 4927 N N . THR A 1 620 ? -8.891 5.414 38.886 1.00 95.12 620 THR A N 1
ATOM 4928 C CA . THR A 1 620 ? -7.447 5.615 38.686 1.00 95.12 620 THR A CA 1
ATOM 4929 C C . THR A 1 620 ? -6.858 4.559 37.745 1.00 95.12 620 THR A C 1
ATOM 4931 O O . THR A 1 620 ? -6.187 4.904 36.770 1.00 95.12 620 THR A O 1
ATOM 4934 N N . ALA A 1 621 ? -7.148 3.275 37.975 1.00 96.62 621 ALA A N 1
ATOM 4935 C CA . ALA A 1 621 ? -6.672 2.183 37.128 1.00 96.62 621 ALA A CA 1
ATOM 4936 C C . ALA A 1 621 ? -7.206 2.269 35.687 1.00 96.62 621 ALA A C 1
ATOM 4938 O O . ALA A 1 621 ? -6.447 2.015 34.749 1.00 96.62 621 ALA A O 1
ATOM 4939 N N . CYS A 1 622 ? -8.470 2.662 35.496 1.00 96.00 622 CYS A N 1
ATOM 4940 C CA . CYS A 1 622 ? -9.070 2.892 34.182 1.00 96.00 622 CYS A CA 1
ATOM 4941 C C . CYS A 1 622 ? -8.346 4.000 33.415 1.00 96.00 622 CYS A C 1
ATOM 4943 O O . CYS A 1 622 ? -7.945 3.780 32.273 1.00 96.00 622 CYS A O 1
ATOM 4945 N N . ASN A 1 623 ? -8.117 5.152 34.047 1.00 93.56 623 ASN A N 1
ATOM 4946 C CA . ASN A 1 623 ? -7.460 6.294 33.409 1.00 93.56 623 ASN A CA 1
ATOM 4947 C C . ASN A 1 623 ? -5.980 6.018 33.101 1.00 93.56 623 ASN A C 1
ATOM 4949 O O . ASN A 1 623 ? -5.508 6.346 32.011 1.00 93.56 623 ASN A O 1
ATOM 4953 N N . VAL A 1 624 ? -5.268 5.315 33.992 1.00 96.31 624 VAL A N 1
ATOM 4954 C CA . VAL A 1 624 ? -3.910 4.821 33.707 1.00 96.31 624 VAL A CA 1
ATOM 4955 C C . VAL A 1 624 ? -3.923 3.843 32.529 1.00 96.31 624 VAL A C 1
ATOM 4957 O O . VAL A 1 624 ? -3.148 4.016 31.593 1.00 96.31 624 VAL A O 1
ATOM 4960 N N . CYS A 1 625 ? -4.815 2.846 32.514 1.00 97.25 625 CYS A N 1
ATOM 4961 C CA . CYS A 1 625 ? -4.882 1.880 31.412 1.00 97.25 625 CYS A CA 1
ATOM 4962 C C . CYS A 1 625 ? -5.294 2.523 30.078 1.00 97.25 625 CYS A C 1
ATOM 4964 O O . CYS A 1 625 ? -4.781 2.114 29.038 1.00 97.25 625 CYS A O 1
ATOM 4966 N N . GLN A 1 626 ? -6.152 3.549 30.093 1.00 95.56 626 GLN A N 1
ATOM 4967 C CA . GLN A 1 626 ? -6.502 4.315 28.897 1.00 95.56 626 GLN A CA 1
ATOM 4968 C C . GLN A 1 626 ? -5.281 5.047 28.332 1.00 95.56 626 GLN A C 1
ATOM 4970 O O . GLN A 1 626 ? -5.035 4.967 27.131 1.00 95.56 626 GLN A O 1
ATOM 4975 N N . LYS A 1 627 ? -4.487 5.708 29.186 1.00 93.81 627 LYS A N 1
ATOM 4976 C CA . LYS A 1 627 ? -3.255 6.385 28.757 1.00 93.81 627 LYS A CA 1
ATOM 4977 C C . LYS A 1 627 ? -2.229 5.390 28.204 1.00 93.81 627 LYS A C 1
ATOM 4979 O O . LYS A 1 627 ? -1.717 5.609 27.112 1.00 93.81 627 LYS A O 1
ATOM 4984 N N . LEU A 1 628 ? -2.017 4.253 28.876 1.00 95.69 628 LEU A N 1
ATOM 4985 C CA . LEU A 1 628 ? -1.157 3.179 28.358 1.00 95.69 628 LEU A CA 1
ATOM 4986 C C . LEU A 1 628 ? -1.617 2.697 26.971 1.00 95.69 628 LEU A C 1
ATOM 4988 O O . LEU A 1 628 ? -0.792 2.538 26.076 1.00 95.69 628 LEU A O 1
ATOM 4992 N N . GLU A 1 629 ? -2.917 2.487 26.756 1.00 95.75 629 GLU A N 1
ATOM 4993 C CA . GLU A 1 629 ? -3.424 2.034 25.456 1.00 95.75 629 GLU A CA 1
ATOM 4994 C C . GLU A 1 629 ? -3.305 3.114 24.364 1.00 95.75 629 GLU A C 1
ATOM 4996 O O . GLU A 1 629 ? -2.957 2.780 23.233 1.00 95.75 629 GLU A O 1
ATOM 5001 N N . GLN A 1 630 ? -3.510 4.396 24.693 1.00 92.06 630 GLN A N 1
ATOM 5002 C CA . GLN A 1 630 ? -3.243 5.521 23.784 1.00 92.06 630 GLN A CA 1
ATOM 5003 C C . GLN A 1 630 ? -1.767 5.558 23.365 1.00 92.06 630 GLN A C 1
ATOM 5005 O O . GLN A 1 630 ? -1.470 5.543 22.170 1.00 92.06 630 GLN A O 1
ATOM 5010 N N . ASP A 1 631 ? -0.853 5.522 24.339 1.00 91.31 631 ASP A N 1
ATOM 5011 C CA . ASP A 1 631 ? 0.596 5.553 24.109 1.00 91.31 631 ASP A CA 1
ATOM 5012 C C . ASP A 1 631 ? 1.058 4.347 23.283 1.00 91.31 631 ASP A C 1
ATOM 5014 O O . ASP A 1 631 ? 1.898 4.477 22.395 1.00 91.31 631 ASP A O 1
ATOM 5018 N N . ARG A 1 632 ? 0.457 3.173 23.519 1.00 96.50 632 ARG A N 1
ATOM 5019 C CA . ARG A 1 632 ? 0.715 1.946 22.754 1.00 96.50 632 ARG A CA 1
ATOM 5020 C C . ARG A 1 632 ? 0.291 2.088 21.291 1.00 96.50 632 ARG A C 1
ATOM 5022 O O . ARG A 1 632 ? 1.044 1.697 20.405 1.00 96.50 632 ARG A O 1
ATOM 5029 N N . ILE A 1 633 ? -0.902 2.627 21.028 1.00 90.50 633 ILE A N 1
ATOM 5030 C CA . ILE A 1 633 ? -1.427 2.810 19.664 1.00 90.50 633 ILE A CA 1
ATOM 5031 C C . ILE A 1 633 ? -0.594 3.840 18.893 1.00 90.50 633 ILE A C 1
ATOM 5033 O O . ILE A 1 633 ? -0.215 3.582 17.749 1.00 90.50 633 ILE A O 1
ATOM 5037 N N . GLU A 1 634 ? -0.277 4.979 19.513 1.00 87.81 634 GLU A N 1
ATOM 5038 C CA . GLU A 1 634 ? 0.565 6.014 18.906 1.00 87.81 634 GLU A CA 1
ATOM 5039 C C . GLU A 1 634 ? 1.973 5.491 18.605 1.00 87.81 634 GLU A C 1
ATOM 5041 O O . GLU A 1 634 ? 2.456 5.640 17.480 1.00 87.81 634 GLU A O 1
ATOM 5046 N N . PHE A 1 635 ? 2.605 4.822 19.571 1.00 88.94 635 PHE A N 1
ATOM 5047 C CA . PHE A 1 635 ? 3.931 4.248 19.386 1.00 88.94 635 PHE A CA 1
ATOM 5048 C C . PHE A 1 635 ? 3.952 3.234 18.235 1.00 88.94 635 PHE A C 1
ATOM 5050 O O . PHE A 1 635 ? 4.757 3.380 17.320 1.00 88.94 635 PHE A O 1
ATOM 5057 N N . LEU A 1 636 ? 3.029 2.262 18.217 1.00 90.50 636 LEU A N 1
ATOM 5058 C CA . LEU A 1 636 ? 2.963 1.241 17.162 1.00 90.50 636 LEU A CA 1
ATOM 5059 C C . LEU A 1 636 ? 2.751 1.852 15.768 1.00 90.50 636 LEU A C 1
ATOM 5061 O O . LEU A 1 636 ? 3.434 1.460 14.822 1.00 90.50 636 LEU A O 1
ATOM 5065 N N . ARG A 1 637 ? 1.860 2.848 15.637 1.00 88.31 637 ARG A N 1
ATOM 5066 C CA . ARG A 1 637 ? 1.662 3.601 14.385 1.00 88.31 637 ARG A CA 1
ATOM 5067 C C . ARG A 1 637 ? 2.977 4.228 13.912 1.00 88.31 637 ARG A C 1
ATOM 5069 O O . ARG A 1 637 ? 3.342 4.091 12.745 1.00 88.31 637 ARG A O 1
ATOM 5076 N N . ASN A 1 638 ? 3.692 4.889 14.821 1.00 83.69 638 ASN A N 1
ATOM 5077 C CA . ASN A 1 638 ? 4.939 5.586 14.516 1.00 83.69 638 ASN A CA 1
ATOM 5078 C C . ASN A 1 638 ? 6.082 4.599 14.191 1.00 83.69 638 ASN A C 1
ATOM 5080 O O . ASN A 1 638 ? 6.859 4.851 13.272 1.00 83.69 638 ASN A O 1
ATOM 5084 N N . SER A 1 639 ? 6.154 3.441 14.860 1.00 89.50 639 SER A N 1
ATOM 5085 C CA . SER A 1 639 ? 7.103 2.366 14.532 1.00 89.50 639 SER A CA 1
ATOM 5086 C C . SER A 1 639 ? 6.866 1.790 13.134 1.00 89.50 639 SER A C 1
ATOM 5088 O O . SER A 1 639 ? 7.822 1.626 12.380 1.00 89.50 639 SER A O 1
ATOM 5090 N N . CYS A 1 640 ? 5.611 1.529 12.751 1.00 84.38 640 CYS A N 1
ATOM 5091 C CA . CYS A 1 640 ? 5.275 1.039 11.410 1.00 84.38 640 CYS A CA 1
ATOM 5092 C C . CYS A 1 640 ? 5.589 2.071 10.310 1.00 84.38 640 CYS A C 1
ATOM 5094 O O . CYS A 1 640 ? 6.067 1.701 9.238 1.00 84.38 640 CYS A O 1
ATOM 5096 N N . TRP A 1 641 ? 5.384 3.364 10.585 1.00 75.56 641 TRP A N 1
ATOM 5097 C CA . TRP A 1 641 ? 5.789 4.451 9.686 1.00 75.56 641 TRP A CA 1
ATOM 5098 C C . TRP A 1 641 ? 7.316 4.499 9.511 1.00 75.56 641 TRP A C 1
ATOM 5100 O O . TRP A 1 641 ? 7.824 4.499 8.390 1.00 75.56 641 TRP A O 1
ATOM 5110 N N . ASN A 1 642 ? 8.068 4.445 10.613 1.00 82.56 642 ASN A N 1
ATOM 5111 C CA . ASN A 1 642 ? 9.531 4.461 10.577 1.00 82.56 642 ASN A CA 1
ATOM 5112 C C . ASN A 1 642 ? 10.121 3.209 9.907 1.00 82.56 642 ASN A C 1
ATOM 5114 O O . ASN A 1 642 ? 11.082 3.331 9.152 1.00 82.56 642 ASN A O 1
ATOM 5118 N N . TYR A 1 643 ? 9.514 2.033 10.093 1.00 90.44 643 TYR A N 1
ATOM 5119 C CA . TYR A 1 643 ? 9.848 0.812 9.351 1.00 90.44 643 TYR A CA 1
ATOM 5120 C C . TYR A 1 643 ? 9.754 1.022 7.831 1.00 90.44 643 TYR A C 1
ATOM 5122 O O . TYR A 1 643 ? 10.700 0.719 7.101 1.00 90.44 643 TYR A O 1
ATOM 5130 N N . ALA A 1 644 ? 8.646 1.599 7.351 1.00 77.81 644 ALA A N 1
ATOM 5131 C CA . ALA A 1 644 ? 8.458 1.887 5.931 1.00 77.81 644 ALA A CA 1
ATOM 5132 C C . ALA A 1 644 ? 9.483 2.907 5.399 1.00 77.81 644 ALA A C 1
ATOM 5134 O O . ALA A 1 644 ? 9.955 2.764 4.268 1.00 77.81 644 ALA A O 1
ATOM 5135 N N . ASN A 1 645 ? 9.874 3.896 6.208 1.00 75.56 645 ASN A N 1
ATOM 5136 C CA . ASN A 1 645 ? 10.886 4.890 5.839 1.00 75.56 645 ASN A CA 1
ATOM 5137 C C . ASN A 1 645 ? 12.296 4.286 5.753 1.00 75.56 645 ASN A C 1
ATOM 5139 O O . ASN A 1 645 ? 12.999 4.542 4.777 1.00 75.56 645 ASN A O 1
ATOM 5143 N N . LEU A 1 646 ? 12.692 3.448 6.720 1.00 81.81 646 LEU A N 1
ATOM 5144 C CA . LEU A 1 646 ? 13.987 2.755 6.710 1.00 81.81 646 LEU A CA 1
ATOM 5145 C C . LEU A 1 646 ? 14.143 1.876 5.460 1.00 81.81 646 LEU A C 1
ATOM 5147 O O . LEU A 1 646 ? 15.146 1.989 4.758 1.00 81.81 646 LEU A O 1
ATOM 5151 N N . PHE A 1 647 ? 13.121 1.080 5.125 1.00 84.31 647 PHE A N 1
ATOM 5152 C CA . PHE A 1 647 ? 13.120 0.289 3.890 1.00 84.31 647 PHE A CA 1
ATOM 5153 C C . PHE A 1 647 ? 13.110 1.150 2.625 1.00 84.31 647 PHE A C 1
ATOM 5155 O O . PHE A 1 647 ? 13.808 0.835 1.669 1.00 84.31 647 PHE A O 1
ATOM 5162 N N . SER A 1 648 ? 12.359 2.257 2.611 1.00 75.56 648 SER A N 1
ATOM 5163 C CA . SER A 1 648 ? 12.344 3.169 1.458 1.00 75.56 648 SER A CA 1
ATOM 5164 C C . SER A 1 648 ? 13.707 3.810 1.208 1.00 75.56 648 SER A C 1
ATOM 5166 O O . SER A 1 648 ? 14.073 3.988 0.052 1.00 75.56 648 SER A O 1
ATOM 5168 N N . LYS A 1 649 ? 14.464 4.122 2.269 1.00 74.81 649 LYS A N 1
ATOM 5169 C CA . LYS A 1 649 ? 15.821 4.658 2.146 1.00 74.81 649 LYS A CA 1
ATOM 5170 C C . LYS A 1 649 ? 16.774 3.639 1.517 1.00 74.81 649 LYS A C 1
ATOM 5172 O O . LYS A 1 649 ? 17.498 4.011 0.602 1.00 74.81 649 LYS A O 1
ATOM 5177 N N . ALA A 1 650 ? 16.754 2.384 1.976 1.00 82.75 650 ALA A N 1
ATOM 5178 C CA . ALA A 1 650 ? 17.621 1.336 1.434 1.00 82.75 650 ALA A CA 1
ATOM 5179 C C . ALA A 1 650 ? 17.424 1.171 -0.081 1.00 82.75 650 ALA A C 1
ATOM 5181 O O . ALA A 1 650 ? 18.371 1.376 -0.831 1.00 82.75 650 ALA A O 1
ATOM 5182 N N . CYS A 1 651 ? 16.176 0.998 -0.536 1.00 81.06 651 CYS A N 1
ATOM 5183 C CA . CYS A 1 651 ? 15.874 0.833 -1.961 1.00 81.06 651 CYS A CA 1
ATOM 5184 C C . CYS A 1 651 ? 16.357 1.995 -2.851 1.00 81.06 651 CYS A C 1
ATOM 5186 O O . CYS A 1 651 ? 16.649 1.769 -4.019 1.00 81.06 651 CYS A O 1
ATOM 5188 N N . VAL A 1 652 ? 16.432 3.229 -2.332 1.00 71.62 652 VAL A N 1
ATOM 5189 C CA . VAL A 1 652 ? 17.001 4.370 -3.076 1.00 71.62 652 VAL A CA 1
ATOM 5190 C C . VAL A 1 652 ? 18.524 4.260 -3.165 1.00 71.62 652 VAL A C 1
ATOM 5192 O O . VAL A 1 652 ? 19.086 4.498 -4.226 1.00 71.62 652 VAL A O 1
ATOM 5195 N N . GLN A 1 653 ? 19.198 3.855 -2.087 1.00 75.88 653 GLN A N 1
ATOM 5196 C CA . GLN A 1 653 ? 20.654 3.674 -2.091 1.00 75.88 653 GLN A CA 1
ATOM 5197 C C . GLN A 1 653 ? 21.099 2.505 -2.992 1.00 75.88 653 GLN A C 1
ATOM 5199 O O . GLN A 1 653 ? 22.184 2.576 -3.573 1.00 75.88 653 GLN A O 1
ATOM 5204 N N . ASP A 1 654 ? 20.258 1.476 -3.135 1.00 82.56 654 ASP A N 1
ATOM 5205 C CA . ASP A 1 654 ? 20.470 0.346 -4.048 1.00 82.56 654 ASP A CA 1
ATOM 5206 C C . ASP A 1 654 ? 20.277 0.767 -5.524 1.00 82.56 654 ASP A C 1
ATOM 5208 O O . ASP A 1 654 ? 21.094 0.434 -6.381 1.00 82.56 654 ASP A O 1
ATOM 5212 N N . ASP A 1 655 ? 19.239 1.561 -5.823 1.00 77.69 655 ASP A N 1
ATOM 5213 C CA . ASP A 1 655 ? 18.973 2.130 -7.159 1.00 77.69 655 ASP A CA 1
ATOM 5214 C C . ASP A 1 655 ? 20.115 3.069 -7.601 1.00 77.69 655 ASP A C 1
ATOM 5216 O O . ASP A 1 655 ? 20.673 2.925 -8.691 1.00 77.69 655 ASP A O 1
ATOM 5220 N N . GLU A 1 656 ? 20.572 3.949 -6.702 1.00 76.69 656 GLU A N 1
ATOM 5221 C CA . GLU A 1 656 ? 21.759 4.789 -6.909 1.00 76.69 656 GLU A CA 1
ATOM 5222 C C . GLU A 1 656 ? 23.046 3.969 -7.143 1.00 76.69 656 GLU A C 1
ATOM 5224 O O . GLU A 1 656 ? 23.946 4.427 -7.851 1.00 76.69 656 GLU A O 1
ATOM 5229 N N . ALA A 1 657 ? 23.171 2.772 -6.554 1.00 83.62 657 ALA A N 1
ATOM 5230 C CA . ALA A 1 657 ? 24.309 1.878 -6.782 1.00 83.62 657 ALA A CA 1
ATOM 5231 C C . ALA A 1 657 ? 24.268 1.253 -8.187 1.00 83.62 657 ALA A C 1
ATOM 5233 O O . ALA A 1 657 ? 25.295 1.194 -8.868 1.00 83.62 657 ALA A O 1
ATOM 5234 N N . CYS A 1 658 ? 23.082 0.865 -8.666 1.00 82.62 658 CYS A N 1
ATOM 5235 C CA . CYS A 1 658 ? 22.889 0.428 -10.049 1.00 82.62 658 CYS A CA 1
ATOM 5236 C C . CYS A 1 658 ? 23.200 1.540 -11.065 1.00 82.62 658 CYS A C 1
ATOM 5238 O O . CYS A 1 658 ? 23.848 1.268 -12.076 1.00 82.62 658 CYS A O 1
ATOM 5240 N N . GLU A 1 659 ? 22.808 2.788 -10.795 1.00 83.81 659 GLU A N 1
ATOM 5241 C CA . GLU A 1 659 ? 23.168 3.933 -11.644 1.00 83.81 659 GLU A CA 1
ATOM 5242 C C . GLU A 1 659 ? 24.687 4.163 -11.692 1.00 83.81 659 GLU A C 1
ATOM 5244 O O . GLU A 1 659 ? 25.250 4.309 -12.775 1.00 83.81 659 GLU A O 1
ATOM 5249 N N . ARG A 1 660 ? 25.397 4.087 -10.554 1.00 83.19 660 ARG A N 1
ATOM 5250 C CA . ARG A 1 660 ? 26.871 4.205 -10.539 1.00 83.19 660 ARG A CA 1
ATOM 5251 C C . ARG A 1 660 ? 27.574 3.113 -11.356 1.00 83.19 660 ARG A C 1
ATOM 5253 O O . ARG A 1 660 ? 28.597 3.401 -11.977 1.00 83.19 660 ARG A O 1
ATOM 5260 N N . ILE A 1 661 ? 27.017 1.898 -11.414 1.00 88.19 661 ILE A N 1
ATOM 5261 C CA . ILE A 1 661 ? 27.492 0.832 -12.314 1.00 88.19 661 ILE A CA 1
ATOM 5262 C C . ILE A 1 661 ? 27.259 1.217 -13.784 1.00 88.19 661 ILE A C 1
ATOM 5264 O O . ILE A 1 661 ? 28.203 1.168 -14.575 1.00 88.19 661 ILE A O 1
ATOM 5268 N N . ARG A 1 662 ? 26.041 1.647 -14.151 1.00 85.94 662 ARG A N 1
ATOM 5269 C CA . ARG A 1 662 ? 25.686 2.061 -15.527 1.00 85.94 662 ARG A CA 1
ATOM 5270 C C . ARG A 1 662 ? 26.604 3.180 -16.030 1.00 85.94 662 ARG A C 1
ATOM 5272 O O . ARG A 1 662 ? 27.275 3.003 -17.042 1.00 85.94 662 ARG A O 1
ATOM 5279 N N . THR A 1 663 ? 26.760 4.253 -15.254 1.00 80.38 663 THR A N 1
ATOM 5280 C CA . THR A 1 663 ? 27.648 5.391 -15.564 1.00 80.38 663 THR A CA 1
ATOM 5281 C C . THR A 1 663 ? 29.146 5.038 -15.541 1.00 80.38 663 THR A C 1
ATOM 5283 O O . THR A 1 663 ? 29.989 5.862 -15.909 1.00 80.38 663 THR A O 1
ATOM 5286 N N . SER A 1 664 ? 29.531 3.839 -15.093 1.00 93.44 664 SER A N 1
ATOM 5287 C CA . SER A 1 664 ? 30.882 3.309 -15.314 1.00 93.44 664 SER A CA 1
ATOM 5288 C C . SER A 1 664 ? 30.973 2.573 -16.650 1.00 93.44 664 SER A C 1
ATOM 5290 O O . SER A 1 664 ? 31.874 2.855 -17.434 1.00 93.44 664 SER A O 1
ATOM 5292 N N . LEU A 1 665 ? 30.016 1.688 -16.944 1.00 89.19 665 LEU A N 1
ATOM 5293 C CA . LEU A 1 665 ? 29.971 0.910 -18.188 1.00 89.19 665 LEU A CA 1
ATOM 5294 C C . LEU A 1 665 ? 29.866 1.799 -19.441 1.00 89.19 665 LEU A C 1
ATOM 5296 O O . LEU A 1 665 ? 30.492 1.499 -20.452 1.00 89.19 665 LEU A O 1
ATOM 5300 N N . GLU A 1 666 ? 29.182 2.944 -19.353 1.00 89.19 666 GLU A N 1
ATOM 5301 C CA . GLU A 1 666 ? 29.144 3.983 -20.402 1.00 89.19 666 GLU A CA 1
ATOM 5302 C C . GLU A 1 666 ? 30.526 4.560 -20.779 1.00 89.19 666 GLU A C 1
ATOM 5304 O O . GLU A 1 666 ? 30.661 5.206 -21.817 1.00 89.19 666 GLU A O 1
ATOM 5309 N N . LYS A 1 667 ? 31.557 4.354 -19.948 1.00 89.94 667 LYS A N 1
ATOM 5310 C CA . LYS A 1 667 ? 32.935 4.823 -20.184 1.00 89.94 667 LYS A CA 1
ATOM 5311 C C . LYS A 1 667 ? 33.848 3.738 -20.759 1.00 89.94 667 LYS A C 1
ATOM 5313 O O . LYS A 1 667 ? 35.016 4.027 -21.018 1.00 89.94 667 LYS A O 1
ATOM 5318 N N . CYS A 1 668 ? 33.353 2.512 -20.931 1.00 94.19 668 CYS A N 1
ATOM 5319 C CA . CYS A 1 668 ? 34.138 1.425 -21.502 1.00 94.19 668 CYS A CA 1
ATOM 5320 C C . CYS A 1 668 ? 34.387 1.667 -23.000 1.00 94.19 668 CYS A C 1
ATOM 5322 O O . CYS A 1 668 ? 33.454 1.819 -23.786 1.00 94.19 668 CYS A O 1
ATOM 5324 N N . ASP A 1 669 ? 35.657 1.694 -23.396 1.00 93.88 669 ASP A N 1
ATOM 5325 C CA . ASP A 1 669 ? 36.112 1.970 -24.757 1.00 93.88 669 ASP A CA 1
ATOM 5326 C C . ASP A 1 669 ? 36.820 0.738 -25.329 1.00 93.88 669 ASP A C 1
ATOM 5328 O O . ASP A 1 669 ? 37.997 0.479 -25.073 1.00 93.88 669 ASP A O 1
ATOM 5332 N N . ILE A 1 670 ? 36.081 -0.011 -26.146 1.00 95.50 670 ILE A N 1
ATOM 5333 C CA . ILE A 1 670 ? 36.537 -1.259 -26.769 1.00 95.50 670 ILE A CA 1
ATOM 5334 C C . ILE A 1 670 ? 37.808 -1.041 -27.611 1.00 95.50 670 ILE A C 1
ATOM 5336 O O . ILE A 1 670 ? 38.658 -1.928 -27.678 1.00 95.50 670 ILE A O 1
ATOM 5340 N N . HIS A 1 671 ? 37.988 0.130 -28.233 1.00 94.19 671 HIS A N 1
ATOM 5341 C CA . HIS A 1 671 ? 39.178 0.401 -29.041 1.00 94.19 671 HIS A CA 1
ATOM 5342 C C . HIS A 1 671 ? 40.417 0.643 -28.174 1.00 94.19 671 HIS A C 1
ATOM 5344 O O . HIS A 1 671 ? 41.481 0.113 -28.499 1.00 94.19 671 HIS A O 1
ATOM 5350 N N . LYS A 1 672 ? 40.287 1.377 -27.060 1.00 94.06 672 LYS A N 1
ATOM 5351 C CA . LYS A 1 672 ? 41.382 1.539 -26.086 1.00 94.06 672 LYS A CA 1
ATOM 5352 C C . LYS A 1 672 ? 41.732 0.219 -25.402 1.00 94.06 672 LYS A C 1
ATOM 5354 O O . LYS A 1 672 ? 42.911 -0.086 -25.243 1.00 94.06 672 LYS A O 1
ATOM 5359 N N . ASP A 1 673 ? 40.735 -0.587 -25.050 1.00 96.19 673 ASP A N 1
ATOM 5360 C CA . ASP A 1 673 ? 40.951 -1.864 -24.364 1.00 96.19 673 ASP A CA 1
ATOM 5361 C C . ASP A 1 673 ? 41.638 -2.888 -25.291 1.00 96.19 673 ASP A C 1
ATOM 5363 O O . ASP A 1 673 ? 42.575 -3.570 -24.871 1.00 96.19 673 ASP A O 1
ATOM 5367 N N . ILE A 1 674 ? 41.281 -2.919 -26.584 1.00 96.06 674 ILE A N 1
ATOM 5368 C CA . ILE A 1 674 ? 42.006 -3.698 -27.605 1.00 96.06 674 ILE A CA 1
ATOM 5369 C C . ILE A 1 674 ? 43.438 -3.175 -27.807 1.00 96.06 674 ILE A C 1
ATOM 5371 O O . ILE A 1 674 ? 44.358 -3.980 -27.948 1.00 96.06 674 ILE A O 1
ATOM 5375 N N . GLN A 1 675 ? 43.665 -1.857 -27.799 1.00 94.62 675 GLN A N 1
ATOM 5376 C CA . GLN A 1 675 ? 45.022 -1.294 -27.880 1.00 94.62 675 GLN A CA 1
ATOM 5377 C C . GLN A 1 675 ? 45.876 -1.717 -26.676 1.00 94.62 675 GLN A C 1
ATOM 5379 O O . GLN A 1 675 ? 46.964 -2.256 -26.872 1.00 94.62 675 GLN A O 1
ATOM 5384 N N . ALA A 1 676 ? 45.352 -1.603 -25.453 1.00 93.56 676 ALA A N 1
ATOM 5385 C CA . ALA A 1 676 ? 46.023 -2.070 -24.239 1.00 93.56 676 ALA A CA 1
ATOM 5386 C C . ALA A 1 676 ? 46.293 -3.591 -24.257 1.00 93.56 676 ALA A C 1
ATOM 5388 O O . ALA A 1 676 ? 47.333 -4.045 -23.773 1.00 93.56 676 ALA A O 1
ATOM 5389 N N . ALA A 1 677 ? 45.397 -4.391 -24.847 1.00 94.62 677 ALA A N 1
ATOM 5390 C CA . ALA A 1 677 ? 45.617 -5.822 -25.050 1.00 94.62 677 ALA A CA 1
ATOM 5391 C C . ALA A 1 677 ? 46.764 -6.099 -26.037 1.00 94.62 677 ALA A C 1
ATOM 5393 O O . ALA A 1 677 ? 47.620 -6.940 -25.763 1.00 94.62 677 ALA A O 1
ATOM 5394 N N . LEU A 1 678 ? 46.821 -5.376 -27.160 1.00 94.50 678 LEU A N 1
ATOM 5395 C CA . LEU A 1 678 ? 47.898 -5.503 -28.145 1.00 94.50 678 LEU A CA 1
ATOM 5396 C C . LEU A 1 678 ? 49.251 -5.060 -27.570 1.00 94.50 678 LEU A C 1
ATOM 5398 O O . LEU A 1 678 ? 50.243 -5.759 -27.759 1.00 94.50 678 LEU A O 1
ATOM 5402 N N . GLU A 1 679 ? 49.299 -3.960 -26.817 1.00 93.19 679 GLU A N 1
ATOM 5403 C CA . GLU A 1 679 ? 50.512 -3.496 -26.128 1.00 93.19 679 GLU A CA 1
ATOM 5404 C C . GLU A 1 679 ? 51.026 -4.509 -25.091 1.00 93.19 679 GLU A C 1
ATOM 5406 O O . GLU A 1 679 ? 52.234 -4.709 -24.967 1.00 93.19 679 GLU A O 1
ATOM 5411 N N . LYS A 1 680 ? 50.119 -5.178 -24.365 1.00 94.06 680 LYS A N 1
ATOM 5412 C CA . LYS A 1 680 ? 50.457 -6.134 -23.296 1.00 94.06 680 LYS A CA 1
ATOM 5413 C C . LYS A 1 680 ? 50.793 -7.545 -23.799 1.00 94.06 680 LYS A C 1
ATOM 5415 O O . LYS A 1 680 ? 51.582 -8.234 -23.153 1.00 94.06 680 LYS A O 1
ATOM 5420 N N . TYR A 1 681 ? 50.181 -7.994 -24.898 1.00 95.00 681 TYR A N 1
ATOM 5421 C CA . TYR A 1 681 ? 50.204 -9.402 -25.327 1.00 95.00 681 TYR A CA 1
ATOM 5422 C C . TYR A 1 681 ? 50.731 -9.650 -26.754 1.00 95.00 681 TYR A C 1
ATOM 5424 O O . TYR A 1 681 ? 50.788 -10.805 -27.176 1.00 95.00 681 TYR A O 1
ATOM 5432 N N . SER A 1 682 ? 51.128 -8.620 -27.512 1.00 93.12 682 SER A N 1
ATOM 5433 C CA . SER A 1 682 ? 51.705 -8.817 -28.851 1.00 93.12 682 SER A CA 1
ATOM 5434 C C . SER A 1 682 ? 53.015 -9.610 -28.808 1.00 93.12 682 SER A C 1
ATOM 5436 O O . SER A 1 682 ? 53.963 -9.258 -28.109 1.00 93.12 682 SER A O 1
ATOM 5438 N N . THR A 1 683 ? 53.096 -10.653 -29.635 1.00 94.50 683 THR A N 1
ATOM 5439 C CA . THR A 1 683 ? 54.306 -11.465 -29.854 1.00 94.50 683 THR A CA 1
ATOM 5440 C C . THR A 1 683 ? 55.189 -10.937 -30.994 1.00 94.50 683 THR A C 1
ATOM 5442 O O . THR A 1 683 ? 56.121 -11.619 -31.416 1.00 94.50 683 THR A O 1
ATOM 5445 N N . GLY A 1 684 ? 54.895 -9.739 -31.512 1.00 88.19 684 GLY A N 1
ATOM 5446 C CA . GLY A 1 684 ? 55.547 -9.143 -32.681 1.00 88.19 684 GLY A CA 1
ATOM 5447 C C . GLY A 1 684 ? 54.772 -9.353 -33.989 1.00 88.19 684 GLY A C 1
ATOM 5448 O O . GLY A 1 684 ? 53.999 -10.296 -34.137 1.00 88.19 684 GLY A O 1
ATOM 5449 N N . SER A 1 685 ? 54.979 -8.448 -34.950 1.00 87.75 685 SER A N 1
ATOM 5450 C CA . SER A 1 685 ? 54.272 -8.407 -36.244 1.00 87.75 685 SER A CA 1
ATOM 5451 C C . SER A 1 685 ? 55.024 -9.072 -37.406 1.00 87.75 685 SER A C 1
ATOM 5453 O O . SER A 1 685 ? 54.513 -9.132 -38.524 1.00 87.75 685 SER A O 1
ATOM 5455 N N . SER A 1 686 ? 56.241 -9.571 -37.175 1.00 89.38 686 SER A N 1
ATOM 5456 C CA . SER A 1 686 ? 57.061 -10.228 -38.196 1.00 89.38 686 SER A CA 1
ATOM 5457 C C . SER A 1 686 ? 56.578 -11.654 -38.469 1.00 89.38 686 SER A C 1
ATOM 5459 O O . SER A 1 686 ? 56.817 -12.557 -37.665 1.00 89.38 686 SER A O 1
ATOM 5461 N N . ILE A 1 687 ? 55.944 -11.870 -39.623 1.00 89.75 687 ILE A N 1
ATOM 5462 C CA . ILE A 1 687 ? 55.559 -13.208 -40.093 1.00 89.75 687 ILE A CA 1
ATOM 5463 C C . ILE A 1 687 ? 56.836 -14.033 -40.360 1.00 89.75 687 ILE A C 1
ATOM 5465 O O . ILE A 1 687 ? 57.693 -13.570 -41.119 1.00 89.75 687 ILE A O 1
ATOM 5469 N N . PRO A 1 688 ? 56.994 -15.244 -39.786 1.00 90.69 688 PRO A N 1
ATOM 5470 C CA . PRO A 1 688 ? 58.138 -16.105 -40.078 1.00 90.69 688 PRO A CA 1
ATOM 5471 C C . PRO A 1 688 ? 58.179 -16.510 -41.557 1.00 90.69 688 PRO A C 1
ATOM 5473 O O . PRO A 1 688 ? 57.241 -17.119 -42.072 1.00 90.69 688 PRO A O 1
ATOM 5476 N N . ALA A 1 689 ? 59.278 -16.190 -42.241 1.00 86.06 689 ALA A N 1
ATOM 5477 C CA . ALA A 1 689 ? 59.487 -16.594 -43.628 1.00 86.06 689 ALA A CA 1
ATOM 5478 C C . ALA A 1 689 ? 59.736 -18.116 -43.736 1.00 86.06 689 ALA A C 1
ATOM 5480 O O . ALA A 1 689 ? 60.399 -18.689 -42.863 1.00 86.06 689 ALA A O 1
ATOM 5481 N N . PRO A 1 690 ? 59.256 -18.789 -44.800 1.00 88.62 690 PRO A N 1
ATOM 5482 C CA . PRO A 1 690 ? 59.561 -20.198 -45.028 1.00 88.62 690 PRO A CA 1
ATOM 5483 C C . PRO A 1 690 ? 61.069 -20.401 -45.280 1.00 88.62 690 PRO A C 1
ATOM 5485 O O . PRO A 1 690 ? 61.705 -19.532 -45.885 1.00 88.62 690 PRO A O 1
ATOM 5488 N N . PRO A 1 691 ? 61.660 -21.545 -44.878 1.00 84.56 691 PRO A N 1
ATOM 5489 C CA . PRO A 1 691 ? 63.067 -21.837 -45.143 1.00 84.56 691 PRO A CA 1
ATOM 5490 C C . PRO A 1 691 ? 63.389 -21.779 -46.641 1.00 84.56 691 PRO A C 1
ATOM 5492 O O . PRO A 1 691 ? 62.816 -22.519 -47.443 1.00 84.56 691 PRO A O 1
ATOM 5495 N N . SER A 1 692 ? 64.321 -20.906 -47.026 1.00 82.12 692 SER A N 1
ATOM 5496 C CA . SER A 1 692 ? 64.770 -20.793 -48.414 1.00 82.12 692 SER A CA 1
ATOM 5497 C C . SER A 1 692 ? 65.742 -21.920 -48.780 1.00 82.12 692 SER A C 1
ATOM 5499 O O . SER A 1 692 ? 66.447 -22.468 -47.932 1.00 82.12 692 SER A O 1
ATOM 5501 N N . TYR A 1 693 ? 65.795 -22.286 -50.063 1.00 82.56 693 TYR A N 1
ATOM 5502 C CA . TYR A 1 693 ? 66.697 -23.339 -50.527 1.00 82.56 693 TYR A CA 1
ATOM 5503 C C . TYR A 1 693 ? 68.170 -22.891 -50.476 1.00 82.56 693 TYR A C 1
ATOM 5505 O O . TYR A 1 693 ? 68.614 -21.983 -51.198 1.00 82.56 693 TYR A O 1
ATOM 5513 N N . ILE A 1 694 ? 68.947 -23.574 -49.634 1.00 78.50 694 ILE A N 1
ATOM 5514 C CA . ILE A 1 694 ? 70.393 -23.397 -49.501 1.00 78.50 694 ILE A CA 1
ATOM 5515 C C . ILE A 1 694 ? 71.098 -24.515 -50.277 1.00 78.50 694 ILE A C 1
ATOM 5517 O O . ILE A 1 694 ? 71.235 -25.637 -49.796 1.00 78.50 694 ILE A O 1
ATOM 5521 N N . ASN A 1 695 ? 71.572 -24.204 -51.487 1.00 76.12 695 ASN A N 1
ATOM 5522 C CA . ASN A 1 695 ? 72.544 -25.056 -52.165 1.00 76.12 695 ASN A CA 1
ATOM 5523 C C . ASN A 1 695 ? 73.929 -24.843 -51.536 1.00 76.12 695 ASN A C 1
ATOM 5525 O O . ASN A 1 695 ? 74.515 -23.773 -51.697 1.00 76.12 695 ASN A O 1
ATOM 5529 N N . TYR A 1 696 ? 74.438 -25.858 -50.837 1.00 73.62 696 TYR A N 1
ATOM 5530 C CA . TYR A 1 696 ? 75.759 -25.844 -50.197 1.00 73.62 696 TYR A CA 1
ATOM 5531 C C . TYR A 1 696 ? 76.922 -26.170 -51.157 1.00 73.62 696 TYR A C 1
ATOM 5533 O O . TYR A 1 696 ? 78.076 -25.992 -50.780 1.00 73.62 696 TYR A O 1
ATOM 5541 N N . TYR A 1 697 ? 76.644 -26.629 -52.385 1.00 60.75 697 TYR A N 1
ATOM 5542 C CA . TYR A 1 697 ? 77.664 -26.995 -53.384 1.00 60.75 697 TYR A CA 1
ATOM 5543 C C . TYR A 1 697 ? 78.019 -25.869 -54.368 1.00 60.75 697 TYR A C 1
ATOM 5545 O O . TYR A 1 697 ? 78.992 -25.995 -55.107 1.00 60.75 697 TYR A O 1
ATOM 5553 N N . THR A 1 698 ? 77.261 -24.769 -54.389 1.00 61.31 698 THR A N 1
ATOM 5554 C CA . THR A 1 698 ? 77.537 -23.593 -55.233 1.00 61.31 698 THR A CA 1
ATOM 5555 C C . THR A 1 698 ? 77.865 -22.382 -54.372 1.00 61.31 698 THR A C 1
ATOM 5557 O O . THR A 1 698 ? 77.030 -21.951 -53.572 1.00 61.31 698 THR A O 1
ATOM 5560 N N . SER A 1 699 ? 79.041 -21.790 -54.583 1.00 57.78 699 SER A N 1
ATOM 5561 C CA . SER A 1 699 ? 79.380 -20.456 -54.083 1.00 57.78 699 SER A CA 1
ATOM 5562 C C . SER A 1 699 ? 78.344 -19.414 -54.525 1.00 57.78 699 SER A C 1
ATOM 5564 O O . SER A 1 699 ? 77.691 -19.552 -55.559 1.00 57.78 699 SER A O 1
ATOM 5566 N N . ALA A 1 700 ? 78.172 -18.354 -53.729 1.00 56.78 700 ALA A N 1
ATOM 5567 C CA . ALA A 1 700 ? 77.089 -17.378 -53.907 1.00 56.78 700 ALA A CA 1
ATOM 5568 C C . ALA A 1 700 ? 77.143 -16.569 -55.225 1.00 56.78 700 ALA A C 1
ATOM 5570 O O . ALA A 1 700 ? 76.181 -15.875 -55.544 1.00 56.78 700 ALA A O 1
ATOM 5571 N N . SER A 1 701 ? 78.236 -16.679 -55.982 1.00 56.19 701 SER A N 1
ATOM 5572 C CA . SER A 1 701 ? 78.465 -16.093 -57.306 1.00 56.19 701 SER A CA 1
ATOM 5573 C C . SER A 1 701 ? 77.521 -16.604 -58.401 1.00 56.19 701 SER A C 1
ATOM 5575 O O . SER A 1 701 ? 77.174 -15.843 -59.297 1.00 56.19 701 SER A O 1
ATOM 5577 N N . ASP A 1 702 ? 77.091 -17.868 -58.336 1.00 53.75 702 ASP A N 1
ATOM 5578 C CA . ASP A 1 702 ? 76.598 -18.600 -59.517 1.00 53.75 702 ASP A CA 1
ATOM 5579 C C . ASP A 1 702 ? 75.081 -18.887 -59.495 1.00 53.75 702 ASP A C 1
ATOM 5581 O O . ASP A 1 702 ? 74.607 -19.879 -60.052 1.00 53.75 702 ASP A O 1
ATOM 5585 N N . ARG A 1 703 ? 74.285 -18.033 -58.832 1.00 51.44 703 ARG A N 1
ATOM 5586 C CA . ARG A 1 703 ? 72.815 -18.172 -58.780 1.00 51.44 703 ARG A CA 1
ATOM 5587 C C . ARG A 1 703 ? 72.119 -17.413 -59.927 1.00 51.44 703 ARG A C 1
ATOM 5589 O O . ARG A 1 703 ? 72.302 -16.202 -60.034 1.00 51.44 703 ARG A O 1
ATOM 5596 N N . PRO A 1 704 ? 71.246 -18.060 -60.728 1.00 50.25 704 PRO A N 1
ATOM 5597 C CA . PRO A 1 704 ? 70.391 -17.366 -61.693 1.00 50.25 704 PRO A CA 1
ATOM 5598 C C . PRO A 1 704 ? 69.430 -16.366 -61.026 1.00 50.25 704 PRO A C 1
ATOM 5600 O O . PRO A 1 704 ? 68.902 -16.618 -59.941 1.00 50.25 704 PRO A O 1
ATOM 5603 N N . ALA A 1 705 ? 69.142 -15.256 -61.712 1.00 49.59 705 ALA A N 1
ATOM 5604 C CA . ALA A 1 705 ? 68.361 -14.132 -61.177 1.00 49.59 705 ALA A CA 1
ATOM 5605 C C . ALA A 1 705 ? 66.895 -14.461 -60.804 1.00 49.59 705 ALA A C 1
ATOM 5607 O O . ALA A 1 705 ? 66.254 -13.698 -60.084 1.00 49.59 705 ALA A O 1
ATOM 5608 N N . SER A 1 706 ? 66.356 -15.605 -61.240 1.00 48.91 706 SER A N 1
ATOM 5609 C CA . SER A 1 706 ? 64.957 -16.011 -61.028 1.00 48.91 706 SER A CA 1
ATOM 5610 C C . SER A 1 706 ? 64.566 -16.300 -59.569 1.00 48.91 706 SER A C 1
ATOM 5612 O O . SER A 1 706 ? 63.384 -16.487 -59.297 1.00 48.91 706 SER A O 1
ATOM 5614 N N . ILE A 1 707 ? 65.517 -16.320 -58.627 1.00 49.34 707 ILE A N 1
ATOM 5615 C CA . ILE A 1 707 ? 65.268 -16.602 -57.197 1.00 49.34 707 ILE A CA 1
ATOM 5616 C C . ILE A 1 707 ? 65.376 -15.334 -56.315 1.00 49.34 707 ILE A C 1
ATOM 5618 O O . ILE A 1 707 ? 64.974 -15.348 -55.154 1.00 49.34 707 ILE A O 1
ATOM 5622 N N . GLN A 1 708 ? 65.843 -14.193 -56.842 1.00 47.53 708 GLN A N 1
ATOM 5623 C CA . GLN A 1 708 ? 66.030 -12.969 -56.038 1.00 47.53 708 GLN A CA 1
ATOM 5624 C C . GLN A 1 708 ? 64.722 -12.250 -55.636 1.00 47.53 708 GLN A C 1
ATOM 5626 O O . GLN A 1 708 ? 64.749 -11.380 -54.769 1.00 47.53 708 GLN A O 1
ATOM 5631 N N . ALA A 1 709 ? 63.571 -12.624 -56.203 1.00 43.81 709 ALA A N 1
ATOM 5632 C CA . ALA A 1 709 ? 62.302 -11.903 -56.041 1.00 43.81 709 ALA A CA 1
ATOM 5633 C C . ALA A 1 709 ? 61.538 -12.143 -54.715 1.00 43.81 709 ALA A C 1
ATOM 5635 O O . ALA A 1 709 ? 60.483 -11.546 -54.522 1.00 43.81 709 ALA A O 1
ATOM 5636 N N . GLN A 1 710 ? 62.028 -12.999 -53.806 1.00 44.53 710 GLN A N 1
ATOM 5637 C CA . GLN A 1 710 ? 61.351 -13.319 -52.528 1.00 44.53 710 GLN A CA 1
ATOM 5638 C C . GLN A 1 710 ? 62.193 -13.058 -51.262 1.00 44.53 710 GLN A C 1
ATOM 5640 O O . GLN A 1 710 ? 61.781 -13.422 -50.167 1.00 44.53 710 GLN A O 1
ATOM 5645 N N . ALA A 1 711 ? 63.346 -12.390 -51.379 1.00 41.03 711 ALA A N 1
ATOM 5646 C CA . ALA A 1 711 ? 64.202 -12.028 -50.238 1.00 41.03 711 ALA A CA 1
ATOM 5647 C C . ALA A 1 711 ? 64.020 -10.562 -49.774 1.00 41.03 711 ALA A C 1
ATOM 5649 O O . ALA A 1 711 ? 64.956 -9.939 -49.275 1.00 41.03 711 ALA A O 1
ATOM 5650 N N . GLY A 1 712 ? 62.829 -9.988 -49.973 1.00 43.34 712 GLY A N 1
ATOM 5651 C CA . GLY A 1 712 ? 62.489 -8.623 -49.564 1.00 43.34 712 GLY A CA 1
ATOM 5652 C C . GLY A 1 712 ? 61.639 -8.599 -48.293 1.00 43.34 712 GLY A C 1
ATOM 5653 O O . GLY A 1 712 ? 60.520 -9.092 -48.317 1.00 43.34 712 GLY A O 1
ATOM 5654 N N . GLN A 1 713 ? 62.151 -7.949 -47.239 1.00 43.50 713 GLN A N 1
ATOM 5655 C CA . GLN A 1 713 ? 61.551 -7.796 -45.897 1.00 43.50 713 GLN A CA 1
ATOM 5656 C C . GLN A 1 713 ? 61.486 -9.093 -45.060 1.00 43.50 713 GLN A C 1
ATOM 5658 O O . GLN A 1 713 ? 60.590 -9.914 -45.219 1.00 43.50 713 GLN A O 1
ATOM 5663 N N . GLY A 1 714 ? 62.415 -9.251 -44.104 1.00 33.44 714 GLY A N 1
ATOM 5664 C CA . GLY A 1 714 ? 62.404 -10.402 -43.192 1.00 33.44 714 GLY A CA 1
ATOM 5665 C C . GLY A 1 714 ? 63.559 -10.482 -42.186 1.00 33.44 714 GLY A C 1
ATOM 5666 O O . GLY A 1 714 ? 64.417 -11.339 -42.336 1.00 33.44 714 GLY A O 1
ATOM 5667 N N . GLY A 1 715 ? 63.529 -9.641 -41.143 1.00 35.56 715 GLY A N 1
ATOM 5668 C CA . GLY A 1 715 ? 64.138 -9.916 -39.826 1.00 35.56 715 GLY A CA 1
ATOM 5669 C C . GLY A 1 715 ? 65.672 -9.887 -39.669 1.00 35.56 715 GLY A C 1
ATOM 5670 O O . GLY A 1 715 ? 66.417 -10.599 -40.335 1.00 35.56 715 GLY A O 1
ATOM 5671 N N . SER A 1 716 ? 66.143 -9.143 -38.663 1.00 35.97 716 SER A N 1
ATOM 5672 C CA . SER A 1 716 ? 67.459 -9.374 -38.042 1.00 35.97 716 SER A CA 1
ATOM 5673 C C . SER A 1 716 ? 67.457 -10.699 -37.252 1.00 35.97 716 SER A C 1
ATOM 5675 O O . SER A 1 716 ? 66.415 -11.058 -36.698 1.00 35.97 716 SER A O 1
ATOM 5677 N N . PRO A 1 717 ? 68.589 -11.421 -37.137 1.00 37.66 717 PRO A N 1
ATOM 5678 C CA . PRO A 1 717 ? 68.655 -12.655 -36.352 1.00 37.66 717 PRO A CA 1
ATOM 5679 C C . PRO A 1 717 ? 68.569 -12.388 -34.832 1.00 37.66 717 PRO A C 1
ATOM 5681 O O . PRO A 1 717 ? 69.009 -11.331 -34.371 1.00 37.66 717 PRO A O 1
ATOM 5684 N N . PRO A 1 718 ? 68.040 -13.337 -34.035 1.00 36.94 718 PRO A N 1
ATOM 5685 C CA . PRO A 1 718 ? 67.928 -13.194 -32.584 1.00 36.94 718 PRO A CA 1
ATOM 5686 C C . PRO A 1 718 ? 69.279 -13.402 -31.868 1.00 36.94 718 PRO A C 1
ATOM 5688 O O . PRO A 1 718 ? 70.112 -14.180 -32.342 1.00 36.94 718 PRO A O 1
ATOM 5691 N N . PRO A 1 719 ? 69.503 -12.769 -30.699 1.00 37.59 719 PRO A N 1
ATOM 5692 C CA . PRO A 1 719 ? 70.671 -13.044 -29.867 1.00 37.59 719 PRO A CA 1
ATOM 5693 C C . PRO A 1 719 ? 70.576 -14.434 -29.217 1.00 37.59 719 PRO A C 1
ATOM 5695 O O . PRO A 1 719 ? 69.537 -14.818 -28.680 1.00 37.59 719 PRO A O 1
ATOM 5698 N N . GLY A 1 720 ? 71.680 -15.182 -29.260 1.00 34.50 720 GLY A N 1
ATOM 5699 C CA . GLY A 1 720 ? 71.809 -16.493 -28.621 1.00 34.50 720 GLY A CA 1
ATOM 5700 C C . GLY A 1 720 ? 72.040 -16.425 -27.106 1.00 34.50 720 GLY A C 1
ATOM 5701 O O . GLY A 1 720 ? 72.315 -15.369 -26.538 1.00 34.50 720 GLY A O 1
ATOM 5702 N N . VAL A 1 721 ? 71.940 -17.584 -26.456 1.00 30.88 721 VAL A N 1
ATOM 5703 C CA . VAL A 1 721 ? 72.135 -17.751 -25.008 1.00 30.88 721 VAL A CA 1
ATOM 5704 C C . VAL A 1 721 ? 73.620 -17.658 -24.630 1.00 30.88 721 VAL A C 1
ATOM 5706 O O . VAL A 1 721 ? 74.439 -18.335 -25.237 1.00 30.88 721 VAL A O 1
ATOM 5709 N N . SER A 1 722 ? 73.900 -16.868 -23.587 1.00 35.44 722 SER A N 1
ATOM 5710 C CA . SER A 1 722 ? 75.076 -16.864 -22.694 1.00 35.44 722 SER A CA 1
ATOM 5711 C C . SER A 1 722 ? 76.479 -17.111 -23.268 1.00 35.44 722 SER A C 1
ATOM 5713 O O . SER A 1 722 ? 76.828 -18.236 -23.610 1.00 35.44 722 SER A O 1
ATOM 5715 N N . ASP A 1 723 ? 77.367 -16.130 -23.076 1.00 29.98 723 ASP A N 1
ATOM 5716 C CA . ASP A 1 723 ? 78.739 -16.436 -22.646 1.00 29.98 723 ASP A CA 1
ATOM 5717 C C . ASP A 1 723 ? 79.251 -15.408 -21.611 1.00 29.98 723 ASP A C 1
ATOM 5719 O O . ASP A 1 723 ? 78.616 -14.382 -21.350 1.00 29.98 723 ASP A O 1
ATOM 5723 N N . HIS A 1 724 ? 80.351 -15.736 -20.939 1.00 32.09 724 HIS A N 1
ATOM 5724 C CA . HIS A 1 724 ? 80.789 -15.167 -19.665 1.00 32.09 724 HIS A CA 1
ATOM 5725 C C . HIS A 1 724 ? 81.809 -14.004 -19.781 1.00 32.09 724 HIS A C 1
ATOM 5727 O O . HIS A 1 724 ? 82.612 -13.939 -20.704 1.00 32.09 724 HIS A O 1
ATOM 5733 N N . LEU A 1 725 ? 81.870 -13.179 -18.716 1.00 30.03 725 LEU A N 1
ATOM 5734 C CA . LEU A 1 725 ? 82.968 -12.258 -18.324 1.00 30.03 725 LEU A CA 1
ATOM 5735 C C . LEU A 1 725 ? 83.203 -10.967 -19.162 1.00 30.03 725 LEU A C 1
ATOM 5737 O O . LEU A 1 725 ? 83.857 -11.015 -20.198 1.00 30.03 725 LEU A O 1
ATOM 5741 N N . ARG A 1 726 ? 82.924 -9.779 -18.577 1.00 29.58 726 ARG A N 1
ATOM 5742 C CA . ARG A 1 726 ? 83.960 -8.825 -18.058 1.00 29.58 726 ARG A CA 1
ATOM 5743 C C . ARG A 1 726 ? 83.424 -7.452 -17.578 1.00 29.58 726 ARG A C 1
ATOM 5745 O O . ARG A 1 726 ? 83.103 -6.571 -18.358 1.00 29.58 726 ARG A O 1
ATOM 5752 N N . PHE A 1 727 ? 83.426 -7.287 -16.256 1.00 27.48 727 PHE A N 1
ATOM 5753 C CA . PHE A 1 727 ? 83.967 -6.164 -15.461 1.00 27.48 727 PHE A CA 1
ATOM 5754 C C . PHE A 1 727 ? 84.296 -4.783 -16.117 1.00 27.48 727 PHE A C 1
ATOM 5756 O O . PHE A 1 727 ? 85.326 -4.666 -16.774 1.00 27.48 727 PHE A O 1
ATOM 5763 N N . SER A 1 728 ? 83.566 -3.725 -15.698 1.00 28.28 728 SER A N 1
ATOM 5764 C CA . SER A 1 728 ? 83.988 -2.291 -15.602 1.00 28.28 728 SER A CA 1
ATOM 5765 C C . SER A 1 728 ? 84.274 -1.527 -16.934 1.00 28.28 728 SER A C 1
ATOM 5767 O O . SER A 1 728 ? 84.543 -2.151 -17.948 1.00 28.28 728 SER A O 1
ATOM 5769 N N . SER A 1 729 ? 84.222 -0.185 -17.073 1.00 28.52 729 SER A N 1
ATOM 5770 C CA . SER A 1 729 ? 84.217 0.962 -16.126 1.00 28.52 729 SER A CA 1
ATOM 5771 C C . SER A 1 729 ? 83.590 2.240 -16.750 1.00 28.52 729 SER A C 1
ATOM 5773 O O . SER A 1 729 ? 83.506 2.293 -17.967 1.00 28.52 729 SER A O 1
ATOM 5775 N N . GLN A 1 730 ? 83.336 3.293 -15.936 1.00 28.97 730 GLN A N 1
ATOM 5776 C CA . GLN A 1 730 ? 83.319 4.751 -16.289 1.00 28.97 730 GLN A CA 1
ATOM 5777 C C . GLN A 1 730 ? 82.236 5.239 -17.307 1.00 28.97 730 GLN A C 1
ATOM 5779 O O . GLN A 1 730 ? 82.079 4.660 -18.368 1.00 28.97 730 GLN A O 1
ATOM 5784 N N . LEU A 1 731 ? 81.348 6.229 -17.079 1.00 26.97 731 LEU A N 1
ATOM 5785 C CA . LEU A 1 731 ? 81.418 7.615 -16.539 1.00 26.97 731 LEU A CA 1
ATOM 5786 C C . LEU A 1 731 ? 82.373 8.579 -17.289 1.00 26.97 731 LEU A C 1
ATOM 5788 O O . LEU A 1 731 ? 83.539 8.236 -17.436 1.00 26.97 731 LEU A O 1
ATOM 5792 N N . PRO A 1 732 ? 82.006 9.867 -17.501 1.00 49.69 732 PRO A N 1
ATOM 5793 C CA . PRO A 1 732 ? 80.727 10.417 -17.985 1.00 49.69 732 PRO A CA 1
ATOM 5794 C C . PRO A 1 732 ? 80.986 11.572 -19.012 1.00 49.69 732 PRO A C 1
ATOM 5796 O O . PRO A 1 732 ? 81.832 11.418 -19.885 1.00 49.69 732 PRO A O 1
ATOM 5799 N N . SER A 1 733 ? 80.345 12.748 -18.834 1.00 26.73 733 SER A N 1
ATOM 5800 C CA . SER A 1 733 ? 80.534 14.051 -19.534 1.00 26.73 733 SER A CA 1
ATOM 5801 C C . SER A 1 733 ? 79.691 14.212 -20.828 1.00 26.73 733 SER A C 1
ATOM 5803 O O . SER A 1 733 ? 79.652 13.313 -21.656 1.00 26.73 733 SER A O 1
ATOM 5805 N N . SER A 1 734 ? 78.733 15.157 -20.894 1.00 27.50 734 SER A N 1
ATOM 5806 C CA . SER A 1 734 ? 78.830 16.620 -21.169 1.00 27.50 734 SER A CA 1
ATOM 5807 C C . SER A 1 734 ? 78.896 16.945 -22.673 1.00 27.50 734 SER A C 1
ATOM 5809 O O . SER A 1 734 ? 79.623 16.266 -23.383 1.00 27.50 734 SER A O 1
ATOM 5811 N N . SER A 1 735 ? 78.269 17.984 -23.235 1.00 28.25 735 SER A N 1
ATOM 5812 C CA . SER A 1 735 ? 77.327 19.017 -22.744 1.00 28.25 735 SER A CA 1
ATOM 5813 C C . SER A 1 735 ? 76.859 19.840 -23.960 1.00 28.25 735 SER A C 1
ATOM 5815 O O . SER A 1 735 ? 77.676 20.058 -24.850 1.00 28.25 735 SER A O 1
ATOM 5817 N N . GLY A 1 736 ? 75.616 20.344 -24.012 1.00 26.58 736 GLY A N 1
ATOM 5818 C CA . GLY A 1 736 ? 75.157 21.103 -25.192 1.00 26.58 736 GLY A CA 1
ATOM 5819 C C . GLY A 1 736 ? 73.751 21.708 -25.115 1.00 26.58 736 GLY A C 1
ATOM 5820 O O . GLY A 1 736 ? 72.795 21.143 -25.631 1.00 26.58 736 GLY A O 1
ATOM 5821 N N . SER A 1 737 ? 73.652 22.883 -24.496 1.00 27.56 737 SER A N 1
ATOM 5822 C CA . SER A 1 737 ? 72.678 23.948 -24.806 1.00 27.56 737 SER A CA 1
ATOM 5823 C C . SER A 1 737 ? 72.901 24.502 -26.233 1.00 27.56 737 SER A C 1
ATOM 5825 O O . SER A 1 737 ? 74.024 24.399 -26.721 1.00 27.56 737 SER A O 1
ATOM 5827 N N . SER A 1 738 ? 71.961 25.154 -26.932 1.00 27.53 738 SER A N 1
ATOM 5828 C CA . SER A 1 738 ? 70.524 25.435 -26.703 1.00 27.53 738 SER A CA 1
ATOM 5829 C C . SER A 1 738 ? 69.894 25.994 -28.011 1.00 27.53 738 SER A C 1
ATOM 5831 O O . SER A 1 738 ? 70.417 25.729 -29.088 1.00 27.53 738 SER A O 1
ATOM 5833 N N . ASP A 1 739 ? 68.820 26.788 -27.881 1.00 27.00 739 ASP A N 1
ATOM 5834 C CA . ASP A 1 739 ? 68.205 27.700 -28.868 1.00 27.00 739 ASP A CA 1
ATOM 5835 C C . ASP A 1 739 ? 67.261 27.002 -29.876 1.00 27.00 739 ASP A C 1
ATOM 5837 O O . ASP A 1 739 ? 67.657 26.075 -30.571 1.00 27.00 739 ASP A O 1
ATOM 5841 N N . GLN A 1 740 ? 65.936 27.224 -29.903 1.00 28.05 740 GLN A N 1
ATOM 5842 C CA . GLN A 1 740 ? 65.059 28.422 -29.864 1.00 28.05 740 GLN A CA 1
ATOM 5843 C C . GLN A 1 740 ? 64.830 29.117 -31.222 1.00 28.05 740 GLN A C 1
ATOM 5845 O O . GLN A 1 740 ? 65.705 29.141 -32.077 1.00 28.05 740 GLN A O 1
ATOM 5850 N N . LEU A 1 741 ? 63.645 29.756 -31.320 1.00 27.03 741 LEU A N 1
ATOM 5851 C CA . LEU A 1 741 ? 63.049 30.526 -32.434 1.00 27.03 741 LEU A CA 1
ATOM 5852 C C . LEU A 1 741 ? 62.269 29.695 -33.481 1.00 27.03 741 LEU A C 1
ATOM 5854 O O . LEU A 1 741 ? 62.719 28.636 -33.894 1.00 27.03 741 LEU A O 1
ATOM 5858 N N . ALA A 1 742 ? 61.098 30.130 -33.973 1.00 25.41 742 ALA A N 1
ATOM 5859 C CA . ALA A 1 742 ? 60.159 31.151 -33.472 1.00 25.41 742 ALA A CA 1
ATOM 5860 C C . ALA A 1 742 ? 58.729 30.906 -34.023 1.00 25.41 742 ALA A C 1
ATOM 5862 O O . ALA A 1 742 ? 58.521 30.050 -34.877 1.00 25.41 742 ALA A O 1
ATOM 5863 N N . ALA A 1 743 ? 57.745 31.643 -33.497 1.00 26.11 743 ALA A N 1
ATOM 5864 C CA . ALA A 1 743 ? 56.308 31.437 -33.713 1.00 26.11 743 ALA A CA 1
ATOM 5865 C C . ALA A 1 743 ? 55.707 32.140 -34.959 1.00 26.11 743 ALA A C 1
ATOM 5867 O O . ALA A 1 743 ? 56.399 32.846 -35.688 1.00 26.11 743 ALA A O 1
ATOM 5868 N N . ALA A 1 744 ? 54.372 32.029 -35.076 1.00 25.34 744 ALA A N 1
ATOM 5869 C CA . ALA A 1 744 ? 53.452 32.644 -36.050 1.00 25.34 744 ALA A CA 1
ATOM 5870 C C . ALA A 1 744 ? 53.349 31.927 -37.421 1.00 25.34 744 ALA A C 1
ATOM 5872 O O . ALA A 1 744 ? 54.291 31.293 -37.874 1.00 25.34 744 ALA A O 1
ATOM 5873 N N . SER A 1 745 ? 52.205 31.951 -38.118 1.00 25.09 745 SER A N 1
ATOM 5874 C CA . SER A 1 745 ? 50.993 32.784 -37.947 1.00 25.09 745 SER A CA 1
ATOM 5875 C C . SER A 1 745 ? 49.687 31.995 -38.195 1.00 25.09 745 SER A C 1
ATOM 5877 O O . SER A 1 745 ? 49.731 30.827 -38.567 1.00 25.09 745 SER A O 1
ATOM 5879 N N . ALA A 1 746 ? 48.525 32.616 -37.954 1.00 26.34 746 ALA A N 1
ATOM 5880 C CA . ALA A 1 746 ? 47.198 31.993 -38.061 1.00 26.34 746 ALA A CA 1
ATOM 5881 C C . ALA A 1 746 ? 46.222 32.852 -38.886 1.00 26.34 746 ALA A C 1
ATOM 5883 O O . ALA A 1 746 ? 46.366 34.073 -38.911 1.00 26.34 746 ALA A O 1
ATOM 5884 N N . SER A 1 747 ? 45.197 32.242 -39.498 1.00 25.05 747 SER A N 1
ATOM 5885 C CA . SER A 1 747 ? 43.896 32.884 -39.799 1.00 25.05 747 SER A CA 1
ATOM 5886 C C . SER A 1 747 ? 42.886 31.917 -40.441 1.00 25.05 747 SER A C 1
ATOM 5888 O O . SER A 1 747 ? 43.265 31.147 -41.312 1.00 25.05 747 SER A O 1
ATOM 5890 N N . SER A 1 748 ? 41.599 32.063 -40.068 1.00 23.89 748 SER A N 1
ATOM 5891 C CA . SER A 1 748 ? 40.368 31.600 -40.769 1.00 23.89 748 SER A CA 1
ATOM 5892 C C . SER A 1 748 ? 40.203 30.098 -41.110 1.00 23.89 748 SER A C 1
ATOM 5894 O O . SER A 1 748 ? 41.150 29.405 -41.442 1.00 23.89 748 SER A O 1
ATOM 5896 N N . SER A 1 749 ? 38.997 29.524 -41.096 1.00 24.28 749 SER A N 1
ATOM 5897 C CA . SER A 1 749 ? 37.675 30.002 -40.639 1.00 24.28 749 SER A CA 1
ATOM 5898 C C . SER A 1 749 ? 36.782 28.793 -40.331 1.00 24.28 749 SER A C 1
ATOM 5900 O O . SER A 1 749 ? 37.038 27.699 -40.825 1.00 24.28 749 SER A O 1
ATOM 5902 N N . ALA A 1 750 ? 35.744 28.977 -39.512 1.00 26.97 750 ALA A N 1
ATOM 5903 C CA . ALA A 1 750 ? 34.838 27.897 -39.128 1.00 26.97 750 ALA A CA 1
ATOM 5904 C C . ALA A 1 750 ? 33.647 27.760 -40.088 1.00 26.97 750 ALA A C 1
ATOM 5906 O O . ALA A 1 750 ? 33.002 28.757 -40.403 1.00 26.97 750 ALA A O 1
ATOM 5907 N N . GLU A 1 751 ? 33.288 26.520 -40.417 1.00 25.09 751 GLU A N 1
ATOM 5908 C CA . GLU A 1 751 ? 31.914 26.120 -40.731 1.00 25.09 751 GLU A CA 1
ATOM 5909 C C . GLU A 1 751 ? 31.567 24.890 -39.882 1.00 25.09 751 GLU A C 1
ATOM 5911 O O . GLU A 1 751 ? 32.400 24.004 -39.684 1.00 25.09 751 GLU A O 1
ATOM 5916 N N . ALA A 1 752 ? 30.353 24.857 -39.328 1.00 31.41 752 ALA A N 1
ATOM 5917 C CA . ALA A 1 752 ? 29.885 23.759 -38.489 1.00 31.41 752 ALA A CA 1
ATOM 5918 C C . ALA A 1 752 ? 29.100 22.755 -39.342 1.00 31.41 752 ALA A C 1
ATOM 5920 O O . ALA A 1 752 ? 27.955 23.012 -39.710 1.00 31.41 752 ALA A O 1
ATOM 5921 N N . GLY A 1 753 ? 29.723 21.619 -39.661 1.00 27.22 753 GLY A N 1
ATOM 5922 C CA . GLY A 1 753 ? 29.058 20.499 -40.326 1.00 27.22 753 GLY A CA 1
ATOM 5923 C C . GLY A 1 753 ? 28.173 19.720 -39.352 1.00 27.22 753 GLY A C 1
ATOM 5924 O O . GLY A 1 753 ? 28.654 19.250 -38.322 1.00 27.22 753 GLY A O 1
ATOM 5925 N N . ASP A 1 754 ? 26.890 19.589 -39.685 1.00 29.67 754 ASP A N 1
ATOM 5926 C CA . ASP A 1 754 ? 25.908 18.834 -38.905 1.00 29.67 754 ASP A CA 1
ATOM 5927 C C . ASP A 1 754 ? 26.247 17.331 -38.871 1.00 29.67 754 ASP A C 1
ATOM 5929 O O . ASP A 1 754 ? 26.243 16.657 -39.900 1.00 29.67 754 ASP A O 1
ATOM 5933 N N . VAL A 1 755 ? 26.516 16.806 -37.672 1.00 29.17 755 VAL A N 1
ATOM 5934 C CA . VAL A 1 755 ? 26.587 15.363 -37.384 1.00 29.17 755 VAL A CA 1
ATOM 5935 C C . VAL A 1 755 ? 25.356 14.924 -36.595 1.00 29.17 755 VAL A C 1
ATOM 5937 O O . VAL A 1 755 ? 25.440 14.410 -35.478 1.00 29.17 755 VAL A O 1
ATOM 5940 N N . SER A 1 756 ? 24.195 15.134 -37.214 1.00 29.70 756 SER A N 1
ATOM 5941 C CA . SER A 1 756 ? 22.936 14.489 -36.858 1.00 29.70 756 SER A CA 1
ATOM 5942 C C . SER A 1 756 ? 23.143 12.987 -36.637 1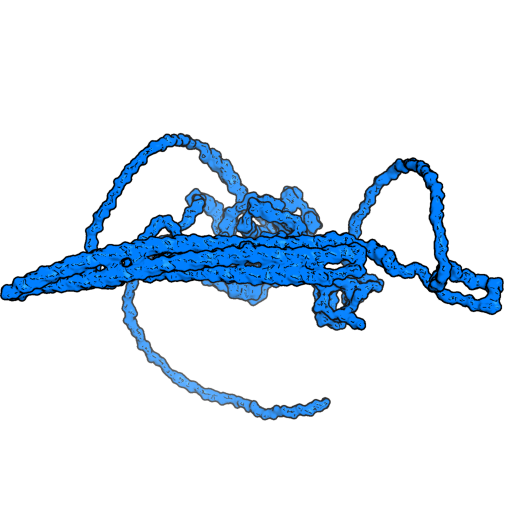.00 29.70 756 SER A C 1
ATOM 5944 O O . SER A 1 756 ? 23.867 12.317 -37.381 1.00 29.70 756 SER A O 1
ATOM 5946 N N . ALA A 1 757 ? 22.536 12.457 -35.576 1.00 32.72 757 ALA A N 1
ATOM 5947 C CA . ALA A 1 757 ? 22.787 11.096 -35.130 1.00 32.72 757 ALA A CA 1
ATOM 5948 C C . ALA A 1 757 ? 22.326 10.071 -36.178 1.00 32.72 757 ALA A C 1
ATOM 5950 O O . ALA A 1 757 ? 21.133 9.949 -36.461 1.00 32.72 757 ALA A O 1
ATOM 5951 N N . VAL A 1 758 ? 23.269 9.276 -36.693 1.00 29.08 758 VAL A N 1
ATOM 5952 C CA . VAL A 1 758 ? 22.958 8.073 -37.474 1.00 29.08 758 VAL A CA 1
ATOM 5953 C C . VAL A 1 758 ? 22.347 7.043 -36.524 1.00 29.08 758 VAL A C 1
ATOM 5955 O O . VAL A 1 758 ? 23.048 6.261 -35.880 1.00 29.08 758 VAL A O 1
ATOM 5958 N N . LEU A 1 759 ? 21.021 7.087 -36.405 1.00 29.39 759 LEU A N 1
ATOM 5959 C CA . LEU A 1 759 ? 20.231 6.090 -35.694 1.00 29.39 759 LEU A CA 1
ATOM 5960 C C . LEU A 1 759 ? 20.500 4.714 -36.313 1.00 29.39 759 LEU A C 1
ATOM 5962 O O . LEU A 1 759 ? 20.277 4.507 -37.505 1.00 29.39 759 LEU A O 1
ATOM 5966 N N . TYR A 1 760 ? 20.973 3.769 -35.499 1.00 34.50 760 TYR A N 1
ATOM 5967 C CA . TYR A 1 760 ? 21.123 2.376 -35.913 1.00 34.50 760 TYR A CA 1
ATOM 5968 C C . TYR A 1 760 ? 19.737 1.741 -36.078 1.00 34.50 760 TYR A C 1
ATOM 5970 O O . TYR A 1 760 ? 19.128 1.264 -35.122 1.00 34.50 760 TYR A O 1
ATOM 5978 N N . GLU A 1 761 ? 19.237 1.752 -37.310 1.00 41.44 761 GLU A N 1
ATOM 5979 C CA . GLU A 1 761 ? 17.974 1.131 -37.699 1.00 41.44 761 GLU A CA 1
ATOM 5980 C C . GLU A 1 761 ? 18.076 -0.401 -37.553 1.00 41.44 761 GLU A C 1
ATOM 5982 O O . GLU A 1 761 ? 18.744 -1.083 -38.336 1.00 41.44 761 GLU A O 1
ATOM 5987 N N . TYR A 1 762 ? 17.460 -0.963 -36.504 1.00 58.38 762 TYR A N 1
ATOM 5988 C CA . TYR A 1 762 ? 17.530 -2.401 -36.228 1.00 58.38 762 TYR A CA 1
ATOM 5989 C C . TYR A 1 762 ? 16.704 -3.190 -37.252 1.00 58.38 762 TYR A C 1
ATOM 5991 O O . TYR A 1 762 ? 15.495 -3.374 -37.119 1.00 58.38 762 TYR A O 1
ATOM 5999 N N . ASN A 1 763 ? 17.382 -3.694 -38.281 1.00 78.25 763 ASN A N 1
ATOM 6000 C CA . ASN A 1 763 ? 16.798 -4.591 -39.267 1.00 78.25 763 ASN A CA 1
ATOM 6001 C C . ASN A 1 763 ? 17.073 -6.063 -38.881 1.00 78.25 763 ASN A C 1
ATOM 6003 O O . ASN A 1 763 ? 18.215 -6.517 -39.025 1.00 78.25 763 ASN A O 1
ATOM 6007 N N . PRO A 1 764 ? 16.071 -6.852 -38.434 1.00 81.56 764 PRO A N 1
ATOM 6008 C CA . PRO A 1 764 ? 16.267 -8.267 -38.095 1.00 81.56 764 PRO A CA 1
ATOM 6009 C C . PRO A 1 764 ? 16.575 -9.151 -39.315 1.00 81.56 764 PRO A C 1
ATOM 6011 O O . PRO A 1 764 ? 16.953 -10.311 -39.152 1.00 81.56 764 PRO A O 1
ATOM 6014 N N . TRP A 1 765 ? 16.451 -8.622 -40.537 1.00 84.69 765 TRP A N 1
ATOM 6015 C CA . TRP A 1 765 ? 16.770 -9.322 -41.781 1.00 84.69 765 TRP A CA 1
ATOM 6016 C C . TRP A 1 765 ? 18.159 -8.981 -42.352 1.00 84.69 765 TRP A C 1
ATOM 6018 O O . TRP A 1 765 ? 18.561 -9.627 -43.321 1.00 84.69 765 TRP A O 1
ATOM 6028 N N . ASP A 1 766 ? 18.906 -8.025 -41.774 1.00 81.25 766 ASP A N 1
ATOM 6029 C CA . ASP A 1 766 ? 20.338 -7.824 -42.078 1.00 81.25 766 ASP A CA 1
ATOM 6030 C C . ASP A 1 766 ? 21.186 -8.843 -41.300 1.00 81.25 766 ASP A C 1
ATOM 6032 O O . ASP A 1 766 ? 21.832 -8.546 -40.291 1.00 81.25 766 ASP A O 1
ATOM 6036 N N . VAL A 1 767 ? 21.129 -10.097 -41.755 1.00 80.19 767 VAL A N 1
ATOM 6037 C CA . VAL A 1 767 ? 21.936 -11.201 -41.226 1.00 80.19 767 VAL A CA 1
ATOM 6038 C C . VAL A 1 767 ? 23.030 -11.538 -42.229 1.00 80.19 767 VAL A C 1
ATOM 6040 O O . VAL A 1 767 ? 22.856 -12.384 -43.110 1.00 80.19 767 VAL A O 1
ATOM 6043 N N . LYS A 1 768 ? 24.174 -10.872 -42.069 1.00 77.12 768 LYS A N 1
ATOM 6044 C CA . LYS A 1 768 ? 25.369 -11.056 -42.903 1.00 77.12 768 LYS A CA 1
ATOM 6045 C C . LYS A 1 768 ? 25.825 -12.524 -42.923 1.00 77.12 768 LYS A C 1
ATOM 6047 O O . LYS A 1 768 ? 25.500 -13.335 -42.045 1.00 77.12 768 LYS A O 1
ATOM 6052 N N . GLU A 1 769 ? 26.566 -12.910 -43.952 1.00 64.69 769 GLU A N 1
ATOM 6053 C CA . GLU A 1 769 ? 27.227 -14.216 -43.951 1.00 64.69 769 GLU A CA 1
ATOM 6054 C C . GLU A 1 769 ? 28.421 -14.172 -42.987 1.00 64.69 769 GLU A C 1
ATOM 6056 O O . GLU A 1 769 ? 29.146 -13.182 -42.934 1.00 64.69 769 GLU A O 1
ATOM 6061 N N . GLY A 1 770 ? 28.581 -15.214 -42.164 1.00 67.31 770 GLY A N 1
ATOM 6062 C CA . GLY A 1 770 ? 29.660 -15.284 -41.172 1.00 67.31 770 GLY A CA 1
ATOM 6063 C C . GLY A 1 770 ? 29.465 -14.497 -39.864 1.00 67.31 770 GLY A C 1
ATOM 6064 O O . GLY A 1 770 ? 30.466 -14.189 -39.224 1.00 67.31 770 GLY A O 1
ATOM 6065 N N . VAL A 1 771 ? 28.230 -14.180 -39.429 1.00 75.75 771 VAL A N 1
ATOM 6066 C CA . VAL A 1 771 ? 28.005 -13.593 -38.081 1.00 75.75 771 VAL A CA 1
ATOM 6067 C C . VAL A 1 771 ? 28.660 -14.476 -37.000 1.00 75.75 771 VAL A C 1
ATOM 6069 O O . VAL A 1 771 ? 28.342 -15.670 -36.945 1.00 75.75 771 VAL A O 1
ATOM 6072 N N . PRO A 1 772 ? 29.534 -13.926 -36.130 1.00 79.25 772 PRO A N 1
ATOM 6073 C CA . PRO A 1 772 ? 30.155 -14.682 -35.049 1.00 79.25 772 PRO A CA 1
ATOM 6074 C C . PRO A 1 772 ? 29.111 -15.344 -34.146 1.00 79.25 772 PRO A C 1
ATOM 6076 O O . PRO A 1 772 ? 28.225 -14.687 -33.609 1.00 79.25 772 PRO A O 1
ATOM 6079 N N . THR A 1 773 ? 29.218 -16.661 -33.993 1.00 87.56 773 THR A N 1
ATOM 6080 C CA . THR A 1 773 ? 28.367 -17.452 -33.098 1.00 87.56 773 THR A CA 1
ATOM 6081 C C . THR A 1 773 ? 29.124 -17.692 -31.798 1.00 87.56 773 THR A C 1
ATOM 6083 O O . THR A 1 773 ? 30.177 -18.324 -31.818 1.00 87.56 773 THR A O 1
ATOM 6086 N N . LEU A 1 774 ? 28.589 -17.211 -30.676 1.00 89.38 774 LEU A N 1
ATOM 6087 C CA . LEU A 1 774 ? 29.173 -17.394 -29.343 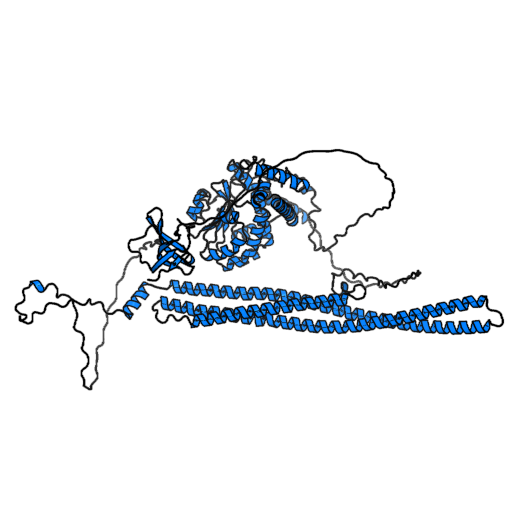1.00 89.38 774 LEU A CA 1
ATOM 6088 C C . LEU A 1 774 ? 29.128 -18.865 -28.913 1.00 89.38 774 LEU A C 1
ATOM 6090 O O . LEU A 1 774 ? 30.069 -19.378 -28.310 1.00 89.38 774 LEU A O 1
ATOM 6094 N N . PHE A 1 775 ? 28.006 -19.530 -29.191 1.00 92.94 775 PHE A N 1
ATOM 6095 C CA . PHE A 1 775 ? 27.784 -20.964 -29.004 1.00 92.94 775 PHE A CA 1
ATOM 6096 C C . PHE A 1 775 ? 26.475 -21.382 -29.692 1.00 92.94 775 PHE A C 1
ATOM 6098 O O . PHE A 1 775 ? 25.671 -20.541 -30.091 1.00 92.94 775 PHE A O 1
ATOM 6105 N N . GLN A 1 776 ? 26.250 -22.688 -29.831 1.00 93.88 776 GLN A N 1
ATOM 6106 C CA . GLN A 1 776 ? 24.968 -23.227 -30.286 1.00 93.88 776 GLN A CA 1
ATOM 6107 C C . GLN A 1 776 ? 24.128 -23.695 -29.096 1.00 93.88 776 GLN A C 1
ATOM 6109 O O . GLN A 1 776 ? 24.661 -24.095 -28.057 1.00 93.88 776 GLN A O 1
ATOM 6114 N N . VAL A 1 777 ? 22.808 -23.650 -29.253 1.00 95.25 777 VAL A N 1
ATOM 6115 C CA . VAL A 1 777 ? 21.846 -24.115 -28.250 1.00 95.25 777 VAL A CA 1
ATOM 6116 C C . VAL A 1 777 ? 20.829 -25.057 -28.882 1.00 95.25 777 VAL A C 1
ATOM 6118 O O . VAL A 1 777 ? 20.433 -24.864 -30.030 1.00 95.25 777 VAL A O 1
ATOM 6121 N N . HIS A 1 778 ? 20.407 -26.072 -28.137 1.00 95.25 778 HIS A N 1
ATOM 6122 C CA . HIS A 1 778 ? 19.338 -26.991 -28.505 1.00 95.25 778 HIS A CA 1
ATOM 6123 C C . HIS A 1 778 ? 18.038 -26.564 -27.815 1.00 95.25 778 HIS A C 1
ATOM 6125 O O . HIS A 1 778 ? 18.001 -26.388 -26.597 1.00 95.25 778 HIS A O 1
ATOM 6131 N N . VAL A 1 779 ? 16.962 -26.390 -28.577 1.00 94.00 779 VAL A N 1
ATOM 6132 C CA . VAL A 1 779 ? 15.694 -25.859 -28.062 1.00 94.00 779 VAL A CA 1
ATOM 6133 C C . VAL A 1 779 ? 14.912 -26.945 -27.318 1.00 94.00 779 VAL A C 1
ATOM 6135 O O . VAL A 1 779 ? 14.552 -27.977 -27.889 1.00 94.00 779 VAL A O 1
ATOM 6138 N N . LEU A 1 780 ? 14.640 -26.714 -26.032 1.00 84.94 780 LEU A N 1
ATOM 6139 C CA . LEU A 1 780 ? 13.952 -27.653 -25.139 1.00 84.94 780 LEU A CA 1
ATOM 6140 C C . LEU A 1 780 ? 12.425 -27.531 -25.204 1.00 84.94 780 LEU A C 1
ATOM 6142 O O . LEU A 1 780 ? 11.732 -28.540 -25.036 1.00 84.94 780 LEU A O 1
ATOM 6146 N N . TYR A 1 781 ? 11.919 -26.321 -25.452 1.00 85.00 781 TYR A N 1
ATOM 6147 C CA . TYR A 1 781 ? 10.498 -25.970 -25.452 1.00 85.00 781 TYR A CA 1
ATOM 6148 C C . TYR A 1 781 ? 10.188 -24.999 -26.595 1.00 85.00 781 TYR A C 1
ATOM 6150 O O . TYR A 1 781 ? 11.015 -24.154 -26.924 1.00 85.00 781 TYR A O 1
ATOM 6158 N N . ASP A 1 782 ? 8.993 -25.098 -27.174 1.00 87.44 782 ASP A N 1
ATOM 6159 C CA . ASP A 1 782 ? 8.545 -24.181 -28.224 1.00 87.44 782 ASP A CA 1
ATOM 6160 C C . ASP A 1 782 ? 8.324 -22.766 -27.665 1.00 87.44 782 ASP A C 1
ATOM 6162 O O . ASP A 1 782 ? 7.690 -22.594 -26.620 1.00 87.44 782 ASP A O 1
ATOM 6166 N N . TYR A 1 783 ? 8.811 -21.751 -28.377 1.00 85.38 783 TYR A N 1
ATOM 6167 C CA . TYR A 1 783 ? 8.595 -20.343 -28.059 1.00 85.38 783 TYR A CA 1
ATOM 6168 C C . TYR A 1 783 ? 8.169 -19.573 -29.314 1.00 85.38 783 TYR A C 1
ATOM 6170 O O . TYR A 1 783 ? 8.839 -19.623 -30.345 1.00 85.38 783 TYR A O 1
ATOM 6178 N N . ALA A 1 784 ? 7.058 -18.843 -29.212 1.00 88.81 784 ALA A N 1
ATOM 6179 C CA . ALA A 1 784 ? 6.549 -17.975 -30.267 1.00 88.81 784 ALA A CA 1
ATOM 6180 C C . ALA A 1 784 ? 6.819 -16.506 -29.914 1.00 88.81 784 ALA A C 1
ATOM 6182 O O . ALA A 1 784 ? 6.450 -16.053 -28.829 1.00 88.81 784 ALA A O 1
ATOM 6183 N N . SER A 1 785 ? 7.433 -15.783 -30.851 1.00 82.69 785 SER A N 1
ATOM 6184 C CA . SER A 1 785 ? 7.749 -14.355 -30.751 1.00 82.69 785 SER A CA 1
ATOM 6185 C C . SER A 1 785 ? 6.487 -13.499 -30.613 1.00 82.69 785 SER A C 1
ATOM 6187 O O . SER A 1 785 ? 5.555 -13.609 -31.412 1.00 82.69 785 SER A O 1
ATOM 6189 N N . GLN A 1 786 ? 6.489 -12.630 -29.610 1.00 69.38 786 GLN A N 1
ATOM 6190 C CA . GLN A 1 786 ? 5.448 -11.673 -29.238 1.00 69.38 786 GLN A CA 1
ATOM 6191 C C . GLN A 1 786 ? 5.789 -10.248 -29.714 1.00 69.38 786 GLN A C 1
ATOM 6193 O O . GLN A 1 786 ? 4.875 -9.451 -29.930 1.00 69.38 786 GLN A O 1
ATOM 6198 N N . ALA A 1 787 ? 7.076 -9.946 -29.925 1.00 67.50 787 ALA A N 1
ATOM 6199 C CA . ALA A 1 787 ? 7.581 -8.692 -30.492 1.00 67.50 787 ALA A CA 1
ATOM 6200 C C . ALA A 1 787 ? 8.299 -8.895 -31.851 1.00 67.50 787 ALA A C 1
ATOM 6202 O O . ALA A 1 787 ? 8.535 -10.022 -32.287 1.00 67.50 787 ALA A O 1
ATOM 6203 N N . PHE A 1 788 ? 8.633 -7.806 -32.555 1.00 77.62 788 PHE A N 1
ATOM 6204 C CA . PHE A 1 788 ? 9.249 -7.857 -33.896 1.00 77.62 788 PHE A CA 1
ATOM 6205 C C . PHE A 1 788 ? 10.728 -8.267 -33.832 1.00 77.62 788 PHE A C 1
ATOM 6207 O O . PHE A 1 788 ? 11.223 -9.022 -34.669 1.00 77.62 788 PHE A O 1
ATOM 6214 N N . GLU A 1 789 ? 11.405 -7.799 -32.793 1.00 80.19 789 GLU A N 1
ATOM 6215 C CA . GLU A 1 789 ? 12.772 -8.088 -32.381 1.00 80.19 789 GLU A CA 1
ATOM 6216 C C . GLU A 1 789 ? 12.968 -9.512 -31.827 1.00 80.19 789 GLU A C 1
ATOM 6218 O O . GLU A 1 789 ? 14.101 -9.976 -31.723 1.00 80.19 789 GLU A O 1
ATOM 6223 N N . GLU A 1 790 ? 11.893 -10.235 -31.506 1.00 89.06 790 GLU A N 1
ATOM 6224 C CA . GLU A 1 790 ? 11.949 -11.593 -30.955 1.00 89.06 790 GLU A CA 1
ATOM 6225 C C . GLU A 1 790 ? 11.968 -12.677 -32.045 1.00 89.06 790 GLU A C 1
ATOM 6227 O O . GLU A 1 790 ? 11.370 -12.536 -33.114 1.00 89.06 790 GLU A O 1
ATOM 6232 N N . LEU A 1 791 ? 12.634 -13.796 -31.759 1.00 89.44 791 LEU A N 1
ATOM 6233 C CA . LEU A 1 791 ? 12.778 -14.949 -32.641 1.00 89.44 791 LEU A CA 1
ATOM 6234 C C . LEU A 1 791 ? 11.912 -16.120 -32.157 1.00 89.44 791 LEU A C 1
ATOM 6236 O O . LEU A 1 791 ? 12.112 -16.641 -31.061 1.00 89.44 791 LEU A O 1
ATOM 6240 N N . SER A 1 792 ? 10.996 -16.588 -33.007 1.00 90.50 792 SER A N 1
ATOM 6241 C CA . SER A 1 792 ? 10.299 -17.859 -32.775 1.00 90.50 792 SER A CA 1
ATOM 6242 C C . SER A 1 792 ? 11.266 -19.044 -32.908 1.00 90.50 792 SER A C 1
ATOM 6244 O O . SER A 1 792 ? 12.026 -19.122 -33.877 1.00 90.50 792 SER A O 1
ATOM 6246 N N . ILE A 1 793 ? 11.223 -19.976 -31.952 1.00 93.00 793 ILE A N 1
ATOM 6247 C CA . ILE A 1 793 ? 12.085 -21.166 -31.893 1.00 93.00 793 ILE A CA 1
ATOM 6248 C C . ILE A 1 793 ? 11.266 -22.423 -31.561 1.00 93.00 793 ILE A C 1
ATOM 6250 O O . ILE A 1 793 ? 10.378 -22.398 -30.710 1.00 93.00 793 ILE A O 1
ATOM 6254 N N . THR A 1 794 ? 11.573 -23.534 -32.229 1.00 92.25 794 THR A N 1
ATOM 6255 C CA . THR A 1 794 ? 10.812 -24.793 -32.137 1.00 92.25 794 THR A CA 1
ATOM 6256 C C . THR A 1 794 ? 11.622 -25.869 -31.422 1.00 92.25 794 THR A C 1
ATOM 6258 O O . THR A 1 794 ? 12.824 -26.004 -31.642 1.00 92.25 794 THR A O 1
ATOM 6261 N N . ARG A 1 795 ? 10.981 -26.690 -30.591 1.00 92.69 795 ARG A N 1
ATOM 6262 C CA . ARG A 1 795 ? 11.620 -27.782 -29.848 1.00 92.69 795 ARG A CA 1
ATOM 6263 C C . ARG A 1 795 ? 12.379 -28.747 -30.769 1.00 92.69 795 ARG A C 1
ATOM 6265 O O . ARG A 1 795 ? 11.838 -29.241 -31.753 1.00 92.69 795 ARG A O 1
ATOM 6272 N N . GLY A 1 796 ? 13.632 -29.043 -30.422 1.00 87.50 796 GLY A N 1
ATOM 6273 C CA . GLY A 1 796 ? 14.544 -29.859 -31.237 1.00 87.50 796 GLY A CA 1
ATOM 6274 C C . GLY A 1 796 ? 15.317 -29.086 -32.315 1.00 87.50 796 GLY A C 1
ATOM 6275 O O . GLY A 1 796 ? 16.195 -29.655 -32.962 1.00 87.50 796 GLY A O 1
ATOM 6276 N N . GLN A 1 797 ? 15.035 -27.795 -32.512 1.00 92.81 797 GLN A N 1
ATOM 6277 C CA . GLN A 1 797 ? 15.855 -26.914 -33.341 1.00 92.81 797 GLN A CA 1
ATOM 6278 C C . GLN A 1 797 ? 17.215 -26.663 -32.672 1.00 92.81 797 GLN A C 1
ATOM 6280 O O . GLN A 1 797 ? 17.318 -26.588 -31.447 1.00 92.81 797 GLN A O 1
ATOM 6285 N N . VAL A 1 798 ? 18.256 -26.476 -33.486 1.00 93.75 798 VAL A N 1
ATOM 6286 C CA . VAL A 1 798 ? 19.540 -25.919 -33.039 1.00 93.75 798 VAL A CA 1
ATOM 6287 C C . VAL A 1 798 ? 19.620 -24.462 -33.485 1.00 93.75 798 VAL A C 1
ATOM 6289 O O . VAL A 1 798 ? 19.393 -24.163 -34.659 1.00 93.75 798 VAL A O 1
ATOM 6292 N N . VAL A 1 799 ? 19.933 -23.558 -32.557 1.00 94.12 799 VAL A N 1
ATOM 6293 C CA . VAL A 1 799 ? 20.016 -22.112 -32.806 1.00 94.12 799 VAL A CA 1
ATOM 6294 C C . VAL A 1 799 ? 21.441 -21.617 -32.515 1.00 94.12 799 VAL A C 1
ATOM 6296 O O . VAL A 1 799 ? 21.959 -21.857 -31.423 1.00 94.12 799 VAL A O 1
ATOM 6299 N N . PRO A 1 800 ? 22.109 -20.930 -33.459 1.00 94.25 800 PRO A N 1
ATOM 6300 C CA . PRO A 1 800 ? 23.337 -20.187 -33.191 1.00 94.25 800 PRO A CA 1
ATOM 6301 C C . PRO A 1 800 ? 23.023 -18.928 -32.371 1.00 94.25 800 PRO A C 1
ATOM 6303 O O . PRO A 1 800 ? 22.278 -18.066 -32.841 1.00 94.25 800 PRO A O 1
ATOM 6306 N N . VAL A 1 801 ? 23.596 -18.810 -31.171 1.00 94.12 801 VAL A N 1
ATOM 6307 C CA . VAL A 1 801 ? 23.543 -17.592 -30.343 1.00 94.12 801 VAL A CA 1
ATOM 6308 C C . VAL A 1 801 ? 24.642 -16.636 -30.796 1.00 94.12 801 VAL A C 1
ATOM 6310 O O . VAL A 1 801 ? 25.804 -17.031 -30.896 1.00 94.12 801 VAL A O 1
ATOM 6313 N N . ILE A 1 802 ? 24.280 -15.380 -31.053 1.00 92.56 802 ILE A N 1
ATOM 6314 C CA . ILE A 1 802 ? 25.186 -14.311 -31.504 1.00 92.56 802 ILE A CA 1
ATOM 6315 C C . ILE A 1 802 ? 25.398 -13.230 -30.432 1.00 92.56 802 ILE A C 1
ATOM 6317 O O . ILE A 1 802 ? 26.450 -12.599 -30.418 1.00 92.56 802 ILE A O 1
ATOM 6321 N N . ALA A 1 803 ? 24.455 -13.068 -29.495 1.00 86.31 803 ALA A N 1
ATOM 6322 C CA . ALA A 1 803 ? 24.605 -12.223 -28.310 1.00 86.31 803 ALA A CA 1
ATOM 6323 C C . ALA A 1 803 ? 23.847 -12.810 -27.107 1.00 86.31 803 ALA A C 1
ATOM 6325 O O . ALA A 1 803 ? 22.819 -13.467 -27.268 1.00 86.31 803 ALA A O 1
ATOM 6326 N N . THR A 1 804 ? 24.327 -12.548 -25.893 1.00 85.12 804 THR A N 1
ATOM 6327 C CA . THR A 1 804 ? 23.681 -12.955 -24.634 1.00 85.12 804 THR A CA 1
ATOM 6328 C C . THR A 1 804 ? 23.447 -11.738 -23.751 1.00 85.12 804 THR A C 1
ATOM 6330 O O . THR A 1 804 ? 24.381 -10.961 -23.565 1.00 85.12 804 THR A O 1
ATOM 6333 N N . GLN A 1 805 ? 22.247 -11.588 -23.187 1.00 80.00 805 GLN A N 1
ATOM 6334 C CA . GLN A 1 805 ? 21.904 -10.505 -22.262 1.00 80.00 805 GLN A CA 1
ATOM 6335 C C . GLN A 1 805 ? 21.665 -11.056 -20.845 1.00 80.00 805 GLN A C 1
ATOM 6337 O O . GLN A 1 805 ? 21.185 -12.181 -20.674 1.00 80.00 805 GLN A O 1
ATOM 6342 N N . ASP A 1 806 ? 22.012 -10.264 -19.827 1.00 59.31 806 ASP A N 1
ATOM 6343 C CA . ASP A 1 806 ? 21.951 -10.664 -18.409 1.00 59.31 806 ASP A CA 1
ATOM 6344 C C . ASP A 1 806 ? 20.518 -10.745 -17.847 1.00 59.31 806 ASP A C 1
ATOM 6346 O O . ASP A 1 806 ? 20.300 -11.274 -16.757 1.00 59.31 806 ASP A O 1
ATOM 6350 N N . ASP A 1 807 ? 19.525 -10.248 -18.589 1.00 60.09 807 ASP A N 1
ATOM 6351 C CA . ASP A 1 807 ? 18.098 -10.354 -18.264 1.00 60.09 807 ASP A CA 1
ATOM 6352 C C . ASP A 1 807 ? 17.497 -11.739 -18.586 1.00 60.09 807 ASP A C 1
ATOM 6354 O O . ASP A 1 807 ? 16.346 -12.020 -18.243 1.00 60.09 807 ASP A O 1
ATOM 6358 N N . GLY A 1 808 ? 18.284 -12.613 -19.222 1.00 76.44 808 GLY A N 1
ATOM 6359 C CA . GLY A 1 808 ? 17.883 -13.955 -19.621 1.00 76.44 808 GLY A CA 1
ATOM 6360 C C . GLY A 1 808 ? 17.443 -14.090 -21.080 1.00 76.44 808 GLY A C 1
ATOM 6361 O O . GLY A 1 808 ? 17.013 -15.186 -21.443 1.00 76.44 808 GLY A O 1
ATOM 6362 N N . TRP A 1 809 ? 17.572 -13.065 -21.926 1.00 85.81 809 TRP A N 1
ATOM 6363 C CA . TRP A 1 809 ? 17.303 -13.162 -23.367 1.00 85.81 809 TRP A CA 1
ATOM 6364 C C . TRP A 1 809 ? 18.587 -13.267 -24.193 1.00 85.81 809 TRP A C 1
ATOM 6366 O O . TRP A 1 809 ? 19.568 -12.555 -23.975 1.00 85.81 809 TRP A O 1
ATOM 6376 N N . TRP A 1 810 ? 18.598 -14.169 -25.173 1.00 91.62 810 TRP A N 1
ATOM 6377 C CA . TRP A 1 810 ? 19.728 -14.379 -26.082 1.00 91.62 810 TRP A CA 1
ATOM 6378 C C . TRP A 1 810 ? 19.314 -14.010 -27.510 1.00 91.62 810 TRP A C 1
ATOM 6380 O O . TRP A 1 810 ? 18.254 -14.424 -27.974 1.00 91.62 810 TRP A O 1
ATOM 6390 N N . GLU A 1 811 ? 20.142 -13.234 -28.216 1.00 92.75 811 GLU A N 1
ATOM 6391 C CA . GLU A 1 811 ? 19.962 -13.013 -29.654 1.00 92.75 811 GLU A CA 1
ATOM 6392 C C . GLU A 1 811 ? 20.594 -14.182 -30.408 1.00 92.75 811 GLU A C 1
ATOM 6394 O O . GLU A 1 811 ? 21.753 -14.538 -30.174 1.00 92.75 811 GLU A O 1
ATOM 6399 N N . GLY A 1 812 ? 19.857 -14.766 -31.346 1.00 92.31 812 GLY A N 1
ATOM 6400 C CA . GLY A 1 812 ? 20.381 -15.786 -32.246 1.00 92.31 812 GLY A CA 1
ATOM 6401 C C . GLY A 1 812 ? 19.819 -15.671 -33.651 1.00 92.31 812 GLY A C 1
ATOM 6402 O O . GLY A 1 812 ? 19.041 -14.768 -33.957 1.00 92.31 812 GLY A O 1
ATOM 6403 N N . VAL A 1 813 ? 20.241 -16.588 -34.520 1.00 93.12 813 VAL A N 1
ATOM 6404 C CA . VAL A 1 813 ? 19.845 -16.604 -35.935 1.00 93.12 813 VAL A CA 1
ATOM 6405 C C . VAL A 1 813 ? 18.945 -17.799 -36.229 1.00 93.12 813 VAL A C 1
ATOM 6407 O O . VAL A 1 813 ? 19.380 -18.946 -36.158 1.00 93.12 813 VAL A O 1
ATOM 6410 N N . GLY A 1 814 ? 17.702 -17.529 -36.619 1.00 88.94 814 GLY A N 1
ATOM 6411 C CA . GLY A 1 814 ? 16.738 -18.539 -37.050 1.00 88.94 814 GLY A CA 1
ATOM 6412 C C . GLY A 1 814 ? 16.320 -18.373 -38.509 1.00 88.94 814 GLY A C 1
ATOM 6413 O O . GLY A 1 814 ? 16.814 -17.505 -39.230 1.00 88.94 814 GLY A O 1
ATOM 6414 N N . MET A 1 815 ? 15.394 -19.229 -38.935 1.00 84.69 815 MET A N 1
ATOM 6415 C CA . MET A 1 815 ? 14.755 -19.184 -40.249 1.00 84.69 815 MET A CA 1
ATOM 6416 C C . MET A 1 815 ? 13.277 -18.860 -40.074 1.00 84.69 815 MET A C 1
ATOM 6418 O O . MET A 1 815 ? 12.584 -19.557 -39.340 1.00 84.69 815 MET A O 1
ATOM 6422 N N . GLU A 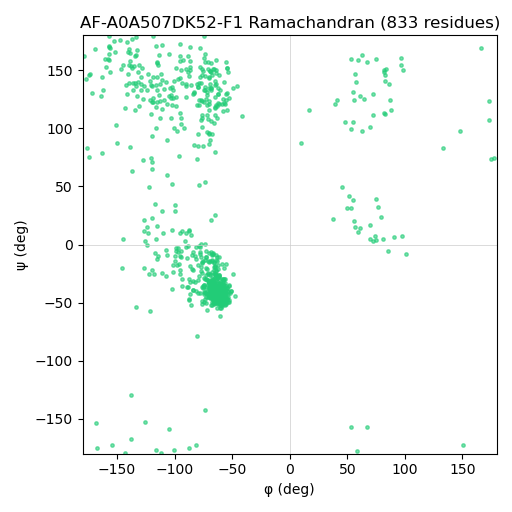1 816 ? 12.779 -17.865 -40.801 1.00 79.94 816 GLU A N 1
ATOM 6423 C CA . GLU A 1 816 ? 11.352 -17.546 -40.843 1.00 79.94 816 GLU A CA 1
ATOM 6424 C C . GLU A 1 816 ? 10.939 -17.275 -42.291 1.00 79.94 816 GLU A C 1
ATOM 6426 O O . GLU A 1 816 ? 11.650 -16.590 -43.026 1.00 79.94 816 GLU A O 1
ATOM 6431 N N . ASN A 1 817 ? 9.829 -17.875 -42.736 1.00 79.19 817 ASN A N 1
ATOM 6432 C CA . ASN A 1 817 ? 9.351 -17.806 -44.125 1.00 79.19 817 ASN A CA 1
ATOM 6433 C C . ASN A 1 817 ? 10.437 -18.135 -45.182 1.00 79.19 817 ASN A C 1
ATOM 6435 O O . ASN A 1 817 ? 10.437 -17.600 -46.287 1.00 79.19 817 ASN A O 1
ATOM 6439 N N . GLY A 1 818 ? 11.383 -19.017 -44.829 1.00 76.38 818 GLY A N 1
ATOM 6440 C CA . GLY A 1 818 ? 12.510 -19.422 -45.679 1.00 76.38 818 GLY A CA 1
ATOM 6441 C C . GLY A 1 818 ? 13.707 -18.461 -45.700 1.00 76.38 818 GLY A C 1
ATOM 6442 O O . GLY A 1 818 ? 14.651 -18.707 -46.449 1.00 76.38 818 GLY A O 1
ATOM 6443 N N . LYS A 1 819 ? 13.707 -17.387 -44.896 1.00 81.81 819 LYS A N 1
ATOM 6444 C CA . LYS A 1 819 ? 14.771 -16.372 -44.862 1.00 81.81 819 LYS A CA 1
ATOM 6445 C C . LYS A 1 819 ? 15.511 -16.326 -43.513 1.00 81.81 819 LYS A C 1
ATOM 6447 O O . LYS A 1 819 ? 14.909 -16.446 -42.4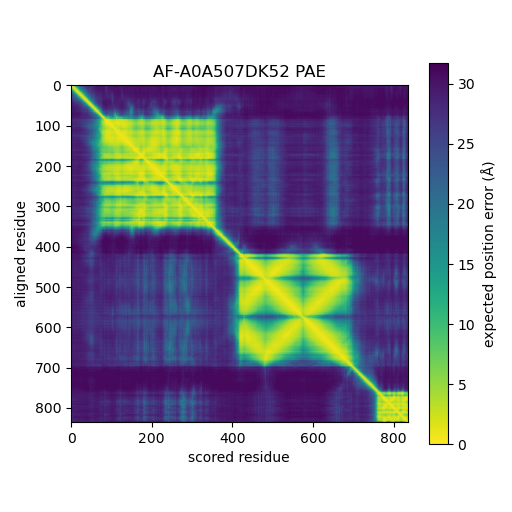48 1.00 81.81 819 LYS A O 1
ATOM 6452 N N . ARG A 1 820 ? 16.827 -16.072 -43.608 1.00 85.69 820 ARG A N 1
ATOM 6453 C CA . ARG A 1 820 ? 17.756 -15.587 -42.561 1.00 85.69 820 ARG A CA 1
ATOM 6454 C C . ARG A 1 820 ? 17.141 -14.487 -41.678 1.00 85.69 820 ARG A C 1
ATOM 6456 O O . ARG A 1 820 ? 17.023 -13.388 -42.215 1.00 85.69 820 ARG A O 1
ATOM 6463 N N . ARG A 1 821 ? 16.828 -14.694 -40.390 1.00 90.62 821 ARG A N 1
ATOM 6464 C CA . ARG A 1 821 ? 16.565 -13.579 -39.449 1.00 90.62 821 ARG A CA 1
ATOM 6465 C C . ARG A 1 821 ? 17.313 -13.719 -38.126 1.00 90.62 821 ARG A C 1
ATOM 6467 O O . ARG A 1 821 ? 17.545 -14.834 -37.664 1.00 90.62 821 ARG A O 1
ATOM 6474 N N . LYS A 1 822 ? 17.670 -12.586 -37.521 1.00 91.06 822 LYS A N 1
ATOM 6475 C CA . LYS A 1 822 ? 18.102 -12.500 -36.120 1.00 91.06 822 LYS A CA 1
ATOM 6476 C C . LYS A 1 822 ? 16.922 -12.117 -35.218 1.00 91.06 822 LYS A C 1
ATOM 6478 O O . LYS A 1 822 ? 15.881 -11.662 -35.711 1.00 91.06 822 LYS A O 1
ATOM 6483 N N . GLY A 1 823 ? 17.071 -12.352 -33.921 1.00 89.50 823 GLY A N 1
ATOM 6484 C CA . GLY A 1 823 ? 16.124 -11.907 -32.903 1.00 89.50 823 GLY A CA 1
ATOM 6485 C C . GLY A 1 823 ? 16.329 -12.578 -31.547 1.00 89.50 823 GLY A C 1
ATOM 6486 O O . GLY A 1 823 ? 17.097 -13.536 -31.421 1.00 89.50 823 GLY A O 1
ATOM 6487 N N . LEU A 1 824 ? 15.637 -12.047 -30.542 1.00 89.25 824 LEU A N 1
ATOM 6488 C CA . LEU A 1 824 ? 15.734 -12.427 -29.134 1.00 89.25 824 LEU A CA 1
ATOM 6489 C C . LEU A 1 824 ? 14.836 -13.618 -28.785 1.00 89.25 824 LEU A C 1
ATOM 6491 O O . LEU A 1 824 ? 13.671 -13.656 -29.171 1.00 89.25 824 LEU A O 1
ATOM 6495 N N . PHE A 1 825 ? 15.344 -14.561 -28.000 1.00 90.44 825 PHE A N 1
ATOM 6496 C CA . PHE A 1 825 ? 14.550 -15.644 -27.419 1.00 90.44 825 PHE A CA 1
ATOM 6497 C C . PHE A 1 825 ? 14.979 -15.925 -25.966 1.00 90.44 825 PHE A C 1
ATOM 6499 O O . PHE A 1 825 ? 16.125 -15.647 -25.594 1.00 90.44 825 PHE A O 1
ATOM 6506 N N . PRO A 1 826 ? 14.088 -16.468 -25.120 1.00 89.31 826 PRO A N 1
ATOM 6507 C CA . PRO A 1 826 ? 14.384 -16.684 -23.708 1.00 89.31 826 PRO A CA 1
ATOM 6508 C C . PRO A 1 826 ? 15.361 -17.854 -23.495 1.00 89.31 826 PRO A C 1
ATOM 6510 O O . PRO A 1 826 ? 15.119 -18.989 -23.909 1.00 89.31 826 PRO A O 1
ATOM 6513 N N . SER A 1 827 ? 16.467 -17.592 -22.798 1.00 90.12 827 SER A N 1
ATOM 6514 C CA . SER A 1 827 ? 17.561 -18.550 -22.558 1.00 90.12 827 SER A CA 1
ATOM 6515 C C . SER A 1 827 ? 17.149 -19.805 -21.782 1.00 90.12 827 SER A C 1
ATOM 6517 O O . SER A 1 827 ? 17.736 -20.866 -21.967 1.00 90.12 827 SER A O 1
ATOM 6519 N N . ASN A 1 828 ? 16.105 -19.731 -20.952 1.00 90.31 828 ASN A N 1
ATOM 6520 C CA . ASN A 1 828 ? 15.577 -20.879 -20.213 1.00 90.31 828 ASN A CA 1
ATOM 6521 C C . ASN A 1 828 ? 14.696 -21.819 -21.064 1.00 90.31 828 ASN A C 1
ATOM 6523 O O . ASN A 1 828 ? 14.238 -22.840 -20.550 1.00 90.31 828 ASN A O 1
ATOM 6527 N N . PHE A 1 829 ? 14.460 -21.504 -22.344 1.00 89.38 829 PHE A N 1
ATOM 6528 C CA . PHE A 1 829 ? 13.794 -22.401 -23.300 1.00 89.38 829 PHE A CA 1
ATOM 6529 C C . PHE A 1 829 ? 14.785 -23.301 -24.060 1.00 89.38 829 PHE A C 1
ATOM 6531 O O . PHE A 1 829 ? 14.366 -24.148 -24.854 1.00 89.38 829 PHE A O 1
ATOM 6538 N N . VAL A 1 830 ? 16.091 -23.153 -23.817 1.00 91.25 830 VAL A N 1
ATOM 6539 C CA . VAL A 1 830 ? 17.160 -23.835 -24.555 1.00 91.25 830 VAL A CA 1
ATOM 6540 C C . VAL A 1 830 ? 18.224 -24.427 -23.623 1.00 91.25 830 VAL A C 1
ATOM 6542 O O . VAL A 1 830 ? 18.356 -24.033 -22.469 1.00 91.25 830 VAL A O 1
ATOM 6545 N N . GLU A 1 831 ? 19.017 -25.359 -24.143 1.00 94.69 831 GLU A N 1
ATOM 6546 C CA . GLU A 1 831 ? 20.193 -25.929 -23.481 1.00 94.69 831 GLU A CA 1
ATOM 6547 C C . GLU A 1 831 ? 21.446 -25.654 -24.319 1.00 94.69 831 GLU A C 1
ATOM 6549 O O . GLU A 1 831 ? 21.424 -25.780 -25.544 1.00 94.69 831 GLU A O 1
ATOM 6554 N N . LYS A 1 832 ? 22.553 -25.256 -23.684 1.00 92.06 832 LYS A N 1
ATOM 6555 C CA . LYS A 1 832 ? 23.806 -24.963 -24.392 1.00 92.06 832 LYS A CA 1
ATOM 6556 C C . LYS A 1 832 ? 24.479 -26.258 -24.843 1.00 92.06 832 LYS A C 1
ATOM 6558 O O . LYS A 1 832 ? 24.825 -27.094 -24.015 1.00 92.06 832 LYS A O 1
ATOM 6563 N N . LEU A 1 833 ? 24.722 -26.385 -26.146 1.00 87.44 833 LEU A N 1
ATOM 6564 C CA . LEU A 1 833 ? 25.457 -27.515 -26.707 1.00 87.44 833 LEU A CA 1
ATOM 6565 C C . LEU A 1 833 ? 26.939 -27.395 -26.330 1.00 87.44 833 LEU A C 1
ATOM 6567 O O . LEU A 1 833 ? 27.645 -26.502 -26.804 1.00 87.44 833 LEU A O 1
ATOM 6571 N N . THR A 1 834 ? 27.406 -28.297 -25.470 1.00 71.94 834 THR A N 1
ATOM 6572 C CA . THR A 1 834 ? 28.835 -28.551 -25.256 1.00 71.94 834 THR A CA 1
ATOM 6573 C C . THR A 1 834 ? 29.415 -29.275 -26.468 1.00 71.94 834 THR A C 1
ATOM 6575 O O . THR A 1 834 ? 28.839 -30.272 -26.908 1.00 71.94 834 THR A O 1
ATOM 6578 N N . GLN A 1 835 ? 30.543 -28.778 -26.982 1.00 48.31 835 GLN A N 1
ATOM 6579 C CA . GLN A 1 835 ? 31.422 -29.522 -27.893 1.00 48.31 835 GLN A CA 1
ATOM 6580 C C . GLN A 1 835 ? 32.278 -30.529 -27.116 1.00 48.31 835 GLN A C 1
ATOM 6582 O O . GLN A 1 835 ? 32.588 -30.225 -25.940 1.00 48.31 835 GLN A O 1
#

Foldseek 3Di:
DDDDDDDDDDDDDDDDDDDDDDDDDDDDDDDDDDDDDDDDDDDDDDPDDDDPDDDDPVVPCPPVVVVDPPLQLADDDPAPDPPPDDPVRVVLLVVLQVVCVVVVLDDPRHADSVNLVLLCVLVVNPRVSSVVLSVVLVVVCVVVVLVVLLQDPDDPLVVVLCVQWQWAWFAAKPQLAIEIETEPQPRPVVSNVVSDDLSSVVSVLSNVVSCCSSFVQVLSCLVNVHHGQAHEYEYECHNDDPLVCVVCVVSLLVSLCCCSRNVGPRHQAYEYELDDPCCVVVCVVCVVSDDPVVVVRYDYYHHPCQVVRVVIGPLCRDFVVSVGDDFPVVQPGRSRDNDYSQDPCPGPCHVPPVVVCSVPPVVVVVPPVVVVVVPDDDDDDDDDDDDDDDDDDDDDDDDDDDDDDDPPPDPQPPDPPDDDALLNPQQDRPRCSLVVLLVVLVVLLVVLVVVLVVLLVVLVVLLVVLVVLCVVLVVDDPPVADDLVNVLSPLVSVLSNVLSVLSNVLSVCSVPVFNVVSVVLSVVSVVVLVVLSVQLVVLVVQLVVLVVQLVVLVVQLVVLVVVLVVLVVCLVVDDPVCNVVSVVVSVVSVVVNVVSVVSNVVSVVSNVVSVVSSSVSVSVSRVSSRVSVVCSVVSVVVSVVVNVVSVSVSVVSSVVSVVSSVVSVVPGDPVVSVVVCCVVPPPDDFDADDDDDDDPVDDPPDDDPPPVPPPPDHDDDDDDDDDDDDDDDDDDDDDDDDDDDDDDDDDDDDDDDDPDDPPPDDDQQPDDPPQDFPFKKAFCAWDDDPDPQADTDHHRDIWGFRADDPVQWTWTWDADPNGIGIHIDGNVRIGTDDD

Solvent-accessible surface area (backbone atoms only — not comparable to full-atom values): 50378 Å² total; per-residue (Å²): 137,85,83,90,87,86,84,90,89,87,91,88,92,88,82,92,86,92,87,86,86,88,88,86,87,89,89,89,86,85,86,90,80,88,77,90,78,88,80,92,83,82,83,82,88,78,96,74,83,84,87,77,82,74,82,78,66,82,84,76,50,73,73,62,68,76,73,54,72,99,62,79,90,39,61,65,73,94,69,76,79,78,87,86,61,54,75,67,53,52,50,48,52,52,51,48,51,50,66,27,43,79,71,73,72,52,50,84,68,49,54,40,70,69,64,54,43,26,41,27,57,74,39,77,62,38,62,68,61,20,50,49,43,50,54,52,28,64,47,45,44,63,78,74,33,51,77,57,42,78,75,68,70,80,65,88,50,52,64,62,48,34,75,52,46,39,61,45,44,42,29,43,32,75,85,36,21,44,24,35,42,39,44,35,64,65,59,52,61,69,59,46,61,68,68,47,48,75,66,56,53,52,50,51,51,52,50,52,48,53,42,37,66,76,44,40,32,52,28,25,14,69,66,61,76,46,92,40,79,37,33,32,38,39,40,36,35,38,71,59,54,76,80,58,50,72,80,40,47,67,57,52,52,50,50,47,50,46,41,62,56,66,45,40,68,34,74,62,36,35,39,36,28,35,38,54,83,70,43,61,63,54,46,65,67,50,51,83,73,50,54,71,73,60,53,76,32,54,44,82,28,40,87,84,35,52,69,70,46,55,76,47,29,48,50,70,49,31,41,46,97,69,74,26,69,26,48,49,70,96,60,73,26,50,89,65,32,75,38,28,45,41,51,66,55,79,27,97,72,25,55,36,71,68,80,69,38,71,82,50,60,62,62,60,58,61,63,57,62,64,64,68,75,67,74,76,83,84,87,85,83,91,84,84,91,86,84,90,84,87,87,78,89,80,88,85,87,81,83,90,80,94,76,91,74,93,70,86,77,70,82,79,78,74,73,82,92,65,80,94,44,52,65,78,65,44,52,65,80,92,60,47,19,56,60,54,51,53,48,53,63,46,55,57,40,50,61,45,51,55,49,30,49,51,42,47,54,53,21,49,53,34,34,56,48,13,52,50,35,45,48,49,26,73,65,59,71,72,77,90,56,58,55,44,56,32,54,31,54,53,43,47,34,50,38,35,42,49,45,14,47,49,31,37,53,47,17,49,45,38,43,64,73,40,24,48,57,44,49,53,49,45,52,50,53,57,49,53,53,52,52,41,50,58,51,34,54,50,30,48,51,48,28,52,54,29,46,56,51,24,54,55,31,44,54,52,28,55,50,35,51,49,52,41,50,54,48,61,58,50,56,84,74,51,56,82,94,44,43,64,65,53,49,56,49,44,54,54,39,49,52,53,28,56,50,30,46,54,54,22,53,55,28,48,52,55,25,50,56,30,44,51,52,27,52,54,45,42,39,51,38,25,51,51,52,47,50,53,51,50,54,49,52,54,48,51,55,51,44,57,52,50,52,54,50,55,54,54,51,45,58,50,58,47,51,53,36,53,48,57,39,51,71,34,53,77,63,45,43,70,68,60,31,52,48,53,46,48,75,74,66,62,88,71,88,80,76,83,76,77,89,73,90,79,66,87,89,55,66,90,86,79,67,71,76,89,68,66,87,76,80,73,88,81,81,81,84,80,86,78,85,83,88,83,90,81,86,86,78,86,88,84,85,89,86,85,86,80,85,86,86,83,85,87,87,86,80,87,82,92,78,87,80,86,80,74,79,83,73,83,78,86,55,47,64,75,59,66,89,83,68,69,58,80,48,44,28,39,26,72,42,71,44,77,51,88,54,90,64,30,36,58,45,51,56,76,40,75,38,42,28,56,45,81,47,96,90,45,41,27,32,27,51,47,75,55,100,90,37,64,28,42,20,34,36,59,49,90,37,42,45,77,59,80,130

Secondary structure (DSSP, 8-state):
--------------------------------------------------------STTT-HHHHTSS-TTTT-----PPP-TT--HHHHHHHHHHHHHHHTTT---TTT--HHHHHHHHHTTTT-HHHHHHHHHHHHHHHHHHTHHHHHHH---TTHHHHHHHS-EEEEEE-TTSPEEEEEE-TT--HHHHHHH--HHHHHHHHHHHHHHIIIIIHHHHHHHHTS----EEEEEE-TT--HHHHTTTHHHHHHHHHHHHHHSTT-EEEEEEES--TTHHHHHHHHGGGS-HHHHTTEEE--S--HHHHHTTS-GGGSBGGGT-SB--GGGTSGGG---STTTSS-STT-S-HHHHHTTTHHHHHHHHHHHHTTS--PPPPP----------PPP--------S-----------SSPPP-HHHHS--GGGTHHHHHHHHHHHHHHHHHHHHHHHHHHHHHHHHHHHHHHHHHHH---TT--HHHHHHHHHHHHHHHHHHHHHHHHHHHIIIIIIHHHHHHHHHHHHHHHHHHHHHHHHHHHHHHHHHHHHHHHHHHHHHHHHHHHHHHHHTT--GGGHHHHHHHHHHHHHHHHHHHHHHHHHHHHHHHHHHHHHHHHHHHHHHHHHHHHHHHHHHHHHHHHHHHHHHHHHHHHHHHHHHHHHHHTT--HHHHHHHHHHHH---S-PPPPPPP--SSS-GGG--GGGGGG-SS--PPPPPS------------------------------------------TT---TTPPPSEEEEE-S-B--SSSSB--B-TT-EEEEEEE-TTSEEEEEEEETTEEEEEEEEGGGEEE---

InterPro domains:
  IPR001060 FCH domain [PF00611] (433-504)
  IPR001060 FCH domain [SM00055] (424-510)
  IPR001251 CRAL-TRIO lipid binding domain [PF00650] (169-324)
  IPR001251 CRAL-TRIO lipid binding domain [PS50191] (157-330)
  IPR001251 CRAL-TRIO lipid binding domain [SM00516] (157-327)
  IPR001251 CRAL-TRIO lipid binding domain [cd00170] (165-325)
  IPR001452 SH3 domain [PF14604] (779-831)
  IPR001452 SH3 domain [PR00452] (775-785)
  IPR001452 SH3 domain [PR00452] (789-804)
  IPR001452 SH3 domain [PR00452] (806-815)
  IPR001452 SH3 domain [PR00452] (821-833)
  IPR001452 SH3 domain [PS50002] (772-835)
  IPR001452 SH3 domain [SM00326] (775-834)
  IPR011074 CRAL/TRIO, N-terminal domain [PF03765] (93-136)
  IPR011074 CRAL/TRIO, N-terminal domain [SM01100] (112-137)
  IPR027267 AH/BAR domain superfamily [G3DSA:1.20.1270.60] (415-685)
  IPR027267 AH/BAR domain superfamily [SSF103657] (420-697)
  IPR031160 F-BAR domain [PS51741] (420-673)
  IPR036028 SH3-like domain superfamily [SSF50044] (759-833)
  IPR036273 CRAL/TRIO, N-terminal domain superfamily [SSF46938] (69-151)

pLDDT: mean 74.86, std 25.77, range [18.88, 98.56]

Radius of gyration: 47.73 Å; Cα contacts (8 Å, |Δi|>4): 760; chains: 1; bounding box: 146×114×148 Å

Nearest PDB structures (foldseek):
  7zg9-assembly2_B  TM=9.356E-01  e=3.312E-23  Saccharomyces cerevisiae S288C
  7zgc-assembly1_A  TM=9.145E-01  e=2.268E-23  Saccharomyces cerevisiae S288C
  3q8g-assembly1_A  TM=9.488E-01  e=2.172E-20  Saccharomyces cerevisiae
  6sld-assembly1_A  TM=8.958E-01  e=2.625E-20  Saccharomyces cerevisiae S288C
  5c1f-assembly1_B  TM=8.804E-01  e=5.360E-17  Schizosaccharomyces pombe 972h-

Organism: NCBI:txid286115

Mean predicted aligned error: 22.19 Å